Protein 2MCR (pdb70)

InterPro domains:
  IPR001506 Peptidase M12A [PF01400] (101-291)
  IPR001506 Peptidase M12A [PR00480] (127-145)
  IPR001506 Peptidase M12A [PR00480] (183-201)
  IPR001506 Peptidase M12A [PR00480] (202-219)
  IPR001506 Peptidase M12A [PR00480] (241-256)
  IPR001506 Peptidase M12A [PR00480] (278-291)
  IPR001506 Peptidase M12A [PS51864] (97-293)
  IPR003582 ShKT domain [PF01549] (383-417)
  IPR003582 ShKT domain [PF01549] (435-469)
  IPR003582 ShKT domain [PS51670] (383-417)
  IPR003582 ShKT domain [PS51670] (435-469)
  IPR003582 ShKT domain [SM00254] (382-418)
  IPR003582 ShKT domain [SM00254] (434-470)
  IPR006026 Peptidase, metallopeptidase [SM00235] (102-246)
  IPR024079 Metallopeptidase, catalytic domain superfamily [G3DSA:3.40.390.10] (39-294)
  IPR034035 Astacin-like metallopeptidase domain [cd04280] (108-290)

Sequence (36 aa):
VCEDLNAHCEMWQQLGHCQYSPKYMGHYCKKACGLCVCEDLNAHCEMWQQLGHCQYSPKYMGHYCKKACGLCVCEDLNAHCEMWQQLGHCQYSPKYMGHYCKKACGLCVCEDLNAHCEMWQQLGHCQYSPKYMGHYCKKACGLCVCEDLNAHCEMWQQLGHCQYSPKYMGHYCKKACGLCVCEDLNAHCEMWQQLGHCQYSPKYMGHYCKKACGLCVCEDLNAHCEMWQQLGHCQYSPKYMGHYCKKACGLCVCEDLNAHCEMWQQLGHCQYSPKYMGHYCKKACGLCVCEDLNAHCEMWQQLGHCQYSPKYMGHYCKKACGLCVCEDLNAHCEMWQQLGHCQYSPKYMGHYCKKACGLCVCEDLNAHCEMWQQLGHCQYSPKYMGHYCKKACGLCVCEDLNAHCEMWQQLGHCQYSPKYMGHYCKKACGLCVCEDLNAHCEMWQQLGHCQYSPKYMGHYCKKACGLCVCEDLNAHCEMWQQLGHCQYSPKYMGHYCKKACGLCVCEDLNAHCEMWQQLGHCQYSPKYMGHYCKKACGLCVCEDLNAHCEMWQQLGHCQYSPKYMGHYCKKACGLCVCEDLNAHCEMWQQLGHCQYSPKYMGHYCKKACGLCVCEDLNAHCEMWQQLGHCQYSPKYMGHYCKKACGLCVCEDLNAHCEMWQQLGHCQYSPKYMGHYCKKACGLCVCEDLNAHCEMWQQLGHCQYSPKYMGHYCKKACGLCVCEDLNAHCEMWQQLGHCQYSPKYMGHYCKKACGLCVCEDLNAHCEMWQQLGHCQYSPKYMGHYCKKACGLCVCEDLNAHCEMWQQLGHCQYSPKYMGHYCKKACGLCVCEDLNAHCEMWQQLGHCQYSPKYMGHYCKKACGLCVCEDLNAHCEMWQQLGHCQYSPKYMGHYCKKACGLCVCEDLNAHCEMWQQLGHCQYSPKYMGHYCKKACGLCVCEDLNAHCEMWQQLGHCQYSPKYMGHYCKKACGLCVCEDLNAHCEMWQQLGHCQYSPKYMGHYCKKACGLCVCEDLNAHCEMWQQLGHCQYSPKYMGHYCKKACGLCVCEDLNAHCEMWQQLGHCQYSPKYMGHYCKKACGLC

Secondary structure (DSSP, 8-state):
-----STTHHHHHTTTHHHH-HHHHHHH-STTTTT-

Structure (mmCIF, N/CA/C/O backbone):
data_2MCR
#
_entry.id   2MCR
#
loop_
_atom_site.group_PDB
_atom_site.id
_atom_site.type_symbol
_atom_site.label_atom_id
_atom_site.label_alt_id
_atom_site.label_comp_id
_atom_site.label_asym_id
_atom_site.label_entity_id
_atom_site.label_seq_id
_atom_site.pdbx_PDB_ins_code
_atom_site.Cartn_x
_atom_site.Cartn_y
_atom_site.Cartn_z
_atom_site.occupancy
_atom_site.B_iso_or_equiv
_atom_site.auth_seq_id
_atom_site.auth_comp_id
_atom_site.auth_asym_id
_atom_site.auth_atom_id
_atom_site.pdbx_PDB_model_num
ATOM 1 N N . VAL A 1 1 ? -3.083 12.092 2.990 1.00 1.00 1 VAL A N 1
ATOM 2 C CA . VAL A 1 1 ? -2.181 11.408 3.960 1.00 1.00 1 VAL A CA 1
ATOM 3 C C . VAL A 1 1 ? -1.746 10.058 3.390 1.00 1.00 1 VAL A C 1
ATOM 4 O O . VAL A 1 1 ? -1.794 9.831 2.196 1.00 1.00 1 VAL A O 1
ATOM 16 N N . CYS A 1 2 ? -1.330 9.159 4.239 1.00 1.00 2 CYS A N 1
ATOM 17 C CA . CYS A 1 2 ? -0.900 7.818 3.761 1.00 1.00 2 CYS A CA 1
ATOM 18 C C . CYS A 1 2 ? -1.846 6.763 4.334 1.00 1.00 2 CYS A C 1
ATOM 19 O O . CYS A 1 2 ? -2.067 6.700 5.527 1.00 1.00 2 CYS A O 1
ATOM 26 N N . GLU A 1 3 ? -2.411 5.936 3.498 1.00 1.00 3 GLU A N 1
ATOM 27 C CA . GLU A 1 3 ? -3.346 4.894 4.008 1.00 1.00 3 GLU A CA 1
ATOM 28 C C . GLU A 1 3 ? -3.535 3.810 2.949 1.00 1.00 3 GLU A C 1
ATOM 29 O O . GLU A 1 3 ? -3.296 4.024 1.777 1.00 1.00 3 GLU A O 1
ATOM 41 N N . ASP A 1 4 ? -3.964 2.644 3.346 1.00 1.00 4 ASP A N 1
ATOM 42 C CA . ASP A 1 4 ? -4.161 1.554 2.355 1.00 1.00 4 ASP A CA 1
ATOM 43 C C . ASP A 1 4 ? -5.227 1.960 1.336 1.00 1.00 4 ASP A C 1
ATOM 44 O O . ASP A 1 4 ? -6.216 2.581 1.669 1.00 1.00 4 ASP A O 1
ATOM 53 N N . LEU A 1 5 ? -5.031 1.616 0.093 1.00 1.00 5 LEU A N 1
ATOM 54 C CA . LEU A 1 5 ? -6.033 1.979 -0.947 1.00 1.00 5 LEU A CA 1
ATOM 55 C C . LEU A 1 5 ? -6.855 0.744 -1.305 1.00 1.00 5 LEU A C 1
ATOM 56 O O . LEU A 1 5 ? -8.008 0.839 -1.677 1.00 1.00 5 LEU A O 1
ATOM 72 N N . ASN A 1 6 ? -6.273 -0.419 -1.192 1.00 1.00 6 ASN A N 1
ATOM 73 C CA . ASN A 1 6 ? -7.023 -1.662 -1.519 1.00 1.00 6 ASN A CA 1
ATOM 74 C C . ASN A 1 6 ? -7.427 -2.365 -0.220 1.00 1.00 6 ASN A C 1
ATOM 75 O O . ASN A 1 6 ? -6.678 -2.398 0.736 1.00 1.00 6 ASN A O 1
ATOM 86 N N . ALA A 1 7 ? -8.600 -2.932 -0.178 1.00 1.00 7 ALA A N 1
ATOM 87 C CA . ALA A 1 7 ? -9.044 -3.633 1.059 1.00 1.00 7 ALA A CA 1
ATOM 88 C C . ALA A 1 7 ? -8.199 -4.891 1.266 1.00 1.00 7 ALA A C 1
ATOM 89 O O . ALA A 1 7 ? -8.154 -5.451 2.343 1.00 1.00 7 ALA A O 1
ATOM 96 N N . HIS A 1 8 ? -7.535 -5.348 0.239 1.00 1.00 8 HIS A N 1
ATOM 97 C CA . HIS A 1 8 ? -6.700 -6.575 0.374 1.00 1.00 8 HIS A CA 1
ATOM 98 C C . HIS A 1 8 ? -5.253 -6.185 0.679 1.00 1.00 8 HIS A C 1
ATOM 99 O O . HIS A 1 8 ? -4.362 -7.010 0.659 1.00 1.00 8 HIS A O 1
ATOM 113 N N . CYS A 1 9 ? -5.009 -4.934 0.965 1.00 1.00 9 CYS A N 1
ATOM 114 C CA . CYS A 1 9 ? -3.617 -4.501 1.270 1.00 1.00 9 CYS A CA 1
ATOM 115 C C . CYS A 1 9 ? -3.026 -5.406 2.352 1.00 1.00 9 CYS A C 1
ATOM 116 O O . CYS A 1 9 ? -1.943 -5.937 2.202 1.00 1.00 9 CYS A O 1
ATOM 123 N N . GLU A 1 10 ? -3.727 -5.596 3.434 1.00 1.00 10 GLU A N 1
ATOM 124 C CA . GLU A 1 10 ? -3.197 -6.477 4.510 1.00 1.00 10 GLU A CA 1
ATOM 125 C C . GLU A 1 10 ? -3.019 -7.889 3.949 1.00 1.00 10 GLU A C 1
ATOM 126 O O . GLU A 1 10 ? -2.071 -8.581 4.259 1.00 1.00 10 GLU A O 1
ATOM 138 N N . MET A 1 11 ? -3.934 -8.314 3.122 1.00 1.00 11 MET A N 1
ATOM 139 C CA . MET A 1 11 ? -3.841 -9.678 2.531 1.00 1.00 11 MET A CA 1
ATOM 140 C C . MET A 1 11 ? -2.577 -9.795 1.676 1.00 1.00 11 MET A C 1
ATOM 141 O O . MET A 1 11 ? -1.973 -10.843 1.590 1.00 1.00 11 MET A O 1
ATOM 155 N N . TRP A 1 12 ? -2.182 -8.736 1.027 1.00 1.00 12 TRP A N 1
ATOM 156 C CA . TRP A 1 12 ? -0.964 -8.803 0.169 1.00 1.00 12 TRP A CA 1
ATOM 157 C C . TRP A 1 12 ? 0.295 -8.561 1.005 1.00 1.00 12 TRP A C 1
ATOM 158 O O . TRP A 1 12 ? 1.296 -9.232 0.843 1.00 1.00 12 TRP A O 1
ATOM 179 N N . GLN A 1 13 ? 0.263 -7.602 1.888 1.00 1.00 13 GLN A N 1
ATOM 180 C CA . GLN A 1 13 ? 1.466 -7.314 2.717 1.00 1.00 13 GLN A CA 1
ATOM 181 C C . GLN A 1 13 ? 1.741 -8.492 3.649 1.00 1.00 13 GLN A C 1
ATOM 182 O O . GLN A 1 13 ? 2.879 -8.825 3.925 1.00 1.00 13 GLN A O 1
ATOM 196 N N . GLN A 1 14 ? 0.717 -9.127 4.135 1.00 1.00 14 GLN A N 1
ATOM 197 C CA . GLN A 1 14 ? 0.930 -10.281 5.045 1.00 1.00 14 GLN A CA 1
ATOM 198 C C . GLN A 1 14 ? 1.610 -11.403 4.260 1.00 1.00 14 GLN A C 1
ATOM 199 O O . GLN A 1 14 ? 2.299 -12.237 4.816 1.00 1.00 14 GLN A O 1
ATOM 213 N N . LEU A 1 15 ? 1.431 -11.419 2.968 1.00 1.00 15 LEU A N 1
ATOM 214 C CA . LEU A 1 15 ? 2.077 -12.470 2.135 1.00 1.00 15 LEU A CA 1
ATOM 215 C C . LEU A 1 15 ? 3.465 -11.998 1.705 1.00 1.00 15 LEU A C 1
ATOM 216 O O . LEU A 1 15 ? 4.229 -12.739 1.124 1.00 1.00 15 LEU A O 1
ATOM 232 N N . GLY A 1 16 ? 3.803 -10.770 1.998 1.00 1.00 16 GLY A N 1
ATOM 233 C CA . GLY A 1 16 ? 5.151 -10.255 1.618 1.00 1.00 16 GLY A CA 1
ATOM 234 C C . GLY A 1 16 ? 5.085 -9.507 0.283 1.00 1.00 16 GLY A C 1
ATOM 235 O O . GLY A 1 16 ? 6.099 -9.202 -0.311 1.00 1.00 16 GLY A O 1
ATOM 239 N N . HIS A 1 17 ? 3.910 -9.201 -0.194 1.00 1.00 17 HIS A N 1
ATOM 240 C CA . HIS A 1 17 ? 3.810 -8.465 -1.487 1.00 1.00 17 HIS A CA 1
ATOM 241 C C . HIS A 1 17 ? 4.646 -7.188 -1.411 1.00 1.00 17 HIS A C 1
ATOM 242 O O . HIS A 1 17 ? 5.198 -6.738 -2.394 1.00 1.00 17 HIS A O 1
ATOM 256 N N . CYS A 1 18 ? 4.756 -6.602 -0.250 1.00 1.00 18 CYS A N 1
ATOM 257 C CA . CYS A 1 18 ? 5.571 -5.365 -0.126 1.00 1.00 18 CYS A CA 1
ATOM 258 C C . CYS A 1 18 ? 7.040 -5.759 -0.185 1.00 1.00 18 CYS A C 1
ATOM 259 O O . CYS A 1 18 ? 7.852 -5.113 -0.818 1.00 1.00 18 CYS A O 1
ATOM 266 N N . GLN A 1 19 ? 7.378 -6.838 0.458 1.00 1.00 19 GLN A N 1
ATOM 267 C CA . GLN A 1 19 ? 8.782 -7.314 0.438 1.00 1.00 19 GLN A CA 1
ATOM 268 C C . GLN A 1 19 ? 9.099 -7.853 -0.954 1.00 1.00 19 GLN A C 1
ATOM 269 O O . GLN A 1 19 ? 10.219 -7.784 -1.424 1.00 1.00 19 GLN A O 1
ATOM 283 N N . TYR A 1 20 ? 8.118 -8.414 -1.604 1.00 1.00 20 TYR A N 1
ATOM 284 C CA . TYR A 1 20 ? 8.341 -8.991 -2.956 1.00 1.00 20 TYR A CA 1
ATOM 285 C C . TYR A 1 20 ? 7.928 -7.998 -4.047 1.00 1.00 20 TYR A C 1
ATOM 286 O O . TYR A 1 20 ? 8.675 -7.741 -4.969 1.00 1.00 20 TYR A O 1
ATOM 304 N N . SER A 1 21 ? 6.745 -7.450 -3.967 1.00 1.00 21 SER A N 1
ATOM 305 C CA . SER A 1 21 ? 6.299 -6.495 -5.023 1.00 1.00 21 SER A CA 1
ATOM 306 C C . SER A 1 21 ? 5.874 -5.162 -4.400 1.00 1.00 21 SER A C 1
ATOM 307 O O . SER A 1 21 ? 4.708 -4.819 -4.391 1.00 1.00 21 SER A O 1
ATOM 315 N N . PRO A 1 22 ? 6.816 -4.409 -3.902 1.00 1.00 22 PRO A N 1
ATOM 316 C CA . PRO A 1 22 ? 6.544 -3.081 -3.286 1.00 1.00 22 PRO A CA 1
ATOM 317 C C . PRO A 1 22 ? 6.216 -2.019 -4.343 1.00 1.00 22 PRO A C 1
ATOM 318 O O . PRO A 1 22 ? 5.688 -0.965 -4.043 1.00 1.00 22 PRO A O 1
ATOM 329 N N . LYS A 1 23 ? 6.541 -2.290 -5.576 1.00 1.00 23 LYS A N 1
ATOM 330 C CA . LYS A 1 23 ? 6.278 -1.305 -6.668 1.00 1.00 23 LYS A CA 1
ATOM 331 C C . LYS A 1 23 ? 4.781 -1.003 -6.773 1.00 1.00 23 LYS A C 1
ATOM 332 O O . LYS A 1 23 ? 4.391 0.100 -7.096 1.00 1.00 23 LYS A O 1
ATOM 351 N N . TYR A 1 24 ? 3.936 -1.968 -6.526 1.00 1.00 24 TYR A N 1
ATOM 352 C CA . TYR A 1 24 ? 2.473 -1.707 -6.642 1.00 1.00 24 TYR A CA 1
ATOM 353 C C . TYR A 1 24 ? 1.863 -1.541 -5.249 1.00 1.00 24 TYR A C 1
ATOM 354 O O . TYR A 1 24 ? 0.798 -0.979 -5.095 1.00 1.00 24 TYR A O 1
ATOM 372 N N . MET A 1 25 ? 2.531 -2.003 -4.230 1.00 1.00 25 MET A N 1
ATOM 373 C CA . MET A 1 25 ? 1.981 -1.839 -2.856 1.00 1.00 25 MET A CA 1
ATOM 374 C C . MET A 1 25 ? 2.165 -0.389 -2.424 1.00 1.00 25 MET A C 1
ATOM 375 O O . MET A 1 25 ? 1.290 0.220 -1.843 1.00 1.00 25 MET A O 1
ATOM 389 N N . GLY A 1 26 ? 3.306 0.173 -2.713 1.00 1.00 26 GLY A N 1
ATOM 390 C CA . GLY A 1 26 ? 3.563 1.585 -2.328 1.00 1.00 26 GLY A CA 1
ATOM 391 C C . GLY A 1 26 ? 2.555 2.492 -3.028 1.00 1.00 26 GLY A C 1
ATOM 392 O O . GLY A 1 26 ? 2.227 3.559 -2.552 1.00 1.00 26 GLY A O 1
ATOM 396 N N . HIS A 1 27 ? 2.067 2.074 -4.163 1.00 1.00 27 HIS A N 1
ATOM 397 C CA . HIS A 1 27 ? 1.084 2.909 -4.904 1.00 1.00 27 HIS A CA 1
ATOM 398 C C . HIS A 1 27 ? -0.324 2.624 -4.391 1.00 1.00 27 HIS A C 1
ATOM 399 O O . HIS A 1 27 ? -1.256 3.355 -4.665 1.00 1.00 27 HIS A O 1
ATOM 413 N N . TYR A 1 28 ? -0.493 1.560 -3.655 1.00 1.00 28 TYR A N 1
ATOM 414 C CA . TYR A 1 28 ? -1.844 1.221 -3.136 1.00 1.00 28 TYR A CA 1
ATOM 415 C C . TYR A 1 28 ? -1.803 1.134 -1.614 1.00 1.00 28 TYR A C 1
ATOM 416 O O . TYR A 1 28 ? -2.607 1.731 -0.926 1.00 1.00 28 TYR A O 1
ATOM 434 N N . CYS A 1 29 ? -0.878 0.391 -1.080 1.00 1.00 29 CYS A N 1
ATOM 435 C CA . CYS A 1 29 ? -0.798 0.264 0.397 1.00 1.00 29 CYS A CA 1
ATOM 436 C C . CYS A 1 29 ? 0.401 1.056 0.917 1.00 1.00 29 CYS A C 1
ATOM 437 O O . CYS A 1 29 ? 1.539 0.720 0.658 1.00 1.00 29 CYS A O 1
ATOM 444 N N . LYS A 1 30 ? 0.154 2.103 1.653 1.00 1.00 30 LYS A N 1
ATOM 445 C CA . LYS A 1 30 ? 1.278 2.917 2.199 1.00 1.00 30 LYS A CA 1
ATOM 446 C C . LYS A 1 30 ? 1.710 2.353 3.560 1.00 1.00 30 LYS A C 1
ATOM 447 O O . LYS A 1 30 ? 2.875 2.049 3.786 1.00 1.00 30 LYS A O 1
ATOM 466 N N . LYS A 1 31 ? 0.772 2.212 4.467 1.00 1.00 31 LYS A N 1
ATOM 467 C CA . LYS A 1 31 ? 1.094 1.664 5.816 1.00 1.00 31 LYS A CA 1
ATOM 468 C C . LYS A 1 31 ? 1.571 0.224 5.675 1.00 1.00 31 LYS A C 1
ATOM 469 O O . LYS A 1 31 ? 2.571 -0.178 6.234 1.00 1.00 31 LYS A O 1
ATOM 488 N N . ALA A 1 32 ? 0.845 -0.553 4.927 1.00 1.00 32 ALA A N 1
ATOM 489 C CA . ALA A 1 32 ? 1.218 -1.978 4.732 1.00 1.00 32 ALA A CA 1
ATOM 490 C C . ALA A 1 32 ? 2.632 -2.058 4.166 1.00 1.00 32 ALA A C 1
ATOM 491 O O . ALA A 1 32 ? 3.317 -3.050 4.314 1.00 1.00 32 ALA A O 1
ATOM 498 N N . CYS A 1 33 ? 3.080 -1.015 3.523 1.00 1.00 33 CYS A N 1
ATOM 499 C CA . CYS A 1 33 ? 4.451 -1.024 2.955 1.00 1.00 33 CYS A CA 1
ATOM 500 C C . CYS A 1 33 ? 5.337 -0.108 3.797 1.00 1.00 33 CYS A C 1
ATOM 501 O O . CYS A 1 33 ? 4.923 0.396 4.822 1.00 1.00 33 CYS A O 1
ATOM 508 N N . GLY A 1 34 ? 6.552 0.099 3.385 1.00 1.00 34 GLY A N 1
ATOM 509 C CA . GLY A 1 34 ? 7.462 0.972 4.175 1.00 1.00 34 GLY A CA 1
ATOM 510 C C . GLY A 1 34 ? 7.155 2.447 3.904 1.00 1.00 34 GLY A C 1
ATOM 511 O O . GLY A 1 34 ? 8.035 3.283 3.958 1.00 1.00 34 GLY A O 1
ATOM 515 N N . LEU A 1 35 ? 5.922 2.789 3.618 1.00 1.00 35 LEU A N 1
ATOM 516 C CA . LEU A 1 35 ? 5.613 4.223 3.361 1.00 1.00 35 LEU A CA 1
ATOM 517 C C . LEU A 1 35 ? 4.996 4.833 4.614 1.00 1.00 35 LEU A C 1
ATOM 518 O O . LEU A 1 35 ? 5.063 6.026 4.839 1.00 1.00 35 LEU A O 1
ATOM 534 N N . CYS A 1 36 ? 4.393 4.021 5.438 1.00 1.00 36 CYS A N 1
ATOM 535 C CA . CYS A 1 36 ? 3.771 4.550 6.680 1.00 1.00 36 CYS A CA 1
ATOM 536 C C . CYS A 1 36 ? 3.635 3.421 7.703 1.00 1.00 36 CYS A C 1
ATOM 537 O O . CYS A 1 36 ? 3.182 3.632 8.810 1.00 1.00 36 CYS A O 1
ATOM 544 N N . VAL A 1 1 ? -1.444 12.477 2.420 1.00 1.00 1 VAL A N 2
ATOM 545 C CA . VAL A 1 1 ? -1.754 11.492 3.497 1.00 1.00 1 VAL A CA 2
ATOM 546 C C . VAL A 1 1 ? -1.321 10.100 3.046 1.00 1.00 1 VAL A C 2
ATOM 547 O O . VAL A 1 1 ? -1.082 9.859 1.879 1.00 1.00 1 VAL A O 2
ATOM 559 N N . CYS A 1 2 ? -1.216 9.177 3.963 1.00 1.00 2 CYS A N 2
ATOM 560 C CA . CYS A 1 2 ? -0.797 7.799 3.586 1.00 1.00 2 CYS A CA 2
ATOM 561 C C . CYS A 1 2 ? -1.762 6.784 4.208 1.00 1.00 2 CYS A C 2
ATOM 562 O O . CYS A 1 2 ? -1.986 6.781 5.401 1.00 1.00 2 CYS A O 2
ATOM 569 N N . GLU A 1 3 ? -2.335 5.915 3.413 1.00 1.00 3 GLU A N 2
ATOM 570 C CA . GLU A 1 3 ? -3.278 4.900 3.974 1.00 1.00 3 GLU A CA 2
ATOM 571 C C . GLU A 1 3 ? -3.503 3.778 2.958 1.00 1.00 3 GLU A C 2
ATOM 572 O O . GLU A 1 3 ? -3.286 3.943 1.774 1.00 1.00 3 GLU A O 2
ATOM 584 N N . ASP A 1 4 ? -3.947 2.635 3.411 1.00 1.00 4 ASP A N 2
ATOM 585 C CA . ASP A 1 4 ? -4.195 1.507 2.468 1.00 1.00 4 ASP A CA 2
ATOM 586 C C . ASP A 1 4 ? -5.256 1.917 1.442 1.00 1.00 4 ASP A C 2
ATOM 587 O O . ASP A 1 4 ? -6.282 2.475 1.780 1.00 1.00 4 ASP A O 2
ATOM 596 N N . LEU A 1 5 ? -5.020 1.639 0.188 1.00 1.00 5 LEU A N 2
ATOM 597 C CA . LEU A 1 5 ? -6.019 2.011 -0.855 1.00 1.00 5 LEU A CA 2
ATOM 598 C C . LEU A 1 5 ? -6.833 0.780 -1.242 1.00 1.00 5 LEU A C 2
ATOM 599 O O . LEU A 1 5 ? -7.983 0.879 -1.623 1.00 1.00 5 LEU A O 2
ATOM 615 N N . ASN A 1 6 ? -6.250 -0.383 -1.138 1.00 1.00 6 ASN A N 2
ATOM 616 C CA . ASN A 1 6 ? -6.998 -1.619 -1.490 1.00 1.00 6 ASN A CA 2
ATOM 617 C C . ASN A 1 6 ? -7.425 -2.336 -0.212 1.00 1.00 6 ASN A C 2
ATOM 618 O O . ASN A 1 6 ? -6.707 -2.366 0.767 1.00 1.00 6 ASN A O 2
ATOM 629 N N . ALA A 1 7 ? -8.590 -2.916 -0.212 1.00 1.00 7 ALA A N 2
ATOM 630 C CA . ALA A 1 7 ? -9.064 -3.635 1.004 1.00 1.00 7 ALA A CA 2
ATOM 631 C C . ALA A 1 7 ? -8.221 -4.898 1.219 1.00 1.00 7 ALA A C 2
ATOM 632 O O . ALA A 1 7 ? -8.193 -5.457 2.297 1.00 1.00 7 ALA A O 2
ATOM 639 N N . HIS A 1 8 ? -7.541 -5.356 0.201 1.00 1.00 8 HIS A N 2
ATOM 640 C CA . HIS A 1 8 ? -6.710 -6.587 0.352 1.00 1.00 8 HIS A CA 2
ATOM 641 C C . HIS A 1 8 ? -5.265 -6.206 0.682 1.00 1.00 8 HIS A C 2
ATOM 642 O O . HIS A 1 8 ? -4.380 -7.039 0.666 1.00 1.00 8 HIS A O 2
ATOM 656 N N . CYS A 1 9 ? -5.015 -4.959 0.975 1.00 1.00 9 CYS A N 2
ATOM 657 C CA . CYS A 1 9 ? -3.621 -4.547 1.303 1.00 1.00 9 CYS A CA 2
ATOM 658 C C . CYS A 1 9 ? -3.051 -5.473 2.374 1.00 1.00 9 CYS A C 2
ATOM 659 O O . CYS A 1 9 ? -1.948 -5.972 2.255 1.00 1.00 9 CYS A O 2
ATOM 666 N N . GLU A 1 10 ? -3.791 -5.715 3.420 1.00 1.00 10 GLU A N 2
ATOM 667 C CA . GLU A 1 10 ? -3.288 -6.616 4.492 1.00 1.00 10 GLU A CA 2
ATOM 668 C C . GLU A 1 10 ? -3.078 -8.014 3.908 1.00 1.00 10 GLU A C 2
ATOM 669 O O . GLU A 1 10 ? -2.120 -8.693 4.218 1.00 1.00 10 GLU A O 2
ATOM 681 N N . MET A 1 11 ? -3.973 -8.440 3.061 1.00 1.00 11 MET A N 2
ATOM 682 C CA . MET A 1 11 ? -3.848 -9.790 2.442 1.00 1.00 11 MET A CA 2
ATOM 683 C C . MET A 1 11 ? -2.568 -9.862 1.605 1.00 1.00 11 MET A C 2
ATOM 684 O O . MET A 1 11 ? -1.950 -10.901 1.487 1.00 1.00 11 MET A O 2
ATOM 698 N N . TRP A 1 12 ? -2.177 -8.771 1.008 1.00 1.00 12 TRP A N 2
ATOM 699 C CA . TRP A 1 12 ? -0.950 -8.781 0.160 1.00 1.00 12 TRP A CA 2
ATOM 700 C C . TRP A 1 12 ? 0.302 -8.535 1.009 1.00 1.00 12 TRP A C 2
ATOM 701 O O . TRP A 1 12 ? 1.320 -9.173 0.825 1.00 1.00 12 TRP A O 2
ATOM 722 N N . GLN A 1 13 ? 0.249 -7.605 1.921 1.00 1.00 13 GLN A N 2
ATOM 723 C CA . GLN A 1 13 ? 1.446 -7.318 2.757 1.00 1.00 13 GLN A CA 2
ATOM 724 C C . GLN A 1 13 ? 1.727 -8.497 3.683 1.00 1.00 13 GLN A C 2
ATOM 725 O O . GLN A 1 13 ? 2.863 -8.814 3.978 1.00 1.00 13 GLN A O 2
ATOM 739 N N . GLN A 1 14 ? 0.701 -9.150 4.146 1.00 1.00 14 GLN A N 2
ATOM 740 C CA . GLN A 1 14 ? 0.909 -10.310 5.053 1.00 1.00 14 GLN A CA 2
ATOM 741 C C . GLN A 1 14 ? 1.632 -11.416 4.288 1.00 1.00 14 GLN A C 2
ATOM 742 O O . GLN A 1 14 ? 2.358 -12.206 4.857 1.00 1.00 14 GLN A O 2
ATOM 756 N N . LEU A 1 15 ? 1.452 -11.463 3.000 1.00 1.00 15 LEU A N 2
ATOM 757 C CA . LEU A 1 15 ? 2.142 -12.502 2.190 1.00 1.00 15 LEU A CA 2
ATOM 758 C C . LEU A 1 15 ? 3.522 -11.978 1.778 1.00 1.00 15 LEU A C 2
ATOM 759 O O . LEU A 1 15 ? 4.334 -12.699 1.235 1.00 1.00 15 LEU A O 2
ATOM 775 N N . GLY A 1 16 ? 3.796 -10.729 2.049 1.00 1.00 16 GLY A N 2
ATOM 776 C CA . GLY A 1 16 ? 5.125 -10.162 1.686 1.00 1.00 16 GLY A CA 2
ATOM 777 C C . GLY A 1 16 ? 5.051 -9.432 0.338 1.00 1.00 16 GLY A C 2
ATOM 778 O O . GLY A 1 16 ? 6.062 -9.113 -0.253 1.00 1.00 16 GLY A O 2
ATOM 782 N N . HIS A 1 17 ? 3.871 -9.155 -0.156 1.00 1.00 17 HIS A N 2
ATOM 783 C CA . HIS A 1 17 ? 3.767 -8.438 -1.463 1.00 1.00 17 HIS A CA 2
ATOM 784 C C . HIS A 1 17 ? 4.613 -7.167 -1.413 1.00 1.00 17 HIS A C 2
ATOM 785 O O . HIS A 1 17 ? 5.145 -6.724 -2.410 1.00 1.00 17 HIS A O 2
ATOM 799 N N . CYS A 1 18 ? 4.753 -6.580 -0.256 1.00 1.00 18 CYS A N 2
ATOM 800 C CA . CYS A 1 18 ? 5.583 -5.352 -0.151 1.00 1.00 18 CYS A CA 2
ATOM 801 C C . CYS A 1 18 ? 7.049 -5.767 -0.218 1.00 1.00 18 CYS A C 2
ATOM 802 O O . CYS A 1 18 ? 7.866 -5.134 -0.854 1.00 1.00 18 CYS A O 2
ATOM 809 N N . GLN A 1 19 ? 7.370 -6.848 0.424 1.00 1.00 19 GLN A N 2
ATOM 810 C CA . GLN A 1 19 ? 8.767 -7.353 0.402 1.00 1.00 19 GLN A CA 2
ATOM 811 C C . GLN A 1 19 ? 9.074 -7.906 -0.993 1.00 1.00 19 GLN A C 2
ATOM 812 O O . GLN A 1 19 ? 10.197 -7.867 -1.460 1.00 1.00 19 GLN A O 2
ATOM 826 N N . TYR A 1 20 ? 8.080 -8.445 -1.648 1.00 1.00 20 TYR A N 2
ATOM 827 C CA . TYR A 1 20 ? 8.299 -9.029 -2.999 1.00 1.00 20 TYR A CA 2
ATOM 828 C C . TYR A 1 20 ? 7.898 -8.038 -4.095 1.00 1.00 20 TYR A C 2
ATOM 829 O O . TYR A 1 20 ? 8.625 -7.839 -5.049 1.00 1.00 20 TYR A O 2
ATOM 847 N N . SER A 1 21 ? 6.753 -7.422 -3.983 1.00 1.00 21 SER A N 2
ATOM 848 C CA . SER A 1 21 ? 6.331 -6.461 -5.044 1.00 1.00 21 SER A CA 2
ATOM 849 C C . SER A 1 21 ? 5.897 -5.131 -4.421 1.00 1.00 21 SER A C 2
ATOM 850 O O . SER A 1 21 ? 4.730 -4.789 -4.425 1.00 1.00 21 SER A O 2
ATOM 858 N N . PRO A 1 22 ? 6.828 -4.377 -3.908 1.00 1.00 22 PRO A N 2
ATOM 859 C CA . PRO A 1 22 ? 6.534 -3.053 -3.295 1.00 1.00 22 PRO A CA 2
ATOM 860 C C . PRO A 1 22 ? 6.199 -2.002 -4.356 1.00 1.00 22 PRO A C 2
ATOM 861 O O . PRO A 1 22 ? 5.626 -0.970 -4.069 1.00 1.00 22 PRO A O 2
ATOM 872 N N . LYS A 1 23 ? 6.573 -2.257 -5.580 1.00 1.00 23 LYS A N 2
ATOM 873 C CA . LYS A 1 23 ? 6.309 -1.283 -6.677 1.00 1.00 23 LYS A CA 2
ATOM 874 C C . LYS A 1 23 ? 4.811 -0.991 -6.791 1.00 1.00 23 LYS A C 2
ATOM 875 O O . LYS A 1 23 ? 4.415 0.108 -7.128 1.00 1.00 23 LYS A O 2
ATOM 894 N N . TYR A 1 24 ? 3.972 -1.957 -6.537 1.00 1.00 24 TYR A N 2
ATOM 895 C CA . TYR A 1 24 ? 2.507 -1.705 -6.659 1.00 1.00 24 TYR A CA 2
ATOM 896 C C . TYR A 1 24 ? 1.891 -1.529 -5.274 1.00 1.00 24 TYR A C 2
ATOM 897 O O . TYR A 1 24 ? 0.822 -0.968 -5.128 1.00 1.00 24 TYR A O 2
ATOM 915 N N . MET A 1 25 ? 2.559 -1.985 -4.251 1.00 1.00 25 MET A N 2
ATOM 916 C CA . MET A 1 25 ? 2.002 -1.818 -2.883 1.00 1.00 25 MET A CA 2
ATOM 917 C C . MET A 1 25 ? 2.181 -0.365 -2.453 1.00 1.00 25 MET A C 2
ATOM 918 O O . MET A 1 25 ? 1.304 0.239 -1.868 1.00 1.00 25 MET A O 2
ATOM 932 N N . GLY A 1 26 ? 3.317 0.201 -2.746 1.00 1.00 26 GLY A N 2
ATOM 933 C CA . GLY A 1 26 ? 3.567 1.614 -2.363 1.00 1.00 26 GLY A CA 2
ATOM 934 C C . GLY A 1 26 ? 2.549 2.514 -3.063 1.00 1.00 26 GLY A C 2
ATOM 935 O O . GLY A 1 26 ? 2.240 3.592 -2.604 1.00 1.00 26 GLY A O 2
ATOM 939 N N . HIS A 1 27 ? 2.031 2.075 -4.178 1.00 1.00 27 HIS A N 2
ATOM 940 C CA . HIS A 1 27 ? 1.036 2.902 -4.919 1.00 1.00 27 HIS A CA 2
ATOM 941 C C . HIS A 1 27 ? -0.367 2.627 -4.386 1.00 1.00 27 HIS A C 2
ATOM 942 O O . HIS A 1 27 ? -1.301 3.348 -4.673 1.00 1.00 27 HIS A O 2
ATOM 956 N N . TYR A 1 28 ? -0.526 1.582 -3.624 1.00 1.00 28 TYR A N 2
ATOM 957 C CA . TYR A 1 28 ? -1.872 1.255 -3.089 1.00 1.00 28 TYR A CA 2
ATOM 958 C C . TYR A 1 28 ? -1.811 1.166 -1.568 1.00 1.00 28 TYR A C 2
ATOM 959 O O . TYR A 1 28 ? -2.585 1.792 -0.870 1.00 1.00 28 TYR A O 2
ATOM 977 N N . CYS A 1 29 ? -0.902 0.391 -1.047 1.00 1.00 29 CYS A N 2
ATOM 978 C CA . CYS A 1 29 ? -0.804 0.269 0.432 1.00 1.00 29 CYS A CA 2
ATOM 979 C C . CYS A 1 29 ? 0.407 1.052 0.935 1.00 1.00 29 CYS A C 2
ATOM 980 O O . CYS A 1 29 ? 1.537 0.699 0.674 1.00 1.00 29 CYS A O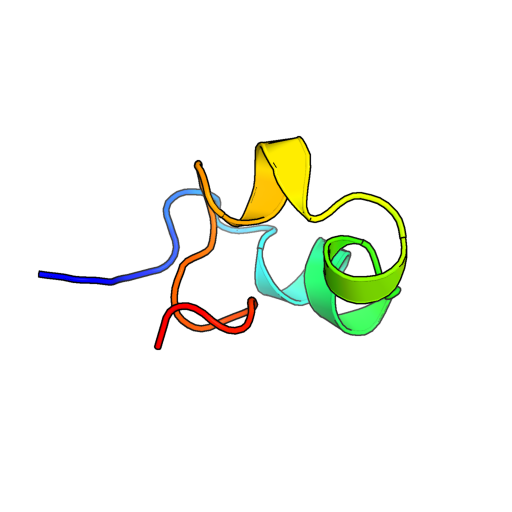 2
ATOM 987 N N . LYS A 1 30 ? 0.176 2.104 1.667 1.00 1.00 30 LYS A N 2
ATOM 988 C CA . LYS A 1 30 ? 1.313 2.903 2.204 1.00 1.00 30 LYS A CA 2
ATOM 989 C C . LYS A 1 30 ? 1.736 2.338 3.567 1.00 1.00 30 LYS A C 2
ATOM 990 O O . LYS A 1 30 ? 2.892 2.003 3.792 1.00 1.00 30 LYS A O 2
ATOM 1009 N N . LYS A 1 31 ? 0.799 2.230 4.477 1.00 1.00 31 LYS A N 2
ATOM 1010 C CA . LYS A 1 31 ? 1.107 1.684 5.828 1.00 1.00 31 LYS A CA 2
ATOM 1011 C C . LYS A 1 31 ? 1.579 0.242 5.692 1.00 1.00 31 LYS A C 2
ATOM 1012 O O . LYS A 1 31 ? 2.578 -0.158 6.253 1.00 1.00 31 LYS A O 2
ATOM 1031 N N . ALA A 1 32 ? 0.852 -0.538 4.947 1.00 1.00 32 ALA A N 2
ATOM 1032 C CA . ALA A 1 32 ? 1.227 -1.962 4.761 1.00 1.00 32 ALA A CA 2
ATOM 1033 C C . ALA A 1 32 ? 2.641 -2.037 4.188 1.00 1.00 32 ALA A C 2
ATOM 1034 O O . ALA A 1 32 ? 3.334 -3.022 4.344 1.00 1.00 32 ALA A O 2
ATOM 1041 N N . CYS A 1 33 ? 3.080 -0.994 3.541 1.00 1.00 33 CYS A N 2
ATOM 1042 C CA . CYS A 1 33 ? 4.454 -0.994 2.976 1.00 1.00 33 CYS A CA 2
ATOM 1043 C C . CYS A 1 33 ? 5.329 -0.077 3.827 1.00 1.00 33 CYS A C 2
ATOM 1044 O O . CYS A 1 33 ? 4.898 0.438 4.839 1.00 1.00 33 CYS A O 2
ATOM 1051 N N . GLY A 1 34 ? 6.551 0.126 3.435 1.00 1.00 34 GLY A N 2
ATOM 1052 C CA . GLY A 1 34 ? 7.446 1.002 4.237 1.00 1.00 34 GLY A CA 2
ATOM 1053 C C . GLY A 1 34 ? 7.122 2.473 3.972 1.00 1.00 34 GLY A C 2
ATOM 1054 O O . GLY A 1 34 ? 7.980 3.325 4.085 1.00 1.00 34 GLY A O 2
ATOM 1058 N N . LEU A 1 35 ? 5.901 2.795 3.625 1.00 1.00 35 LEU A N 2
ATOM 1059 C CA . LEU A 1 35 ? 5.584 4.227 3.370 1.00 1.00 35 LEU A CA 2
ATOM 1060 C C . LEU A 1 35 ? 4.969 4.837 4.624 1.00 1.00 35 LEU A C 2
ATOM 1061 O O . LEU A 1 35 ? 5.036 6.028 4.846 1.00 1.00 35 LEU A O 2
ATOM 1077 N N . CYS A 1 36 ? 4.367 4.030 5.448 1.00 1.00 36 CYS A N 2
ATOM 1078 C CA . CYS A 1 36 ? 3.745 4.567 6.682 1.00 1.00 36 CYS A CA 2
ATOM 1079 C C . CYS A 1 36 ? 3.604 3.447 7.712 1.00 1.00 36 CYS A C 2
ATOM 1080 O O . CYS A 1 36 ? 3.062 3.646 8.782 1.00 1.00 36 CYS A O 2
ATOM 1087 N N . VAL A 1 1 ? -1.191 12.033 3.464 1.00 1.00 1 VAL A N 3
ATOM 1088 C CA . VAL A 1 1 ? -1.519 11.009 4.496 1.00 1.00 1 VAL A CA 3
ATOM 1089 C C . VAL A 1 1 ? -1.301 9.613 3.915 1.00 1.00 1 VAL A C 3
ATOM 1090 O O . VAL A 1 1 ? -1.531 9.373 2.747 1.00 1.00 1 VAL A O 3
ATOM 1102 N N . CYS A 1 2 ? -0.857 8.687 4.720 1.00 1.00 2 CYS A N 3
ATOM 1103 C CA . CYS A 1 2 ? -0.625 7.307 4.211 1.00 1.00 2 CYS A CA 3
ATOM 1104 C C . CYS A 1 2 ? -1.761 6.392 4.667 1.00 1.00 2 CYS A C 3
ATOM 1105 O O . CYS A 1 2 ? -2.127 6.371 5.826 1.00 1.00 2 CYS A O 3
ATOM 1112 N N . GLU A 1 3 ? -2.316 5.628 3.766 1.00 1.00 3 GLU A N 3
ATOM 1113 C CA . GLU A 1 3 ? -3.423 4.709 4.154 1.00 1.00 3 GLU A CA 3
ATOM 1114 C C . GLU A 1 3 ? -3.598 3.642 3.074 1.00 1.00 3 GLU A C 3
ATOM 1115 O O . GLU A 1 3 ? -3.267 3.848 1.924 1.00 1.00 3 GLU A O 3
ATOM 1127 N N . ASP A 1 4 ? -4.119 2.505 3.434 1.00 1.00 4 ASP A N 3
ATOM 1128 C CA . ASP A 1 4 ? -4.312 1.428 2.424 1.00 1.00 4 ASP A CA 3
ATOM 1129 C C . ASP A 1 4 ? -5.373 1.849 1.404 1.00 1.00 4 ASP A C 3
ATOM 1130 O O . ASP A 1 4 ? -6.359 2.474 1.736 1.00 1.00 4 ASP A O 3
ATOM 1139 N N . LEU A 1 5 ? -5.173 1.507 0.159 1.00 1.00 5 LEU A N 3
ATOM 1140 C CA . LEU A 1 5 ? -6.165 1.880 -0.891 1.00 1.00 5 LEU A CA 3
ATOM 1141 C C . LEU A 1 5 ? -6.946 0.638 -1.321 1.00 1.00 5 LEU A C 3
ATOM 1142 O O . LEU A 1 5 ? -8.075 0.722 -1.760 1.00 1.00 5 LEU A O 3
ATOM 1158 N N . ASN A 1 6 ? -6.351 -0.516 -1.201 1.00 1.00 6 ASN A N 3
ATOM 1159 C CA . ASN A 1 6 ? -7.054 -1.766 -1.604 1.00 1.00 6 ASN A CA 3
ATOM 1160 C C . ASN A 1 6 ? -7.537 -2.510 -0.357 1.00 1.00 6 ASN A C 3
ATOM 1161 O O . ASN A 1 6 ? -6.862 -2.547 0.653 1.00 1.00 6 ASN A O 3
ATOM 1172 N N . ALA A 1 7 ? -8.695 -3.110 -0.419 1.00 1.00 7 ALA A N 3
ATOM 1173 C CA . ALA A 1 7 ? -9.209 -3.859 0.763 1.00 1.00 7 ALA A CA 3
ATOM 1174 C C . ALA A 1 7 ? -8.286 -5.044 1.049 1.00 1.00 7 ALA A C 3
ATOM 1175 O O . ALA A 1 7 ? -8.187 -5.515 2.163 1.00 1.00 7 ALA A O 3
ATOM 1182 N N . HIS A 1 8 ? -7.613 -5.528 0.043 1.00 1.00 8 HIS A N 3
ATOM 1183 C CA . HIS A 1 8 ? -6.695 -6.683 0.239 1.00 1.00 8 HIS A CA 3
ATOM 1184 C C . HIS A 1 8 ? -5.278 -6.169 0.504 1.00 1.00 8 HIS A C 3
ATOM 1185 O O . HIS A 1 8 ? -4.312 -6.900 0.404 1.00 1.00 8 HIS A O 3
ATOM 1199 N N . CYS A 1 9 ? -5.147 -4.915 0.849 1.00 1.00 9 CYS A N 3
ATOM 1200 C CA . CYS A 1 9 ? -3.797 -4.350 1.131 1.00 1.00 9 CYS A CA 3
ATOM 1201 C C . CYS A 1 9 ? -3.106 -5.194 2.198 1.00 1.00 9 CYS A C 3
ATOM 1202 O O . CYS A 1 9 ? -2.033 -5.726 1.993 1.00 1.00 9 CYS A O 3
ATOM 1209 N N . GLU A 1 10 ? -3.723 -5.326 3.339 1.00 1.00 10 GLU A N 3
ATOM 1210 C CA . GLU A 1 10 ? -3.120 -6.137 4.428 1.00 1.00 10 GLU A CA 3
ATOM 1211 C C . GLU A 1 10 ? -2.990 -7.586 3.962 1.00 1.00 10 GLU A C 3
ATOM 1212 O O . GLU A 1 10 ? -2.051 -8.280 4.298 1.00 1.00 10 GLU A O 3
ATOM 1224 N N . MET A 1 11 ? -3.926 -8.044 3.180 1.00 1.00 11 MET A N 3
ATOM 1225 C CA . MET A 1 11 ? -3.864 -9.441 2.673 1.00 1.00 11 MET A CA 3
ATOM 1226 C C . MET A 1 11 ? -2.620 -9.611 1.800 1.00 1.00 11 MET A C 3
ATOM 1227 O O . MET A 1 11 ? -2.055 -10.683 1.705 1.00 1.00 11 MET A O 3
ATOM 1241 N N . TRP A 1 12 ? -2.200 -8.564 1.145 1.00 1.00 12 TRP A N 3
ATOM 1242 C CA . TRP A 1 12 ? -1.003 -8.659 0.261 1.00 1.00 12 TRP A CA 3
ATOM 1243 C C . TRP A 1 12 ? 0.282 -8.442 1.068 1.00 1.00 12 TRP A C 3
ATOM 1244 O O . TRP A 1 12 ? 1.269 -9.124 0.872 1.00 1.00 12 TRP A O 3
ATOM 1265 N N . GLN A 1 13 ? 0.288 -7.491 1.963 1.00 1.00 13 GLN A N 3
ATOM 1266 C CA . GLN A 1 13 ? 1.518 -7.229 2.762 1.00 1.00 13 GLN A CA 3
ATOM 1267 C C . GLN A 1 13 ? 1.799 -8.418 3.679 1.00 1.00 13 GLN A C 3
ATOM 1268 O O . GLN A 1 13 ? 2.935 -8.769 3.925 1.00 1.00 13 GLN A O 3
ATOM 1282 N N . GLN A 1 14 ? 0.776 -9.039 4.187 1.00 1.00 14 GLN A N 3
ATOM 1283 C CA . GLN A 1 14 ? 0.989 -10.203 5.085 1.00 1.00 14 GLN A CA 3
ATOM 1284 C C . GLN A 1 14 ? 1.675 -11.319 4.297 1.00 1.00 14 GLN A C 3
ATOM 1285 O O . GLN A 1 14 ? 2.438 -12.097 4.837 1.00 1.00 14 GLN A O 3
ATOM 1299 N N . LEU A 1 15 ? 1.423 -11.396 3.018 1.00 1.00 15 LEU A N 3
ATOM 1300 C CA . LEU A 1 15 ? 2.072 -12.452 2.192 1.00 1.00 15 LEU A CA 3
ATOM 1301 C C . LEU A 1 15 ? 3.459 -11.967 1.760 1.00 1.00 15 LEU A C 3
ATOM 1302 O O . LEU A 1 15 ? 4.237 -12.706 1.192 1.00 1.00 15 LEU A O 3
ATOM 1318 N N . GLY A 1 16 ? 3.780 -10.731 2.041 1.00 1.00 16 GLY A N 3
ATOM 1319 C CA . GLY A 1 16 ? 5.122 -10.202 1.661 1.00 1.00 16 GLY A CA 3
ATOM 1320 C C . GLY A 1 16 ? 5.048 -9.431 0.340 1.00 1.00 16 GLY A C 3
ATOM 1321 O O . GLY A 1 16 ? 6.058 -9.103 -0.247 1.00 1.00 16 GLY A O 3
ATOM 1325 N N . HIS A 1 17 ? 3.870 -9.138 -0.141 1.00 1.00 17 HIS A N 3
ATOM 1326 C CA . HIS A 1 17 ? 3.766 -8.391 -1.431 1.00 1.00 17 HIS A CA 3
ATOM 1327 C C . HIS A 1 17 ? 4.631 -7.131 -1.370 1.00 1.00 17 HIS A C 3
ATOM 1328 O O . HIS A 1 17 ? 5.194 -6.709 -2.361 1.00 1.00 17 HIS A O 3
ATOM 1342 N N . CYS A 1 18 ? 4.756 -6.530 -0.220 1.00 1.00 18 CYS A N 3
ATOM 1343 C CA . CYS A 1 18 ? 5.600 -5.311 -0.120 1.00 1.00 18 CYS A CA 3
ATOM 1344 C C . CYS A 1 18 ? 7.060 -5.739 -0.154 1.00 1.00 18 CYS A C 3
ATOM 1345 O O . CYS A 1 18 ? 7.891 -5.123 -0.788 1.00 1.00 18 CYS A O 3
ATOM 1352 N N . GLN A 1 19 ? 7.368 -6.813 0.514 1.00 1.00 19 GLN A N 3
ATOM 1353 C CA . GLN A 1 19 ? 8.763 -7.315 0.517 1.00 1.00 19 GLN A CA 3
ATOM 1354 C C . GLN A 1 19 ? 9.093 -7.860 -0.872 1.00 1.00 19 GLN A C 3
ATOM 1355 O O . GLN A 1 19 ? 10.219 -7.807 -1.325 1.00 1.00 19 GLN A O 3
ATOM 1369 N N . TYR A 1 20 ? 8.111 -8.400 -1.543 1.00 1.00 20 TYR A N 3
ATOM 1370 C CA . TYR A 1 20 ? 8.353 -8.974 -2.896 1.00 1.00 20 TYR A CA 3
ATOM 1371 C C . TYR A 1 20 ? 7.961 -7.973 -3.992 1.00 1.00 20 TYR A C 3
ATOM 1372 O O . TYR A 1 20 ? 8.705 -7.752 -4.926 1.00 1.00 20 TYR A O 3
ATOM 1390 N N . SER A 1 21 ? 6.796 -7.383 -3.906 1.00 1.00 21 SER A N 3
ATOM 1391 C CA . SER A 1 21 ? 6.373 -6.423 -4.971 1.00 1.00 21 SER A CA 3
ATOM 1392 C C . SER A 1 21 ? 5.922 -5.094 -4.357 1.00 1.00 21 SER A C 3
ATOM 1393 O O . SER A 1 21 ? 4.753 -4.764 -4.372 1.00 1.00 21 SER A O 3
ATOM 1401 N N . PRO A 1 22 ? 6.843 -4.331 -3.840 1.00 1.00 22 PRO A N 3
ATOM 1402 C CA . PRO A 1 22 ? 6.540 -3.007 -3.237 1.00 1.00 22 PRO A CA 3
ATOM 1403 C C . PRO A 1 22 ? 6.229 -1.952 -4.307 1.00 1.00 22 PRO A C 3
ATOM 1404 O O . PRO A 1 22 ? 5.683 -0.904 -4.025 1.00 1.00 22 PRO A O 3
ATOM 1415 N N . LYS A 1 23 ? 6.584 -2.228 -5.532 1.00 1.00 23 LYS A N 3
ATOM 1416 C CA . LYS A 1 23 ? 6.330 -1.254 -6.634 1.00 1.00 23 LYS A CA 3
ATOM 1417 C C . LYS A 1 23 ? 4.825 -1.022 -6.797 1.00 1.00 23 LYS A C 3
ATOM 1418 O O . LYS A 1 23 ? 4.393 0.051 -7.168 1.00 1.00 23 LYS A O 3
ATOM 1437 N N . TYR A 1 24 ? 4.025 -2.023 -6.546 1.00 1.00 24 TYR A N 3
ATOM 1438 C CA . TYR A 1 24 ? 2.554 -1.854 -6.713 1.00 1.00 24 TYR A CA 3
ATOM 1439 C C . TYR A 1 24 ? 1.888 -1.673 -5.346 1.00 1.00 24 TYR A C 3
ATOM 1440 O O . TYR A 1 24 ? 0.771 -1.202 -5.250 1.00 1.00 24 TYR A O 3
ATOM 1458 N N . MET A 1 25 ? 2.566 -2.020 -4.286 1.00 1.00 25 MET A N 3
ATOM 1459 C CA . MET A 1 25 ? 1.970 -1.839 -2.931 1.00 1.00 25 MET A CA 3
ATOM 1460 C C . MET A 1 25 ? 2.112 -0.376 -2.522 1.00 1.00 25 MET A C 3
ATOM 1461 O O . MET A 1 25 ? 1.216 0.216 -1.954 1.00 1.00 25 MET A O 3
ATOM 1475 N N . GLY A 1 26 ? 3.240 0.209 -2.808 1.00 1.00 26 GLY A N 3
ATOM 1476 C CA . GLY A 1 26 ? 3.461 1.630 -2.438 1.00 1.00 26 GLY A CA 3
ATOM 1477 C C . GLY A 1 26 ? 2.438 2.507 -3.157 1.00 1.00 26 GLY A C 3
ATOM 1478 O O . GLY A 1 26 ? 2.101 3.585 -2.707 1.00 1.00 26 GLY A O 3
ATOM 1482 N N . HIS A 1 27 ? 1.950 2.058 -4.277 1.00 1.00 27 HIS A N 3
ATOM 1483 C CA . HIS A 1 27 ? 0.956 2.863 -5.033 1.00 1.00 27 HIS A CA 3
ATOM 1484 C C . HIS A 1 27 ? -0.449 2.562 -4.515 1.00 1.00 27 HIS A C 3
ATOM 1485 O O . HIS A 1 27 ? -1.402 3.237 -4.854 1.00 1.00 27 HIS A O 3
ATOM 1499 N N . TYR A 1 28 ? -0.589 1.550 -3.704 1.00 1.00 28 TYR A N 3
ATOM 1500 C CA . TYR A 1 28 ? -1.937 1.202 -3.172 1.00 1.00 28 TYR A CA 3
ATOM 1501 C C . TYR A 1 28 ? -1.891 1.122 -1.649 1.00 1.00 28 TYR A C 3
ATOM 1502 O O . TYR A 1 28 ? -2.724 1.683 -0.967 1.00 1.00 28 TYR A O 3
ATOM 1520 N N . CYS A 1 29 ? -0.934 0.425 -1.107 1.00 1.00 29 CYS A N 3
ATOM 1521 C CA . CYS A 1 29 ? -0.856 0.313 0.371 1.00 1.00 29 CYS A CA 3
ATOM 1522 C C . CYS A 1 29 ? 0.346 1.106 0.886 1.00 1.00 29 CYS A C 3
ATOM 1523 O O . CYS A 1 29 ? 1.482 0.760 0.635 1.00 1.00 29 CYS A O 3
ATOM 1530 N N . LYS A 1 30 ? 0.103 2.161 1.613 1.00 1.00 30 LYS A N 3
ATOM 1531 C CA . LYS A 1 30 ? 1.232 2.969 2.156 1.00 1.00 30 LYS A CA 3
ATOM 1532 C C . LYS A 1 30 ? 1.651 2.404 3.514 1.00 1.00 30 LYS A C 3
ATOM 1533 O O . LYS A 1 30 ? 2.806 2.092 3.745 1.00 1.00 30 LYS A O 3
ATOM 1552 N N . LYS A 1 31 ? 0.717 2.273 4.418 1.00 1.00 31 LYS A N 3
ATOM 1553 C CA . LYS A 1 31 ? 1.043 1.728 5.764 1.00 1.00 31 LYS A CA 3
ATOM 1554 C C . LYS A 1 31 ? 1.497 0.278 5.639 1.00 1.00 31 LYS A C 3
ATOM 1555 O O . LYS A 1 31 ? 2.477 -0.137 6.224 1.00 1.00 31 LYS A O 3
ATOM 1574 N N . ALA A 1 32 ? 0.783 -0.495 4.877 1.00 1.00 32 ALA A N 3
ATOM 1575 C CA . ALA A 1 32 ? 1.151 -1.924 4.703 1.00 1.00 32 ALA A CA 3
ATOM 1576 C C . ALA A 1 32 ? 2.568 -2.020 4.133 1.00 1.00 32 ALA A C 3
ATOM 1577 O O . ALA A 1 32 ? 3.222 -3.037 4.242 1.00 1.00 32 ALA A O 3
ATOM 1584 N N . CYS A 1 33 ? 3.052 -0.962 3.537 1.00 1.00 33 CYS A N 3
ATOM 1585 C CA . CYS A 1 33 ? 4.429 -0.987 2.974 1.00 1.00 33 CYS A CA 3
ATOM 1586 C C . CYS A 1 33 ? 5.341 -0.124 3.852 1.00 1.00 33 CYS A C 3
ATOM 1587 O O . CYS A 1 33 ? 4.927 0.386 4.873 1.00 1.00 33 CYS A O 3
ATOM 1594 N N . GLY A 1 34 ? 6.580 0.034 3.473 1.00 1.00 34 GLY A N 3
ATOM 1595 C CA . GLY A 1 34 ? 7.512 0.852 4.303 1.00 1.00 34 GLY A CA 3
ATOM 1596 C C . GLY A 1 34 ? 7.243 2.342 4.098 1.00 1.00 34 GLY A C 3
ATOM 1597 O O . GLY A 1 34 ? 7.977 3.186 4.571 1.00 1.00 34 GLY A O 3
ATOM 1601 N N . LEU A 1 35 ? 6.197 2.677 3.398 1.00 1.00 35 LEU A N 3
ATOM 1602 C CA . LEU A 1 35 ? 5.892 4.119 3.172 1.00 1.00 35 LEU A CA 3
ATOM 1603 C C . LEU A 1 35 ? 5.416 4.751 4.479 1.00 1.00 35 LEU A C 3
ATOM 1604 O O . LEU A 1 35 ? 5.709 5.896 4.770 1.00 1.00 35 LEU A O 3
ATOM 1620 N N . CYS A 1 36 ? 4.676 4.021 5.266 1.00 1.00 36 CYS A N 3
ATOM 1621 C CA . CYS A 1 36 ? 4.174 4.589 6.546 1.00 1.00 36 CYS A CA 3
ATOM 1622 C C . CYS A 1 36 ? 3.915 3.458 7.543 1.00 1.00 36 CYS A C 3
ATOM 1623 O O . CYS A 1 36 ? 3.703 3.697 8.717 1.00 1.00 36 CYS A O 3
ATOM 1630 N N . VAL A 1 1 ? -0.692 12.485 3.143 1.00 1.00 1 VAL A N 4
ATOM 1631 C CA . VAL A 1 1 ? -1.532 11.450 3.811 1.00 1.00 1 VAL A CA 4
ATOM 1632 C C . VAL A 1 1 ? -1.133 10.063 3.304 1.00 1.00 1 VAL A C 4
ATOM 1633 O O . VAL A 1 1 ? -0.840 9.878 2.138 1.00 1.00 1 VAL A O 4
ATOM 1645 N N . CYS A 1 2 ? -1.126 9.089 4.168 1.00 1.00 2 CYS A N 4
ATOM 1646 C CA . CYS A 1 2 ? -0.752 7.712 3.738 1.00 1.00 2 CYS A CA 4
ATOM 1647 C C . CYS A 1 2 ? -1.772 6.716 4.301 1.00 1.00 2 CYS A C 4
ATOM 1648 O O . CYS A 1 2 ? -2.037 6.691 5.487 1.00 1.00 2 CYS A O 4
ATOM 1655 N N . GLU A 1 3 ? -2.348 5.895 3.463 1.00 1.00 3 GLU A N 4
ATOM 1656 C CA . GLU A 1 3 ? -3.350 4.909 3.962 1.00 1.00 3 GLU A CA 4
ATOM 1657 C C . GLU A 1 3 ? -3.550 3.802 2.926 1.00 1.00 3 GLU A C 4
ATOM 1658 O O . GLU A 1 3 ? -3.265 3.973 1.758 1.00 1.00 3 GLU A O 4
ATOM 1670 N N . ASP A 1 4 ? -4.041 2.668 3.345 1.00 1.00 4 ASP A N 4
ATOM 1671 C CA . ASP A 1 4 ? -4.258 1.553 2.383 1.00 1.00 4 ASP A CA 4
ATOM 1672 C C . ASP A 1 4 ? -5.308 1.950 1.348 1.00 1.00 4 ASP A C 4
ATOM 1673 O O . ASP A 1 4 ? -6.286 2.603 1.653 1.00 1.00 4 ASP A O 4
ATOM 1682 N N . LEU A 1 5 ? -5.110 1.564 0.117 1.00 1.00 5 LEU A N 4
ATOM 1683 C CA . LEU A 1 5 ? -6.092 1.920 -0.945 1.00 1.00 5 LEU A CA 4
ATOM 1684 C C . LEU A 1 5 ? -6.891 0.677 -1.344 1.00 1.00 5 LEU A C 4
ATOM 1685 O O . LEU A 1 5 ? -8.021 0.769 -1.780 1.00 1.00 5 LEU A O 4
ATOM 1701 N N . ASN A 1 6 ? -6.313 -0.483 -1.199 1.00 1.00 6 ASN A N 4
ATOM 1702 C CA . ASN A 1 6 ? -7.040 -1.727 -1.569 1.00 1.00 6 ASN A CA 4
ATOM 1703 C C . ASN A 1 6 ? -7.525 -2.444 -0.306 1.00 1.00 6 ASN A C 4
ATOM 1704 O O . ASN A 1 6 ? -6.854 -2.453 0.708 1.00 1.00 6 ASN A O 4
ATOM 1715 N N . ALA A 1 7 ? -8.678 -3.054 -0.359 1.00 1.00 7 ALA A N 4
ATOM 1716 C CA . ALA A 1 7 ? -9.193 -3.777 0.840 1.00 1.00 7 ALA A CA 4
ATOM 1717 C C . ALA A 1 7 ? -8.296 -4.984 1.122 1.00 1.00 7 ALA A C 4
ATOM 1718 O O . ALA A 1 7 ? -8.211 -5.462 2.236 1.00 1.00 7 ALA A O 4
ATOM 1725 N N . HIS A 1 8 ? -7.620 -5.478 0.120 1.00 1.00 8 HIS A N 4
ATOM 1726 C CA . HIS A 1 8 ? -6.723 -6.651 0.327 1.00 1.00 8 HIS A CA 4
ATOM 1727 C C . HIS A 1 8 ? -5.304 -6.150 0.600 1.00 1.00 8 HIS A C 4
ATOM 1728 O O . HIS A 1 8 ? -4.345 -6.890 0.517 1.00 1.00 8 HIS A O 4
ATOM 1742 N N . CYS A 1 9 ? -5.166 -4.892 0.922 1.00 1.00 9 CYS A N 4
ATOM 1743 C CA . CYS A 1 9 ? -3.812 -4.332 1.195 1.00 1.00 9 CYS A CA 4
ATOM 1744 C C . CYS A 1 9 ? -3.107 -5.181 2.250 1.00 1.00 9 CYS A C 4
ATOM 1745 O O . CYS A 1 9 ? -2.027 -5.693 2.033 1.00 1.00 9 CYS A O 4
ATOM 1752 N N . GLU A 1 10 ? -3.711 -5.334 3.392 1.00 1.00 10 GLU A N 4
ATOM 1753 C CA . GLU A 1 10 ? -3.084 -6.151 4.466 1.00 1.00 10 GLU A CA 4
ATOM 1754 C C . GLU A 1 10 ? -2.946 -7.599 3.994 1.00 1.00 10 GLU A C 4
ATOM 1755 O O . GLU A 1 10 ? -1.998 -8.283 4.323 1.00 1.00 10 GLU A O 4
ATOM 1767 N N . MET A 1 11 ? -3.884 -8.072 3.224 1.00 1.00 11 MET A N 4
ATOM 1768 C CA . MET A 1 11 ? -3.804 -9.475 2.730 1.00 1.00 11 MET A CA 4
ATOM 1769 C C . MET A 1 11 ? -2.570 -9.635 1.839 1.00 1.00 11 MET A C 4
ATOM 1770 O O . MET A 1 11 ? -1.974 -10.691 1.773 1.00 1.00 11 MET A O 4
ATOM 1784 N N . TRP A 1 12 ? -2.192 -8.603 1.139 1.00 1.00 12 TRP A N 4
ATOM 1785 C CA . TRP A 1 12 ? -1.006 -8.701 0.244 1.00 1.00 12 TRP A CA 4
ATOM 1786 C C . TRP A 1 12 ? 0.282 -8.473 1.041 1.00 1.00 12 TRP A C 4
ATOM 1787 O O . TRP A 1 12 ? 1.281 -9.134 0.829 1.00 1.00 12 TRP A O 4
ATOM 1808 N N . GLN A 1 13 ? 0.277 -7.534 1.946 1.00 1.00 13 GLN A N 4
ATOM 1809 C CA . GLN A 1 13 ? 1.508 -7.257 2.738 1.00 1.00 13 GLN A CA 4
ATOM 1810 C C . GLN A 1 13 ? 1.814 -8.439 3.652 1.00 1.00 13 GLN A C 4
ATOM 1811 O O . GLN A 1 13 ? 2.957 -8.770 3.890 1.00 1.00 13 GLN A O 4
ATOM 1825 N N . GLN A 1 14 ? 0.804 -9.079 4.169 1.00 1.00 14 GLN A N 4
ATOM 1826 C CA . GLN A 1 14 ? 1.054 -10.237 5.068 1.00 1.00 14 GLN A CA 4
ATOM 1827 C C . GLN A 1 14 ? 1.727 -11.349 4.264 1.00 1.00 14 GLN A C 4
ATOM 1828 O O . GLN A 1 14 ? 2.467 -12.153 4.794 1.00 1.00 14 GLN A O 4
ATOM 1842 N N . LEU A 1 15 ? 1.491 -11.386 2.979 1.00 1.00 15 LEU A N 4
ATOM 1843 C CA . LEU A 1 15 ? 2.134 -12.430 2.132 1.00 1.00 15 LEU A CA 4
ATOM 1844 C C . LEU A 1 15 ? 3.518 -11.937 1.697 1.00 1.00 15 LEU A C 4
ATOM 1845 O O . LEU A 1 15 ? 4.297 -12.672 1.124 1.00 1.00 15 LEU A O 4
ATOM 1861 N N . GLY A 1 16 ? 3.838 -10.701 1.987 1.00 1.00 16 GLY A N 4
ATOM 1862 C CA . GLY A 1 16 ? 5.182 -10.169 1.611 1.00 1.00 16 GLY A CA 4
ATOM 1863 C C . GLY A 1 16 ? 5.121 -9.410 0.280 1.00 1.00 16 GLY A C 4
ATOM 1864 O O . GLY A 1 16 ? 6.136 -9.158 -0.341 1.00 1.00 16 GLY A O 4
ATOM 1868 N N . HIS A 1 17 ? 3.954 -9.037 -0.171 1.00 1.00 17 HIS A N 4
ATOM 1869 C CA . HIS A 1 17 ? 3.870 -8.292 -1.463 1.00 1.00 17 HIS A CA 4
ATOM 1870 C C . HIS A 1 17 ? 4.753 -7.042 -1.403 1.00 1.00 17 HIS A C 4
ATOM 1871 O O . HIS A 1 17 ? 5.329 -6.637 -2.392 1.00 1.00 17 HIS A O 4
ATOM 1885 N N . CYS A 1 18 ? 4.880 -6.437 -0.255 1.00 1.00 18 CYS A N 4
ATOM 1886 C CA . CYS A 1 18 ? 5.746 -5.232 -0.153 1.00 1.00 18 CYS A CA 4
ATOM 1887 C C . CYS A 1 18 ? 7.200 -5.680 -0.231 1.00 1.00 18 CYS A C 4
ATOM 1888 O O . CYS A 1 18 ? 8.027 -5.065 -0.873 1.00 1.00 18 CYS A O 4
ATOM 1895 N N . GLN A 1 19 ? 7.503 -6.768 0.413 1.00 1.00 19 GLN A N 4
ATOM 1896 C CA . GLN A 1 19 ? 8.887 -7.302 0.385 1.00 1.00 19 GLN A CA 4
ATOM 1897 C C . GLN A 1 19 ? 9.183 -7.844 -1.013 1.00 1.00 19 GLN A C 4
ATOM 1898 O O . GLN A 1 19 ? 10.295 -7.788 -1.496 1.00 1.00 19 GLN A O 4
ATOM 1912 N N . TYR A 1 20 ? 8.185 -8.392 -1.652 1.00 1.00 20 TYR A N 4
ATOM 1913 C CA . TYR A 1 20 ? 8.385 -8.968 -3.008 1.00 1.00 20 TYR A CA 4
ATOM 1914 C C . TYR A 1 20 ? 7.960 -7.980 -4.096 1.00 1.00 20 TYR A C 4
ATOM 1915 O O . TYR A 1 20 ? 8.697 -7.726 -5.027 1.00 1.00 20 TYR A O 4
ATOM 1933 N N . SER A 1 21 ? 6.775 -7.437 -4.009 1.00 1.00 21 SER A N 4
ATOM 1934 C CA . SER A 1 21 ? 6.322 -6.490 -5.073 1.00 1.00 21 SER A CA 4
ATOM 1935 C C . SER A 1 21 ? 5.864 -5.162 -4.461 1.00 1.00 21 SER A C 4
ATOM 1936 O O . SER A 1 21 ? 4.695 -4.832 -4.486 1.00 1.00 21 SER A O 4
ATOM 1944 N N . PRO A 1 22 ? 6.784 -4.392 -3.946 1.00 1.00 22 PRO A N 4
ATOM 1945 C CA . PRO A 1 22 ? 6.475 -3.065 -3.349 1.00 1.00 22 PRO A CA 4
ATOM 1946 C C . PRO A 1 22 ? 6.115 -2.031 -4.420 1.00 1.00 22 PRO A C 4
ATOM 1947 O O . PRO A 1 22 ? 5.560 -0.989 -4.137 1.00 1.00 22 PRO A O 4
ATOM 1958 N N . LYS A 1 23 ? 6.434 -2.320 -5.650 1.00 1.00 23 LYS A N 4
ATOM 1959 C CA . LYS A 1 23 ? 6.124 -1.367 -6.756 1.00 1.00 23 LYS A CA 4
ATOM 1960 C C . LYS A 1 23 ? 4.620 -1.099 -6.821 1.00 1.00 23 LYS A C 4
ATOM 1961 O O . LYS A 1 23 ? 4.192 -0.016 -7.169 1.00 1.00 23 LYS A O 4
ATOM 1980 N N . TYR A 1 24 ? 3.809 -2.073 -6.507 1.00 1.00 24 TYR A N 4
ATOM 1981 C CA . TYR A 1 24 ? 2.336 -1.854 -6.579 1.00 1.00 24 TYR A CA 4
ATOM 1982 C C . TYR A 1 24 ? 1.767 -1.656 -5.175 1.00 1.00 24 TYR A C 4
ATOM 1983 O O . TYR A 1 24 ? 0.686 -1.122 -5.004 1.00 1.00 24 TYR A O 4
ATOM 2001 N N . MET A 1 25 ? 2.486 -2.056 -4.164 1.00 1.00 25 MET A N 4
ATOM 2002 C CA . MET A 1 25 ? 1.977 -1.864 -2.777 1.00 1.00 25 MET A CA 4
ATOM 2003 C C . MET A 1 25 ? 2.156 -0.400 -2.389 1.00 1.00 25 MET A C 4
ATOM 2004 O O . MET A 1 25 ? 1.279 0.223 -1.828 1.00 1.00 25 MET A O 4
ATOM 2018 N N . GLY A 1 26 ? 3.297 0.154 -2.691 1.00 1.00 26 GLY A N 4
ATOM 2019 C CA . GLY A 1 26 ? 3.550 1.579 -2.348 1.00 1.00 26 GLY A CA 4
ATOM 2020 C C . GLY A 1 26 ? 2.553 2.467 -3.087 1.00 1.00 26 GLY A C 4
ATOM 2021 O O . GLY A 1 26 ? 2.247 3.562 -2.662 1.00 1.00 26 GLY A O 4
ATOM 2025 N N . HIS A 1 27 ? 2.050 2.004 -4.197 1.00 1.00 27 HIS A N 4
ATOM 2026 C CA . HIS A 1 27 ? 1.077 2.820 -4.972 1.00 1.00 27 HIS A CA 4
ATOM 2027 C C . HIS A 1 27 ? -0.339 2.549 -4.464 1.00 1.00 27 HIS A C 4
ATOM 2028 O O . HIS A 1 27 ? -1.269 3.269 -4.776 1.00 1.00 27 HIS A O 4
ATOM 2042 N N . TYR A 1 28 ? -0.515 1.513 -3.691 1.00 1.00 28 TYR A N 4
ATOM 2043 C CA . TYR A 1 28 ? -1.870 1.192 -3.168 1.00 1.00 28 TYR A CA 4
ATOM 2044 C C . TYR A 1 28 ? -1.831 1.118 -1.644 1.00 1.00 28 TYR A C 4
ATOM 2045 O O . TYR A 1 28 ? -2.630 1.729 -0.966 1.00 1.00 28 TYR A O 4
ATOM 2063 N N . CYS A 1 29 ? -0.915 0.370 -1.101 1.00 1.00 29 CYS A N 4
ATOM 2064 C CA . CYS A 1 29 ? -0.841 0.262 0.378 1.00 1.00 29 CYS A CA 4
ATOM 2065 C C . CYS A 1 29 ? 0.354 1.054 0.898 1.00 1.00 29 CYS A C 4
ATOM 2066 O O . CYS A 1 29 ? 1.491 0.711 0.656 1.00 1.00 29 CYS A O 4
ATOM 2073 N N . LYS A 1 30 ? 0.106 2.110 1.620 1.00 1.00 30 LYS A N 4
ATOM 2074 C CA . LYS A 1 30 ? 1.232 2.914 2.168 1.00 1.00 30 LYS A CA 4
ATOM 2075 C C . LYS A 1 30 ? 1.634 2.354 3.536 1.00 1.00 30 LYS A C 4
ATOM 2076 O O . LYS A 1 30 ? 2.781 2.026 3.772 1.00 1.00 30 LYS A O 4
ATOM 2095 N N . LYS A 1 31 ? 0.693 2.242 4.437 1.00 1.00 31 LYS A N 4
ATOM 2096 C CA . LYS A 1 31 ? 1.008 1.697 5.789 1.00 1.00 31 LYS A CA 4
ATOM 2097 C C . LYS A 1 31 ? 1.475 0.254 5.659 1.00 1.00 31 LYS A C 4
ATOM 2098 O O . LYS A 1 31 ? 2.470 -0.149 6.227 1.00 1.00 31 LYS A O 4
ATOM 2117 N N . ALA A 1 32 ? 0.754 -0.528 4.911 1.00 1.00 32 ALA A N 4
ATOM 2118 C CA . ALA A 1 32 ? 1.136 -1.952 4.733 1.00 1.00 32 ALA A CA 4
ATOM 2119 C C . ALA A 1 32 ? 2.557 -2.021 4.179 1.00 1.00 32 ALA A C 4
ATOM 2120 O O . ALA A 1 32 ? 3.231 -3.026 4.293 1.00 1.00 32 ALA A O 4
ATOM 2127 N N . CYS A 1 33 ? 3.026 -0.952 3.590 1.00 1.00 33 CYS A N 4
ATOM 2128 C CA . CYS A 1 33 ? 4.407 -0.949 3.043 1.00 1.00 33 CYS A CA 4
ATOM 2129 C C . CYS A 1 33 ? 5.292 -0.067 3.928 1.00 1.00 33 CYS A C 4
ATOM 2130 O O . CYS A 1 33 ? 4.826 0.563 4.857 1.00 1.00 33 CYS A O 4
ATOM 2137 N N . GLY A 1 34 ? 6.565 -0.033 3.657 1.00 1.00 34 GLY A N 4
ATOM 2138 C CA . GLY A 1 34 ? 7.489 0.787 4.489 1.00 1.00 34 GLY A CA 4
ATOM 2139 C C . GLY A 1 34 ? 7.168 2.272 4.324 1.00 1.00 34 GLY A C 4
ATOM 2140 O O . GLY A 1 34 ? 7.868 3.126 4.833 1.00 1.00 34 GLY A O 4
ATOM 2144 N N . LEU A 1 35 ? 6.118 2.590 3.623 1.00 1.00 35 LEU A N 4
ATOM 2145 C CA . LEU A 1 35 ? 5.766 4.024 3.437 1.00 1.00 35 LEU A CA 4
ATOM 2146 C C . LEU A 1 35 ? 5.165 4.567 4.732 1.00 1.00 35 LEU A C 4
ATOM 2147 O O . LEU A 1 35 ? 5.300 5.733 5.050 1.00 1.00 35 LEU A O 4
ATOM 2163 N N . CYS A 1 36 ? 4.503 3.733 5.486 1.00 1.00 36 CYS A N 4
ATOM 2164 C CA . CYS A 1 36 ? 3.898 4.207 6.761 1.00 1.00 36 CYS A CA 4
ATOM 2165 C C . CYS A 1 36 ? 3.853 3.052 7.767 1.00 1.00 36 CYS A C 4
ATOM 2166 O O . CYS A 1 36 ? 3.867 3.267 8.960 1.00 1.00 36 CYS A O 4
ATOM 2173 N N . VAL A 1 1 ? -0.375 11.783 4.467 1.00 1.00 1 VAL A N 5
ATOM 2174 C CA . VAL A 1 1 ? -1.666 11.064 4.278 1.00 1.00 1 VAL A CA 5
ATOM 2175 C C . VAL A 1 1 ? -1.393 9.657 3.739 1.00 1.00 1 VAL A C 5
ATOM 2176 O O . VAL A 1 1 ? -1.595 9.382 2.574 1.00 1.00 1 VAL A O 5
ATOM 2188 N N . CYS A 1 2 ? -0.938 8.766 4.574 1.00 1.00 2 CYS A N 5
ATOM 2189 C CA . CYS A 1 2 ? -0.659 7.384 4.096 1.00 1.00 2 CYS A CA 5
ATOM 2190 C C . CYS A 1 2 ? -1.778 6.447 4.551 1.00 1.00 2 CYS A C 5
ATOM 2191 O O . CYS A 1 2 ? -2.154 6.434 5.705 1.00 1.00 2 CYS A O 5
ATOM 2198 N N . GLU A 1 3 ? -2.309 5.661 3.655 1.00 1.00 3 GLU A N 5
ATOM 2199 C CA . GLU A 1 3 ? -3.398 4.726 4.049 1.00 1.00 3 GLU A CA 5
ATOM 2200 C C . GLU A 1 3 ? -3.547 3.639 2.986 1.00 1.00 3 GLU A C 5
ATOM 2201 O O . GLU A 1 3 ? -3.160 3.809 1.848 1.00 1.00 3 GLU A O 5
ATOM 2213 N N . ASP A 1 4 ? -4.098 2.518 3.353 1.00 1.00 4 ASP A N 5
ATOM 2214 C CA . ASP A 1 4 ? -4.261 1.418 2.369 1.00 1.00 4 ASP A CA 5
ATOM 2215 C C . ASP A 1 4 ? -5.313 1.804 1.324 1.00 1.00 4 ASP A C 5
ATOM 2216 O O . ASP A 1 4 ? -6.384 2.275 1.648 1.00 1.00 4 ASP A O 5
ATOM 2225 N N . LEU A 1 5 ? -5.011 1.607 0.070 1.00 1.00 5 LEU A N 5
ATOM 2226 C CA . LEU A 1 5 ? -5.991 1.960 -0.995 1.00 1.00 5 LEU A CA 5
ATOM 2227 C C . LEU A 1 5 ? -6.776 0.712 -1.388 1.00 1.00 5 LEU A C 5
ATOM 2228 O O . LEU A 1 5 ? -7.896 0.794 -1.850 1.00 1.00 5 LEU A O 5
ATOM 2244 N N . ASN A 1 6 ? -6.199 -0.441 -1.207 1.00 1.00 6 ASN A N 5
ATOM 2245 C CA . ASN A 1 6 ? -6.919 -1.689 -1.566 1.00 1.00 6 ASN A CA 5
ATOM 2246 C C . ASN A 1 6 ? -7.421 -2.371 -0.297 1.00 1.00 6 ASN A C 5
ATOM 2247 O O . ASN A 1 6 ? -6.750 -2.389 0.717 1.00 1.00 6 ASN A O 5
ATOM 2258 N N . ALA A 1 7 ? -8.590 -2.940 -0.343 1.00 1.00 7 ALA A N 5
ATOM 2259 C CA . ALA A 1 7 ? -9.128 -3.631 0.860 1.00 1.00 7 ALA A CA 5
ATOM 2260 C C . ALA A 1 7 ? -8.303 -4.895 1.127 1.00 1.00 7 ALA A C 5
ATOM 2261 O O . ALA A 1 7 ? -8.335 -5.450 2.208 1.00 1.00 7 ALA A O 5
ATOM 2268 N N . HIS A 1 8 ? -7.569 -5.354 0.148 1.00 1.00 8 HIS A N 5
ATOM 2269 C CA . HIS A 1 8 ? -6.746 -6.581 0.338 1.00 1.00 8 HIS A CA 5
ATOM 2270 C C . HIS A 1 8 ? -5.299 -6.198 0.661 1.00 1.00 8 HIS A C 5
ATOM 2271 O O . HIS A 1 8 ? -4.413 -7.028 0.655 1.00 1.00 8 HIS A O 5
ATOM 2285 N N . CYS A 1 9 ? -5.043 -4.947 0.936 1.00 1.00 9 CYS A N 5
ATOM 2286 C CA . CYS A 1 9 ? -3.644 -4.529 1.246 1.00 1.00 9 CYS A CA 5
ATOM 2287 C C . CYS A 1 9 ? -3.058 -5.439 2.329 1.00 1.00 9 CYS A C 5
ATOM 2288 O O . CYS A 1 9 ? -1.987 -5.994 2.167 1.00 1.00 9 CYS A O 5
ATOM 2295 N N . GLU A 1 10 ? -3.739 -5.605 3.427 1.00 1.00 10 GLU A N 5
ATOM 2296 C CA . GLU A 1 10 ? -3.195 -6.487 4.496 1.00 1.00 10 GLU A CA 5
ATOM 2297 C C . GLU A 1 10 ? -3.020 -7.893 3.926 1.00 1.00 10 GLU A C 5
ATOM 2298 O O . GLU A 1 10 ? -2.063 -8.581 4.217 1.00 1.00 10 GLU A O 5
ATOM 2310 N N . MET A 1 11 ? -3.946 -8.317 3.110 1.00 1.00 11 MET A N 5
ATOM 2311 C CA . MET A 1 11 ? -3.854 -9.672 2.505 1.00 1.00 11 MET A CA 5
ATOM 2312 C C . MET A 1 11 ? -2.590 -9.771 1.652 1.00 1.00 11 MET A C 5
ATOM 2313 O O . MET A 1 11 ? -1.999 -10.821 1.521 1.00 1.00 11 MET A O 5
ATOM 2327 N N . TRP A 1 12 ? -2.189 -8.688 1.048 1.00 1.00 12 TRP A N 5
ATOM 2328 C CA . TRP A 1 12 ? -0.980 -8.726 0.181 1.00 1.00 12 TRP A CA 5
ATOM 2329 C C . TRP A 1 12 ? 0.282 -8.481 1.015 1.00 1.00 12 TRP A C 5
ATOM 2330 O O . TRP A 1 12 ? 1.286 -9.140 0.838 1.00 1.00 12 TRP A O 5
ATOM 2351 N N . GLN A 1 13 ? 0.245 -7.533 1.911 1.00 1.00 13 GLN A N 5
ATOM 2352 C CA . GLN A 1 13 ? 1.453 -7.250 2.736 1.00 1.00 13 GLN A CA 5
ATOM 2353 C C . GLN A 1 13 ? 1.725 -8.431 3.665 1.00 1.00 13 GLN A C 5
ATOM 2354 O O . GLN A 1 13 ? 2.859 -8.761 3.950 1.00 1.00 13 GLN A O 5
ATOM 2368 N N . GLN A 1 14 ? 0.696 -9.078 4.132 1.00 1.00 14 GLN A N 5
ATOM 2369 C CA . GLN A 1 14 ? 0.906 -10.240 5.031 1.00 1.00 14 GLN A CA 5
ATOM 2370 C C . GLN A 1 14 ? 1.607 -11.346 4.242 1.00 1.00 14 GLN A C 5
ATOM 2371 O O . GLN A 1 14 ? 2.344 -12.143 4.788 1.00 1.00 14 GLN A O 5
ATOM 2385 N N . LEU A 1 15 ? 1.390 -11.394 2.953 1.00 1.00 15 LEU A N 5
ATOM 2386 C CA . LEU A 1 15 ? 2.053 -12.436 2.120 1.00 1.00 15 LEU A CA 5
ATOM 2387 C C . LEU A 1 15 ? 3.448 -11.948 1.710 1.00 1.00 15 LEU A C 5
ATOM 2388 O O . LEU A 1 15 ? 4.228 -12.681 1.134 1.00 1.00 15 LEU A O 5
ATOM 2404 N N . GLY A 1 16 ? 3.773 -10.719 2.018 1.00 1.00 16 GLY A N 5
ATOM 2405 C CA . GLY A 1 16 ? 5.126 -10.192 1.662 1.00 1.00 16 GLY A CA 5
ATOM 2406 C C . GLY A 1 16 ? 5.083 -9.418 0.338 1.00 1.00 16 GLY A C 5
ATOM 2407 O O . GLY A 1 16 ? 6.109 -9.063 -0.209 1.00 1.00 16 GLY A O 5
ATOM 2411 N N . HIS A 1 17 ? 3.917 -9.147 -0.186 1.00 1.00 17 HIS A N 5
ATOM 2412 C CA . HIS A 1 17 ? 3.843 -8.394 -1.477 1.00 1.00 17 HIS A CA 5
ATOM 2413 C C . HIS A 1 17 ? 4.721 -7.144 -1.403 1.00 1.00 17 HIS A C 5
ATOM 2414 O O . HIS A 1 17 ? 5.271 -6.708 -2.393 1.00 1.00 17 HIS A O 5
ATOM 2428 N N . CYS A 1 18 ? 4.868 -6.560 -0.245 1.00 1.00 18 CYS A N 5
ATOM 2429 C CA . CYS A 1 18 ? 5.724 -5.349 -0.143 1.00 1.00 18 CYS A CA 5
ATOM 2430 C C . CYS A 1 18 ? 7.181 -5.791 -0.195 1.00 1.00 18 CYS A C 5
ATOM 2431 O O . CYS A 1 18 ? 8.012 -5.172 -0.832 1.00 1.00 18 CYS A O 5
ATOM 2438 N N . GLN A 1 19 ? 7.486 -6.874 0.458 1.00 1.00 19 GLN A N 5
ATOM 2439 C CA . GLN A 1 19 ? 8.875 -7.391 0.443 1.00 1.00 19 GLN A CA 5
ATOM 2440 C C . GLN A 1 19 ? 9.199 -7.902 -0.959 1.00 1.00 19 GLN A C 5
ATOM 2441 O O . GLN A 1 19 ? 10.327 -7.865 -1.407 1.00 1.00 19 GLN A O 5
ATOM 2455 N N . TYR A 1 20 ? 8.207 -8.412 -1.637 1.00 1.00 20 TYR A N 5
ATOM 2456 C CA . TYR A 1 20 ? 8.435 -8.970 -2.998 1.00 1.00 20 TYR A CA 5
ATOM 2457 C C . TYR A 1 20 ? 7.955 -8.006 -4.091 1.00 1.00 20 TYR A C 5
ATOM 2458 O O . TYR A 1 20 ? 8.638 -7.795 -5.072 1.00 1.00 20 TYR A O 5
ATOM 2476 N N . SER A 1 21 ? 6.787 -7.438 -3.950 1.00 1.00 21 SER A N 5
ATOM 2477 C CA . SER A 1 21 ? 6.292 -6.512 -5.012 1.00 1.00 21 SER A CA 5
ATOM 2478 C C . SER A 1 21 ? 5.840 -5.181 -4.404 1.00 1.00 21 SER A C 5
ATOM 2479 O O . SER A 1 21 ? 4.666 -4.867 -4.386 1.00 1.00 21 SER A O 5
ATOM 2487 N N . PRO A 1 22 ? 6.770 -4.401 -3.933 1.00 1.00 22 PRO A N 5
ATOM 2488 C CA . PRO A 1 22 ? 6.475 -3.068 -3.339 1.00 1.00 22 PRO A CA 5
ATOM 2489 C C . PRO A 1 22 ? 6.095 -2.042 -4.413 1.00 1.00 22 PRO A C 5
ATOM 2490 O O . PRO A 1 22 ? 5.543 -0.998 -4.127 1.00 1.00 22 PRO A O 5
ATOM 2501 N N . LYS A 1 23 ? 6.396 -2.338 -5.649 1.00 1.00 23 LYS A N 5
ATOM 2502 C CA . LYS A 1 23 ? 6.066 -1.396 -6.759 1.00 1.00 23 LYS A CA 5
ATOM 2503 C C . LYS A 1 23 ? 4.556 -1.149 -6.815 1.00 1.00 23 LYS A C 5
ATOM 2504 O O . LYS A 1 23 ? 4.109 -0.073 -7.161 1.00 1.00 23 LYS A O 5
ATOM 2523 N N . TYR A 1 24 ? 3.759 -2.135 -6.499 1.00 1.00 24 TYR A N 5
ATOM 2524 C CA . TYR A 1 24 ? 2.281 -1.938 -6.562 1.00 1.00 24 TYR A CA 5
ATOM 2525 C C . TYR A 1 24 ? 1.717 -1.721 -5.158 1.00 1.00 24 TYR A C 5
ATOM 2526 O O . TYR A 1 24 ? 0.609 -1.252 -4.995 1.00 1.00 24 TYR A O 5
ATOM 2544 N N . MET A 1 25 ? 2.460 -2.054 -4.141 1.00 1.00 25 MET A N 5
ATOM 2545 C CA . MET A 1 25 ? 1.945 -1.849 -2.759 1.00 1.00 25 MET A CA 5
ATOM 2546 C C . MET A 1 25 ? 2.157 -0.390 -2.357 1.00 1.00 25 MET A C 5
ATOM 2547 O O . MET A 1 25 ? 1.290 0.247 -1.798 1.00 1.00 25 MET A O 5
ATOM 2561 N N . GLY A 1 26 ? 3.311 0.141 -2.644 1.00 1.00 26 GLY A N 5
ATOM 2562 C CA . GLY A 1 26 ? 3.588 1.557 -2.283 1.00 1.00 26 GLY A CA 5
ATOM 2563 C C . GLY A 1 26 ? 2.617 2.469 -3.030 1.00 1.00 26 GLY A C 5
ATOM 2564 O O . GLY A 1 26 ? 2.312 3.561 -2.595 1.00 1.00 26 GLY A O 5
ATOM 2568 N N . HIS A 1 27 ? 2.132 2.025 -4.154 1.00 1.00 27 HIS A N 5
ATOM 2569 C CA . HIS A 1 27 ? 1.183 2.859 -4.942 1.00 1.00 27 HIS A CA 5
ATOM 2570 C C . HIS A 1 27 ? -0.244 2.592 -4.462 1.00 1.00 27 HIS A C 5
ATOM 2571 O O . HIS A 1 27 ? -1.168 3.301 -4.806 1.00 1.00 27 HIS A O 5
ATOM 2585 N N . TYR A 1 28 ? -0.428 1.567 -3.677 1.00 1.00 28 TYR A N 5
ATOM 2586 C CA . TYR A 1 28 ? -1.792 1.248 -3.182 1.00 1.00 28 TYR A CA 5
ATOM 2587 C C . TYR A 1 28 ? -1.783 1.197 -1.656 1.00 1.00 28 TYR A C 5
ATOM 2588 O O . TYR A 1 28 ? -2.607 1.800 -1.004 1.00 1.00 28 TYR A O 5
ATOM 2606 N N . CYS A 1 29 ? -0.860 0.478 -1.083 1.00 1.00 29 CYS A N 5
ATOM 2607 C CA . CYS A 1 29 ? -0.813 0.400 0.399 1.00 1.00 29 CYS A CA 5
ATOM 2608 C C . CYS A 1 29 ? 0.402 1.172 0.914 1.00 1.00 29 CYS A C 5
ATOM 2609 O O . CYS A 1 29 ? 1.533 0.794 0.682 1.00 1.00 29 CYS A O 5
ATOM 2616 N N . LYS A 1 30 ? 0.178 2.249 1.613 1.00 1.00 30 LYS A N 5
ATOM 2617 C CA . LYS A 1 30 ? 1.320 3.045 2.150 1.00 1.00 30 LYS A CA 5
ATOM 2618 C C . LYS A 1 30 ? 1.728 2.494 3.519 1.00 1.00 30 LYS A C 5
ATOM 2619 O O . LYS A 1 30 ? 2.891 2.198 3.770 1.00 1.00 30 LYS A O 5
ATOM 2638 N N . LYS A 1 31 ? 0.776 2.357 4.404 1.00 1.00 31 LYS A N 5
ATOM 2639 C CA . LYS A 1 31 ? 1.078 1.819 5.756 1.00 1.00 31 LYS A CA 5
ATOM 2640 C C . LYS A 1 31 ? 1.529 0.366 5.634 1.00 1.00 31 LYS A C 5
ATOM 2641 O O . LYS A 1 31 ? 2.541 -0.032 6.174 1.00 1.00 31 LYS A O 5
ATOM 2660 N N . ALA A 1 32 ? 0.776 -0.425 4.922 1.00 1.00 32 ALA A N 5
ATOM 2661 C CA . ALA A 1 32 ? 1.141 -1.857 4.757 1.00 1.00 32 ALA A CA 5
ATOM 2662 C C . ALA A 1 32 ? 2.555 -1.953 4.196 1.00 1.00 32 ALA A C 5
ATOM 2663 O O . ALA A 1 32 ? 3.234 -2.947 4.364 1.00 1.00 32 ALA A O 5
ATOM 2670 N N . CYS A 1 33 ? 3.017 -0.920 3.546 1.00 1.00 33 CYS A N 5
ATOM 2671 C CA . CYS A 1 33 ? 4.394 -0.948 2.995 1.00 1.00 33 CYS A CA 5
ATOM 2672 C C . CYS A 1 33 ? 5.276 -0.038 3.844 1.00 1.00 33 CYS A C 5
ATOM 2673 O O . CYS A 1 33 ? 4.852 0.478 4.860 1.00 1.00 33 CYS A O 5
ATOM 2680 N N . GLY A 1 34 ? 6.498 0.152 3.451 1.00 1.00 34 GLY A N 5
ATOM 2681 C CA . GLY A 1 34 ? 7.403 1.016 4.254 1.00 1.00 34 GLY A CA 5
ATOM 2682 C C . GLY A 1 34 ? 7.126 2.491 3.957 1.00 1.00 34 GLY A C 5
ATOM 2683 O O . GLY A 1 34 ? 8.006 3.323 4.070 1.00 1.00 34 GLY A O 5
ATOM 2687 N N . LEU A 1 35 ? 5.920 2.843 3.590 1.00 1.00 35 LEU A N 5
ATOM 2688 C CA . LEU A 1 35 ? 5.644 4.278 3.310 1.00 1.00 35 LEU A CA 5
ATOM 2689 C C . LEU A 1 35 ? 5.084 4.925 4.572 1.00 1.00 35 LEU A C 5
ATOM 2690 O O . LEU A 1 35 ? 5.169 6.122 4.762 1.00 1.00 35 LEU A O 5
ATOM 2706 N N . CYS A 1 36 ? 4.511 4.138 5.440 1.00 1.00 36 CYS A N 5
ATOM 2707 C CA . CYS A 1 36 ? 3.947 4.708 6.694 1.00 1.00 36 CYS A CA 5
ATOM 2708 C C . CYS A 1 36 ? 3.658 3.580 7.686 1.00 1.00 36 CYS A C 5
ATOM 2709 O O . CYS A 1 36 ? 3.192 3.819 8.785 1.00 1.00 36 CYS A O 5
ATOM 2716 N N . VAL A 1 1 ? -3.901 11.780 3.205 1.00 1.00 1 VAL A N 6
ATOM 2717 C CA . VAL A 1 1 ? -2.693 11.336 3.957 1.00 1.00 1 VAL A CA 6
ATOM 2718 C C . VAL A 1 1 ? -2.198 10.004 3.388 1.00 1.00 1 VAL A C 6
ATOM 2719 O O . VAL A 1 1 ? -2.280 9.757 2.201 1.00 1.00 1 VAL A O 6
ATOM 2731 N N . CYS A 1 2 ? -1.687 9.144 4.228 1.00 1.00 2 CYS A N 6
ATOM 2732 C CA . CYS A 1 2 ? -1.191 7.826 3.739 1.00 1.00 2 CYS A CA 6
ATOM 2733 C C . CYS A 1 2 ? -2.087 6.714 4.294 1.00 1.00 2 CYS A C 6
ATOM 2734 O O . CYS A 1 2 ? -2.313 6.626 5.486 1.00 1.00 2 CYS A O 6
ATOM 2741 N N . GLU A 1 3 ? -2.600 5.869 3.443 1.00 1.00 3 GLU A N 6
ATOM 2742 C CA . GLU A 1 3 ? -3.482 4.769 3.927 1.00 1.00 3 GLU A CA 6
ATOM 2743 C C . GLU A 1 3 ? -3.606 3.697 2.847 1.00 1.00 3 GLU A C 6
ATOM 2744 O O . GLU A 1 3 ? -3.355 3.945 1.684 1.00 1.00 3 GLU A O 6
ATOM 2756 N N . ASP A 1 4 ? -3.985 2.507 3.216 1.00 1.00 4 ASP A N 6
ATOM 2757 C CA . ASP A 1 4 ? -4.113 1.427 2.200 1.00 1.00 4 ASP A CA 6
ATOM 2758 C C . ASP A 1 4 ? -5.232 1.755 1.209 1.00 1.00 4 ASP A C 6
ATOM 2759 O O . ASP A 1 4 ? -6.373 1.954 1.577 1.00 1.00 4 ASP A O 6
ATOM 2768 N N . LEU A 1 5 ? -4.907 1.805 -0.054 1.00 1.00 5 LEU A N 6
ATOM 2769 C CA . LEU A 1 5 ? -5.939 2.108 -1.084 1.00 1.00 5 LEU A CA 6
ATOM 2770 C C . LEU A 1 5 ? -6.841 0.886 -1.269 1.00 1.00 5 LEU A C 6
ATOM 2771 O O . LEU A 1 5 ? -8.032 1.006 -1.478 1.00 1.00 5 LEU A O 6
ATOM 2787 N N . ASN A 1 6 ? -6.281 -0.289 -1.193 1.00 1.00 6 ASN A N 6
ATOM 2788 C CA . ASN A 1 6 ? -7.095 -1.526 -1.362 1.00 1.00 6 ASN A CA 6
ATOM 2789 C C . ASN A 1 6 ? -7.348 -2.166 0.005 1.00 1.00 6 ASN A C 6
ATOM 2790 O O . ASN A 1 6 ? -6.495 -2.160 0.871 1.00 1.00 6 ASN A O 6
ATOM 2801 N N . ALA A 1 7 ? -8.508 -2.731 0.202 1.00 1.00 7 ALA A N 6
ATOM 2802 C CA . ALA A 1 7 ? -8.805 -3.382 1.511 1.00 1.00 7 ALA A CA 6
ATOM 2803 C C . ALA A 1 7 ? -8.029 -4.696 1.598 1.00 1.00 7 ALA A C 6
ATOM 2804 O O . ALA A 1 7 ? -7.908 -5.293 2.649 1.00 1.00 7 ALA A O 6
ATOM 2811 N N . HIS A 1 8 ? -7.504 -5.152 0.493 1.00 1.00 8 HIS A N 6
ATOM 2812 C CA . HIS A 1 8 ? -6.734 -6.426 0.500 1.00 1.00 8 HIS A CA 6
ATOM 2813 C C . HIS A 1 8 ? -5.258 -6.124 0.766 1.00 1.00 8 HIS A C 6
ATOM 2814 O O . HIS A 1 8 ? -4.420 -7.002 0.746 1.00 1.00 8 HIS A O 6
ATOM 2828 N N . CYS A 1 9 ? -4.936 -4.887 1.015 1.00 1.00 9 CYS A N 6
ATOM 2829 C CA . CYS A 1 9 ? -3.517 -4.531 1.280 1.00 1.00 9 CYS A CA 6
ATOM 2830 C C . CYS A 1 9 ? -2.947 -5.458 2.348 1.00 1.00 9 CYS A C 6
ATOM 2831 O O . CYS A 1 9 ? -1.858 -5.980 2.212 1.00 1.00 9 CYS A O 6
ATOM 2838 N N . GLU A 1 10 ? -3.672 -5.684 3.407 1.00 1.00 10 GLU A N 6
ATOM 2839 C CA . GLU A 1 10 ? -3.161 -6.592 4.463 1.00 1.00 10 GLU A CA 6
ATOM 2840 C C . GLU A 1 10 ? -3.026 -7.994 3.866 1.00 1.00 10 GLU A C 6
ATOM 2841 O O . GLU A 1 10 ? -2.091 -8.717 4.146 1.00 1.00 10 GLU A O 6
ATOM 2853 N N . MET A 1 11 ? -3.959 -8.372 3.033 1.00 1.00 11 MET A N 6
ATOM 2854 C CA . MET A 1 11 ? -3.896 -9.717 2.396 1.00 1.00 11 MET A CA 6
ATOM 2855 C C . MET A 1 11 ? -2.630 -9.817 1.543 1.00 1.00 11 MET A C 6
ATOM 2856 O O . MET A 1 11 ? -2.059 -10.877 1.385 1.00 1.00 11 MET A O 6
ATOM 2870 N N . TRP A 1 12 ? -2.206 -8.724 0.972 1.00 1.00 12 TRP A N 6
ATOM 2871 C CA . TRP A 1 12 ? -0.992 -8.751 0.106 1.00 1.00 12 TRP A CA 6
ATOM 2872 C C . TRP A 1 12 ? 0.277 -8.544 0.943 1.00 1.00 12 TRP A C 6
ATOM 2873 O O . TRP A 1 12 ? 1.263 -9.227 0.762 1.00 1.00 12 TRP A O 6
ATOM 2894 N N . GLN A 1 13 ? 0.268 -7.599 1.844 1.00 1.00 13 GLN A N 6
ATOM 2895 C CA . GLN A 1 13 ? 1.483 -7.348 2.671 1.00 1.00 13 GLN A CA 6
ATOM 2896 C C . GLN A 1 13 ? 1.745 -8.549 3.571 1.00 1.00 13 GLN A C 6
ATOM 2897 O O . GLN A 1 13 ? 2.880 -8.900 3.843 1.00 1.00 13 GLN A O 6
ATOM 2911 N N . GLN A 1 14 ? 0.709 -9.183 4.041 1.00 1.00 14 GLN A N 6
ATOM 2912 C CA . GLN A 1 14 ? 0.904 -10.359 4.925 1.00 1.00 14 GLN A CA 6
ATOM 2913 C C . GLN A 1 14 ? 1.610 -11.457 4.133 1.00 1.00 14 GLN A C 6
ATOM 2914 O O . GLN A 1 14 ? 2.332 -12.268 4.680 1.00 1.00 14 GLN A O 6
ATOM 2928 N N . LEU A 1 15 ? 1.423 -11.478 2.841 1.00 1.00 15 LEU A N 6
ATOM 2929 C CA . LEU A 1 15 ? 2.098 -12.510 2.007 1.00 1.00 15 LEU A CA 6
ATOM 2930 C C . LEU A 1 15 ? 3.483 -11.997 1.600 1.00 1.00 15 LEU A C 6
ATOM 2931 O O . LEU A 1 15 ? 4.283 -12.720 1.039 1.00 1.00 15 LEU A O 6
ATOM 2947 N N . GLY A 1 16 ? 3.777 -10.758 1.898 1.00 1.00 16 GLY A N 6
ATOM 2948 C CA . GLY A 1 16 ? 5.120 -10.201 1.549 1.00 1.00 16 GLY A CA 6
ATOM 2949 C C . GLY A 1 16 ? 5.063 -9.409 0.238 1.00 1.00 16 GLY A C 6
ATOM 2950 O O . GLY A 1 16 ? 6.083 -9.062 -0.324 1.00 1.00 16 GLY A O 6
ATOM 2954 N N . HIS A 1 17 ? 3.895 -9.113 -0.262 1.00 1.00 17 HIS A N 6
ATOM 2955 C CA . HIS A 1 17 ? 3.819 -8.342 -1.537 1.00 1.00 17 HIS A CA 6
ATOM 2956 C C . HIS A 1 17 ? 4.684 -7.083 -1.430 1.00 1.00 17 HIS A C 6
ATOM 2957 O O . HIS A 1 17 ? 5.237 -6.616 -2.406 1.00 1.00 17 HIS A O 6
ATOM 2971 N N . CYS A 1 18 ? 4.826 -6.534 -0.254 1.00 1.00 18 CYS A N 6
ATOM 2972 C CA . CYS A 1 18 ? 5.677 -5.322 -0.107 1.00 1.00 18 CYS A CA 6
ATOM 2973 C C . CYS A 1 18 ? 7.136 -5.754 -0.185 1.00 1.00 18 CYS A C 6
ATOM 2974 O O . CYS A 1 18 ? 7.961 -5.110 -0.799 1.00 1.00 18 CYS A O 6
ATOM 2981 N N . GLN A 1 19 ? 7.442 -6.856 0.431 1.00 1.00 19 GLN A N 6
ATOM 2982 C CA . GLN A 1 19 ? 8.834 -7.372 0.404 1.00 1.00 19 GLN A CA 6
ATOM 2983 C C . GLN A 1 19 ? 9.131 -7.955 -0.977 1.00 1.00 19 GLN A C 6
ATOM 2984 O O . GLN A 1 19 ? 10.257 -7.957 -1.437 1.00 1.00 19 GLN A O 6
ATOM 2998 N N . TYR A 1 20 ? 8.129 -8.473 -1.631 1.00 1.00 20 TYR A N 6
ATOM 2999 C CA . TYR A 1 20 ? 8.343 -9.086 -2.970 1.00 1.00 20 TYR A CA 6
ATOM 3000 C C . TYR A 1 20 ? 7.905 -8.132 -4.086 1.00 1.00 20 TYR A C 6
ATOM 3001 O O . TYR A 1 20 ? 8.612 -7.943 -5.055 1.00 1.00 20 TYR A O 6
ATOM 3019 N N . SER A 1 21 ? 6.743 -7.546 -3.977 1.00 1.00 21 SER A N 6
ATOM 3020 C CA . SER A 1 21 ? 6.276 -6.628 -5.059 1.00 1.00 21 SER A CA 6
ATOM 3021 C C . SER A 1 21 ? 5.853 -5.279 -4.471 1.00 1.00 21 SER A C 6
ATOM 3022 O O . SER A 1 21 ? 4.686 -4.944 -4.455 1.00 1.00 21 SER A O 6
ATOM 3030 N N . PRO A 1 22 ? 6.797 -4.504 -4.007 1.00 1.00 22 PRO A N 6
ATOM 3031 C CA . PRO A 1 22 ? 6.520 -3.160 -3.423 1.00 1.00 22 PRO A CA 6
ATOM 3032 C C . PRO A 1 22 ? 6.166 -2.130 -4.500 1.00 1.00 22 PRO A C 6
ATOM 3033 O O . PRO A 1 22 ? 5.647 -1.069 -4.220 1.00 1.00 22 PRO A O 6
ATOM 3044 N N . LYS A 1 23 ? 6.460 -2.438 -5.734 1.00 1.00 23 LYS A N 6
ATOM 3045 C CA . LYS A 1 23 ? 6.162 -1.487 -6.842 1.00 1.00 23 LYS A CA 6
ATOM 3046 C C . LYS A 1 23 ? 4.667 -1.162 -6.883 1.00 1.00 23 LYS A C 6
ATOM 3047 O O . LYS A 1 23 ? 4.275 -0.069 -7.237 1.00 1.00 23 LYS A O 6
ATOM 3066 N N . TYR A 1 24 ? 3.824 -2.103 -6.544 1.00 1.00 24 TYR A N 6
ATOM 3067 C CA . TYR A 1 24 ? 2.358 -1.828 -6.592 1.00 1.00 24 TYR A CA 6
ATOM 3068 C C . TYR A 1 24 ? 1.814 -1.639 -5.172 1.00 1.00 24 TYR A C 6
ATOM 3069 O O . TYR A 1 24 ? 0.735 -1.114 -4.980 1.00 1.00 24 TYR A O 6
ATOM 3087 N N . MET A 1 25 ? 2.550 -2.052 -4.176 1.00 1.00 25 MET A N 6
ATOM 3088 C CA . MET A 1 25 ? 2.062 -1.875 -2.779 1.00 1.00 25 MET A CA 6
ATOM 3089 C C . MET A 1 25 ? 2.284 -0.425 -2.357 1.00 1.00 25 MET A C 6
ATOM 3090 O O . MET A 1 25 ? 1.423 0.208 -1.782 1.00 1.00 25 MET A O 6
ATOM 3104 N N . GLY A 1 26 ? 3.438 0.106 -2.646 1.00 1.00 26 GLY A N 6
ATOM 3105 C CA . GLY A 1 26 ? 3.722 1.516 -2.267 1.00 1.00 26 GLY A CA 6
ATOM 3106 C C . GLY A 1 26 ? 2.740 2.441 -2.984 1.00 1.00 26 GLY A C 6
ATOM 3107 O O . GLY A 1 26 ? 2.446 3.527 -2.529 1.00 1.00 26 GLY A O 6
ATOM 3111 N N . HIS A 1 27 ? 2.237 2.016 -4.109 1.00 1.00 27 HIS A N 6
ATOM 3112 C CA . HIS A 1 27 ? 1.279 2.864 -4.869 1.00 1.00 27 HIS A CA 6
ATOM 3113 C C . HIS A 1 27 ? -0.148 2.567 -4.405 1.00 1.00 27 HIS A C 6
ATOM 3114 O O . HIS A 1 27 ? -1.075 3.280 -4.730 1.00 1.00 27 HIS A O 6
ATOM 3128 N N . TYR A 1 28 ? -0.333 1.518 -3.651 1.00 1.00 28 TYR A N 6
ATOM 3129 C CA . TYR A 1 28 ? -1.700 1.176 -3.170 1.00 1.00 28 TYR A CA 6
ATOM 3130 C C . TYR A 1 28 ? -1.698 1.088 -1.648 1.00 1.00 28 TYR A C 6
ATOM 3131 O O . TYR A 1 28 ? -2.546 1.641 -0.981 1.00 1.00 28 TYR A O 6
ATOM 3149 N N . CYS A 1 29 ? -0.754 0.385 -1.095 1.00 1.00 29 CYS A N 6
ATOM 3150 C CA . CYS A 1 29 ? -0.704 0.253 0.381 1.00 1.00 29 CYS A CA 6
ATOM 3151 C C . CYS A 1 29 ? 0.468 1.064 0.926 1.00 1.00 29 CYS A C 6
ATOM 3152 O O . CYS A 1 29 ? 1.614 0.748 0.690 1.00 1.00 29 CYS A O 6
ATOM 3159 N N . LYS A 1 30 ? 0.184 2.107 1.654 1.00 1.00 30 LYS A N 6
ATOM 3160 C CA . LYS A 1 30 ? 1.281 2.935 2.220 1.00 1.00 30 LYS A CA 6
ATOM 3161 C C . LYS A 1 30 ? 1.690 2.377 3.586 1.00 1.00 30 LYS A C 6
ATOM 3162 O O . LYS A 1 30 ? 2.847 2.072 3.835 1.00 1.00 30 LYS A O 6
ATOM 3181 N N . LYS A 1 31 ? 0.734 2.245 4.471 1.00 1.00 31 LYS A N 6
ATOM 3182 C CA . LYS A 1 31 ? 1.022 1.707 5.828 1.00 1.00 31 LYS A CA 6
ATOM 3183 C C . LYS A 1 31 ? 1.526 0.272 5.710 1.00 1.00 31 LYS A C 6
ATOM 3184 O O . LYS A 1 31 ? 2.525 -0.105 6.289 1.00 1.00 31 LYS A O 6
ATOM 3203 N N . ALA A 1 32 ? 0.822 -0.526 4.965 1.00 1.00 32 ALA A N 6
ATOM 3204 C CA . ALA A 1 32 ? 1.225 -1.947 4.794 1.00 1.00 32 ALA A CA 6
ATOM 3205 C C . ALA A 1 32 ? 2.652 -2.003 4.255 1.00 1.00 32 ALA A C 6
ATOM 3206 O O . ALA A 1 32 ? 3.358 -2.974 4.440 1.00 1.00 32 ALA A O 6
ATOM 3213 N N . CYS A 1 33 ? 3.084 -0.963 3.601 1.00 1.00 33 CYS A N 6
ATOM 3214 C CA . CYS A 1 33 ? 4.468 -0.947 3.066 1.00 1.00 33 CYS A CA 6
ATOM 3215 C C . CYS A 1 33 ? 5.301 0.004 3.921 1.00 1.00 33 CYS A C 6
ATOM 3216 O O . CYS A 1 33 ? 4.833 0.532 4.909 1.00 1.00 33 CYS A O 6
ATOM 3223 N N . GLY A 1 34 ? 6.533 0.215 3.567 1.00 1.00 34 GLY A N 6
ATOM 3224 C CA . GLY A 1 34 ? 7.388 1.119 4.381 1.00 1.00 34 GLY A CA 6
ATOM 3225 C C . GLY A 1 34 ? 7.064 2.582 4.071 1.00 1.00 34 GLY A C 6
ATOM 3226 O O . GLY A 1 34 ? 7.922 3.439 4.154 1.00 1.00 34 GLY A O 6
ATOM 3230 N N . LEU A 1 35 ? 5.840 2.890 3.721 1.00 1.00 35 LEU A N 6
ATOM 3231 C CA . LEU A 1 35 ? 5.509 4.313 3.424 1.00 1.00 35 LEU A CA 6
ATOM 3232 C C . LEU A 1 35 ? 4.848 4.938 4.651 1.00 1.00 35 LEU A C 6
ATOM 3233 O O . LEU A 1 35 ? 4.874 6.137 4.842 1.00 1.00 35 LEU A O 6
ATOM 3249 N N . CYS A 1 36 ? 4.253 4.129 5.482 1.00 1.00 36 CYS A N 6
ATOM 3250 C CA . CYS A 1 36 ? 3.584 4.668 6.696 1.00 1.00 36 CYS A CA 6
ATOM 3251 C C . CYS A 1 36 ? 3.454 3.552 7.734 1.00 1.00 36 CYS A C 6
ATOM 3252 O O . CYS A 1 36 ? 2.810 3.717 8.750 1.00 1.00 36 CYS A O 6
ATOM 3259 N N . VAL A 1 1 ? -0.762 12.415 2.496 1.00 1.00 1 VAL A N 7
ATOM 3260 C CA . VAL A 1 1 ? -1.402 11.419 3.403 1.00 1.00 1 VAL A CA 7
ATOM 3261 C C . VAL A 1 1 ? -1.008 10.004 2.972 1.00 1.00 1 VAL A C 7
ATOM 3262 O O . VAL A 1 1 ? -0.765 9.745 1.811 1.00 1.00 1 VAL A O 7
ATOM 3274 N N . CYS A 1 2 ? -0.952 9.086 3.899 1.00 1.00 2 CYS A N 7
ATOM 3275 C CA . CYS A 1 2 ? -0.581 7.687 3.540 1.00 1.00 2 CYS A CA 7
ATOM 3276 C C . CYS A 1 2 ? -1.632 6.728 4.110 1.00 1.00 2 CYS A C 7
ATOM 3277 O O . CYS A 1 2 ? -1.925 6.749 5.288 1.00 1.00 2 CYS A O 7
ATOM 3284 N N . GLU A 1 3 ? -2.204 5.889 3.287 1.00 1.00 3 GLU A N 7
ATOM 3285 C CA . GLU A 1 3 ? -3.237 4.942 3.797 1.00 1.00 3 GLU A CA 7
ATOM 3286 C C . GLU A 1 3 ? -3.457 3.810 2.793 1.00 1.00 3 GLU A C 7
ATOM 3287 O O . GLU A 1 3 ? -3.149 3.929 1.625 1.00 1.00 3 GLU A O 7
ATOM 3299 N N . ASP A 1 4 ? -3.996 2.713 3.244 1.00 1.00 4 ASP A N 7
ATOM 3300 C CA . ASP A 1 4 ? -4.245 1.568 2.327 1.00 1.00 4 ASP A CA 7
ATOM 3301 C C . ASP A 1 4 ? -5.266 1.969 1.259 1.00 1.00 4 ASP A C 7
ATOM 3302 O O . ASP A 1 4 ? -6.206 2.693 1.523 1.00 1.00 4 ASP A O 7
ATOM 3311 N N . LEU A 1 5 ? -5.101 1.491 0.055 1.00 1.00 5 LEU A N 7
ATOM 3312 C CA . LEU A 1 5 ? -6.073 1.834 -1.023 1.00 1.00 5 LEU A CA 7
ATOM 3313 C C . LEU A 1 5 ? -6.940 0.610 -1.308 1.00 1.00 5 LEU A C 7
ATOM 3314 O O . LEU A 1 5 ? -8.115 0.718 -1.604 1.00 1.00 5 LEU A O 7
ATOM 3330 N N . ASN A 1 6 ? -6.370 -0.557 -1.212 1.00 1.00 6 ASN A N 7
ATOM 3331 C CA . ASN A 1 6 ? -7.150 -1.798 -1.464 1.00 1.00 6 ASN A CA 7
ATOM 3332 C C . ASN A 1 6 ? -7.487 -2.472 -0.132 1.00 1.00 6 ASN A C 7
ATOM 3333 O O . ASN A 1 6 ? -6.679 -2.517 0.773 1.00 1.00 6 ASN A O 7
ATOM 3344 N N . ALA A 1 7 ? -8.672 -3.004 -0.004 1.00 1.00 7 ALA A N 7
ATOM 3345 C CA . ALA A 1 7 ? -9.049 -3.680 1.269 1.00 1.00 7 ALA A CA 7
ATOM 3346 C C . ALA A 1 7 ? -8.188 -4.932 1.441 1.00 1.00 7 ALA A C 7
ATOM 3347 O O . ALA A 1 7 ? -8.072 -5.475 2.522 1.00 1.00 7 ALA A O 7
ATOM 3354 N N . HIS A 1 8 ? -7.579 -5.392 0.381 1.00 1.00 8 HIS A N 7
ATOM 3355 C CA . HIS A 1 8 ? -6.719 -6.603 0.477 1.00 1.00 8 HIS A CA 7
ATOM 3356 C C . HIS A 1 8 ? -5.281 -6.186 0.776 1.00 1.00 8 HIS A C 7
ATOM 3357 O O . HIS A 1 8 ? -4.369 -6.987 0.738 1.00 1.00 8 HIS A O 7
ATOM 3371 N N . CYS A 1 9 ? -5.065 -4.934 1.074 1.00 1.00 9 CYS A N 7
ATOM 3372 C CA . CYS A 1 9 ? -3.682 -4.472 1.376 1.00 1.00 9 CYS A CA 7
ATOM 3373 C C . CYS A 1 9 ? -3.064 -5.372 2.446 1.00 1.00 9 CYS A C 7
ATOM 3374 O O . CYS A 1 9 ? -1.943 -5.824 2.312 1.00 1.00 9 CYS A O 7
ATOM 3381 N N . GLU A 1 10 ? -3.781 -5.648 3.504 1.00 1.00 10 GLU A N 7
ATOM 3382 C CA . GLU A 1 10 ? -3.219 -6.533 4.564 1.00 1.00 10 GLU A CA 7
ATOM 3383 C C . GLU A 1 10 ? -3.046 -7.941 3.992 1.00 1.00 10 GLU A C 7
ATOM 3384 O O . GLU A 1 10 ? -2.083 -8.626 4.275 1.00 1.00 10 GLU A O 7
ATOM 3396 N N . MET A 1 11 ? -3.975 -8.372 3.181 1.00 1.00 11 MET A N 7
ATOM 3397 C CA . MET A 1 11 ? -3.879 -9.733 2.579 1.00 1.00 11 MET A CA 7
ATOM 3398 C C . MET A 1 11 ? -2.613 -9.827 1.731 1.00 1.00 11 MET A C 7
ATOM 3399 O O . MET A 1 11 ? -2.026 -10.878 1.586 1.00 1.00 11 MET A O 7
ATOM 3413 N N . TRP A 1 12 ? -2.208 -8.741 1.143 1.00 1.00 12 TRP A N 7
ATOM 3414 C CA . TRP A 1 12 ? -0.998 -8.772 0.279 1.00 1.00 12 TRP A CA 7
ATOM 3415 C C . TRP A 1 12 ? 0.269 -8.542 1.112 1.00 1.00 12 TRP A C 7
ATOM 3416 O O . TRP A 1 12 ? 1.263 -9.230 0.959 1.00 1.00 12 TRP A O 7
ATOM 3437 N N . GLN A 1 13 ? 0.256 -7.581 1.988 1.00 1.00 13 GLN A N 7
ATOM 3438 C CA . GLN A 1 13 ? 1.471 -7.325 2.803 1.00 1.00 13 GLN A CA 7
ATOM 3439 C C . GLN A 1 13 ? 1.748 -8.540 3.681 1.00 1.00 13 GLN A C 7
ATOM 3440 O O . GLN A 1 13 ? 2.882 -8.904 3.916 1.00 1.00 13 GLN A O 7
ATOM 3454 N N . GLN A 1 14 ? 0.718 -9.176 4.157 1.00 1.00 14 GLN A N 7
ATOM 3455 C CA . GLN A 1 14 ? 0.923 -10.372 5.007 1.00 1.00 14 GLN A CA 7
ATOM 3456 C C . GLN A 1 14 ? 1.587 -11.461 4.165 1.00 1.00 14 GLN A C 7
ATOM 3457 O O . GLN A 1 14 ? 2.302 -12.304 4.670 1.00 1.00 14 GLN A O 7
ATOM 3471 N N . LEU A 1 15 ? 1.376 -11.437 2.874 1.00 1.00 15 LEU A N 7
ATOM 3472 C CA . LEU A 1 15 ? 2.020 -12.452 2.001 1.00 1.00 15 LEU A CA 7
ATOM 3473 C C . LEU A 1 15 ? 3.405 -11.946 1.593 1.00 1.00 15 LEU A C 7
ATOM 3474 O O . LEU A 1 15 ? 4.218 -12.681 1.070 1.00 1.00 15 LEU A O 7
ATOM 3490 N N . GLY A 1 16 ? 3.686 -10.695 1.849 1.00 1.00 16 GLY A N 7
ATOM 3491 C CA . GLY A 1 16 ? 5.028 -10.145 1.499 1.00 1.00 16 GLY A CA 7
ATOM 3492 C C . GLY A 1 16 ? 4.964 -9.363 0.183 1.00 1.00 16 GLY A C 7
ATOM 3493 O O . GLY A 1 16 ? 5.976 -9.048 -0.406 1.00 1.00 16 GLY A O 7
ATOM 3497 N N . HIS A 1 17 ? 3.790 -9.043 -0.289 1.00 1.00 17 HIS A N 7
ATOM 3498 C CA . HIS A 1 17 ? 3.690 -8.276 -1.566 1.00 1.00 17 HIS A CA 7
ATOM 3499 C C . HIS A 1 17 ? 4.487 -6.977 -1.451 1.00 1.00 17 HIS A C 7
ATOM 3500 O O . HIS A 1 17 ? 4.963 -6.443 -2.432 1.00 1.00 17 HIS A O 7
ATOM 3514 N N . CYS A 1 18 ? 4.646 -6.467 -0.260 1.00 1.00 18 CYS A N 7
ATOM 3515 C CA . CYS A 1 18 ? 5.429 -5.210 -0.098 1.00 1.00 18 CYS A CA 7
ATOM 3516 C C . CYS A 1 18 ? 6.911 -5.566 -0.138 1.00 1.00 18 CYS A C 7
ATOM 3517 O O . CYS A 1 18 ? 7.717 -4.881 -0.740 1.00 1.00 18 CYS A O 7
ATOM 3524 N N . GLN A 1 19 ? 7.267 -6.652 0.487 1.00 1.00 19 GLN A N 7
ATOM 3525 C CA . GLN A 1 19 ? 8.684 -7.095 0.485 1.00 1.00 19 GLN A CA 7
ATOM 3526 C C . GLN A 1 19 ? 9.043 -7.602 -0.912 1.00 1.00 19 GLN A C 7
ATOM 3527 O O . GLN A 1 19 ? 10.162 -7.473 -1.367 1.00 1.00 19 GLN A O 7
ATOM 3541 N N . TYR A 1 20 ? 8.093 -8.194 -1.582 1.00 1.00 20 TYR A N 7
ATOM 3542 C CA . TYR A 1 20 ? 8.355 -8.743 -2.943 1.00 1.00 20 TYR A CA 7
ATOM 3543 C C . TYR A 1 20 ? 7.811 -7.807 -4.023 1.00 1.00 20 TYR A C 7
ATOM 3544 O O . TYR A 1 20 ? 8.378 -7.697 -5.093 1.00 1.00 20 TYR A O 7
ATOM 3562 N N . SER A 1 21 ? 6.713 -7.143 -3.774 1.00 1.00 21 SER A N 7
ATOM 3563 C CA . SER A 1 21 ? 6.152 -6.237 -4.819 1.00 1.00 21 SER A CA 7
ATOM 3564 C C . SER A 1 21 ? 5.863 -4.851 -4.228 1.00 1.00 21 SER A C 7
ATOM 3565 O O . SER A 1 21 ? 4.727 -4.434 -4.103 1.00 1.00 21 SER A O 7
ATOM 3573 N N . PRO A 1 22 ? 6.894 -4.126 -3.896 1.00 1.00 22 PRO A N 7
ATOM 3574 C CA . PRO A 1 22 ? 6.757 -2.754 -3.341 1.00 1.00 22 PRO A CA 7
ATOM 3575 C C . PRO A 1 22 ? 6.367 -1.749 -4.429 1.00 1.00 22 PRO A C 7
ATOM 3576 O O . PRO A 1 22 ? 5.782 -0.715 -4.164 1.00 1.00 22 PRO A O 7
ATOM 3587 N N . LYS A 1 23 ? 6.692 -2.056 -5.657 1.00 1.00 23 LYS A N 7
ATOM 3588 C CA . LYS A 1 23 ? 6.356 -1.145 -6.785 1.00 1.00 23 LYS A CA 7
ATOM 3589 C C . LYS A 1 23 ? 4.838 -0.972 -6.901 1.00 1.00 23 LYS A C 7
ATOM 3590 O O . LYS A 1 23 ? 4.359 0.067 -7.311 1.00 1.00 23 LYS A O 7
ATOM 3609 N N . TYR A 1 24 ? 4.076 -1.982 -6.570 1.00 1.00 24 TYR A N 7
ATOM 3610 C CA . TYR A 1 24 ? 2.595 -1.854 -6.696 1.00 1.00 24 TYR A CA 7
ATOM 3611 C C . TYR A 1 24 ? 1.960 -1.698 -5.315 1.00 1.00 24 TYR A C 7
ATOM 3612 O O . TYR A 1 24 ? 0.861 -1.201 -5.186 1.00 1.00 24 TYR A O 7
ATOM 3630 N N . MET A 1 25 ? 2.642 -2.089 -4.275 1.00 1.00 25 MET A N 7
ATOM 3631 C CA . MET A 1 25 ? 2.051 -1.920 -2.919 1.00 1.00 25 MET A CA 7
ATOM 3632 C C . MET A 1 25 ? 2.196 -0.459 -2.495 1.00 1.00 25 MET A C 7
ATOM 3633 O O . MET A 1 25 ? 1.307 0.124 -1.908 1.00 1.00 25 MET A O 7
ATOM 3647 N N . GLY A 1 26 ? 3.316 0.137 -2.796 1.00 1.00 26 GLY A N 7
ATOM 3648 C CA . GLY A 1 26 ? 3.529 1.559 -2.421 1.00 1.00 26 GLY A CA 7
ATOM 3649 C C . GLY A 1 26 ? 2.501 2.430 -3.138 1.00 1.00 26 GLY A C 7
ATOM 3650 O O . GLY A 1 26 ? 2.134 3.490 -2.674 1.00 1.00 26 GLY A O 7
ATOM 3654 N N . HIS A 1 27 ? 2.040 1.991 -4.275 1.00 1.00 27 HIS A N 7
ATOM 3655 C CA . HIS A 1 27 ? 1.039 2.787 -5.035 1.00 1.00 27 HIS A CA 7
ATOM 3656 C C . HIS A 1 27 ? -0.360 2.458 -4.526 1.00 1.00 27 HIS A C 7
ATOM 3657 O O . HIS A 1 27 ? -1.324 3.113 -4.861 1.00 1.00 27 HIS A O 7
ATOM 3671 N N . TYR A 1 28 ? -0.479 1.434 -3.733 1.00 1.00 28 TYR A N 7
ATOM 3672 C CA . TYR A 1 28 ? -1.818 1.052 -3.215 1.00 1.00 28 TYR A CA 7
ATOM 3673 C C . TYR A 1 28 ? -1.796 1.008 -1.694 1.00 1.00 28 TYR A C 7
ATOM 3674 O O . TYR A 1 28 ? -2.621 1.606 -1.034 1.00 1.00 28 TYR A O 7
ATOM 3692 N N . CYS A 1 29 ? -0.868 0.290 -1.129 1.00 1.00 29 CYS A N 7
ATOM 3693 C CA . CYS A 1 29 ? -0.812 0.201 0.351 1.00 1.00 29 CYS A CA 7
ATOM 3694 C C . CYS A 1 29 ? 0.396 0.972 0.877 1.00 1.00 29 CYS A C 7
ATOM 3695 O O . CYS A 1 29 ? 1.525 0.594 0.654 1.00 1.00 29 CYS A O 7
ATOM 3702 N N . LYS A 1 30 ? 0.165 2.049 1.578 1.00 1.00 30 LYS A N 7
ATOM 3703 C CA . LYS A 1 30 ? 1.304 2.840 2.127 1.00 1.00 30 LYS A CA 7
ATOM 3704 C C . LYS A 1 30 ? 1.689 2.306 3.508 1.00 1.00 30 LYS A C 7
ATOM 3705 O O . LYS A 1 30 ? 2.827 1.961 3.761 1.00 1.00 30 LYS A O 7
ATOM 3724 N N . LYS A 1 31 ? 0.747 2.234 4.407 1.00 1.00 31 LYS A N 7
ATOM 3725 C CA . LYS A 1 31 ? 1.049 1.717 5.768 1.00 1.00 31 LYS A CA 7
ATOM 3726 C C . LYS A 1 31 ? 1.518 0.278 5.658 1.00 1.00 31 LYS A C 7
ATOM 3727 O O . LYS A 1 31 ? 2.519 -0.113 6.224 1.00 1.00 31 LYS A O 7
ATOM 3746 N N . ALA A 1 32 ? 0.792 -0.508 4.924 1.00 1.00 32 ALA A N 7
ATOM 3747 C CA . ALA A 1 32 ? 1.166 -1.930 4.755 1.00 1.00 32 ALA A CA 7
ATOM 3748 C C . ALA A 1 32 ? 2.593 -2.003 4.215 1.00 1.00 32 ALA A C 7
ATOM 3749 O O . ALA A 1 32 ? 3.269 -3.003 4.351 1.00 1.00 32 ALA A O 7
ATOM 3756 N N . CYS A 1 33 ? 3.059 -0.944 3.613 1.00 1.00 33 CYS A N 7
ATOM 3757 C CA . CYS A 1 33 ? 4.443 -0.938 3.074 1.00 1.00 33 CYS A CA 7
ATOM 3758 C C . CYS A 1 33 ? 5.316 -0.053 3.969 1.00 1.00 33 CYS A C 7
ATOM 3759 O O . CYS A 1 33 ? 4.837 0.568 4.898 1.00 1.00 33 CYS A O 7
ATOM 3766 N N . GLY A 1 34 ? 6.593 -0.003 3.709 1.00 1.00 34 GLY A N 7
ATOM 3767 C CA . GLY A 1 34 ? 7.493 0.827 4.559 1.00 1.00 34 GLY A CA 7
ATOM 3768 C C . GLY A 1 34 ? 7.185 2.305 4.352 1.00 1.00 34 GLY A C 7
ATOM 3769 O O . GLY A 1 34 ? 7.885 3.172 4.843 1.00 1.00 34 GLY A O 7
ATOM 3773 N N . LEU A 1 35 ? 6.141 2.605 3.638 1.00 1.00 35 LEU A N 7
ATOM 3774 C CA . LEU A 1 35 ? 5.791 4.028 3.416 1.00 1.00 35 LEU A CA 7
ATOM 3775 C C . LEU A 1 35 ? 5.172 4.583 4.701 1.00 1.00 35 LEU A C 7
ATOM 3776 O O . LEU A 1 35 ? 5.293 5.753 5.002 1.00 1.00 35 LEU A O 7
ATOM 3792 N N . CYS A 1 36 ? 4.505 3.752 5.459 1.00 1.00 36 CYS A N 7
ATOM 3793 C CA . CYS A 1 36 ? 3.877 4.246 6.719 1.00 1.00 36 CYS A CA 7
ATOM 3794 C C . CYS A 1 36 ? 3.757 3.107 7.738 1.00 1.00 36 CYS A C 7
ATOM 3795 O O . CYS A 1 36 ? 3.510 3.341 8.906 1.00 1.00 36 CYS A O 7
ATOM 3802 N N . VAL A 1 1 ? -3.486 11.773 3.136 1.00 1.00 1 VAL A N 8
ATOM 3803 C CA . VAL A 1 1 ? -2.184 11.401 3.758 1.00 1.00 1 VAL A CA 8
ATOM 3804 C C . VAL A 1 1 ? -1.733 10.037 3.237 1.00 1.00 1 VAL A C 8
ATOM 3805 O O . VAL A 1 1 ? -1.616 9.824 2.047 1.00 1.00 1 VAL A O 8
ATOM 3817 N N . CYS A 1 2 ? -1.473 9.110 4.122 1.00 1.00 2 CYS A N 8
ATOM 3818 C CA . CYS A 1 2 ? -1.024 7.759 3.684 1.00 1.00 2 CYS A CA 8
ATOM 3819 C C . CYS A 1 2 ? -1.988 6.702 4.234 1.00 1.00 2 CYS A C 8
ATOM 3820 O O . CYS A 1 2 ? -2.253 6.654 5.419 1.00 1.00 2 CYS A O 8
ATOM 3827 N N . GLU A 1 3 ? -2.518 5.855 3.390 1.00 1.00 3 GLU A N 8
ATOM 3828 C CA . GLU A 1 3 ? -3.463 4.809 3.884 1.00 1.00 3 GLU A CA 8
ATOM 3829 C C . GLU A 1 3 ? -3.613 3.708 2.835 1.00 1.00 3 GLU A C 8
ATOM 3830 O O . GLU A 1 3 ? -3.344 3.903 1.668 1.00 1.00 3 GLU A O 8
ATOM 3842 N N . ASP A 1 4 ? -4.043 2.544 3.242 1.00 1.00 4 ASP A N 8
ATOM 3843 C CA . ASP A 1 4 ? -4.203 1.430 2.269 1.00 1.00 4 ASP A CA 8
ATOM 3844 C C . ASP A 1 4 ? -5.290 1.763 1.243 1.00 1.00 4 ASP A C 8
ATOM 3845 O O . ASP A 1 4 ? -6.423 2.035 1.582 1.00 1.00 4 ASP A O 8
ATOM 3854 N N . LEU A 1 5 ? -4.948 1.728 -0.017 1.00 1.00 5 LEU A N 8
ATOM 3855 C CA . LEU A 1 5 ? -5.958 2.025 -1.071 1.00 1.00 5 LEU A CA 8
ATOM 3856 C C . LEU A 1 5 ? -6.857 0.804 -1.267 1.00 1.00 5 LEU A C 8
ATOM 3857 O O . LEU A 1 5 ? -8.051 0.924 -1.463 1.00 1.00 5 LEU A O 8
ATOM 3873 N N . ASN A 1 6 ? -6.289 -0.368 -1.214 1.00 1.00 6 ASN A N 8
ATOM 3874 C CA . ASN A 1 6 ? -7.102 -1.602 -1.396 1.00 1.00 6 ASN A CA 8
ATOM 3875 C C . ASN A 1 6 ? -7.356 -2.252 -0.035 1.00 1.00 6 ASN A C 8
ATOM 3876 O O . ASN A 1 6 ? -6.475 -2.336 0.795 1.00 1.00 6 ASN A O 8
ATOM 3887 N N . ALA A 1 7 ? -8.554 -2.715 0.199 1.00 1.00 7 ALA A N 8
ATOM 3888 C CA . ALA A 1 7 ? -8.856 -3.361 1.505 1.00 1.00 7 ALA A CA 8
ATOM 3889 C C . ALA A 1 7 ? -8.037 -4.647 1.641 1.00 1.00 7 ALA A C 8
ATOM 3890 O O . ALA A 1 7 ? -7.774 -5.117 2.731 1.00 1.00 7 ALA A O 8
ATOM 3897 N N . HIS A 1 8 ? -7.632 -5.218 0.541 1.00 1.00 8 HIS A N 8
ATOM 3898 C CA . HIS A 1 8 ? -6.830 -6.474 0.594 1.00 1.00 8 HIS A CA 8
ATOM 3899 C C . HIS A 1 8 ? -5.360 -6.136 0.839 1.00 1.00 8 HIS A C 8
ATOM 3900 O O . HIS A 1 8 ? -4.495 -6.989 0.770 1.00 1.00 8 HIS A O 8
ATOM 3914 N N . CYS A 1 9 ? -5.064 -4.897 1.127 1.00 1.00 9 CYS A N 8
ATOM 3915 C CA . CYS A 1 9 ? -3.647 -4.516 1.377 1.00 1.00 9 CYS A CA 8
ATOM 3916 C C . CYS A 1 9 ? -3.045 -5.453 2.422 1.00 1.00 9 CYS A C 8
ATOM 3917 O O . CYS A 1 9 ? -1.946 -5.946 2.266 1.00 1.00 9 CYS A O 8
ATOM 3924 N N . GLU A 1 10 ? -3.758 -5.715 3.483 1.00 1.00 10 GLU A N 8
ATOM 3925 C CA . GLU A 1 10 ? -3.224 -6.633 4.525 1.00 1.00 10 GLU A CA 8
ATOM 3926 C C . GLU A 1 10 ? -3.034 -8.021 3.908 1.00 1.00 10 GLU A C 8
ATOM 3927 O O . GLU A 1 10 ? -2.073 -8.714 4.177 1.00 1.00 10 GLU A O 8
ATOM 3939 N N . MET A 1 11 ? -3.951 -8.421 3.073 1.00 1.00 11 MET A N 8
ATOM 3940 C CA . MET A 1 11 ? -3.847 -9.751 2.421 1.00 1.00 11 MET A CA 8
ATOM 3941 C C . MET A 1 11 ? -2.578 -9.817 1.570 1.00 1.00 11 MET A C 8
ATOM 3942 O O . MET A 1 11 ? -1.965 -10.854 1.428 1.00 1.00 11 MET A O 8
ATOM 3956 N N . TRP A 1 12 ? -2.195 -8.718 0.985 1.00 1.00 12 TRP A N 8
ATOM 3957 C CA . TRP A 1 12 ? -0.978 -8.718 0.122 1.00 1.00 12 TRP A CA 8
ATOM 3958 C C . TRP A 1 12 ? 0.284 -8.476 0.957 1.00 1.00 12 TRP A C 8
ATOM 3959 O O . TRP A 1 12 ? 1.305 -9.100 0.743 1.00 1.00 12 TRP A O 8
ATOM 3980 N N . GLN A 1 13 ? 0.239 -7.575 1.899 1.00 1.00 13 GLN A N 8
ATOM 3981 C CA . GLN A 1 13 ? 1.451 -7.307 2.726 1.00 1.00 13 GLN A CA 8
ATOM 3982 C C . GLN A 1 13 ? 1.733 -8.506 3.630 1.00 1.00 13 GLN A C 8
ATOM 3983 O O . GLN A 1 13 ? 2.870 -8.833 3.907 1.00 1.00 13 GLN A O 8
ATOM 3997 N N . GLN A 1 14 ? 0.708 -9.169 4.088 1.00 1.00 14 GLN A N 8
ATOM 3998 C CA . GLN A 1 14 ? 0.924 -10.345 4.967 1.00 1.00 14 GLN A CA 8
ATOM 3999 C C . GLN A 1 14 ? 1.645 -11.426 4.170 1.00 1.00 14 GLN A C 8
ATOM 4000 O O . GLN A 1 14 ? 2.400 -12.214 4.706 1.00 1.00 14 GLN A O 8
ATOM 4014 N N . LEU A 1 15 ? 1.430 -11.458 2.885 1.00 1.00 15 LEU A N 8
ATOM 4015 C CA . LEU A 1 15 ? 2.114 -12.472 2.044 1.00 1.00 15 LEU A CA 8
ATOM 4016 C C . LEU A 1 15 ? 3.482 -11.933 1.625 1.00 1.00 15 LEU A C 8
ATOM 4017 O O . LEU A 1 15 ? 4.291 -12.639 1.056 1.00 1.00 15 LEU A O 8
ATOM 4033 N N . GLY A 1 16 ? 3.752 -10.693 1.923 1.00 1.00 16 GLY A N 8
ATOM 4034 C CA . GLY A 1 16 ? 5.077 -10.112 1.566 1.00 1.00 16 GLY A CA 8
ATOM 4035 C C . GLY A 1 16 ? 5.005 -9.368 0.229 1.00 1.00 16 GLY A C 8
ATOM 4036 O O . GLY A 1 16 ? 6.018 -9.029 -0.350 1.00 1.00 16 GLY A O 8
ATOM 4040 N N . HIS A 1 17 ? 3.833 -9.095 -0.267 1.00 1.00 17 HIS A N 8
ATOM 4041 C CA . HIS A 1 17 ? 3.741 -8.363 -1.561 1.00 1.00 17 HIS A CA 8
ATOM 4042 C C . HIS A 1 17 ? 4.618 -7.110 -1.486 1.00 1.00 17 HIS A C 8
ATOM 4043 O O . HIS A 1 17 ? 5.159 -6.660 -2.478 1.00 1.00 17 HIS A O 8
ATOM 4057 N N . CYS A 1 18 ? 4.778 -6.556 -0.314 1.00 1.00 18 CYS A N 8
ATOM 4058 C CA . CYS A 1 18 ? 5.641 -5.351 -0.173 1.00 1.00 18 CYS A CA 8
ATOM 4059 C C . CYS A 1 18 ? 7.093 -5.799 -0.242 1.00 1.00 18 CYS A C 8
ATOM 4060 O O . CYS A 1 18 ? 7.933 -5.162 -0.845 1.00 1.00 18 CYS A O 8
ATOM 4067 N N . GLN A 1 19 ? 7.386 -6.909 0.371 1.00 1.00 19 GLN A N 8
ATOM 4068 C CA . GLN A 1 19 ? 8.772 -7.433 0.347 1.00 1.00 19 GLN A CA 8
ATOM 4069 C C . GLN A 1 19 ? 9.075 -7.988 -1.045 1.00 1.00 19 GLN A C 8
ATOM 4070 O O . GLN A 1 19 ? 10.198 -7.963 -1.510 1.00 1.00 19 GLN A O 8
ATOM 4084 N N . TYR A 1 20 ? 8.076 -8.510 -1.705 1.00 1.00 20 TYR A N 8
ATOM 4085 C CA . TYR A 1 20 ? 8.294 -9.094 -3.058 1.00 1.00 20 TYR A CA 8
ATOM 4086 C C . TYR A 1 20 ? 7.893 -8.105 -4.158 1.00 1.00 20 TYR A C 8
ATOM 4087 O O . TYR A 1 20 ? 8.592 -7.943 -5.138 1.00 1.00 20 TYR A O 8
ATOM 4105 N N . SER A 1 21 ? 6.766 -7.454 -4.020 1.00 1.00 21 SER A N 8
ATOM 4106 C CA . SER A 1 21 ? 6.329 -6.498 -5.081 1.00 1.00 21 SER A CA 8
ATOM 4107 C C . SER A 1 21 ? 5.926 -5.159 -4.457 1.00 1.00 21 SER A C 8
ATOM 4108 O O . SER A 1 21 ? 4.766 -4.804 -4.432 1.00 1.00 21 SER A O 8
ATOM 4116 N N . PRO A 1 22 ? 6.885 -4.412 -3.969 1.00 1.00 22 PRO A N 8
ATOM 4117 C CA . PRO A 1 22 ? 6.634 -3.078 -3.350 1.00 1.00 22 PRO A CA 8
ATOM 4118 C C . PRO A 1 22 ? 6.286 -2.022 -4.401 1.00 1.00 22 PRO A C 8
ATOM 4119 O O . PRO A 1 22 ? 5.713 -0.992 -4.102 1.00 1.00 22 PRO A O 8
ATOM 4130 N N . LYS A 1 23 ? 6.645 -2.273 -5.627 1.00 1.00 23 LYS A N 8
ATOM 4131 C CA . LYS A 1 23 ? 6.362 -1.300 -6.716 1.00 1.00 23 LYS A CA 8
ATOM 4132 C C . LYS A 1 23 ? 4.857 -1.040 -6.821 1.00 1.00 23 LYS A C 8
ATOM 4133 O O . LYS A 1 23 ? 4.433 0.037 -7.192 1.00 1.00 23 LYS A O 8
ATOM 4152 N N . TYR A 1 24 ? 4.041 -2.010 -6.514 1.00 1.00 24 TYR A N 8
ATOM 4153 C CA . TYR A 1 24 ? 2.571 -1.798 -6.622 1.00 1.00 24 TYR A CA 8
ATOM 4154 C C . TYR A 1 24 ? 1.959 -1.627 -5.227 1.00 1.00 24 TYR A C 8
ATOM 4155 O O . TYR A 1 24 ? 0.874 -1.100 -5.080 1.00 1.00 24 TYR A O 8
ATOM 4173 N N . MET A 1 25 ? 2.647 -2.045 -4.201 1.00 1.00 25 MET A N 8
ATOM 4174 C CA . MET A 1 25 ? 2.095 -1.874 -2.827 1.00 1.00 25 MET A CA 8
ATOM 4175 C C . MET A 1 25 ? 2.290 -0.421 -2.392 1.00 1.00 25 MET A C 8
ATOM 4176 O O . MET A 1 25 ? 1.418 0.188 -1.808 1.00 1.00 25 MET A O 8
ATOM 4190 N N . GLY A 1 26 ? 3.431 0.140 -2.681 1.00 1.00 26 GLY A N 8
ATOM 4191 C CA . GLY A 1 26 ? 3.683 1.555 -2.294 1.00 1.00 26 GLY A CA 8
ATOM 4192 C C . GLY A 1 26 ? 2.679 2.455 -3.007 1.00 1.00 26 GLY A C 8
ATOM 4193 O O . GLY A 1 26 ? 2.347 3.529 -2.545 1.00 1.00 26 GLY A O 8
ATOM 4197 N N . HIS A 1 27 ? 2.200 2.023 -4.137 1.00 1.00 27 HIS A N 8
ATOM 4198 C CA . HIS A 1 27 ? 1.226 2.842 -4.899 1.00 1.00 27 HIS A CA 8
ATOM 4199 C C . HIS A 1 27 ? -0.193 2.517 -4.431 1.00 1.00 27 HIS A C 8
ATOM 4200 O O . HIS A 1 27 ? -1.141 3.196 -4.771 1.00 1.00 27 HIS A O 8
ATOM 4214 N N . TYR A 1 28 ? -0.349 1.479 -3.658 1.00 1.00 28 TYR A N 8
ATOM 4215 C CA . TYR A 1 28 ? -1.705 1.108 -3.173 1.00 1.00 28 TYR A CA 8
ATOM 4216 C C . TYR A 1 28 ? -1.696 1.032 -1.652 1.00 1.00 28 TYR A C 8
ATOM 4217 O O . TYR A 1 28 ? -2.519 1.630 -0.987 1.00 1.00 28 TYR A O 8
ATOM 4235 N N . CYS A 1 29 ? -0.777 0.303 -1.087 1.00 1.00 29 CYS A N 8
ATOM 4236 C CA . CYS A 1 29 ? -0.734 0.200 0.392 1.00 1.00 29 CYS A CA 8
ATOM 4237 C C . CYS A 1 29 ? 0.434 1.027 0.927 1.00 1.00 29 CYS A C 8
ATOM 4238 O O . CYS A 1 29 ? 1.585 0.712 0.706 1.00 1.00 29 CYS A O 8
ATOM 4245 N N . LYS A 1 30 ? 0.145 2.086 1.634 1.00 1.00 30 LYS A N 8
ATOM 4246 C CA . LYS A 1 30 ? 1.239 2.928 2.189 1.00 1.00 30 LYS A CA 8
ATOM 4247 C C . LYS A 1 30 ? 1.655 2.386 3.560 1.00 1.00 30 LYS A C 8
ATOM 4248 O O . LYS A 1 30 ? 2.817 2.102 3.813 1.00 1.00 30 LYS A O 8
ATOM 4267 N N . LYS A 1 31 ? 0.704 2.237 4.448 1.00 1.00 31 LYS A N 8
ATOM 4268 C CA . LYS A 1 31 ? 1.007 1.707 5.808 1.00 1.00 31 LYS A CA 8
ATOM 4269 C C . LYS A 1 31 ? 1.513 0.277 5.697 1.00 1.00 31 LYS A C 8
ATOM 4270 O O . LYS A 1 31 ? 2.511 -0.096 6.284 1.00 1.00 31 LYS A O 8
ATOM 4289 N N . ALA A 1 32 ? 0.814 -0.530 4.952 1.00 1.00 32 ALA A N 8
ATOM 4290 C CA . ALA A 1 32 ? 1.220 -1.950 4.795 1.00 1.00 32 ALA A CA 8
ATOM 4291 C C . ALA A 1 32 ? 2.638 -2.019 4.242 1.00 1.00 32 ALA A C 8
ATOM 4292 O O . ALA A 1 32 ? 3.340 -2.993 4.426 1.00 1.00 32 ALA A O 8
ATOM 4299 N N . CYS A 1 33 ? 3.075 -0.986 3.581 1.00 1.00 33 CYS A N 8
ATOM 4300 C CA . CYS A 1 33 ? 4.454 -0.984 3.032 1.00 1.00 33 CYS A CA 8
ATOM 4301 C C . CYS A 1 33 ? 5.308 -0.043 3.880 1.00 1.00 33 CYS A C 8
ATOM 4302 O O . CYS A 1 33 ? 4.870 0.455 4.897 1.00 1.00 33 CYS A O 8
ATOM 4309 N N . GLY A 1 34 ? 6.527 0.191 3.488 1.00 1.00 34 GLY A N 8
ATOM 4310 C CA . GLY A 1 34 ? 7.405 1.087 4.291 1.00 1.00 34 GLY A CA 8
ATOM 4311 C C . GLY A 1 34 ? 7.060 2.556 4.025 1.00 1.00 34 GLY A C 8
ATOM 4312 O O . GLY A 1 34 ? 7.908 3.420 4.135 1.00 1.00 34 GLY A O 8
ATOM 4316 N N . LEU A 1 35 ? 5.835 2.860 3.675 1.00 1.00 35 LEU A N 8
ATOM 4317 C CA . LEU A 1 35 ? 5.491 4.287 3.413 1.00 1.00 35 LEU A CA 8
ATOM 4318 C C . LEU A 1 35 ? 4.846 4.893 4.656 1.00 1.00 35 LEU A C 8
ATOM 4319 O O . LEU A 1 35 ? 4.870 6.090 4.861 1.00 1.00 35 LEU A O 8
ATOM 4335 N N . CYS A 1 36 ? 4.267 4.077 5.488 1.00 1.00 36 CYS A N 8
ATOM 4336 C CA . CYS A 1 36 ? 3.617 4.606 6.715 1.00 1.00 36 CYS A CA 8
ATOM 4337 C C . CYS A 1 36 ? 3.504 3.491 7.755 1.00 1.00 36 CYS A C 8
ATOM 4338 O O . CYS A 1 36 ? 2.928 3.678 8.809 1.00 1.00 36 CYS A O 8
ATOM 4345 N N . VAL A 1 1 ? -1.723 12.087 3.460 1.00 1.00 1 VAL A N 9
ATOM 4346 C CA . VAL A 1 1 ? -1.726 11.056 4.534 1.00 1.00 1 VAL A CA 9
ATOM 4347 C C . VAL A 1 1 ? -1.482 9.678 3.918 1.00 1.00 1 VAL A C 9
ATOM 4348 O O . VAL A 1 1 ? -1.722 9.461 2.747 1.00 1.00 1 VAL A O 9
ATOM 4360 N N . CYS A 1 2 ? -0.998 8.749 4.699 1.00 1.00 2 CYS A N 9
ATOM 4361 C CA . CYS A 1 2 ? -0.732 7.387 4.163 1.00 1.00 2 CYS A CA 9
ATOM 4362 C C . CYS A 1 2 ? -1.824 6.428 4.628 1.00 1.00 2 CYS A C 9
ATOM 4363 O O . CYS A 1 2 ? -2.184 6.397 5.789 1.00 1.00 2 CYS A O 9
ATOM 4370 N N . GLU A 1 3 ? -2.351 5.640 3.737 1.00 1.00 3 GLU A N 9
ATOM 4371 C CA . GLU A 1 3 ? -3.415 4.676 4.130 1.00 1.00 3 GLU A CA 9
ATOM 4372 C C . GLU A 1 3 ? -3.557 3.612 3.047 1.00 1.00 3 GLU A C 9
ATOM 4373 O O . GLU A 1 3 ? -3.157 3.804 1.916 1.00 1.00 3 GLU A O 9
ATOM 4385 N N . ASP A 1 4 ? -4.118 2.488 3.389 1.00 1.00 4 ASP A N 9
ATOM 4386 C CA . ASP A 1 4 ? -4.282 1.409 2.385 1.00 1.00 4 ASP A CA 9
ATOM 4387 C C . ASP A 1 4 ? -5.356 1.801 1.369 1.00 1.00 4 ASP A C 9
ATOM 4388 O O . ASP A 1 4 ? -6.435 2.234 1.721 1.00 1.00 4 ASP A O 9
ATOM 4397 N N . LEU A 1 5 ? -5.066 1.651 0.105 1.00 1.00 5 LEU A N 9
ATOM 4398 C CA . LEU A 1 5 ? -6.061 2.010 -0.941 1.00 1.00 5 LEU A CA 9
ATOM 4399 C C . LEU A 1 5 ? -6.838 0.753 -1.343 1.00 1.00 5 LEU A C 9
ATOM 4400 O O . LEU A 1 5 ? -7.972 0.819 -1.772 1.00 1.00 5 LEU A O 9
ATOM 4416 N N . ASN A 1 6 ? -6.226 -0.394 -1.203 1.00 1.00 6 ASN A N 9
ATOM 4417 C CA . ASN A 1 6 ? -6.912 -1.665 -1.570 1.00 1.00 6 ASN A CA 9
ATOM 4418 C C . ASN A 1 6 ? -7.365 -2.382 -0.297 1.00 1.00 6 ASN A C 9
ATOM 4419 O O . ASN A 1 6 ? -6.643 -2.448 0.677 1.00 1.00 6 ASN A O 9
ATOM 4430 N N . ALA A 1 7 ? -8.549 -2.927 -0.299 1.00 1.00 7 ALA A N 9
ATOM 4431 C CA . ALA A 1 7 ? -9.041 -3.646 0.911 1.00 1.00 7 ALA A CA 9
ATOM 4432 C C . ALA A 1 7 ? -8.180 -4.891 1.142 1.00 1.00 7 ALA A C 9
ATOM 4433 O O . ALA A 1 7 ? -8.117 -5.424 2.234 1.00 1.00 7 ALA A O 9
ATOM 4440 N N . HIS A 1 8 ? -7.522 -5.359 0.118 1.00 1.00 8 HIS A N 9
ATOM 4441 C CA . HIS A 1 8 ? -6.672 -6.574 0.267 1.00 1.00 8 HIS A CA 9
ATOM 4442 C C . HIS A 1 8 ? -5.237 -6.169 0.605 1.00 1.00 8 HIS A C 9
ATOM 4443 O O . HIS A 1 8 ? -4.338 -6.985 0.594 1.00 1.00 8 HIS A O 9
ATOM 4457 N N . CYS A 1 9 ? -5.010 -4.922 0.907 1.00 1.00 9 CYS A N 9
ATOM 4458 C CA . CYS A 1 9 ? -3.626 -4.494 1.248 1.00 1.00 9 CYS A CA 9
ATOM 4459 C C . CYS A 1 9 ? -3.057 -5.431 2.315 1.00 1.00 9 CYS A C 9
ATOM 4460 O O . CYS A 1 9 ? -1.960 -5.941 2.185 1.00 1.00 9 CYS A O 9
ATOM 4467 N N . GLU A 1 10 ? -3.795 -5.667 3.367 1.00 1.00 10 GLU A N 9
ATOM 4468 C CA . GLU A 1 10 ? -3.291 -6.580 4.434 1.00 1.00 10 GLU A CA 9
ATOM 4469 C C . GLU A 1 10 ? -3.077 -7.971 3.839 1.00 1.00 10 GLU A C 9
ATOM 4470 O O . GLU A 1 10 ? -2.104 -8.639 4.124 1.00 1.00 10 GLU A O 9
ATOM 4482 N N . MET A 1 11 ? -3.984 -8.407 3.007 1.00 1.00 11 MET A N 9
ATOM 4483 C CA . MET A 1 11 ? -3.847 -9.752 2.384 1.00 1.00 11 MET A CA 9
ATOM 4484 C C . MET A 1 11 ? -2.560 -9.809 1.560 1.00 1.00 11 MET A C 9
ATOM 4485 O O . MET A 1 11 ? -1.925 -10.837 1.458 1.00 1.00 11 MET A O 9
ATOM 4499 N N . TRP A 1 12 ? -2.181 -8.720 0.952 1.00 1.00 12 TRP A N 9
ATOM 4500 C CA . TRP A 1 12 ? -0.947 -8.733 0.123 1.00 1.00 12 TRP A CA 9
ATOM 4501 C C . TRP A 1 12 ? 0.288 -8.460 0.993 1.00 1.00 12 TRP A C 9
ATOM 4502 O O . TRP A 1 12 ? 1.311 -9.100 0.848 1.00 1.00 12 TRP A O 9
ATOM 4523 N N . GLN A 1 13 ? 0.207 -7.508 1.884 1.00 1.00 13 GLN A N 9
ATOM 4524 C CA . GLN A 1 13 ? 1.384 -7.194 2.742 1.00 1.00 13 GLN A CA 9
ATOM 4525 C C . GLN A 1 13 ? 1.660 -8.370 3.670 1.00 1.00 13 GLN A C 9
ATOM 4526 O O . GLN A 1 13 ? 2.792 -8.675 3.987 1.00 1.00 13 GLN A O 9
ATOM 4540 N N . GLN A 1 14 ? 0.635 -9.040 4.107 1.00 1.00 14 GLN A N 9
ATOM 4541 C CA . GLN A 1 14 ? 0.849 -10.197 5.010 1.00 1.00 14 GLN A CA 9
ATOM 4542 C C . GLN A 1 14 ? 1.587 -11.285 4.236 1.00 1.00 14 GLN A C 9
ATOM 4543 O O . GLN A 1 14 ? 2.350 -12.053 4.790 1.00 1.00 14 GLN A O 9
ATOM 4557 N N . LEU A 1 15 ? 1.379 -11.338 2.950 1.00 1.00 15 LEU A N 9
ATOM 4558 C CA . LEU A 1 15 ? 2.077 -12.354 2.116 1.00 1.00 15 LEU A CA 9
ATOM 4559 C C . LEU A 1 15 ? 3.458 -11.822 1.731 1.00 1.00 15 LEU A C 9
ATOM 4560 O O . LEU A 1 15 ? 4.265 -12.521 1.154 1.00 1.00 15 LEU A O 9
ATOM 4576 N N . GLY A 1 16 ? 3.741 -10.593 2.062 1.00 1.00 16 GLY A N 9
ATOM 4577 C CA . GLY A 1 16 ? 5.078 -10.028 1.732 1.00 1.00 16 GLY A CA 9
ATOM 4578 C C . GLY A 1 16 ? 5.047 -9.311 0.378 1.00 1.00 16 GLY A C 9
ATOM 4579 O O . GLY A 1 16 ? 6.076 -8.955 -0.160 1.00 1.00 16 GLY A O 9
ATOM 4583 N N . HIS A 1 17 ? 3.888 -9.087 -0.179 1.00 1.00 17 HIS A N 9
ATOM 4584 C CA . HIS A 1 17 ? 3.829 -8.385 -1.492 1.00 1.00 17 HIS A CA 9
ATOM 4585 C C . HIS A 1 17 ? 4.669 -7.114 -1.414 1.00 1.00 17 HIS A C 9
ATOM 4586 O O . HIS A 1 17 ? 5.192 -6.643 -2.404 1.00 1.00 17 HIS A O 9
ATOM 4600 N N . CYS A 1 18 ? 4.811 -6.553 -0.245 1.00 1.00 18 CYS A N 9
ATOM 4601 C CA . CYS A 1 18 ? 5.632 -5.321 -0.111 1.00 1.00 18 CYS A CA 9
ATOM 4602 C C . CYS A 1 18 ? 7.099 -5.721 -0.132 1.00 1.00 18 CYS A C 9
ATOM 4603 O O . CYS A 1 18 ? 7.928 -5.080 -0.746 1.00 1.00 18 CYS A O 9
ATOM 4610 N N . GLN A 1 19 ? 7.415 -6.796 0.522 1.00 1.00 19 GLN A N 9
ATOM 4611 C CA . GLN A 1 19 ? 8.819 -7.272 0.535 1.00 1.00 19 GLN A CA 9
ATOM 4612 C C . GLN A 1 19 ? 9.157 -7.835 -0.841 1.00 1.00 19 GLN A C 9
ATOM 4613 O O . GLN A 1 19 ? 10.289 -7.812 -1.275 1.00 1.00 19 GLN A O 9
ATOM 4627 N N . TYR A 1 20 ? 8.172 -8.364 -1.516 1.00 1.00 20 TYR A N 9
ATOM 4628 C CA . TYR A 1 20 ? 8.414 -8.960 -2.857 1.00 1.00 20 TYR A CA 9
ATOM 4629 C C . TYR A 1 20 ? 7.989 -7.991 -3.962 1.00 1.00 20 TYR A C 9
ATOM 4630 O O . TYR A 1 20 ? 8.735 -7.731 -4.884 1.00 1.00 20 TYR A O 9
ATOM 4648 N N . SER A 1 21 ? 6.794 -7.470 -3.890 1.00 1.00 21 SER A N 9
ATOM 4649 C CA . SER A 1 21 ? 6.333 -6.539 -4.962 1.00 1.00 21 SER A CA 9
ATOM 4650 C C . SER A 1 21 ? 5.865 -5.212 -4.361 1.00 1.00 21 SER A C 9
ATOM 4651 O O . SER A 1 21 ? 4.687 -4.908 -4.355 1.00 1.00 21 SER A O 9
ATOM 4659 N N . PRO A 1 22 ? 6.780 -4.420 -3.879 1.00 1.00 22 PRO A N 9
ATOM 4660 C CA . PRO A 1 22 ? 6.462 -3.093 -3.284 1.00 1.00 22 PRO A CA 9
ATOM 4661 C C . PRO A 1 22 ? 6.081 -2.071 -4.360 1.00 1.00 22 PRO A C 9
ATOM 4662 O O . PRO A 1 22 ? 5.491 -1.046 -4.081 1.00 1.00 22 PRO A O 9
ATOM 4673 N N . LYS A 1 23 ? 6.429 -2.345 -5.587 1.00 1.00 23 LYS A N 9
ATOM 4674 C CA . LYS A 1 23 ? 6.111 -1.398 -6.689 1.00 1.00 23 LYS A CA 9
ATOM 4675 C C . LYS A 1 23 ? 4.600 -1.188 -6.801 1.00 1.00 23 LYS A C 9
ATOM 4676 O O . LYS A 1 23 ? 4.144 -0.151 -7.239 1.00 1.00 23 LYS A O 9
ATOM 4695 N N . TYR A 1 24 ? 3.817 -2.162 -6.431 1.00 1.00 24 TYR A N 9
ATOM 4696 C CA . TYR A 1 24 ? 2.342 -2.000 -6.543 1.00 1.00 24 TYR A CA 9
ATOM 4697 C C . TYR A 1 24 ? 1.742 -1.777 -5.158 1.00 1.00 24 TYR A C 9
ATOM 4698 O O . TYR A 1 24 ? 0.631 -1.307 -5.022 1.00 1.00 24 TYR A O 9
ATOM 4716 N N . MET A 1 25 ? 2.469 -2.093 -4.127 1.00 1.00 25 MET A N 9
ATOM 4717 C CA . MET A 1 25 ? 1.929 -1.875 -2.762 1.00 1.00 25 MET A CA 9
ATOM 4718 C C . MET A 1 25 ? 2.136 -0.411 -2.382 1.00 1.00 25 MET A C 9
ATOM 4719 O O . MET A 1 25 ? 1.270 0.233 -1.825 1.00 1.00 25 MET A O 9
ATOM 4733 N N . GLY A 1 26 ? 3.286 0.115 -2.690 1.00 1.00 26 GLY A N 9
ATOM 4734 C CA . GLY A 1 26 ? 3.576 1.532 -2.358 1.00 1.00 26 GLY A CA 9
ATOM 4735 C C . GLY A 1 26 ? 2.588 2.438 -3.090 1.00 1.00 26 GLY A C 9
ATOM 4736 O O . GLY A 1 26 ? 2.324 3.550 -2.675 1.00 1.00 26 GLY A O 9
ATOM 4740 N N . HIS A 1 27 ? 2.049 1.973 -4.182 1.00 1.00 27 HIS A N 9
ATOM 4741 C CA . HIS A 1 27 ? 1.087 2.802 -4.953 1.00 1.00 27 HIS A CA 9
ATOM 4742 C C . HIS A 1 27 ? -0.327 2.565 -4.430 1.00 1.00 27 HIS A C 9
ATOM 4743 O O . HIS A 1 27 ? -1.248 3.293 -4.743 1.00 1.00 27 HIS A O 9
ATOM 4757 N N . TYR A 1 28 ? -0.513 1.546 -3.643 1.00 1.00 28 TYR A N 9
ATOM 4758 C CA . TYR A 1 28 ? -1.869 1.261 -3.112 1.00 1.00 28 TYR A CA 9
ATOM 4759 C C . TYR A 1 28 ? -1.822 1.225 -1.596 1.00 1.00 28 TYR A C 9
ATOM 4760 O O . TYR A 1 28 ? -2.621 1.845 -0.924 1.00 1.00 28 TYR A O 9
ATOM 4778 N N . CYS A 1 29 ? -0.898 0.501 -1.046 1.00 1.00 29 CYS A N 9
ATOM 4779 C CA . CYS A 1 29 ? -0.818 0.430 0.430 1.00 1.00 29 CYS A CA 9
ATOM 4780 C C . CYS A 1 29 ? 0.419 1.179 0.922 1.00 1.00 29 CYS A C 9
ATOM 4781 O O . CYS A 1 29 ? 1.538 0.774 0.686 1.00 1.00 29 CYS A O 9
ATOM 4788 N N . LYS A 1 30 ? 0.220 2.263 1.620 1.00 1.00 30 LYS A N 9
ATOM 4789 C CA . LYS A 1 30 ? 1.381 3.032 2.149 1.00 1.00 30 LYS A CA 9
ATOM 4790 C C . LYS A 1 30 ? 1.770 2.466 3.517 1.00 1.00 30 LYS A C 9
ATOM 4791 O O . LYS A 1 30 ? 2.926 2.169 3.779 1.00 1.00 30 LYS A O 9
ATOM 4810 N N . LYS A 1 31 ? 0.809 2.320 4.393 1.00 1.00 31 LYS A N 9
ATOM 4811 C CA . LYS A 1 31 ? 1.103 1.769 5.743 1.00 1.00 31 LYS A CA 9
ATOM 4812 C C . LYS A 1 31 ? 1.571 0.324 5.613 1.00 1.00 31 LYS A C 9
ATOM 4813 O O . LYS A 1 31 ? 2.569 -0.077 6.181 1.00 1.00 31 LYS A O 9
ATOM 4832 N N . ALA A 1 32 ? 0.851 -0.458 4.862 1.00 1.00 32 ALA A N 9
ATOM 4833 C CA . ALA A 1 32 ? 1.225 -1.883 4.681 1.00 1.00 32 ALA A CA 9
ATOM 4834 C C . ALA A 1 32 ? 2.636 -1.971 4.102 1.00 1.00 32 ALA A C 9
ATOM 4835 O O . ALA A 1 32 ? 3.309 -2.970 4.244 1.00 1.00 32 ALA A O 9
ATOM 4842 N N . CYS A 1 33 ? 3.097 -0.931 3.464 1.00 1.00 33 CYS A N 9
ATOM 4843 C CA . CYS A 1 33 ? 4.468 -0.963 2.897 1.00 1.00 33 CYS A CA 9
ATOM 4844 C C . CYS A 1 33 ? 5.369 -0.064 3.740 1.00 1.00 33 CYS A C 9
ATOM 4845 O O . CYS A 1 33 ? 4.966 0.449 4.766 1.00 1.00 33 CYS A O 9
ATOM 4852 N N . GLY A 1 34 ? 6.587 0.122 3.327 1.00 1.00 34 GLY A N 9
ATOM 4853 C CA . GLY A 1 34 ? 7.515 0.978 4.112 1.00 1.00 34 GLY A CA 9
ATOM 4854 C C . GLY A 1 34 ? 7.236 2.457 3.830 1.00 1.00 34 GLY A C 9
ATOM 4855 O O . GLY A 1 34 ? 8.130 3.278 3.890 1.00 1.00 34 GLY A O 9
ATOM 4859 N N . LEU A 1 35 ? 6.011 2.820 3.528 1.00 1.00 35 LEU A N 9
ATOM 4860 C CA . LEU A 1 35 ? 5.723 4.258 3.259 1.00 1.00 35 LEU A CA 9
ATOM 4861 C C . LEU A 1 35 ? 5.146 4.897 4.518 1.00 1.00 35 LEU A C 9
ATOM 4862 O O . LEU A 1 35 ? 5.246 6.090 4.726 1.00 1.00 35 LEU A O 9
ATOM 4878 N N . CYS A 1 36 ? 4.545 4.110 5.365 1.00 1.00 36 CYS A N 9
ATOM 4879 C CA . CYS A 1 36 ? 3.963 4.672 6.614 1.00 1.00 36 CYS A CA 9
ATOM 4880 C C . CYS A 1 36 ? 3.667 3.529 7.588 1.00 1.00 36 CYS A C 9
ATOM 4881 O O . CYS A 1 36 ? 4.286 2.486 7.532 1.00 1.00 36 CYS A O 9
ATOM 4888 N N . VAL A 1 1 ? -2.597 12.209 2.512 1.00 1.00 1 VAL A N 10
ATOM 4889 C CA . VAL A 1 1 ? -2.113 11.397 3.665 1.00 1.00 1 VAL A CA 10
ATOM 4890 C C . VAL A 1 1 ? -1.642 10.030 3.168 1.00 1.00 1 VAL A C 10
ATOM 4891 O O . VAL A 1 1 ? -1.518 9.799 1.981 1.00 1.00 1 VAL A O 10
ATOM 4903 N N . CYS A 1 2 ? -1.384 9.119 4.067 1.00 1.00 2 CYS A N 10
ATOM 4904 C CA . CYS A 1 2 ? -0.927 7.761 3.652 1.00 1.00 2 CYS A CA 10
ATOM 4905 C C . CYS A 1 2 ? -1.899 6.723 4.212 1.00 1.00 2 CYS A C 10
ATOM 4906 O O . CYS A 1 2 ? -2.170 6.689 5.396 1.00 1.00 2 CYS A O 10
ATOM 4913 N N . GLU A 1 3 ? -2.432 5.877 3.372 1.00 1.00 3 GLU A N 10
ATOM 4914 C CA . GLU A 1 3 ? -3.389 4.848 3.869 1.00 1.00 3 GLU A CA 10
ATOM 4915 C C . GLU A 1 3 ? -3.556 3.748 2.820 1.00 1.00 3 GLU A C 10
ATOM 4916 O O . GLU A 1 3 ? -3.276 3.940 1.655 1.00 1.00 3 GLU A O 10
ATOM 4928 N N . ASP A 1 4 ? -4.010 2.594 3.225 1.00 1.00 4 ASP A N 10
ATOM 4929 C CA . ASP A 1 4 ? -4.186 1.487 2.247 1.00 1.00 4 ASP A CA 10
ATOM 4930 C C . ASP A 1 4 ? -5.227 1.875 1.197 1.00 1.00 4 ASP A C 10
ATOM 4931 O O . ASP A 1 4 ? -6.233 2.485 1.497 1.00 1.00 4 ASP A O 10
ATOM 4940 N N . LEU A 1 5 ? -4.992 1.518 -0.036 1.00 1.00 5 LEU A N 10
ATOM 4941 C CA . LEU A 1 5 ? -5.970 1.857 -1.106 1.00 1.00 5 LEU A CA 10
ATOM 4942 C C . LEU A 1 5 ? -6.797 0.618 -1.439 1.00 1.00 5 LEU A C 10
ATOM 4943 O O . LEU A 1 5 ? -7.945 0.711 -1.826 1.00 1.00 5 LEU A O 10
ATOM 4959 N N . ASN A 1 6 ? -6.224 -0.543 -1.283 1.00 1.00 6 ASN A N 10
ATOM 4960 C CA . ASN A 1 6 ? -6.978 -1.790 -1.580 1.00 1.00 6 ASN A CA 10
ATOM 4961 C C . ASN A 1 6 ? -7.397 -2.456 -0.269 1.00 1.00 6 ASN A C 10
ATOM 4962 O O . ASN A 1 6 ? -6.651 -2.481 0.689 1.00 1.00 6 ASN A O 10
ATOM 4973 N N . ALA A 1 7 ? -8.577 -3.006 -0.220 1.00 1.00 7 ALA A N 10
ATOM 4974 C CA . ALA A 1 7 ? -9.025 -3.680 1.030 1.00 1.00 7 ALA A CA 10
ATOM 4975 C C . ALA A 1 7 ? -8.145 -4.905 1.287 1.00 1.00 7 ALA A C 10
ATOM 4976 O O . ALA A 1 7 ? -8.020 -5.372 2.402 1.00 1.00 7 ALA A O 10
ATOM 4983 N N . HIS A 1 8 ? -7.538 -5.432 0.260 1.00 1.00 8 HIS A N 10
ATOM 4984 C CA . HIS A 1 8 ? -6.671 -6.632 0.437 1.00 1.00 8 HIS A CA 10
ATOM 4985 C C . HIS A 1 8 ? -5.237 -6.195 0.746 1.00 1.00 8 HIS A C 10
ATOM 4986 O O . HIS A 1 8 ? -4.320 -6.992 0.739 1.00 1.00 8 HIS A O 10
ATOM 5000 N N . CYS A 1 9 ? -5.033 -4.934 1.013 1.00 1.00 9 CYS A N 10
ATOM 5001 C CA . CYS A 1 9 ? -3.657 -4.454 1.315 1.00 1.00 9 CYS A CA 10
ATOM 5002 C C . CYS A 1 9 ? -3.029 -5.308 2.420 1.00 1.00 9 CYS A C 10
ATOM 5003 O O . CYS A 1 9 ? -1.900 -5.745 2.304 1.00 1.00 9 CYS A O 10
ATOM 5010 N N . GLU A 1 10 ? -3.739 -5.556 3.489 1.00 1.00 10 GLU A N 10
ATOM 5011 C CA . GLU A 1 10 ? -3.158 -6.387 4.583 1.00 1.00 10 GLU A CA 10
ATOM 5012 C C . GLU A 1 10 ? -2.877 -7.788 4.048 1.00 1.00 10 GLU A C 10
ATOM 5013 O O . GLU A 1 10 ? -1.854 -8.380 4.325 1.00 1.00 10 GLU A O 10
ATOM 5025 N N . MET A 1 11 ? -3.783 -8.322 3.280 1.00 1.00 11 MET A N 10
ATOM 5026 C CA . MET A 1 11 ? -3.578 -9.684 2.722 1.00 1.00 11 MET A CA 10
ATOM 5027 C C . MET A 1 11 ? -2.329 -9.694 1.838 1.00 1.00 11 MET A C 10
ATOM 5028 O O . MET A 1 11 ? -1.567 -10.638 1.824 1.00 1.00 11 MET A O 10
ATOM 5042 N N . TRP A 1 12 ? -2.112 -8.647 1.099 1.00 1.00 12 TRP A N 10
ATOM 5043 C CA . TRP A 1 12 ? -0.920 -8.593 0.211 1.00 1.00 12 TRP A CA 10
ATOM 5044 C C . TRP A 1 12 ? 0.351 -8.376 1.029 1.00 1.00 12 TRP A C 10
ATOM 5045 O O . TRP A 1 12 ? 1.359 -9.019 0.811 1.00 1.00 12 TRP A O 10
ATOM 5066 N N . GLN A 1 13 ? 0.317 -7.469 1.960 1.00 1.00 13 GLN A N 10
ATOM 5067 C CA . GLN A 1 13 ? 1.525 -7.204 2.781 1.00 1.00 13 GLN A CA 10
ATOM 5068 C C . GLN A 1 13 ? 1.814 -8.400 3.681 1.00 1.00 13 GLN A C 10
ATOM 5069 O O . GLN A 1 13 ? 2.954 -8.745 3.919 1.00 1.00 13 GLN A O 10
ATOM 5083 N N . GLN A 1 14 ? 0.800 -9.047 4.176 1.00 1.00 14 GLN A N 10
ATOM 5084 C CA . GLN A 1 14 ? 1.046 -10.224 5.048 1.00 1.00 14 GLN A CA 10
ATOM 5085 C C . GLN A 1 14 ? 1.652 -11.328 4.186 1.00 1.00 14 GLN A C 10
ATOM 5086 O O . GLN A 1 14 ? 2.489 -12.089 4.631 1.00 1.00 14 GLN A O 10
ATOM 5100 N N . LEU A 1 15 ? 1.258 -11.396 2.943 1.00 1.00 15 LEU A N 10
ATOM 5101 C CA . LEU A 1 15 ? 1.837 -12.421 2.035 1.00 1.00 15 LEU A CA 10
ATOM 5102 C C . LEU A 1 15 ? 3.233 -11.963 1.599 1.00 1.00 15 LEU A C 10
ATOM 5103 O O . LEU A 1 15 ? 3.962 -12.688 0.952 1.00 1.00 15 LEU A O 10
ATOM 5119 N N . GLY A 1 16 ? 3.616 -10.766 1.969 1.00 1.00 16 GLY A N 10
ATOM 5120 C CA . GLY A 1 16 ? 4.973 -10.263 1.597 1.00 1.00 16 GLY A CA 10
ATOM 5121 C C . GLY A 1 16 ? 4.923 -9.484 0.277 1.00 1.00 16 GLY A C 10
ATOM 5122 O O . GLY A 1 16 ? 5.937 -9.258 -0.350 1.00 1.00 16 GLY A O 10
ATOM 5126 N N . HIS A 1 17 ? 3.765 -9.067 -0.155 1.00 1.00 17 HIS A N 10
ATOM 5127 C CA . HIS A 1 17 ? 3.689 -8.304 -1.436 1.00 1.00 17 HIS A CA 10
ATOM 5128 C C . HIS A 1 17 ? 4.595 -7.075 -1.366 1.00 1.00 17 HIS A C 10
ATOM 5129 O O . HIS A 1 17 ? 5.109 -6.619 -2.364 1.00 1.00 17 HIS A O 10
ATOM 5143 N N . CYS A 1 18 ? 4.808 -6.534 -0.200 1.00 1.00 18 CYS A N 10
ATOM 5144 C CA . CYS A 1 18 ? 5.698 -5.346 -0.103 1.00 1.00 18 CYS A CA 10
ATOM 5145 C C . CYS A 1 18 ? 7.132 -5.820 -0.283 1.00 1.00 18 CYS A C 10
ATOM 5146 O O . CYS A 1 18 ? 7.934 -5.198 -0.949 1.00 1.00 18 CYS A O 10
ATOM 5153 N N . GLN A 1 19 ? 7.446 -6.941 0.298 1.00 1.00 19 GLN A N 10
ATOM 5154 C CA . GLN A 1 19 ? 8.810 -7.498 0.160 1.00 1.00 19 GLN A CA 10
ATOM 5155 C C . GLN A 1 19 ? 8.995 -8.020 -1.265 1.00 1.00 19 GLN A C 10
ATOM 5156 O O . GLN A 1 19 ? 10.086 -8.032 -1.802 1.00 1.00 19 GLN A O 10
ATOM 5170 N N . TYR A 1 20 ? 7.931 -8.477 -1.869 1.00 1.00 20 TYR A N 10
ATOM 5171 C CA . TYR A 1 20 ? 8.028 -9.032 -3.248 1.00 1.00 20 TYR A CA 10
ATOM 5172 C C . TYR A 1 20 ? 7.547 -8.014 -4.292 1.00 1.00 20 TYR A C 10
ATOM 5173 O O . TYR A 1 20 ? 8.174 -7.832 -5.317 1.00 1.00 20 TYR A O 10
ATOM 5191 N N . SER A 1 21 ? 6.438 -7.365 -4.058 1.00 1.00 21 SER A N 10
ATOM 5192 C CA . SER A 1 21 ? 5.932 -6.381 -5.063 1.00 1.00 21 SER A CA 10
ATOM 5193 C C . SER A 1 21 ? 5.697 -5.014 -4.407 1.00 1.00 21 SER A C 10
ATOM 5194 O O . SER A 1 21 ? 4.577 -4.556 -4.273 1.00 1.00 21 SER A O 10
ATOM 5202 N N . PRO A 1 22 ? 6.754 -4.351 -4.025 1.00 1.00 22 PRO A N 10
ATOM 5203 C CA . PRO A 1 22 ? 6.665 -3.004 -3.400 1.00 1.00 22 PRO A CA 10
ATOM 5204 C C . PRO A 1 22 ? 6.300 -1.941 -4.436 1.00 1.00 22 PRO A C 10
ATOM 5205 O O . PRO A 1 22 ? 5.777 -0.892 -4.115 1.00 1.00 22 PRO A O 10
ATOM 5216 N N . LYS A 1 23 ? 6.584 -2.217 -5.679 1.00 1.00 23 LYS A N 10
ATOM 5217 C CA . LYS A 1 23 ? 6.279 -1.241 -6.760 1.00 1.00 23 LYS A CA 10
ATOM 5218 C C . LYS A 1 23 ? 4.781 -0.929 -6.790 1.00 1.00 23 LYS A C 10
ATOM 5219 O O . LYS A 1 23 ? 4.387 0.182 -7.084 1.00 1.00 23 LYS A O 10
ATOM 5238 N N . TYR A 1 24 ? 3.934 -1.883 -6.496 1.00 1.00 24 TYR A N 10
ATOM 5239 C CA . TYR A 1 24 ? 2.474 -1.586 -6.535 1.00 1.00 24 TYR A CA 10
ATOM 5240 C C . TYR A 1 24 ? 1.927 -1.471 -5.111 1.00 1.00 24 TYR A C 10
ATOM 5241 O O . TYR A 1 24 ? 0.916 -0.838 -4.883 1.00 1.00 24 TYR A O 10
ATOM 5259 N N . MET A 1 25 ? 2.590 -2.034 -4.136 1.00 1.00 25 MET A N 10
ATOM 5260 C CA . MET A 1 25 ? 2.075 -1.887 -2.743 1.00 1.00 25 MET A CA 10
ATOM 5261 C C . MET A 1 25 ? 2.290 -0.443 -2.300 1.00 1.00 25 MET A C 10
ATOM 5262 O O . MET A 1 25 ? 1.418 0.182 -1.732 1.00 1.00 25 MET A O 10
ATOM 5276 N N . GLY A 1 26 ? 3.443 0.099 -2.576 1.00 1.00 26 GLY A N 10
ATOM 5277 C CA . GLY A 1 26 ? 3.711 1.509 -2.187 1.00 1.00 26 GLY A CA 10
ATOM 5278 C C . GLY A 1 26 ? 2.721 2.419 -2.910 1.00 1.00 26 GLY A C 10
ATOM 5279 O O . GLY A 1 26 ? 2.391 3.493 -2.450 1.00 1.00 26 GLY A O 10
ATOM 5283 N N . HIS A 1 27 ? 2.247 1.992 -4.050 1.00 1.00 27 HIS A N 10
ATOM 5284 C CA . HIS A 1 27 ? 1.281 2.822 -4.817 1.00 1.00 27 HIS A CA 10
ATOM 5285 C C . HIS A 1 27 ? -0.142 2.513 -4.355 1.00 1.00 27 HIS A C 10
ATOM 5286 O O . HIS A 1 27 ? -1.070 3.245 -4.645 1.00 1.00 27 HIS A O 10
ATOM 5300 N N . TYR A 1 28 ? -0.325 1.435 -3.644 1.00 1.00 28 TYR A N 10
ATOM 5301 C CA . TYR A 1 28 ? -1.691 1.080 -3.169 1.00 1.00 28 TYR A CA 10
ATOM 5302 C C . TYR A 1 28 ? -1.693 0.987 -1.647 1.00 1.00 28 TYR A C 10
ATOM 5303 O O . TYR A 1 28 ? -2.520 1.574 -0.983 1.00 1.00 28 TYR A O 10
ATOM 5321 N N . CYS A 1 29 ? -0.773 0.256 -1.082 1.00 1.00 29 CYS A N 10
ATOM 5322 C CA . CYS A 1 29 ? -0.736 0.144 0.400 1.00 1.00 29 CYS A CA 10
ATOM 5323 C C . CYS A 1 29 ? 0.441 0.953 0.938 1.00 1.00 29 CYS A C 10
ATOM 5324 O O . CYS A 1 29 ? 1.587 0.624 0.714 1.00 1.00 29 CYS A O 10
ATOM 5331 N N . LYS A 1 30 ? 0.170 2.013 1.648 1.00 1.00 30 LYS A N 10
ATOM 5332 C CA . LYS A 1 30 ? 1.276 2.845 2.202 1.00 1.00 30 LYS A CA 10
ATOM 5333 C C . LYS A 1 30 ? 1.679 2.320 3.586 1.00 1.00 30 LYS A C 10
ATOM 5334 O O . LYS A 1 30 ? 2.838 2.019 3.843 1.00 1.00 30 LYS A O 10
ATOM 5353 N N . LYS A 1 31 ? 0.725 2.209 4.479 1.00 1.00 31 LYS A N 10
ATOM 5354 C CA . LYS A 1 31 ? 1.022 1.698 5.847 1.00 1.00 31 LYS A CA 10
ATOM 5355 C C . LYS A 1 31 ? 1.529 0.269 5.745 1.00 1.00 31 LYS A C 10
ATOM 5356 O O . LYS A 1 31 ? 2.524 -0.106 6.334 1.00 1.00 31 LYS A O 10
ATOM 5375 N N . ALA A 1 32 ? 0.827 -0.531 5.000 1.00 1.00 32 ALA A N 10
ATOM 5376 C CA . ALA A 1 32 ? 1.222 -1.950 4.833 1.00 1.00 32 ALA A CA 10
ATOM 5377 C C . ALA A 1 32 ? 2.649 -2.019 4.292 1.00 1.00 32 ALA A C 10
ATOM 5378 O O . ALA A 1 32 ? 3.344 -2.999 4.474 1.00 1.00 32 ALA A O 10
ATOM 5385 N N . CYS A 1 33 ? 3.092 -0.984 3.639 1.00 1.00 33 CYS A N 10
ATOM 5386 C CA . CYS A 1 33 ? 4.475 -0.986 3.096 1.00 1.00 33 CYS A CA 10
ATOM 5387 C C . CYS A 1 33 ? 5.333 -0.053 3.946 1.00 1.00 33 CYS A C 10
ATOM 5388 O O . CYS A 1 33 ? 4.896 0.459 4.957 1.00 1.00 33 CYS A O 10
ATOM 5395 N N . GLY A 1 34 ? 6.556 0.163 3.559 1.00 1.00 34 GLY A N 10
ATOM 5396 C CA . GLY A 1 34 ? 7.437 1.051 4.361 1.00 1.00 34 GLY A CA 10
ATOM 5397 C C . GLY A 1 34 ? 7.105 2.517 4.080 1.00 1.00 34 GLY A C 10
ATOM 5398 O O . GLY A 1 34 ? 7.950 3.380 4.213 1.00 1.00 34 GLY A O 10
ATOM 5402 N N . LEU A 1 35 ? 5.889 2.822 3.700 1.00 1.00 35 LEU A N 10
ATOM 5403 C CA . LEU A 1 35 ? 5.552 4.247 3.430 1.00 1.00 35 LEU A CA 10
ATOM 5404 C C . LEU A 1 35 ? 4.903 4.850 4.673 1.00 1.00 35 LEU A C 10
ATOM 5405 O O . LEU A 1 35 ? 4.942 6.045 4.893 1.00 1.00 35 LEU A O 10
ATOM 5421 N N . CYS A 1 36 ? 4.305 4.028 5.491 1.00 1.00 36 CYS A N 10
ATOM 5422 C CA . CYS A 1 36 ? 3.652 4.545 6.721 1.00 1.00 36 CYS A CA 10
ATOM 5423 C C . CYS A 1 36 ? 3.519 3.407 7.733 1.00 1.00 36 CYS A C 10
ATOM 5424 O O . CYS A 1 36 ? 3.028 3.598 8.829 1.00 1.00 36 CYS A O 10
ATOM 5431 N N . VAL A 1 1 ? -0.536 12.533 2.870 1.00 1.00 1 VAL A N 11
ATOM 5432 C CA . VAL A 1 1 ? -1.389 11.550 3.596 1.00 1.00 1 VAL A CA 11
ATOM 5433 C C . VAL A 1 1 ? -1.029 10.139 3.132 1.00 1.00 1 VAL A C 11
ATOM 5434 O O . VAL A 1 1 ? -0.764 9.909 1.970 1.00 1.00 1 VAL A O 11
ATOM 5446 N N . CYS A 1 2 ? -1.013 9.192 4.029 1.00 1.00 2 CYS A N 11
ATOM 5447 C CA . CYS A 1 2 ? -0.664 7.800 3.628 1.00 1.00 2 CYS A CA 11
ATOM 5448 C C . CYS A 1 2 ? -1.693 6.825 4.206 1.00 1.00 2 CYS A C 11
ATOM 5449 O O . CYS A 1 2 ? -1.970 6.832 5.387 1.00 1.00 2 CYS A O 11
ATOM 5456 N N . GLU A 1 3 ? -2.268 5.983 3.385 1.00 1.00 3 GLU A N 11
ATOM 5457 C CA . GLU A 1 3 ? -3.275 5.012 3.904 1.00 1.00 3 GLU A CA 11
ATOM 5458 C C . GLU A 1 3 ? -3.489 3.883 2.893 1.00 1.00 3 GLU A C 11
ATOM 5459 O O . GLU A 1 3 ? -3.210 4.027 1.720 1.00 1.00 3 GLU A O 11
ATOM 5471 N N . ASP A 1 4 ? -3.987 2.762 3.340 1.00 1.00 4 ASP A N 11
ATOM 5472 C CA . ASP A 1 4 ? -4.217 1.624 2.410 1.00 1.00 4 ASP A CA 11
ATOM 5473 C C . ASP A 1 4 ? -5.272 2.003 1.363 1.00 1.00 4 ASP A C 11
ATOM 5474 O O . ASP A 1 4 ? -6.278 2.610 1.669 1.00 1.00 4 ASP A O 11
ATOM 5483 N N . LEU A 1 5 ? -5.044 1.647 0.126 1.00 1.00 5 LEU A N 11
ATOM 5484 C CA . LEU A 1 5 ? -6.028 1.983 -0.940 1.00 1.00 5 LEU A CA 11
ATOM 5485 C C . LEU A 1 5 ? -6.794 0.721 -1.341 1.00 1.00 5 LEU A C 11
ATOM 5486 O O . LEU A 1 5 ? -7.921 0.783 -1.786 1.00 1.00 5 LEU A O 11
ATOM 5502 N N . ASN A 1 6 ? -6.189 -0.426 -1.187 1.00 1.00 6 ASN A N 11
ATOM 5503 C CA . ASN A 1 6 ? -6.887 -1.689 -1.560 1.00 1.00 6 ASN A CA 11
ATOM 5504 C C . ASN A 1 6 ? -7.366 -2.401 -0.293 1.00 1.00 6 ASN A C 11
ATOM 5505 O O . ASN A 1 6 ? -6.668 -2.453 0.703 1.00 1.00 6 ASN A O 11
ATOM 5516 N N . ALA A 1 7 ? -8.548 -2.952 -0.318 1.00 1.00 7 ALA A N 11
ATOM 5517 C CA . ALA A 1 7 ? -9.063 -3.661 0.889 1.00 1.00 7 ALA A CA 11
ATOM 5518 C C . ALA A 1 7 ? -8.209 -4.905 1.157 1.00 1.00 7 ALA A C 11
ATOM 5519 O O . ALA A 1 7 ? -8.167 -5.417 2.259 1.00 1.00 7 ALA A O 11
ATOM 5526 N N . HIS A 1 8 ? -7.534 -5.398 0.151 1.00 1.00 8 HIS A N 11
ATOM 5527 C CA . HIS A 1 8 ? -6.688 -6.615 0.333 1.00 1.00 8 HIS A CA 11
ATOM 5528 C C . HIS A 1 8 ? -5.257 -6.207 0.687 1.00 1.00 8 HIS A C 11
ATOM 5529 O O . HIS A 1 8 ? -4.356 -7.023 0.704 1.00 1.00 8 HIS A O 11
ATOM 5543 N N . CYS A 1 9 ? -5.031 -4.951 0.961 1.00 1.00 9 CYS A N 11
ATOM 5544 C CA . CYS A 1 9 ? -3.650 -4.509 1.301 1.00 1.00 9 CYS A CA 11
ATOM 5545 C C . CYS A 1 9 ? -3.046 -5.433 2.363 1.00 1.00 9 CYS A C 11
ATOM 5546 O O . CYS A 1 9 ? -1.932 -5.899 2.227 1.00 1.00 9 CYS A O 11
ATOM 5553 N N . GLU A 1 10 ? -3.767 -5.713 3.413 1.00 1.00 10 GLU A N 11
ATOM 5554 C CA . GLU A 1 10 ? -3.222 -6.617 4.466 1.00 1.00 10 GLU A CA 11
ATOM 5555 C C . GLU A 1 10 ? -3.019 -8.010 3.876 1.00 1.00 10 GLU A C 11
ATOM 5556 O O . GLU A 1 10 ? -2.067 -8.700 4.185 1.00 1.00 10 GLU A O 11
ATOM 5568 N N . MET A 1 11 ? -3.914 -8.425 3.027 1.00 1.00 11 MET A N 11
ATOM 5569 C CA . MET A 1 11 ? -3.791 -9.770 2.405 1.00 1.00 11 MET A CA 11
ATOM 5570 C C . MET A 1 11 ? -2.515 -9.834 1.569 1.00 1.00 11 MET A C 11
ATOM 5571 O O . MET A 1 11 ? -1.903 -10.872 1.432 1.00 1.00 11 MET A O 11
ATOM 5585 N N . TRP A 1 12 ? -2.126 -8.735 0.987 1.00 1.00 12 TRP A N 11
ATOM 5586 C CA . TRP A 1 12 ? -0.904 -8.730 0.135 1.00 1.00 12 TRP A CA 11
ATOM 5587 C C . TRP A 1 12 ? 0.347 -8.466 0.975 1.00 1.00 12 TRP A C 11
ATOM 5588 O O . TRP A 1 12 ? 1.378 -9.075 0.772 1.00 1.00 12 TRP A O 11
ATOM 5609 N N . GLN A 1 13 ? 0.281 -7.553 1.903 1.00 1.00 13 GLN A N 11
ATOM 5610 C CA . GLN A 1 13 ? 1.485 -7.259 2.725 1.00 1.00 13 GLN A CA 11
ATOM 5611 C C . GLN A 1 13 ? 1.776 -8.443 3.636 1.00 1.00 13 GLN A C 11
ATOM 5612 O O . GLN A 1 13 ? 2.914 -8.762 3.919 1.00 1.00 13 GLN A O 11
ATOM 5626 N N . GLN A 1 14 ? 0.756 -9.104 4.101 1.00 1.00 14 GLN A N 11
ATOM 5627 C CA . GLN A 1 14 ? 0.983 -10.270 4.991 1.00 1.00 14 GLN A CA 11
ATOM 5628 C C . GLN A 1 14 ? 1.711 -11.354 4.203 1.00 1.00 14 GLN A C 11
ATOM 5629 O O . GLN A 1 14 ? 2.458 -12.140 4.749 1.00 1.00 14 GLN A O 11
ATOM 5643 N N . LEU A 1 15 ? 1.507 -11.392 2.914 1.00 1.00 15 LEU A N 11
ATOM 5644 C CA . LEU A 1 15 ? 2.195 -12.412 2.075 1.00 1.00 15 LEU A CA 11
ATOM 5645 C C . LEU A 1 15 ? 3.569 -11.882 1.666 1.00 1.00 15 LEU A C 11
ATOM 5646 O O . LEU A 1 15 ? 4.374 -12.589 1.093 1.00 1.00 15 LEU A O 11
ATOM 5662 N N . GLY A 1 16 ? 3.847 -10.641 1.971 1.00 1.00 16 GLY A N 11
ATOM 5663 C CA . GLY A 1 16 ? 5.177 -10.066 1.615 1.00 1.00 16 GLY A CA 11
ATOM 5664 C C . GLY A 1 16 ? 5.102 -9.284 0.299 1.00 1.00 16 GLY A C 11
ATOM 5665 O O . GLY A 1 16 ? 6.112 -8.894 -0.249 1.00 1.00 16 GLY A O 11
ATOM 5669 N N . HIS A 1 17 ? 3.927 -9.040 -0.220 1.00 1.00 17 HIS A N 11
ATOM 5670 C CA . HIS A 1 17 ? 3.839 -8.275 -1.500 1.00 1.00 17 HIS A CA 11
ATOM 5671 C C . HIS A 1 17 ? 4.669 -6.998 -1.388 1.00 1.00 17 HIS A C 11
ATOM 5672 O O . HIS A 1 17 ? 5.198 -6.509 -2.363 1.00 1.00 17 HIS A O 11
ATOM 5686 N N . CYS A 1 18 ? 4.798 -6.456 -0.211 1.00 1.00 18 CYS A N 11
ATOM 5687 C CA . CYS A 1 18 ? 5.609 -5.220 -0.058 1.00 1.00 18 CYS A CA 11
ATOM 5688 C C . CYS A 1 18 ? 7.080 -5.606 -0.129 1.00 1.00 18 CYS A C 11
ATOM 5689 O O . CYS A 1 18 ? 7.895 -4.922 -0.713 1.00 1.00 18 CYS A O 11
ATOM 5696 N N . GLN A 1 19 ? 7.416 -6.715 0.462 1.00 1.00 19 GLN A N 11
ATOM 5697 C CA . GLN A 1 19 ? 8.824 -7.180 0.433 1.00 1.00 19 GLN A CA 11
ATOM 5698 C C . GLN A 1 19 ? 9.124 -7.761 -0.948 1.00 1.00 19 GLN A C 11
ATOM 5699 O O . GLN A 1 19 ? 10.239 -7.721 -1.428 1.00 1.00 19 GLN A O 11
ATOM 5713 N N . TYR A 1 20 ? 8.129 -8.327 -1.572 1.00 1.00 20 TYR A N 11
ATOM 5714 C CA . TYR A 1 20 ? 8.330 -8.951 -2.907 1.00 1.00 20 TYR A CA 11
ATOM 5715 C C . TYR A 1 20 ? 7.848 -8.020 -4.023 1.00 1.00 20 TYR A C 11
ATOM 5716 O O . TYR A 1 20 ? 8.516 -7.851 -5.022 1.00 1.00 20 TYR A O 11
ATOM 5734 N N . SER A 1 21 ? 6.696 -7.425 -3.876 1.00 1.00 21 SER A N 11
ATOM 5735 C CA . SER A 1 21 ? 6.202 -6.523 -4.955 1.00 1.00 21 SER A CA 11
ATOM 5736 C C . SER A 1 21 ? 5.795 -5.169 -4.370 1.00 1.00 21 SER A C 11
ATOM 5737 O O . SER A 1 21 ? 4.631 -4.823 -4.333 1.00 1.00 21 SER A O 11
ATOM 5745 N N . PRO A 1 22 ? 6.754 -4.402 -3.928 1.00 1.00 22 PRO A N 11
ATOM 5746 C CA . PRO A 1 22 ? 6.492 -3.055 -3.352 1.00 1.00 22 PRO A CA 11
ATOM 5747 C C . PRO A 1 22 ? 6.068 -2.048 -4.426 1.00 1.00 22 PRO A C 11
ATOM 5748 O O . PRO A 1 22 ? 5.516 -1.006 -4.137 1.00 1.00 22 PRO A O 11
ATOM 5759 N N . LYS A 1 23 ? 6.335 -2.357 -5.666 1.00 1.00 23 LYS A N 11
ATOM 5760 C CA . LYS A 1 23 ? 5.965 -1.432 -6.774 1.00 1.00 23 LYS A CA 11
ATOM 5761 C C . LYS A 1 23 ? 4.455 -1.189 -6.809 1.00 1.00 23 LYS A C 11
ATOM 5762 O O . LYS A 1 23 ? 4.003 -0.127 -7.185 1.00 1.00 23 LYS A O 11
ATOM 5781 N N . TYR A 1 24 ? 3.665 -2.165 -6.454 1.00 1.00 24 TYR A N 11
ATOM 5782 C CA . TYR A 1 24 ? 2.188 -1.968 -6.511 1.00 1.00 24 TYR A CA 11
ATOM 5783 C C . TYR A 1 24 ? 1.635 -1.745 -5.107 1.00 1.00 24 TYR A C 11
ATOM 5784 O O . TYR A 1 24 ? 0.527 -1.275 -4.937 1.00 1.00 24 TYR A O 11
ATOM 5802 N N . MET A 1 25 ? 2.397 -2.067 -4.101 1.00 1.00 25 MET A N 11
ATOM 5803 C CA . MET A 1 25 ? 1.910 -1.856 -2.711 1.00 1.00 25 MET A CA 11
ATOM 5804 C C . MET A 1 25 ? 2.108 -0.392 -2.341 1.00 1.00 25 MET A C 11
ATOM 5805 O O . MET A 1 25 ? 1.233 0.252 -1.799 1.00 1.00 25 MET A O 11
ATOM 5819 N N . GLY A 1 26 ? 3.260 0.139 -2.633 1.00 1.00 26 GLY A N 11
ATOM 5820 C CA . GLY A 1 26 ? 3.531 1.561 -2.302 1.00 1.00 26 GLY A CA 11
ATOM 5821 C C . GLY A 1 26 ? 2.552 2.453 -3.060 1.00 1.00 26 GLY A C 11
ATOM 5822 O O . GLY A 1 26 ? 2.251 3.555 -2.649 1.00 1.00 26 GLY A O 11
ATOM 5826 N N . HIS A 1 27 ? 2.059 1.987 -4.171 1.00 1.00 27 HIS A N 11
ATOM 5827 C CA . HIS A 1 27 ? 1.106 2.804 -4.968 1.00 1.00 27 HIS A CA 11
ATOM 5828 C C . HIS A 1 27 ? -0.317 2.554 -4.471 1.00 1.00 27 HIS A C 11
ATOM 5829 O O . HIS A 1 27 ? -1.237 3.276 -4.801 1.00 1.00 27 HIS A O 11
ATOM 5843 N N . TYR A 1 28 ? -0.503 1.530 -3.684 1.00 1.00 28 TYR A N 11
ATOM 5844 C CA . TYR A 1 28 ? -1.862 1.225 -3.170 1.00 1.00 28 TYR A CA 11
ATOM 5845 C C . TYR A 1 28 ? -1.832 1.160 -1.648 1.00 1.00 28 TYR A C 11
ATOM 5846 O O . TYR A 1 28 ? -2.617 1.797 -0.976 1.00 1.00 28 TYR A O 11
ATOM 5864 N N . CYS A 1 29 ? -0.940 0.392 -1.094 1.00 1.00 29 CYS A N 11
ATOM 5865 C CA . CYS A 1 29 ? -0.878 0.295 0.385 1.00 1.00 29 CYS A CA 11
ATOM 5866 C C . CYS A 1 29 ? 0.342 1.050 0.903 1.00 1.00 29 CYS A C 11
ATOM 5867 O O . CYS A 1 29 ? 1.467 0.659 0.673 1.00 1.00 29 CYS A O 11
ATOM 5874 N N . LYS A 1 30 ? 0.130 2.126 1.609 1.00 1.00 30 LYS A N 11
ATOM 5875 C CA . LYS A 1 30 ? 1.284 2.896 2.148 1.00 1.00 30 LYS A CA 11
ATOM 5876 C C . LYS A 1 30 ? 1.669 2.342 3.520 1.00 1.00 30 LYS A C 11
ATOM 5877 O O . LYS A 1 30 ? 2.800 1.968 3.759 1.00 1.00 30 LYS A O 11
ATOM 5896 N N . LYS A 1 31 ? 0.730 2.284 4.425 1.00 1.00 31 LYS A N 11
ATOM 5897 C CA . LYS A 1 31 ? 1.028 1.752 5.781 1.00 1.00 31 LYS A CA 11
ATOM 5898 C C . LYS A 1 31 ? 1.492 0.310 5.664 1.00 1.00 31 LYS A C 11
ATOM 5899 O O . LYS A 1 31 ? 2.480 -0.095 6.244 1.00 1.00 31 LYS A O 11
ATOM 5918 N N . ALA A 1 32 ? 0.780 -0.467 4.907 1.00 1.00 32 ALA A N 11
ATOM 5919 C CA . ALA A 1 32 ? 1.158 -1.889 4.736 1.00 1.00 32 ALA A CA 11
ATOM 5920 C C . ALA A 1 32 ? 2.589 -1.967 4.206 1.00 1.00 32 ALA A C 11
ATOM 5921 O O . ALA A 1 32 ? 3.263 -2.968 4.352 1.00 1.00 32 ALA A O 11
ATOM 5928 N N . CYS A 1 33 ? 3.063 -0.911 3.602 1.00 1.00 33 CYS A N 11
ATOM 5929 C CA . CYS A 1 33 ? 4.455 -0.912 3.077 1.00 1.00 33 CYS A CA 11
ATOM 5930 C C . CYS A 1 33 ? 5.323 -0.020 3.968 1.00 1.00 33 CYS A C 11
ATOM 5931 O O . CYS A 1 33 ? 4.845 0.581 4.916 1.00 1.00 33 CYS A O 11
ATOM 5938 N N . GLY A 1 34 ? 6.595 0.059 3.689 1.00 1.00 34 GLY A N 11
ATOM 5939 C CA . GLY A 1 34 ? 7.493 0.895 4.539 1.00 1.00 34 GLY A CA 11
ATOM 5940 C C . GLY A 1 34 ? 7.171 2.370 4.345 1.00 1.00 34 GLY A C 11
ATOM 5941 O O . GLY A 1 34 ? 7.867 3.238 4.837 1.00 1.00 34 GLY A O 11
ATOM 5945 N N . LEU A 1 35 ? 6.123 2.667 3.640 1.00 1.00 35 LEU A N 11
ATOM 5946 C CA . LEU A 1 35 ? 5.764 4.090 3.439 1.00 1.00 35 LEU A CA 11
ATOM 5947 C C . LEU A 1 35 ? 5.155 4.621 4.734 1.00 1.00 35 LEU A C 11
ATOM 5948 O O . LEU A 1 35 ? 5.291 5.782 5.066 1.00 1.00 35 LEU A O 11
ATOM 5964 N N . CYS A 1 36 ? 4.480 3.778 5.473 1.00 1.00 36 CYS A N 11
ATOM 5965 C CA . CYS A 1 36 ? 3.862 4.242 6.746 1.00 1.00 36 CYS A CA 11
ATOM 5966 C C . CYS A 1 36 ? 3.763 3.074 7.731 1.00 1.00 36 CYS A C 11
ATOM 5967 O O . CYS A 1 36 ? 4.361 2.036 7.531 1.00 1.00 36 CYS A O 11
ATOM 5974 N N . VAL A 1 1 ? -1.539 12.346 2.542 1.00 1.00 1 VAL A N 12
ATOM 5975 C CA . VAL A 1 1 ? -1.580 11.393 3.689 1.00 1.00 1 VAL A CA 12
ATOM 5976 C C . VAL A 1 1 ? -1.122 10.009 3.226 1.00 1.00 1 VAL A C 12
ATOM 5977 O O . VAL A 1 1 ? -0.786 9.805 2.077 1.00 1.00 1 VAL A O 12
ATOM 5989 N N . CYS A 1 2 ? -1.123 9.053 4.116 1.00 1.00 2 CYS A N 12
ATOM 5990 C CA . CYS A 1 2 ? -0.706 7.676 3.734 1.00 1.00 2 CYS A CA 12
ATOM 5991 C C . CYS A 1 2 ? -1.726 6.680 4.290 1.00 1.00 2 CYS A C 12
ATOM 5992 O O . CYS A 1 2 ? -2.014 6.674 5.468 1.00 1.00 2 CYS A O 12
ATOM 5999 N N . GLU A 1 3 ? -2.280 5.840 3.457 1.00 1.00 3 GLU A N 12
ATOM 6000 C CA . GLU A 1 3 ? -3.282 4.857 3.956 1.00 1.00 3 GLU A CA 12
ATOM 6001 C C . GLU A 1 3 ? -3.492 3.747 2.922 1.00 1.00 3 GLU A C 12
ATOM 6002 O O . GLU A 1 3 ? -3.215 3.916 1.753 1.00 1.00 3 GLU A O 12
ATOM 6014 N N . ASP A 1 4 ? -3.984 2.612 3.341 1.00 1.00 4 ASP A N 12
ATOM 6015 C CA . ASP A 1 4 ? -4.209 1.499 2.377 1.00 1.00 4 ASP A CA 12
ATOM 6016 C C . ASP A 1 4 ? -5.269 1.902 1.348 1.00 1.00 4 ASP A C 12
ATOM 6017 O O . ASP A 1 4 ? -6.249 2.542 1.670 1.00 1.00 4 ASP A O 12
ATOM 6026 N N . LEU A 1 5 ? -5.081 1.526 0.110 1.00 1.00 5 LEU A N 12
ATOM 6027 C CA . LEU A 1 5 ? -6.080 1.884 -0.938 1.00 1.00 5 LEU A CA 12
ATOM 6028 C C . LEU A 1 5 ? -6.896 0.642 -1.310 1.00 1.00 5 LEU A C 12
ATOM 6029 O O . LEU A 1 5 ? -8.047 0.738 -1.688 1.00 1.00 5 LEU A O 12
ATOM 6045 N N . ASN A 1 6 ? -6.313 -0.523 -1.203 1.00 1.00 6 ASN A N 12
ATOM 6046 C CA . ASN A 1 6 ? -7.062 -1.766 -1.550 1.00 1.00 6 ASN A CA 12
ATOM 6047 C C . ASN A 1 6 ? -7.494 -2.482 -0.267 1.00 1.00 6 ASN A C 12
ATOM 6048 O O . ASN A 1 6 ? -6.771 -2.518 0.707 1.00 1.00 6 ASN A O 12
ATOM 6059 N N . ALA A 1 7 ? -8.661 -3.061 -0.261 1.00 1.00 7 ALA A N 12
ATOM 6060 C CA . ALA A 1 7 ? -9.129 -3.783 0.957 1.00 1.00 7 ALA A CA 12
ATOM 6061 C C . ALA A 1 7 ? -8.218 -4.986 1.215 1.00 1.00 7 ALA A C 12
ATOM 6062 O O . ALA A 1 7 ? -8.078 -5.442 2.333 1.00 1.00 7 ALA A O 12
ATOM 6069 N N . HIS A 1 8 ? -7.599 -5.500 0.190 1.00 1.00 8 HIS A N 12
ATOM 6070 C CA . HIS A 1 8 ? -6.700 -6.675 0.369 1.00 1.00 8 HIS A CA 12
ATOM 6071 C C . HIS A 1 8 ? -5.266 -6.186 0.588 1.00 1.00 8 HIS A C 12
ATOM 6072 O O . HIS A 1 8 ? -4.319 -6.940 0.498 1.00 1.00 8 HIS A O 12
ATOM 6086 N N . CYS A 1 9 ? -5.105 -4.925 0.883 1.00 1.00 9 CYS A N 12
ATOM 6087 C CA . CYS A 1 9 ? -3.739 -4.376 1.116 1.00 1.00 9 CYS A CA 12
ATOM 6088 C C . CYS A 1 9 ? -3.025 -5.217 2.171 1.00 1.00 9 CYS A C 12
ATOM 6089 O O . CYS A 1 9 ? -1.993 -5.809 1.920 1.00 1.00 9 CYS A O 12
ATOM 6096 N N . GLU A 1 10 ? -3.575 -5.279 3.348 1.00 1.00 10 GLU A N 12
ATOM 6097 C CA . GLU A 1 10 ? -2.942 -6.084 4.424 1.00 1.00 10 GLU A CA 12
ATOM 6098 C C . GLU A 1 10 ? -2.869 -7.540 3.973 1.00 1.00 10 GLU A C 12
ATOM 6099 O O . GLU A 1 10 ? -1.938 -8.255 4.285 1.00 1.00 10 GLU A O 12
ATOM 6111 N N . MET A 1 11 ? -3.844 -7.978 3.233 1.00 1.00 11 MET A N 12
ATOM 6112 C CA . MET A 1 11 ? -3.836 -9.381 2.740 1.00 1.00 11 MET A CA 12
ATOM 6113 C C . MET A 1 11 ? -2.613 -9.595 1.844 1.00 1.00 11 MET A C 12
ATOM 6114 O O . MET A 1 11 ? -2.080 -10.680 1.754 1.00 1.00 11 MET A O 12
ATOM 6128 N N . TRP A 1 12 ? -2.176 -8.565 1.169 1.00 1.00 12 TRP A N 12
ATOM 6129 C CA . TRP A 1 12 ? -0.996 -8.710 0.269 1.00 1.00 12 TRP A CA 12
ATOM 6130 C C . TRP A 1 12 ? 0.304 -8.482 1.047 1.00 1.00 12 TRP A C 12
ATOM 6131 O O . TRP A 1 12 ? 1.299 -9.138 0.807 1.00 1.00 12 TRP A O 12
ATOM 6152 N N . GLN A 1 13 ? 0.317 -7.555 1.967 1.00 1.00 13 GLN A N 12
ATOM 6153 C CA . GLN A 1 13 ? 1.567 -7.298 2.737 1.00 1.00 13 GLN A CA 12
ATOM 6154 C C . GLN A 1 13 ? 1.870 -8.494 3.634 1.00 1.00 13 GLN A C 12
ATOM 6155 O O . GLN A 1 13 ? 3.012 -8.853 3.842 1.00 1.00 13 GLN A O 12
ATOM 6169 N N . GLN A 1 14 ? 0.856 -9.116 4.166 1.00 1.00 14 GLN A N 12
ATOM 6170 C CA . GLN A 1 14 ? 1.092 -10.288 5.043 1.00 1.00 14 GLN A CA 12
ATOM 6171 C C . GLN A 1 14 ? 1.722 -11.403 4.210 1.00 1.00 14 GLN A C 12
ATOM 6172 O O . GLN A 1 14 ? 2.459 -12.228 4.714 1.00 1.00 14 GLN A O 12
ATOM 6186 N N . LEU A 1 15 ? 1.452 -11.422 2.930 1.00 1.00 15 LEU A N 12
ATOM 6187 C CA . LEU A 1 15 ? 2.056 -12.468 2.057 1.00 1.00 15 LEU A CA 12
ATOM 6188 C C . LEU A 1 15 ? 3.440 -12.000 1.612 1.00 1.00 15 LEU A C 12
ATOM 6189 O O . LEU A 1 15 ? 4.196 -12.735 1.008 1.00 1.00 15 LEU A O 12
ATOM 6205 N N . GLY A 1 16 ? 3.785 -10.778 1.925 1.00 1.00 16 GLY A N 12
ATOM 6206 C CA . GLY A 1 16 ? 5.129 -10.257 1.541 1.00 1.00 16 GLY A CA 12
ATOM 6207 C C . GLY A 1 16 ? 5.053 -9.471 0.225 1.00 1.00 16 GLY A C 12
ATOM 6208 O O . GLY A 1 16 ? 6.066 -9.156 -0.366 1.00 1.00 16 GLY A O 12
ATOM 6212 N N . HIS A 1 17 ? 3.879 -9.145 -0.243 1.00 1.00 17 HIS A N 12
ATOM 6213 C CA . HIS A 1 17 ? 3.784 -8.379 -1.523 1.00 1.00 17 HIS A CA 12
ATOM 6214 C C . HIS A 1 17 ? 4.627 -7.105 -1.425 1.00 1.00 17 HIS A C 12
ATOM 6215 O O . HIS A 1 17 ? 5.192 -6.652 -2.398 1.00 1.00 17 HIS A O 12
ATOM 6229 N N . CYS A 1 18 ? 4.726 -6.526 -0.260 1.00 1.00 18 CYS A N 12
ATOM 6230 C CA . CYS A 1 18 ? 5.551 -5.294 -0.123 1.00 1.00 18 CYS A CA 12
ATOM 6231 C C . CYS A 1 18 ? 7.018 -5.705 -0.116 1.00 1.00 18 CYS A C 12
ATOM 6232 O O . CYS A 1 18 ? 7.861 -5.072 -0.723 1.00 1.00 18 CYS A O 12
ATOM 6239 N N . GLN A 1 19 ? 7.317 -6.780 0.556 1.00 1.00 19 GLN A N 12
ATOM 6240 C CA . GLN A 1 19 ? 8.716 -7.270 0.600 1.00 1.00 19 GLN A CA 12
ATOM 6241 C C . GLN A 1 19 ? 9.087 -7.813 -0.780 1.00 1.00 19 GLN A C 12
ATOM 6242 O O . GLN A 1 19 ? 10.228 -7.766 -1.198 1.00 1.00 19 GLN A O 12
ATOM 6256 N N . TYR A 1 20 ? 8.123 -8.348 -1.480 1.00 1.00 20 TYR A N 12
ATOM 6257 C CA . TYR A 1 20 ? 8.396 -8.923 -2.826 1.00 1.00 20 TYR A CA 12
ATOM 6258 C C . TYR A 1 20 ? 7.962 -7.959 -3.933 1.00 1.00 20 TYR A C 12
ATOM 6259 O O . TYR A 1 20 ? 8.687 -7.730 -4.880 1.00 1.00 20 TYR A O 12
ATOM 6277 N N . SER A 1 21 ? 6.780 -7.413 -3.844 1.00 1.00 21 SER A N 12
ATOM 6278 C CA . SER A 1 21 ? 6.309 -6.490 -4.918 1.00 1.00 21 SER A CA 12
ATOM 6279 C C . SER A 1 21 ? 5.852 -5.151 -4.330 1.00 1.00 21 SER A C 12
ATOM 6280 O O . SER A 1 21 ? 4.678 -4.835 -4.330 1.00 1.00 21 SER A O 12
ATOM 6288 N N . PRO A 1 22 ? 6.774 -4.360 -3.857 1.00 1.00 22 PRO A N 12
ATOM 6289 C CA . PRO A 1 22 ? 6.463 -3.023 -3.286 1.00 1.00 22 PRO A CA 12
ATOM 6290 C C . PRO A 1 22 ? 6.127 -1.999 -4.376 1.00 1.00 22 PRO A C 12
ATOM 6291 O O . PRO A 1 22 ? 5.553 -0.959 -4.114 1.00 1.00 22 PRO A O 12
ATOM 6302 N N . LYS A 1 23 ? 6.495 -2.285 -5.595 1.00 1.00 23 LYS A N 12
ATOM 6303 C CA . LYS A 1 23 ? 6.221 -1.336 -6.715 1.00 1.00 23 LYS A CA 12
ATOM 6304 C C . LYS A 1 23 ? 4.721 -1.057 -6.829 1.00 1.00 23 LYS A C 12
ATOM 6305 O O . LYS A 1 23 ? 4.317 0.029 -7.197 1.00 1.00 23 LYS A O 12
ATOM 6324 N N . TYR A 1 24 ? 3.887 -2.017 -6.537 1.00 1.00 24 TYR A N 12
ATOM 6325 C CA . TYR A 1 24 ? 2.420 -1.772 -6.655 1.00 1.00 24 TYR A CA 12
ATOM 6326 C C . TYR A 1 24 ? 1.819 -1.577 -5.262 1.00 1.00 24 TYR A C 12
ATOM 6327 O O . TYR A 1 24 ? 0.733 -1.048 -5.118 1.00 1.00 24 TYR A O 12
ATOM 6345 N N . MET A 1 25 ? 2.511 -1.983 -4.234 1.00 1.00 25 MET A N 12
ATOM 6346 C CA . MET A 1 25 ? 1.968 -1.796 -2.861 1.00 1.00 25 MET A CA 12
ATOM 6347 C C . MET A 1 25 ? 2.143 -0.335 -2.445 1.00 1.00 25 MET A C 12
ATOM 6348 O O . MET A 1 25 ? 1.264 0.269 -1.865 1.00 1.00 25 MET A O 12
ATOM 6362 N N . GLY A 1 26 ? 3.282 0.234 -2.737 1.00 1.00 26 GLY A N 12
ATOM 6363 C CA . GLY A 1 26 ? 3.530 1.650 -2.356 1.00 1.00 26 GLY A CA 12
ATOM 6364 C C . GLY A 1 26 ? 2.516 2.551 -3.058 1.00 1.00 26 GLY A C 12
ATOM 6365 O O . GLY A 1 26 ? 2.191 3.623 -2.589 1.00 1.00 26 GLY A O 12
ATOM 6369 N N . HIS A 1 27 ? 2.020 2.123 -4.184 1.00 1.00 27 HIS A N 12
ATOM 6370 C CA . HIS A 1 27 ? 1.031 2.954 -4.922 1.00 1.00 27 HIS A CA 12
ATOM 6371 C C . HIS A 1 27 ? -0.377 2.645 -4.415 1.00 1.00 27 HIS A C 12
ATOM 6372 O O . HIS A 1 27 ? -1.323 3.347 -4.711 1.00 1.00 27 HIS A O 12
ATOM 6386 N N . TYR A 1 28 ? -0.521 1.591 -3.660 1.00 1.00 28 TYR A N 12
ATOM 6387 C CA . TYR A 1 28 ? -1.866 1.229 -3.138 1.00 1.00 28 TYR A CA 12
ATOM 6388 C C . TYR A 1 28 ? -1.813 1.147 -1.616 1.00 1.00 28 TYR A C 12
ATOM 6389 O O . TYR A 1 28 ? -2.580 1.783 -0.923 1.00 1.00 28 TYR A O 12
ATOM 6407 N N . CYS A 1 29 ? -0.916 0.363 -1.090 1.00 1.00 29 CYS A N 12
ATOM 6408 C CA . CYS A 1 29 ? -0.823 0.240 0.387 1.00 1.00 29 CYS A CA 12
ATOM 6409 C C . CYS A 1 29 ? 0.374 1.043 0.900 1.00 1.00 29 CYS A C 12
ATOM 6410 O O . CYS A 1 29 ? 1.509 0.714 0.631 1.00 1.00 29 CYS A O 12
ATOM 6417 N N . LYS A 1 30 ? 0.133 2.090 1.640 1.00 1.00 30 LYS A N 12
ATOM 6418 C CA . LYS A 1 30 ? 1.265 2.899 2.176 1.00 1.00 30 LYS A CA 12
ATOM 6419 C C . LYS A 1 30 ? 1.705 2.328 3.528 1.00 1.00 30 LYS A C 12
ATOM 6420 O O . LYS A 1 30 ? 2.867 2.012 3.747 1.00 1.00 30 LYS A O 12
ATOM 6439 N N . LYS A 1 31 ? 0.769 2.195 4.433 1.00 1.00 31 LYS A N 12
ATOM 6440 C CA . LYS A 1 31 ? 1.081 1.641 5.778 1.00 1.00 31 LYS A CA 12
ATOM 6441 C C . LYS A 1 31 ? 1.555 0.204 5.632 1.00 1.00 31 LYS A C 12
ATOM 6442 O O . LYS A 1 31 ? 2.565 -0.195 6.179 1.00 1.00 31 LYS A O 12
ATOM 6461 N N . ALA A 1 32 ? 0.821 -0.574 4.899 1.00 1.00 32 ALA A N 12
ATOM 6462 C CA . ALA A 1 32 ? 1.201 -1.993 4.704 1.00 1.00 32 ALA A CA 12
ATOM 6463 C C . ALA A 1 32 ? 2.609 -2.049 4.121 1.00 1.00 32 ALA A C 12
ATOM 6464 O O . ALA A 1 32 ? 3.304 -3.039 4.243 1.00 1.00 32 ALA A O 12
ATOM 6471 N N . CYS A 1 33 ? 3.045 -0.986 3.498 1.00 1.00 33 CYS A N 12
ATOM 6472 C CA . CYS A 1 33 ? 4.411 -0.972 2.922 1.00 1.00 33 CYS A CA 12
ATOM 6473 C C . CYS A 1 33 ? 5.299 -0.071 3.777 1.00 1.00 33 CYS A C 12
ATOM 6474 O O . CYS A 1 33 ? 4.856 0.534 4.742 1.00 1.00 33 CYS A O 12
ATOM 6481 N N . GLY A 1 34 ? 6.551 0.019 3.439 1.00 1.00 34 GLY A N 12
ATOM 6482 C CA . GLY A 1 34 ? 7.477 0.863 4.230 1.00 1.00 34 GLY A CA 12
ATOM 6483 C C . GLY A 1 34 ? 7.150 2.338 4.017 1.00 1.00 34 GLY A C 12
ATOM 6484 O O . GLY A 1 34 ? 7.983 3.198 4.229 1.00 1.00 34 GLY A O 12
ATOM 6488 N N . LEU A 1 35 ? 5.947 2.658 3.612 1.00 1.00 35 LEU A N 12
ATOM 6489 C CA . LEU A 1 35 ? 5.617 4.090 3.415 1.00 1.00 35 LEU A CA 12
ATOM 6490 C C . LEU A 1 35 ? 4.997 4.621 4.701 1.00 1.00 35 LEU A C 12
ATOM 6491 O O . LEU A 1 35 ? 5.027 5.804 4.982 1.00 1.00 35 LEU A O 12
ATOM 6507 N N . CYS A 1 36 ? 4.440 3.747 5.494 1.00 1.00 36 CYS A N 12
ATOM 6508 C CA . CYS A 1 36 ? 3.827 4.199 6.771 1.00 1.00 36 CYS A CA 12
ATOM 6509 C C . CYS A 1 36 ? 3.781 3.028 7.753 1.00 1.00 36 CYS A C 12
ATOM 6510 O O . CYS A 1 36 ? 3.613 3.215 8.943 1.00 1.00 36 CYS A O 12
ATOM 6517 N N . VAL A 1 1 ? -3.012 11.826 3.887 1.00 1.00 1 VAL A N 13
ATOM 6518 C CA . VAL A 1 1 ? -2.076 11.047 4.744 1.00 1.00 1 VAL A CA 13
ATOM 6519 C C . VAL A 1 1 ? -1.744 9.718 4.060 1.00 1.00 1 VAL A C 13
ATOM 6520 O O . VAL A 1 1 ? -1.941 9.557 2.872 1.00 1.00 1 VAL A O 13
ATOM 6532 N N . CYS A 1 2 ? -1.249 8.767 4.804 1.00 1.00 2 CYS A N 13
ATOM 6533 C CA . CYS A 1 2 ? -0.910 7.448 4.199 1.00 1.00 2 CYS A CA 13
ATOM 6534 C C . CYS A 1 2 ? -1.953 6.413 4.624 1.00 1.00 2 CYS A C 13
ATOM 6535 O O . CYS A 1 2 ? -2.292 6.305 5.785 1.00 1.00 2 CYS A O 13
ATOM 6542 N N . GLU A 1 3 ? -2.460 5.645 3.699 1.00 1.00 3 GLU A N 13
ATOM 6543 C CA . GLU A 1 3 ? -3.474 4.616 4.070 1.00 1.00 3 GLU A CA 13
ATOM 6544 C C . GLU A 1 3 ? -3.587 3.571 2.960 1.00 1.00 3 GLU A C 13
ATOM 6545 O O . GLU A 1 3 ? -3.224 3.812 1.827 1.00 1.00 3 GLU A O 13
ATOM 6557 N N . ASP A 1 4 ? -4.084 2.410 3.281 1.00 1.00 4 ASP A N 13
ATOM 6558 C CA . ASP A 1 4 ? -4.213 1.350 2.247 1.00 1.00 4 ASP A CA 13
ATOM 6559 C C . ASP A 1 4 ? -5.298 1.720 1.234 1.00 1.00 4 ASP A C 13
ATOM 6560 O O . ASP A 1 4 ? -6.435 1.967 1.583 1.00 1.00 4 ASP A O 13
ATOM 6569 N N . LEU A 1 5 ? -4.955 1.749 -0.025 1.00 1.00 5 LEU A N 13
ATOM 6570 C CA . LEU A 1 5 ? -5.968 2.085 -1.063 1.00 1.00 5 LEU A CA 13
ATOM 6571 C C . LEU A 1 5 ? -6.865 0.866 -1.303 1.00 1.00 5 LEU A C 13
ATOM 6572 O O . LEU A 1 5 ? -8.053 0.989 -1.526 1.00 1.00 5 LEU A O 13
ATOM 6588 N N . ASN A 1 6 ? -6.303 -0.314 -1.254 1.00 1.00 6 ASN A N 13
ATOM 6589 C CA . ASN A 1 6 ? -7.120 -1.541 -1.474 1.00 1.00 6 ASN A CA 13
ATOM 6590 C C . ASN A 1 6 ? -7.383 -2.226 -0.131 1.00 1.00 6 ASN A C 13
ATOM 6591 O O . ASN A 1 6 ? -6.529 -2.273 0.733 1.00 1.00 6 ASN A O 13
ATOM 6602 N N . ALA A 1 7 ? -8.559 -2.765 0.052 1.00 1.00 7 ALA A N 13
ATOM 6603 C CA . ALA A 1 7 ? -8.875 -3.449 1.337 1.00 1.00 7 ALA A CA 13
ATOM 6604 C C . ALA A 1 7 ? -8.065 -4.745 1.447 1.00 1.00 7 ALA A C 13
ATOM 6605 O O . ALA A 1 7 ? -7.957 -5.331 2.505 1.00 1.00 7 ALA A O 13
ATOM 6612 N N . HIS A 1 8 ? -7.501 -5.204 0.361 1.00 1.00 8 HIS A N 13
ATOM 6613 C CA . HIS A 1 8 ? -6.708 -6.465 0.414 1.00 1.00 8 HIS A CA 13
ATOM 6614 C C . HIS A 1 8 ? -5.238 -6.147 0.701 1.00 1.00 8 HIS A C 13
ATOM 6615 O O . HIS A 1 8 ? -4.401 -7.025 0.734 1.00 1.00 8 HIS A O 13
ATOM 6629 N N . CYS A 1 9 ? -4.915 -4.901 0.904 1.00 1.00 9 CYS A N 13
ATOM 6630 C CA . CYS A 1 9 ? -3.496 -4.546 1.183 1.00 1.00 9 CYS A CA 13
ATOM 6631 C C . CYS A 1 9 ? -2.940 -5.467 2.267 1.00 1.00 9 CYS A C 13
ATOM 6632 O O . CYS A 1 9 ? -1.859 -6.008 2.138 1.00 1.00 9 CYS A O 13
ATOM 6639 N N . GLU A 1 10 ? -3.670 -5.657 3.331 1.00 1.00 10 GLU A N 13
ATOM 6640 C CA . GLU A 1 10 ? -3.172 -6.550 4.411 1.00 1.00 10 GLU A CA 13
ATOM 6641 C C . GLU A 1 10 ? -3.019 -7.963 3.852 1.00 1.00 10 GLU A C 13
ATOM 6642 O O . GLU A 1 10 ? -2.079 -8.668 4.160 1.00 1.00 10 GLU A O 13
ATOM 6654 N N . MET A 1 11 ? -3.936 -8.374 3.022 1.00 1.00 11 MET A N 13
ATOM 6655 C CA . MET A 1 11 ? -3.856 -9.734 2.427 1.00 1.00 11 MET A CA 13
ATOM 6656 C C . MET A 1 11 ? -2.578 -9.854 1.595 1.00 1.00 11 MET A C 13
ATOM 6657 O O . MET A 1 11 ? -1.990 -10.910 1.492 1.00 1.00 11 MET A O 13
ATOM 6671 N N . TRP A 1 12 ? -2.158 -8.780 0.987 1.00 1.00 12 TRP A N 13
ATOM 6672 C CA . TRP A 1 12 ? -0.930 -8.826 0.143 1.00 1.00 12 TRP A CA 13
ATOM 6673 C C . TRP A 1 12 ? 0.319 -8.565 0.997 1.00 1.00 12 TRP A C 13
ATOM 6674 O O . TRP A 1 12 ? 1.322 -9.235 0.856 1.00 1.00 12 TRP A O 13
ATOM 6695 N N . GLN A 1 13 ? 0.275 -7.592 1.869 1.00 1.00 13 GLN A N 13
ATOM 6696 C CA . GLN A 1 13 ? 1.467 -7.291 2.710 1.00 1.00 13 GLN A CA 13
ATOM 6697 C C . GLN A 1 13 ? 1.749 -8.462 3.645 1.00 1.00 13 GLN A C 13
ATOM 6698 O O . GLN A 1 13 ? 2.885 -8.777 3.937 1.00 1.00 13 GLN A O 13
ATOM 6712 N N . GLN A 1 14 ? 0.725 -9.114 4.116 1.00 1.00 14 GLN A N 13
ATOM 6713 C CA . GLN A 1 14 ? 0.939 -10.266 5.025 1.00 1.00 14 GLN A CA 13
ATOM 6714 C C . GLN A 1 14 ? 1.632 -11.377 4.238 1.00 1.00 14 GLN A C 13
ATOM 6715 O O . GLN A 1 14 ? 2.357 -12.187 4.783 1.00 1.00 14 GLN A O 13
ATOM 6729 N N . LEU A 1 15 ? 1.430 -11.400 2.948 1.00 1.00 15 LEU A N 13
ATOM 6730 C CA . LEU A 1 15 ? 2.093 -12.431 2.104 1.00 1.00 15 LEU A CA 13
ATOM 6731 C C . LEU A 1 15 ? 3.474 -11.919 1.690 1.00 1.00 15 LEU A C 13
ATOM 6732 O O . LEU A 1 15 ? 4.257 -12.628 1.090 1.00 1.00 15 LEU A O 13
ATOM 6748 N N . GLY A 1 16 ? 3.780 -10.695 2.021 1.00 1.00 16 GLY A N 13
ATOM 6749 C CA . GLY A 1 16 ? 5.115 -10.137 1.664 1.00 1.00 16 GLY A CA 13
ATOM 6750 C C . GLY A 1 16 ? 5.050 -9.407 0.318 1.00 1.00 16 GLY A C 13
ATOM 6751 O O . GLY A 1 16 ? 6.065 -9.066 -0.254 1.00 1.00 16 GLY A O 13
ATOM 6755 N N . HIS A 1 17 ? 3.878 -9.155 -0.195 1.00 1.00 17 HIS A N 13
ATOM 6756 C CA . HIS A 1 17 ? 3.789 -8.441 -1.499 1.00 1.00 17 HIS A CA 13
ATOM 6757 C C . HIS A 1 17 ? 4.609 -7.156 -1.422 1.00 1.00 17 HIS A C 13
ATOM 6758 O O . HIS A 1 17 ? 5.163 -6.702 -2.402 1.00 1.00 17 HIS A O 13
ATOM 6772 N N . CYS A 1 18 ? 4.707 -6.577 -0.257 1.00 1.00 18 CYS A N 13
ATOM 6773 C CA . CYS A 1 18 ? 5.512 -5.337 -0.116 1.00 1.00 18 CYS A CA 13
ATOM 6774 C C . CYS A 1 18 ? 6.985 -5.719 -0.148 1.00 1.00 18 CYS A C 13
ATOM 6775 O O . CYS A 1 18 ? 7.801 -5.064 -0.764 1.00 1.00 18 CYS A O 13
ATOM 6782 N N . GLN A 1 19 ? 7.323 -6.796 0.505 1.00 1.00 19 GLN A N 13
ATOM 6783 C CA . GLN A 1 19 ? 8.734 -7.253 0.512 1.00 1.00 19 GLN A CA 13
ATOM 6784 C C . GLN A 1 19 ? 9.083 -7.819 -0.864 1.00 1.00 19 GLN A C 13
ATOM 6785 O O . GLN A 1 19 ? 10.204 -7.727 -1.323 1.00 1.00 19 GLN A O 13
ATOM 6799 N N . TYR A 1 20 ? 8.126 -8.422 -1.516 1.00 1.00 20 TYR A N 13
ATOM 6800 C CA . TYR A 1 20 ? 8.390 -9.021 -2.852 1.00 1.00 20 TYR A CA 13
ATOM 6801 C C . TYR A 1 20 ? 7.973 -8.060 -3.973 1.00 1.00 20 TYR A C 13
ATOM 6802 O O . TYR A 1 20 ? 8.714 -7.839 -4.910 1.00 1.00 20 TYR A O 13
ATOM 6820 N N . SER A 1 21 ? 6.792 -7.503 -3.903 1.00 1.00 21 SER A N 13
ATOM 6821 C CA . SER A 1 21 ? 6.350 -6.580 -4.991 1.00 1.00 21 SER A CA 13
ATOM 6822 C C . SER A 1 21 ? 5.894 -5.239 -4.409 1.00 1.00 21 SER A C 13
ATOM 6823 O O . SER A 1 21 ? 4.724 -4.912 -4.431 1.00 1.00 21 SER A O 13
ATOM 6831 N N . PRO A 1 22 ? 6.813 -4.458 -3.912 1.00 1.00 22 PRO A N 13
ATOM 6832 C CA . PRO A 1 22 ? 6.503 -3.119 -3.339 1.00 1.00 22 PRO A CA 13
ATOM 6833 C C . PRO A 1 22 ? 6.150 -2.102 -4.429 1.00 1.00 22 PRO A C 13
ATOM 6834 O O . PRO A 1 22 ? 5.595 -1.054 -4.165 1.00 1.00 22 PRO A O 13
ATOM 6845 N N . LYS A 1 23 ? 6.482 -2.408 -5.655 1.00 1.00 23 LYS A N 13
ATOM 6846 C CA . LYS A 1 23 ? 6.190 -1.469 -6.776 1.00 1.00 23 LYS A CA 13
ATOM 6847 C C . LYS A 1 23 ? 4.689 -1.183 -6.865 1.00 1.00 23 LYS A C 13
ATOM 6848 O O . LYS A 1 23 ? 4.284 -0.102 -7.240 1.00 1.00 23 LYS A O 13
ATOM 6867 N N . TYR A 1 24 ? 3.861 -2.139 -6.544 1.00 1.00 24 TYR A N 13
ATOM 6868 C CA . TYR A 1 24 ? 2.392 -1.904 -6.642 1.00 1.00 24 TYR A CA 13
ATOM 6869 C C . TYR A 1 24 ? 1.801 -1.667 -5.252 1.00 1.00 24 TYR A C 13
ATOM 6870 O O . TYR A 1 24 ? 0.723 -1.124 -5.115 1.00 1.00 24 TYR A O 13
ATOM 6888 N N . MET A 1 25 ? 2.494 -2.052 -4.217 1.00 1.00 25 MET A N 13
ATOM 6889 C CA . MET A 1 25 ? 1.960 -1.823 -2.846 1.00 1.00 25 MET A CA 13
ATOM 6890 C C . MET A 1 25 ? 2.209 -0.369 -2.447 1.00 1.00 25 MET A C 13
ATOM 6891 O O . MET A 1 25 ? 1.369 0.282 -1.861 1.00 1.00 25 MET A O 13
ATOM 6905 N N . GLY A 1 26 ? 3.367 0.145 -2.761 1.00 1.00 26 GLY A N 13
ATOM 6906 C CA . GLY A 1 26 ? 3.681 1.552 -2.401 1.00 1.00 26 GLY A CA 13
ATOM 6907 C C . GLY A 1 26 ? 2.700 2.487 -3.105 1.00 1.00 26 GLY A C 13
ATOM 6908 O O . GLY A 1 26 ? 2.432 3.581 -2.650 1.00 1.00 26 GLY A O 13
ATOM 6912 N N . HIS A 1 27 ? 2.167 2.064 -4.216 1.00 1.00 27 HIS A N 13
ATOM 6913 C CA . HIS A 1 27 ? 1.208 2.924 -4.959 1.00 1.00 27 HIS A CA 13
ATOM 6914 C C . HIS A 1 27 ? -0.210 2.652 -4.456 1.00 1.00 27 HIS A C 13
ATOM 6915 O O . HIS A 1 27 ? -1.137 3.374 -4.759 1.00 1.00 27 HIS A O 13
ATOM 6929 N N . TYR A 1 28 ? -0.384 1.605 -3.696 1.00 1.00 28 TYR A N 13
ATOM 6930 C CA . TYR A 1 28 ? -1.741 1.276 -3.180 1.00 1.00 28 TYR A CA 13
ATOM 6931 C C . TYR A 1 28 ? -1.712 1.203 -1.659 1.00 1.00 28 TYR A C 13
ATOM 6932 O O . TYR A 1 28 ? -2.533 1.788 -0.984 1.00 1.00 28 TYR A O 13
ATOM 6950 N N . CYS A 1 29 ? -0.784 0.475 -1.113 1.00 1.00 29 CYS A N 13
ATOM 6951 C CA . CYS A 1 29 ? -0.720 0.355 0.364 1.00 1.00 29 CYS A CA 13
ATOM 6952 C C . CYS A 1 29 ? 0.465 1.157 0.898 1.00 1.00 29 CYS A C 13
ATOM 6953 O O . CYS A 1 29 ? 1.606 0.826 0.663 1.00 1.00 29 CYS A O 13
ATOM 6960 N N . LYS A 1 30 ? 0.201 2.205 1.625 1.00 1.00 30 LYS A N 13
ATOM 6961 C CA . LYS A 1 30 ? 1.315 3.017 2.188 1.00 1.00 30 LYS A CA 13
ATOM 6962 C C . LYS A 1 30 ? 1.713 2.446 3.551 1.00 1.00 30 LYS A C 13
ATOM 6963 O O . LYS A 1 30 ? 2.871 2.140 3.805 1.00 1.00 30 LYS A O 13
ATOM 6982 N N . LYS A 1 31 ? 0.753 2.300 4.432 1.00 1.00 31 LYS A N 13
ATOM 6983 C CA . LYS A 1 31 ? 1.041 1.741 5.782 1.00 1.00 31 LYS A CA 13
ATOM 6984 C C . LYS A 1 31 ? 1.492 0.289 5.644 1.00 1.00 31 LYS A C 13
ATOM 6985 O O . LYS A 1 31 ? 2.496 -0.121 6.192 1.00 1.00 31 LYS A O 13
ATOM 7004 N N . ALA A 1 32 ? 0.750 -0.493 4.909 1.00 1.00 32 ALA A N 13
ATOM 7005 C CA . ALA A 1 32 ? 1.116 -1.923 4.726 1.00 1.00 32 ALA A CA 13
ATOM 7006 C C . ALA A 1 32 ? 2.537 -2.005 4.175 1.00 1.00 32 ALA A C 13
ATOM 7007 O O . ALA A 1 32 ? 3.222 -2.995 4.345 1.00 1.00 32 ALA A O 13
ATOM 7014 N N . CYS A 1 33 ? 2.991 -0.968 3.523 1.00 1.00 33 CYS A N 13
ATOM 7015 C CA . CYS A 1 33 ? 4.368 -0.981 2.971 1.00 1.00 33 CYS A CA 13
ATOM 7016 C C . CYS A 1 33 ? 5.244 -0.065 3.821 1.00 1.00 33 CYS A C 13
ATOM 7017 O O . CYS A 1 33 ? 4.821 0.445 4.839 1.00 1.00 33 CYS A O 13
ATOM 7024 N N . GLY A 1 34 ? 6.465 0.137 3.425 1.00 1.00 34 GLY A N 13
ATOM 7025 C CA . GLY A 1 34 ? 7.366 1.008 4.227 1.00 1.00 34 GLY A CA 13
ATOM 7026 C C . GLY A 1 34 ? 7.098 2.483 3.922 1.00 1.00 34 GLY A C 13
ATOM 7027 O O . GLY A 1 34 ? 7.983 3.308 4.031 1.00 1.00 34 GLY A O 13
ATOM 7031 N N . LEU A 1 35 ? 5.895 2.839 3.548 1.00 1.00 35 LEU A N 13
ATOM 7032 C CA . LEU A 1 35 ? 5.629 4.275 3.257 1.00 1.00 35 LEU A CA 13
ATOM 7033 C C . LEU A 1 35 ? 5.048 4.944 4.498 1.00 1.00 35 LEU A C 13
ATOM 7034 O O . LEU A 1 35 ? 5.148 6.142 4.676 1.00 1.00 35 LEU A O 13
ATOM 7050 N N . CYS A 1 36 ? 4.436 4.181 5.358 1.00 1.00 36 CYS A N 13
ATOM 7051 C CA . CYS A 1 36 ? 3.846 4.778 6.586 1.00 1.00 36 CYS A CA 13
ATOM 7052 C C . CYS A 1 36 ? 3.510 3.669 7.583 1.00 1.00 36 CYS A C 13
ATOM 7053 O O . CYS A 1 36 ? 2.883 3.908 8.595 1.00 1.00 36 CYS A O 13
ATOM 7060 N N . VAL A 1 1 ? -1.664 12.451 2.684 1.00 1.00 1 VAL A N 14
ATOM 7061 C CA . VAL A 1 1 ? -2.126 11.410 3.642 1.00 1.00 1 VAL A CA 14
ATOM 7062 C C . VAL A 1 1 ? -1.653 10.038 3.164 1.00 1.00 1 VAL A C 14
ATOM 7063 O O . VAL A 1 1 ? -1.416 9.828 1.991 1.00 1.00 1 VAL A O 14
ATOM 7075 N N . CYS A 1 2 ? -1.512 9.103 4.062 1.00 1.00 2 CYS A N 14
ATOM 7076 C CA . CYS A 1 2 ? -1.055 7.746 3.654 1.00 1.00 2 CYS A CA 14
ATOM 7077 C C . CYS A 1 2 ? -1.998 6.693 4.238 1.00 1.00 2 CYS A C 14
ATOM 7078 O O . CYS A 1 2 ? -2.241 6.653 5.425 1.00 1.00 2 CYS A O 14
ATOM 7085 N N . GLU A 1 3 ? -2.527 5.834 3.410 1.00 1.00 3 GLU A N 14
ATOM 7086 C CA . GLU A 1 3 ? -3.448 4.783 3.924 1.00 1.00 3 GLU A CA 14
ATOM 7087 C C . GLU A 1 3 ? -3.618 3.678 2.882 1.00 1.00 3 GLU A C 14
ATOM 7088 O O . GLU A 1 3 ? -3.350 3.868 1.711 1.00 1.00 3 GLU A O 14
ATOM 7100 N N . ASP A 1 4 ? -4.057 2.524 3.300 1.00 1.00 4 ASP A N 14
ATOM 7101 C CA . ASP A 1 4 ? -4.244 1.404 2.337 1.00 1.00 4 ASP A CA 14
ATOM 7102 C C . ASP A 1 4 ? -5.329 1.764 1.318 1.00 1.00 4 ASP A C 14
ATOM 7103 O O . ASP A 1 4 ? -6.434 2.126 1.670 1.00 1.00 4 ASP A O 14
ATOM 7112 N N . LEU A 1 5 ? -5.017 1.654 0.054 1.00 1.00 5 LEU A N 14
ATOM 7113 C CA . LEU A 1 5 ? -6.022 1.975 -1.000 1.00 1.00 5 LEU A CA 14
ATOM 7114 C C . LEU A 1 5 ? -6.919 0.757 -1.244 1.00 1.00 5 LEU A C 14
ATOM 7115 O O . LEU A 1 5 ? -8.103 0.883 -1.479 1.00 1.00 5 LEU A O 14
ATOM 7131 N N . ASN A 1 6 ? -6.357 -0.421 -1.201 1.00 1.00 6 ASN A N 14
ATOM 7132 C CA . ASN A 1 6 ? -7.169 -1.647 -1.436 1.00 1.00 6 ASN A CA 14
ATOM 7133 C C . ASN A 1 6 ? -7.442 -2.352 -0.105 1.00 1.00 6 ASN A C 14
ATOM 7134 O O . ASN A 1 6 ? -6.598 -2.406 0.766 1.00 1.00 6 ASN A O 14
ATOM 7145 N N . ALA A 1 7 ? -8.618 -2.895 0.057 1.00 1.00 7 ALA A N 14
ATOM 7146 C CA . ALA A 1 7 ? -8.948 -3.598 1.326 1.00 1.00 7 ALA A CA 14
ATOM 7147 C C . ALA A 1 7 ? -8.061 -4.840 1.460 1.00 1.00 7 ALA A C 14
ATOM 7148 O O . ALA A 1 7 ? -7.783 -5.306 2.550 1.00 1.00 7 ALA A O 14
ATOM 7155 N N . HIS A 1 8 ? -7.613 -5.377 0.360 1.00 1.00 8 HIS A N 14
ATOM 7156 C CA . HIS A 1 8 ? -6.742 -6.583 0.413 1.00 1.00 8 HIS A CA 14
ATOM 7157 C C . HIS A 1 8 ? -5.296 -6.143 0.636 1.00 1.00 8 HIS A C 14
ATOM 7158 O O . HIS A 1 8 ? -4.369 -6.918 0.508 1.00 1.00 8 HIS A O 14
ATOM 7172 N N . CYS A 1 9 ? -5.102 -4.899 0.973 1.00 1.00 9 CYS A N 14
ATOM 7173 C CA . CYS A 1 9 ? -3.722 -4.398 1.206 1.00 1.00 9 CYS A CA 14
ATOM 7174 C C . CYS A 1 9 ? -3.024 -5.300 2.212 1.00 1.00 9 CYS A C 14
ATOM 7175 O O . CYS A 1 9 ? -2.002 -5.895 1.933 1.00 1.00 9 CYS A O 14
ATOM 7182 N N . GLU A 1 10 ? -3.575 -5.409 3.382 1.00 1.00 10 GLU A N 14
ATOM 7183 C CA . GLU A 1 10 ? -2.963 -6.272 4.419 1.00 1.00 10 GLU A CA 14
ATOM 7184 C C . GLU A 1 10 ? -2.903 -7.709 3.909 1.00 1.00 10 GLU A C 14
ATOM 7185 O O . GLU A 1 10 ? -1.965 -8.434 4.175 1.00 1.00 10 GLU A O 14
ATOM 7197 N N . MET A 1 11 ? -3.891 -8.125 3.171 1.00 1.00 11 MET A N 14
ATOM 7198 C CA . MET A 1 11 ? -3.882 -9.512 2.637 1.00 1.00 11 MET A CA 14
ATOM 7199 C C . MET A 1 11 ? -2.640 -9.691 1.762 1.00 1.00 11 MET A C 14
ATOM 7200 O O . MET A 1 11 ? -2.096 -10.770 1.647 1.00 1.00 11 MET A O 14
ATOM 7214 N N . TRP A 1 12 ? -2.206 -8.639 1.125 1.00 1.00 12 TRP A N 14
ATOM 7215 C CA . TRP A 1 12 ? -1.016 -8.737 0.230 1.00 1.00 12 TRP A CA 14
ATOM 7216 C C . TRP A 1 12 ? 0.280 -8.522 1.020 1.00 1.00 12 TRP A C 14
ATOM 7217 O O . TRP A 1 12 ? 1.269 -9.192 0.795 1.00 1.00 12 TRP A O 14
ATOM 7238 N N . GLN A 1 13 ? 0.294 -7.588 1.927 1.00 1.00 13 GLN A N 14
ATOM 7239 C CA . GLN A 1 13 ? 1.536 -7.331 2.706 1.00 1.00 13 GLN A CA 14
ATOM 7240 C C . GLN A 1 13 ? 1.827 -8.523 3.610 1.00 1.00 13 GLN A C 14
ATOM 7241 O O . GLN A 1 13 ? 2.966 -8.866 3.860 1.00 1.00 13 GLN A O 14
ATOM 7255 N N . GLN A 1 14 ? 0.804 -9.162 4.101 1.00 1.00 14 GLN A N 14
ATOM 7256 C CA . GLN A 1 14 ? 1.022 -10.336 4.985 1.00 1.00 14 GLN A CA 14
ATOM 7257 C C . GLN A 1 14 ? 1.691 -11.438 4.168 1.00 1.00 14 GLN A C 14
ATOM 7258 O O . GLN A 1 14 ? 2.485 -12.209 4.671 1.00 1.00 14 GLN A O 14
ATOM 7272 N N . LEU A 1 15 ? 1.392 -11.498 2.898 1.00 1.00 15 LEU A N 14
ATOM 7273 C CA . LEU A 1 15 ? 2.021 -12.526 2.024 1.00 1.00 15 LEU A CA 14
ATOM 7274 C C . LEU A 1 15 ? 3.401 -12.024 1.594 1.00 1.00 15 LEU A C 14
ATOM 7275 O O . LEU A 1 15 ? 4.178 -12.743 0.996 1.00 1.00 15 LEU A O 14
ATOM 7291 N N . GLY A 1 16 ? 3.721 -10.799 1.921 1.00 1.00 16 GLY A N 14
ATOM 7292 C CA . GLY A 1 16 ? 5.059 -10.248 1.562 1.00 1.00 16 GLY A CA 14
ATOM 7293 C C . GLY A 1 16 ? 4.998 -9.454 0.248 1.00 1.00 16 GLY A C 14
ATOM 7294 O O . GLY A 1 16 ? 6.020 -9.110 -0.315 1.00 1.00 16 GLY A O 14
ATOM 7298 N N . HIS A 1 17 ? 3.828 -9.152 -0.244 1.00 1.00 17 HIS A N 14
ATOM 7299 C CA . HIS A 1 17 ? 3.739 -8.379 -1.522 1.00 1.00 17 HIS A CA 14
ATOM 7300 C C . HIS A 1 17 ? 4.613 -7.128 -1.439 1.00 1.00 17 HIS A C 14
ATOM 7301 O O . HIS A 1 17 ? 5.165 -6.685 -2.426 1.00 1.00 17 HIS A O 14
ATOM 7315 N N . CYS A 1 18 ? 4.753 -6.555 -0.278 1.00 1.00 18 CYS A N 14
ATOM 7316 C CA . CYS A 1 18 ? 5.606 -5.345 -0.159 1.00 1.00 18 CYS A CA 14
ATOM 7317 C C . CYS A 1 18 ? 7.063 -5.779 -0.204 1.00 1.00 18 CYS A C 14
ATOM 7318 O O . CYS A 1 18 ? 7.898 -5.153 -0.824 1.00 1.00 18 CYS A O 14
ATOM 7325 N N . GLN A 1 19 ? 7.361 -6.866 0.441 1.00 1.00 19 GLN A N 14
ATOM 7326 C CA . GLN A 1 19 ? 8.750 -7.380 0.438 1.00 1.00 19 GLN A CA 14
ATOM 7327 C C . GLN A 1 19 ? 9.070 -7.938 -0.946 1.00 1.00 19 GLN A C 14
ATOM 7328 O O . GLN A 1 19 ? 10.191 -7.894 -1.408 1.00 1.00 19 GLN A O 14
ATOM 7342 N N . TYR A 1 20 ? 8.083 -8.482 -1.603 1.00 1.00 20 TYR A N 14
ATOM 7343 C CA . TYR A 1 20 ? 8.314 -9.066 -2.949 1.00 1.00 20 TYR A CA 14
ATOM 7344 C C . TYR A 1 20 ? 7.932 -8.063 -4.040 1.00 1.00 20 TYR A C 14
ATOM 7345 O O . TYR A 1 20 ? 8.661 -7.869 -4.991 1.00 1.00 20 TYR A O 14
ATOM 7363 N N . SER A 1 21 ? 6.788 -7.436 -3.933 1.00 1.00 21 SER A N 14
ATOM 7364 C CA . SER A 1 21 ? 6.382 -6.470 -4.994 1.00 1.00 21 SER A CA 14
ATOM 7365 C C . SER A 1 21 ? 5.936 -5.135 -4.384 1.00 1.00 21 SER A C 14
ATOM 7366 O O . SER A 1 21 ? 4.771 -4.785 -4.429 1.00 1.00 21 SER A O 14
ATOM 7374 N N . PRO A 1 22 ? 6.858 -4.382 -3.845 1.00 1.00 22 PRO A N 14
ATOM 7375 C CA . PRO A 1 22 ? 6.555 -3.050 -3.250 1.00 1.00 22 PRO A CA 14
ATOM 7376 C C . PRO A 1 22 ? 6.256 -2.009 -4.331 1.00 1.00 22 PRO A C 14
ATOM 7377 O O . PRO A 1 22 ? 5.725 -0.950 -4.064 1.00 1.00 22 PRO A O 14
ATOM 7388 N N . LYS A 1 23 ? 6.603 -2.307 -5.551 1.00 1.00 23 LYS A N 14
ATOM 7389 C CA . LYS A 1 23 ? 6.357 -1.344 -6.659 1.00 1.00 23 LYS A CA 14
ATOM 7390 C C . LYS A 1 23 ? 4.862 -1.038 -6.792 1.00 1.00 23 LYS A C 14
ATOM 7391 O O . LYS A 1 23 ? 4.485 0.053 -7.166 1.00 1.00 23 LYS A O 14
ATOM 7410 N N . TYR A 1 24 ? 4.002 -1.983 -6.509 1.00 1.00 24 TYR A N 14
ATOM 7411 C CA . TYR A 1 24 ? 2.542 -1.706 -6.651 1.00 1.00 24 TYR A CA 14
ATOM 7412 C C . TYR A 1 24 ? 1.917 -1.510 -5.269 1.00 1.00 24 TYR A C 14
ATOM 7413 O O . TYR A 1 24 ? 0.860 -0.927 -5.133 1.00 1.00 24 TYR A O 14
ATOM 7431 N N . MET A 1 25 ? 2.572 -1.971 -4.238 1.00 1.00 25 MET A N 14
ATOM 7432 C CA . MET A 1 25 ? 2.018 -1.790 -2.866 1.00 1.00 25 MET A CA 14
ATOM 7433 C C . MET A 1 25 ? 2.212 -0.337 -2.439 1.00 1.00 25 MET A C 14
ATOM 7434 O O . MET A 1 25 ? 1.339 0.277 -1.859 1.00 1.00 25 MET A O 14
ATOM 7448 N N . GLY A 1 26 ? 3.356 0.224 -2.727 1.00 1.00 26 GLY A N 14
ATOM 7449 C CA . GLY A 1 26 ? 3.607 1.640 -2.347 1.00 1.00 26 GLY A CA 14
ATOM 7450 C C . GLY A 1 26 ? 2.586 2.527 -3.052 1.00 1.00 26 GLY A C 14
ATOM 7451 O O . GLY A 1 26 ? 2.242 3.594 -2.590 1.00 1.00 26 GLY A O 14
ATOM 7455 N N . HIS A 1 27 ? 2.105 2.082 -4.177 1.00 1.00 27 HIS A N 14
ATOM 7456 C CA . HIS A 1 27 ? 1.109 2.881 -4.931 1.00 1.00 27 HIS A CA 14
ATOM 7457 C C . HIS A 1 27 ? -0.297 2.552 -4.429 1.00 1.00 27 HIS A C 14
ATOM 7458 O O . HIS A 1 27 ? -1.252 3.235 -4.738 1.00 1.00 27 HIS A O 14
ATOM 7472 N N . TYR A 1 28 ? -0.432 1.505 -3.664 1.00 1.00 28 TYR A N 14
ATOM 7473 C CA . TYR A 1 28 ? -1.775 1.123 -3.148 1.00 1.00 28 TYR A CA 14
ATOM 7474 C C . TYR A 1 28 ? -1.740 1.054 -1.629 1.00 1.00 28 TYR A C 14
ATOM 7475 O O . TYR A 1 28 ? -2.567 1.632 -0.951 1.00 1.00 28 TYR A O 14
ATOM 7493 N N . CYS A 1 29 ? -0.799 0.341 -1.082 1.00 1.00 29 CYS A N 14
ATOM 7494 C CA . CYS A 1 29 ? -0.731 0.232 0.393 1.00 1.00 29 CYS A CA 14
ATOM 7495 C C . CYS A 1 29 ? 0.455 1.039 0.920 1.00 1.00 29 CYS A C 14
ATOM 7496 O O . CYS A 1 29 ? 1.596 0.697 0.697 1.00 1.00 29 CYS A O 14
ATOM 7503 N N . LYS A 1 30 ? 0.192 2.102 1.629 1.00 1.00 30 LYS A N 14
ATOM 7504 C CA . LYS A 1 30 ? 1.304 2.923 2.184 1.00 1.00 30 LYS A CA 14
ATOM 7505 C C . LYS A 1 30 ? 1.706 2.362 3.550 1.00 1.00 30 LYS A C 14
ATOM 7506 O O . LYS A 1 30 ? 2.867 2.072 3.809 1.00 1.00 30 LYS A O 14
ATOM 7525 N N . LYS A 1 31 ? 0.749 2.203 4.423 1.00 1.00 31 LYS A N 14
ATOM 7526 C CA . LYS A 1 31 ? 1.037 1.652 5.772 1.00 1.00 31 LYS A CA 14
ATOM 7527 C C . LYS A 1 31 ? 1.530 0.217 5.640 1.00 1.00 31 LYS A C 14
ATOM 7528 O O . LYS A 1 31 ? 2.545 -0.164 6.190 1.00 1.00 31 LYS A O 14
ATOM 7547 N N . ALA A 1 32 ? 0.804 -0.581 4.912 1.00 1.00 32 ALA A N 14
ATOM 7548 C CA . ALA A 1 32 ? 1.199 -2.004 4.737 1.00 1.00 32 ALA A CA 14
ATOM 7549 C C . ALA A 1 32 ? 2.611 -2.077 4.160 1.00 1.00 32 ALA A C 14
ATOM 7550 O O . ALA A 1 32 ? 3.299 -3.067 4.307 1.00 1.00 32 ALA A O 14
ATOM 7557 N N . CYS A 1 33 ? 3.053 -1.035 3.512 1.00 1.00 33 CYS A N 14
ATOM 7558 C CA . CYS A 1 33 ? 4.422 -1.040 2.937 1.00 1.00 33 CYS A CA 14
ATOM 7559 C C . CYS A 1 33 ? 5.307 -0.139 3.794 1.00 1.00 33 CYS A C 14
ATOM 7560 O O . CYS A 1 33 ? 4.894 0.333 4.835 1.00 1.00 33 CYS A O 14
ATOM 7567 N N . GLY A 1 34 ? 6.519 0.092 3.387 1.00 1.00 34 GLY A N 14
ATOM 7568 C CA . GLY A 1 34 ? 7.425 0.947 4.203 1.00 1.00 34 GLY A CA 14
ATOM 7569 C C . GLY A 1 34 ? 7.117 2.430 3.972 1.00 1.00 34 GLY A C 14
ATOM 7570 O O . GLY A 1 34 ? 7.993 3.266 4.069 1.00 1.00 34 GLY A O 14
ATOM 7574 N N . LEU A 1 35 ? 5.892 2.777 3.670 1.00 1.00 35 LEU A N 14
ATOM 7575 C CA . LEU A 1 35 ? 5.585 4.217 3.444 1.00 1.00 35 LEU A CA 14
ATOM 7576 C C . LEU A 1 35 ? 5.015 4.823 4.726 1.00 1.00 35 LEU A C 14
ATOM 7577 O O . LEU A 1 35 ? 5.150 6.003 4.979 1.00 1.00 35 LEU A O 14
ATOM 7593 N N . CYS A 1 36 ? 4.386 4.023 5.542 1.00 1.00 36 CYS A N 14
ATOM 7594 C CA . CYS A 1 36 ? 3.818 4.561 6.807 1.00 1.00 36 CYS A CA 14
ATOM 7595 C C . CYS A 1 36 ? 3.927 3.502 7.908 1.00 1.00 36 CYS A C 14
ATOM 7596 O O . CYS A 1 36 ? 4.980 3.299 8.474 1.00 1.00 36 CYS A O 14
ATOM 7603 N N . VAL A 1 1 ? -2.194 12.259 1.897 1.00 1.00 1 VAL A N 15
ATOM 7604 C CA . VAL A 1 1 ? -2.527 11.279 2.970 1.00 1.00 1 VAL A CA 15
ATOM 7605 C C . VAL A 1 1 ? -2.094 9.883 2.529 1.00 1.00 1 VAL A C 15
ATOM 7606 O O . VAL A 1 1 ? -2.380 9.454 1.427 1.00 1.00 1 VAL A O 15
ATOM 7618 N N . CYS A 1 2 ? -1.410 9.165 3.377 1.00 1.00 2 CYS A N 15
ATOM 7619 C CA . CYS A 1 2 ? -0.969 7.799 2.993 1.00 1.00 2 CYS A CA 15
ATOM 7620 C C . CYS A 1 2 ? -1.831 6.768 3.727 1.00 1.00 2 CYS A C 15
ATOM 7621 O O . CYS A 1 2 ? -1.950 6.787 4.938 1.00 1.00 2 CYS A O 15
ATOM 7628 N N . GLU A 1 3 ? -2.437 5.869 3.002 1.00 1.00 3 GLU A N 15
ATOM 7629 C CA . GLU A 1 3 ? -3.297 4.839 3.649 1.00 1.00 3 GLU A CA 15
ATOM 7630 C C . GLU A 1 3 ? -3.533 3.689 2.670 1.00 1.00 3 GLU A C 15
ATOM 7631 O O . GLU A 1 3 ? -3.374 3.840 1.474 1.00 1.00 3 GLU A O 15
ATOM 7643 N N . ASP A 1 4 ? -3.899 2.539 3.162 1.00 1.00 4 ASP A N 15
ATOM 7644 C CA . ASP A 1 4 ? -4.127 1.385 2.250 1.00 1.00 4 ASP A CA 15
ATOM 7645 C C . ASP A 1 4 ? -5.239 1.704 1.247 1.00 1.00 4 ASP A C 15
ATOM 7646 O O . ASP A 1 4 ? -6.358 2.007 1.610 1.00 1.00 4 ASP A O 15
ATOM 7655 N N . LEU A 1 5 ? -4.932 1.623 -0.017 1.00 1.00 5 LEU A N 15
ATOM 7656 C CA . LEU A 1 5 ? -5.955 1.900 -1.065 1.00 1.00 5 LEU A CA 15
ATOM 7657 C C . LEU A 1 5 ? -6.860 0.675 -1.242 1.00 1.00 5 LEU A C 15
ATOM 7658 O O . LEU A 1 5 ? -8.046 0.795 -1.477 1.00 1.00 5 LEU A O 15
ATOM 7674 N N . ASN A 1 6 ? -6.302 -0.503 -1.147 1.00 1.00 6 ASN A N 15
ATOM 7675 C CA . ASN A 1 6 ? -7.115 -1.742 -1.327 1.00 1.00 6 ASN A CA 15
ATOM 7676 C C . ASN A 1 6 ? -7.409 -2.396 0.028 1.00 1.00 6 ASN A C 15
ATOM 7677 O O . ASN A 1 6 ? -6.571 -2.444 0.905 1.00 1.00 6 ASN A O 15
ATOM 7688 N N . ALA A 1 7 ? -8.597 -2.919 0.196 1.00 1.00 7 ALA A N 15
ATOM 7689 C CA . ALA A 1 7 ? -8.949 -3.589 1.482 1.00 1.00 7 ALA A CA 15
ATOM 7690 C C . ALA A 1 7 ? -8.101 -4.850 1.648 1.00 1.00 7 ALA A C 15
ATOM 7691 O O . ALA A 1 7 ? -7.898 -5.339 2.740 1.00 1.00 7 ALA A O 15
ATOM 7698 N N . HIS A 1 8 ? -7.606 -5.380 0.565 1.00 1.00 8 HIS A N 15
ATOM 7699 C CA . HIS A 1 8 ? -6.771 -6.609 0.649 1.00 1.00 8 HIS A CA 15
ATOM 7700 C C . HIS A 1 8 ? -5.314 -6.215 0.899 1.00 1.00 8 HIS A C 15
ATOM 7701 O O . HIS A 1 8 ? -4.417 -7.029 0.807 1.00 1.00 8 HIS A O 15
ATOM 7715 N N . CYS A 1 9 ? -5.065 -4.971 1.208 1.00 1.00 9 CYS A N 15
ATOM 7716 C CA . CYS A 1 9 ? -3.663 -4.538 1.457 1.00 1.00 9 CYS A CA 15
ATOM 7717 C C . CYS A 1 9 ? -3.028 -5.419 2.529 1.00 1.00 9 CYS A C 15
ATOM 7718 O O . CYS A 1 9 ? -1.905 -5.860 2.395 1.00 1.00 9 CYS A O 15
ATOM 7725 N N . GLU A 1 10 ? -3.733 -5.683 3.594 1.00 1.00 10 GLU A N 15
ATOM 7726 C CA . GLU A 1 10 ? -3.156 -6.541 4.659 1.00 1.00 10 GLU A CA 15
ATOM 7727 C C . GLU A 1 10 ? -2.904 -7.937 4.087 1.00 1.00 10 GLU A C 15
ATOM 7728 O O . GLU A 1 10 ? -1.903 -8.562 4.367 1.00 1.00 10 GLU A O 15
ATOM 7740 N N . MET A 1 11 ? -3.804 -8.425 3.277 1.00 1.00 11 MET A N 15
ATOM 7741 C CA . MET A 1 11 ? -3.608 -9.775 2.678 1.00 1.00 11 MET A CA 15
ATOM 7742 C C . MET A 1 11 ? -2.369 -9.749 1.783 1.00 1.00 11 MET A C 15
ATOM 7743 O O . MET A 1 11 ? -1.599 -10.684 1.732 1.00 1.00 11 MET A O 15
ATOM 7757 N N . TRP A 1 12 ? -2.179 -8.682 1.071 1.00 1.00 12 TRP A N 15
ATOM 7758 C CA . TRP A 1 12 ? -1.002 -8.596 0.167 1.00 1.00 12 TRP A CA 15
ATOM 7759 C C . TRP A 1 12 ? 0.274 -8.377 0.982 1.00 1.00 12 TRP A C 15
ATOM 7760 O O . TRP A 1 12 ? 1.295 -8.985 0.730 1.00 1.00 12 TRP A O 15
ATOM 7781 N N . GLN A 1 13 ? 0.228 -7.514 1.956 1.00 1.00 13 GLN A N 15
ATOM 7782 C CA . GLN A 1 13 ? 1.438 -7.260 2.778 1.00 1.00 13 GLN A CA 15
ATOM 7783 C C . GLN A 1 13 ? 1.738 -8.489 3.637 1.00 1.00 13 GLN A C 15
ATOM 7784 O O . GLN A 1 13 ? 2.881 -8.839 3.855 1.00 1.00 13 GLN A O 15
ATOM 7798 N N . GLN A 1 14 ? 0.726 -9.163 4.114 1.00 1.00 14 GLN A N 15
ATOM 7799 C CA . GLN A 1 14 ? 0.979 -10.370 4.941 1.00 1.00 14 GLN A CA 15
ATOM 7800 C C . GLN A 1 14 ? 1.575 -11.446 4.039 1.00 1.00 14 GLN A C 15
ATOM 7801 O O . GLN A 1 14 ? 2.367 -12.263 4.463 1.00 1.00 14 GLN A O 15
ATOM 7815 N N . LEU A 1 15 ? 1.219 -11.429 2.784 1.00 1.00 15 LEU A N 15
ATOM 7816 C CA . LEU A 1 15 ? 1.785 -12.424 1.835 1.00 1.00 15 LEU A CA 15
ATOM 7817 C C . LEU A 1 15 ? 3.169 -11.951 1.386 1.00 1.00 15 LEU A C 15
ATOM 7818 O O . LEU A 1 15 ? 3.882 -12.651 0.696 1.00 1.00 15 LEU A O 15
ATOM 7834 N N . GLY A 1 16 ? 3.565 -10.773 1.793 1.00 1.00 16 GLY A N 15
ATOM 7835 C CA . GLY A 1 16 ? 4.914 -10.263 1.409 1.00 1.00 16 GLY A CA 15
ATOM 7836 C C . GLY A 1 16 ? 4.856 -9.479 0.092 1.00 1.00 16 GLY A C 15
ATOM 7837 O O . GLY A 1 16 ? 5.864 -9.277 -0.554 1.00 1.00 16 GLY A O 15
ATOM 7841 N N . HIS A 1 17 ? 3.700 -9.028 -0.318 1.00 1.00 17 HIS A N 15
ATOM 7842 C CA . HIS A 1 17 ? 3.624 -8.256 -1.594 1.00 1.00 17 HIS A CA 15
ATOM 7843 C C . HIS A 1 17 ? 4.544 -7.035 -1.504 1.00 1.00 17 HIS A C 15
ATOM 7844 O O . HIS A 1 17 ? 5.076 -6.575 -2.493 1.00 1.00 17 HIS A O 15
ATOM 7858 N N . CYS A 1 18 ? 4.746 -6.512 -0.326 1.00 1.00 18 CYS A N 15
ATOM 7859 C CA . CYS A 1 18 ? 5.647 -5.335 -0.180 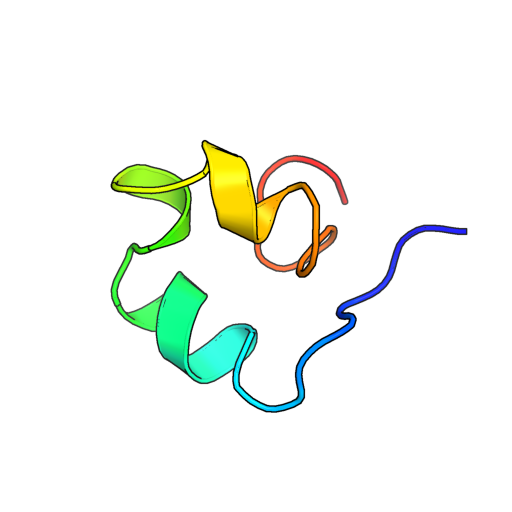1.00 1.00 18 CYS A CA 15
ATOM 7860 C C . CYS A 1 18 ? 7.083 -5.818 -0.321 1.00 1.00 18 CYS A C 15
ATOM 7861 O O . CYS A 1 18 ? 7.917 -5.184 -0.937 1.00 1.00 18 CYS A O 15
ATOM 7868 N N . GLN A 1 19 ? 7.365 -6.952 0.248 1.00 1.00 19 GLN A N 15
ATOM 7869 C CA . GLN A 1 19 ? 8.730 -7.523 0.159 1.00 1.00 19 GLN A CA 15
ATOM 7870 C C . GLN A 1 19 ? 8.978 -7.991 -1.271 1.00 1.00 19 GLN A C 15
ATOM 7871 O O . GLN A 1 19 ? 10.087 -7.966 -1.768 1.00 1.00 19 GLN A O 15
ATOM 7885 N N . TYR A 1 20 ? 7.944 -8.447 -1.920 1.00 1.00 20 TYR A N 15
ATOM 7886 C CA . TYR A 1 20 ? 8.085 -8.958 -3.310 1.00 1.00 20 TYR A CA 15
ATOM 7887 C C . TYR A 1 20 ? 7.682 -7.884 -4.327 1.00 1.00 20 TYR A C 15
ATOM 7888 O O . TYR A 1 20 ? 8.401 -7.619 -5.271 1.00 1.00 20 TYR A O 15
ATOM 7906 N N . SER A 1 21 ? 6.537 -7.278 -4.158 1.00 1.00 21 SER A N 15
ATOM 7907 C CA . SER A 1 21 ? 6.095 -6.243 -5.139 1.00 1.00 21 SER A CA 15
ATOM 7908 C C . SER A 1 21 ? 5.850 -4.906 -4.437 1.00 1.00 21 SER A C 15
ATOM 7909 O O . SER A 1 21 ? 4.735 -4.431 -4.345 1.00 1.00 21 SER A O 15
ATOM 7917 N N . PRO A 1 22 ? 6.892 -4.278 -3.973 1.00 1.00 22 PRO A N 15
ATOM 7918 C CA . PRO A 1 22 ? 6.789 -2.955 -3.303 1.00 1.00 22 PRO A CA 15
ATOM 7919 C C . PRO A 1 22 ? 6.437 -1.855 -4.307 1.00 1.00 22 PRO A C 15
ATOM 7920 O O . PRO A 1 22 ? 5.905 -0.818 -3.960 1.00 1.00 22 PRO A O 15
ATOM 7931 N N . LYS A 1 23 ? 6.739 -2.089 -5.556 1.00 1.00 23 LYS A N 15
ATOM 7932 C CA . LYS A 1 23 ? 6.446 -1.084 -6.616 1.00 1.00 23 LYS A CA 15
ATOM 7933 C C . LYS A 1 23 ? 4.944 -0.801 -6.687 1.00 1.00 23 LYS A C 15
ATOM 7934 O O . LYS A 1 23 ? 4.534 0.302 -6.987 1.00 1.00 23 LYS A O 15
ATOM 7953 N N . TYR A 1 24 ? 4.114 -1.778 -6.427 1.00 1.00 24 TYR A N 15
ATOM 7954 C CA . TYR A 1 24 ? 2.649 -1.517 -6.507 1.00 1.00 24 TYR A CA 15
ATOM 7955 C C . TYR A 1 24 ? 2.055 -1.437 -5.102 1.00 1.00 24 TYR A C 15
ATOM 7956 O O . TYR A 1 24 ? 1.018 -0.840 -4.897 1.00 1.00 24 TYR A O 15
ATOM 7974 N N . MET A 1 25 ? 2.707 -1.993 -4.119 1.00 1.00 25 MET A N 15
ATOM 7975 C CA . MET A 1 25 ? 2.152 -1.882 -2.743 1.00 1.00 25 MET A CA 15
ATOM 7976 C C . MET A 1 25 ? 2.326 -0.440 -2.280 1.00 1.00 25 MET A C 15
ATOM 7977 O O . MET A 1 25 ? 1.431 0.161 -1.726 1.00 1.00 25 MET A O 15
ATOM 7991 N N . GLY A 1 26 ? 3.475 0.125 -2.525 1.00 1.00 26 GLY A N 15
ATOM 7992 C CA . GLY A 1 26 ? 3.70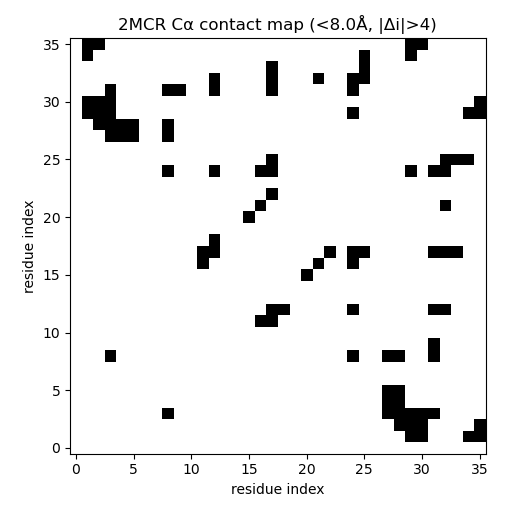8 1.535 -2.119 1.00 1.00 26 GLY A CA 15
ATOM 7993 C C . GLY A 1 26 ? 2.718 2.426 -2.863 1.00 1.00 26 GLY A C 15
ATOM 7994 O O . GLY A 1 26 ? 2.350 3.489 -2.407 1.00 1.00 26 GLY A O 15
ATOM 7998 N N . HIS A 1 27 ? 2.283 1.991 -4.013 1.00 1.00 27 HIS A N 15
ATOM 7999 C CA . HIS A 1 27 ? 1.315 2.796 -4.800 1.00 1.00 27 HIS A CA 15
ATOM 8000 C C . HIS A 1 27 ? -0.101 2.476 -4.327 1.00 1.00 27 HIS A C 15
ATOM 8001 O O . HIS A 1 27 ? -1.036 3.196 -4.610 1.00 1.00 27 HIS A O 15
ATOM 8015 N N . TYR A 1 28 ? -0.263 1.393 -3.615 1.00 1.00 28 TYR A N 15
ATOM 8016 C CA . TYR A 1 28 ? -1.617 1.019 -3.128 1.00 1.00 28 TYR A CA 15
ATOM 8017 C C . TYR A 1 28 ? -1.618 0.962 -1.607 1.00 1.00 28 TYR A C 15
ATOM 8018 O O . TYR A 1 28 ? -2.412 1.606 -0.953 1.00 1.00 28 TYR A O 15
ATOM 8036 N N . CYS A 1 29 ? -0.741 0.189 -1.035 1.00 1.00 29 CYS A N 15
ATOM 8037 C CA . CYS A 1 29 ? -0.705 0.094 0.443 1.00 1.00 29 CYS A CA 15
ATOM 8038 C C . CYS A 1 29 ? 0.494 0.875 0.967 1.00 1.00 29 CYS A C 15
ATOM 8039 O O . CYS A 1 29 ? 1.630 0.511 0.753 1.00 1.00 29 CYS A O 15
ATOM 8046 N N . LYS A 1 30 ? 0.244 1.949 1.656 1.00 1.00 30 LYS A N 15
ATOM 8047 C CA . LYS A 1 30 ? 1.361 2.760 2.204 1.00 1.00 30 LYS A CA 15
ATOM 8048 C C . LYS A 1 30 ? 1.741 2.227 3.585 1.00 1.00 30 LYS A C 15
ATOM 8049 O O . LYS A 1 30 ? 2.883 1.888 3.851 1.00 1.00 30 LYS A O 15
ATOM 8068 N N . LYS A 1 31 ? 0.774 2.146 4.458 1.00 1.00 31 LYS A N 15
ATOM 8069 C CA . LYS A 1 31 ? 1.024 1.635 5.831 1.00 1.00 31 LYS A CA 15
ATOM 8070 C C . LYS A 1 31 ? 1.489 0.190 5.761 1.00 1.00 31 LYS A C 15
ATOM 8071 O O . LYS A 1 31 ? 2.483 -0.192 6.346 1.00 1.00 31 LYS A O 15
ATOM 8090 N N . ALA A 1 32 ? 0.770 -0.616 5.041 1.00 1.00 32 ALA A N 15
ATOM 8091 C CA . ALA A 1 32 ? 1.149 -2.040 4.918 1.00 1.00 32 ALA A CA 15
ATOM 8092 C C . ALA A 1 32 ? 2.577 -2.129 4.382 1.00 1.00 32 ALA A C 15
ATOM 8093 O O . ALA A 1 32 ? 3.255 -3.124 4.548 1.00 1.00 32 ALA A O 15
ATOM 8100 N N . CYS A 1 33 ? 3.045 -1.086 3.754 1.00 1.00 33 CYS A N 15
ATOM 8101 C CA . CYS A 1 33 ? 4.430 -1.093 3.216 1.00 1.00 33 CYS A CA 15
ATOM 8102 C C . CYS A 1 33 ? 5.303 -0.205 4.095 1.00 1.00 33 CYS A C 15
ATOM 8103 O O . CYS A 1 33 ? 4.876 0.273 5.126 1.00 1.00 33 CYS A O 15
ATOM 8110 N N . GLY A 1 34 ? 6.524 0.010 3.710 1.00 1.00 34 GLY A N 15
ATOM 8111 C CA . GLY A 1 34 ? 7.414 0.860 4.541 1.00 1.00 34 GLY A CA 15
ATOM 8112 C C . GLY A 1 34 ? 7.152 2.344 4.258 1.00 1.00 34 GLY A C 15
ATOM 8113 O O . GLY A 1 34 ? 8.030 3.168 4.416 1.00 1.00 34 GLY A O 15
ATOM 8117 N N . LEU A 1 35 ? 5.960 2.703 3.845 1.00 1.00 35 LEU A N 15
ATOM 8118 C CA . LEU A 1 35 ? 5.686 4.145 3.568 1.00 1.00 35 LEU A CA 15
ATOM 8119 C C . LEU A 1 35 ? 5.142 4.819 4.830 1.00 1.00 35 LEU A C 15
ATOM 8120 O O . LEU A 1 35 ? 5.819 5.606 5.463 1.00 1.00 35 LEU A O 15
ATOM 8136 N N . CYS A 1 36 ? 3.924 4.524 5.198 1.00 1.00 36 CYS A N 15
ATOM 8137 C CA . CYS A 1 36 ? 3.339 5.155 6.415 1.00 1.00 36 CYS A CA 15
ATOM 8138 C C . CYS A 1 36 ? 2.984 4.072 7.437 1.00 1.00 36 CYS A C 15
ATOM 8139 O O . CYS A 1 36 ? 2.070 4.231 8.223 1.00 1.00 36 CYS A O 15
ATOM 8146 N N . VAL A 1 1 ? -1.507 12.059 3.588 1.00 1.00 1 VAL A N 16
ATOM 8147 C CA . VAL A 1 1 ? -1.848 10.986 4.564 1.00 1.00 1 VAL A CA 16
ATOM 8148 C C . VAL A 1 1 ? -1.583 9.620 3.932 1.00 1.00 1 VAL A C 16
ATOM 8149 O O . VAL A 1 1 ? -1.804 9.415 2.756 1.00 1.00 1 VAL A O 16
ATOM 8161 N N . CYS A 1 2 ? -1.115 8.681 4.708 1.00 1.00 2 CYS A N 16
ATOM 8162 C CA . CYS A 1 2 ? -0.839 7.329 4.154 1.00 1.00 2 CYS A CA 16
ATOM 8163 C C . CYS A 1 2 ? -1.956 6.374 4.579 1.00 1.00 2 CYS A C 16
ATOM 8164 O O . CYS A 1 2 ? -2.334 6.322 5.732 1.00 1.00 2 CYS A O 16
ATOM 8171 N N . GLU A 1 3 ? -2.488 5.618 3.659 1.00 1.00 3 GLU A N 16
ATOM 8172 C CA . GLU A 1 3 ? -3.580 4.669 4.013 1.00 1.00 3 GLU A CA 16
ATOM 8173 C C . GLU A 1 3 ? -3.713 3.610 2.920 1.00 1.00 3 GLU A C 16
ATOM 8174 O O . GLU A 1 3 ? -3.356 3.833 1.781 1.00 1.00 3 GLU A O 16
ATOM 8186 N N . ASP A 1 4 ? -4.214 2.458 3.257 1.00 1.00 4 ASP A N 16
ATOM 8187 C CA . ASP A 1 4 ? -4.350 1.384 2.236 1.00 1.00 4 ASP A CA 16
ATOM 8188 C C . ASP A 1 4 ? -5.415 1.748 1.201 1.00 1.00 4 ASP A C 16
ATOM 8189 O O . ASP A 1 4 ? -6.561 1.985 1.528 1.00 1.00 4 ASP A O 16
ATOM 8198 N N . LEU A 1 5 ? -5.048 1.765 -0.052 1.00 1.00 5 LEU A N 16
ATOM 8199 C CA . LEU A 1 5 ? -6.042 2.077 -1.114 1.00 1.00 5 LEU A CA 16
ATOM 8200 C C . LEU A 1 5 ? -6.920 0.845 -1.329 1.00 1.00 5 LEU A C 16
ATOM 8201 O O . LEU A 1 5 ? -8.110 0.940 -1.550 1.00 1.00 5 LEU A O 16
ATOM 8217 N N . ASN A 1 6 ? -6.327 -0.315 -1.255 1.00 1.00 6 ASN A N 16
ATOM 8218 C CA . ASN A 1 6 ? -7.099 -1.572 -1.444 1.00 1.00 6 ASN A CA 16
ATOM 8219 C C . ASN A 1 6 ? -7.342 -2.230 -0.084 1.00 1.00 6 ASN A C 16
ATOM 8220 O O . ASN A 1 6 ? -6.457 -2.315 0.744 1.00 1.00 6 ASN A O 16
ATOM 8231 N N . ALA A 1 7 ? -8.534 -2.703 0.149 1.00 1.00 7 ALA A N 16
ATOM 8232 C CA . ALA A 1 7 ? -8.835 -3.362 1.451 1.00 1.00 7 ALA A CA 16
ATOM 8233 C C . ALA A 1 7 ? -8.056 -4.674 1.540 1.00 1.00 7 ALA A C 16
ATOM 8234 O O . ALA A 1 7 ? -7.884 -5.235 2.605 1.00 1.00 7 ALA A O 16
ATOM 8241 N N . HIS A 1 8 ? -7.585 -5.168 0.430 1.00 1.00 8 HIS A N 16
ATOM 8242 C CA . HIS A 1 8 ? -6.817 -6.446 0.445 1.00 1.00 8 HIS A CA 16
ATOM 8243 C C . HIS A 1 8 ? -5.346 -6.147 0.725 1.00 1.00 8 HIS A C 16
ATOM 8244 O O . HIS A 1 8 ? -4.503 -7.023 0.679 1.00 1.00 8 HIS A O 16
ATOM 8258 N N . CYS A 1 9 ? -5.027 -4.916 1.011 1.00 1.00 9 CYS A N 16
ATOM 8259 C CA . CYS A 1 9 ? -3.611 -4.561 1.287 1.00 1.00 9 CYS A CA 16
ATOM 8260 C C . CYS A 1 9 ? -3.046 -5.493 2.357 1.00 1.00 9 CYS A C 16
ATOM 8261 O O . CYS A 1 9 ? -1.944 -5.990 2.239 1.00 1.00 9 CYS A O 16
ATOM 8268 N N . GLU A 1 10 ? -3.789 -5.738 3.399 1.00 1.00 10 GLU A N 16
ATOM 8269 C CA . GLU A 1 10 ? -3.284 -6.641 4.462 1.00 1.00 10 GLU A CA 16
ATOM 8270 C C . GLU A 1 10 ? -3.061 -8.034 3.875 1.00 1.00 10 GLU A C 16
ATOM 8271 O O . GLU A 1 10 ? -2.097 -8.703 4.188 1.00 1.00 10 GLU A O 16
ATOM 8283 N N . MET A 1 11 ? -3.939 -8.475 3.017 1.00 1.00 11 MET A N 16
ATOM 8284 C CA . MET A 1 11 ? -3.763 -9.822 2.405 1.00 1.00 11 MET A CA 16
ATOM 8285 C C . MET A 1 11 ? -2.498 -9.839 1.545 1.00 1.00 11 MET A C 16
ATOM 8286 O O . MET A 1 11 ? -1.841 -10.853 1.410 1.00 1.00 11 MET A O 16
ATOM 8300 N N . TRP A 1 12 ? -2.158 -8.729 0.949 1.00 1.00 12 TRP A N 16
ATOM 8301 C CA . TRP A 1 12 ? -0.939 -8.689 0.091 1.00 1.00 12 TRP A CA 16
ATOM 8302 C C . TRP A 1 12 ? 0.307 -8.425 0.940 1.00 1.00 12 TRP A C 16
ATOM 8303 O O . TRP A 1 12 ? 1.327 -9.063 0.772 1.00 1.00 12 TRP A O 16
ATOM 8324 N N . GLN A 1 13 ? 0.241 -7.485 1.842 1.00 1.00 13 GLN A N 16
ATOM 8325 C CA . GLN A 1 13 ? 1.431 -7.182 2.686 1.00 1.00 13 GLN A CA 16
ATOM 8326 C C . GLN A 1 13 ? 1.749 -8.373 3.586 1.00 1.00 13 GLN A C 16
ATOM 8327 O O . GLN A 1 13 ? 2.896 -8.676 3.847 1.00 1.00 13 GLN A O 16
ATOM 8341 N N . GLN A 1 14 ? 0.742 -9.044 4.070 1.00 1.00 14 GLN A N 16
ATOM 8342 C CA . GLN A 1 14 ? 0.989 -10.206 4.962 1.00 1.00 14 GLN A CA 16
ATOM 8343 C C . GLN A 1 14 ? 1.721 -11.298 4.183 1.00 1.00 14 GLN A C 16
ATOM 8344 O O . GLN A 1 14 ? 2.522 -12.032 4.729 1.00 1.00 14 GLN A O 16
ATOM 8358 N N . LEU A 1 15 ? 1.463 -11.402 2.908 1.00 1.00 15 LEU A N 16
ATOM 8359 C CA . LEU A 1 15 ? 2.159 -12.436 2.093 1.00 1.00 15 LEU A CA 16
ATOM 8360 C C . LEU A 1 15 ? 3.529 -11.907 1.667 1.00 1.00 15 LEU A C 16
ATOM 8361 O O . LEU A 1 15 ? 4.335 -12.620 1.103 1.00 1.00 15 LEU A O 16
ATOM 8377 N N . GLY A 1 16 ? 3.806 -10.663 1.947 1.00 1.00 16 GLY A N 16
ATOM 8378 C CA . GLY A 1 16 ? 5.132 -10.099 1.576 1.00 1.00 16 GLY A CA 16
ATOM 8379 C C . GLY A 1 16 ? 5.048 -9.339 0.250 1.00 1.00 16 GLY A C 16
ATOM 8380 O O . GLY A 1 16 ? 6.055 -8.981 -0.325 1.00 1.00 16 GLY A O 16
ATOM 8384 N N . HIS A 1 17 ? 3.869 -9.078 -0.246 1.00 1.00 17 HIS A N 16
ATOM 8385 C CA . HIS A 1 17 ? 3.771 -8.333 -1.534 1.00 1.00 17 HIS A CA 16
ATOM 8386 C C . HIS A 1 17 ? 4.627 -7.070 -1.440 1.00 1.00 17 HIS A C 16
ATOM 8387 O O . HIS A 1 17 ? 5.201 -6.628 -2.412 1.00 1.00 17 HIS A O 16
ATOM 8401 N N . CYS A 1 18 ? 4.737 -6.500 -0.270 1.00 1.00 18 CYS A N 16
ATOM 8402 C CA . CYS A 1 18 ? 5.580 -5.285 -0.120 1.00 1.00 18 CYS A CA 16
ATOM 8403 C C . CYS A 1 18 ? 7.040 -5.721 -0.143 1.00 1.00 18 CYS A C 16
ATOM 8404 O O . CYS A 1 18 ? 7.887 -5.095 -0.747 1.00 1.00 18 CYS A O 16
ATOM 8411 N N . GLN A 1 19 ? 7.327 -6.810 0.507 1.00 1.00 19 GLN A N 16
ATOM 8412 C CA . GLN A 1 19 ? 8.713 -7.332 0.533 1.00 1.00 19 GLN A CA 16
ATOM 8413 C C . GLN A 1 19 ? 9.068 -7.895 -0.841 1.00 1.00 19 GLN A C 16
ATOM 8414 O O . GLN A 1 19 ? 10.207 -7.861 -1.268 1.00 1.00 19 GLN A O 16
ATOM 8428 N N . TYR A 1 20 ? 8.099 -8.436 -1.527 1.00 1.00 20 TYR A N 16
ATOM 8429 C CA . TYR A 1 20 ? 8.365 -9.034 -2.863 1.00 1.00 20 TYR A CA 16
ATOM 8430 C C . TYR A 1 20 ? 7.942 -8.080 -3.986 1.00 1.00 20 TYR A C 16
ATOM 8431 O O . TYR A 1 20 ? 8.664 -7.887 -4.943 1.00 1.00 20 TYR A O 16
ATOM 8449 N N . SER A 1 21 ? 6.777 -7.495 -3.896 1.00 1.00 21 SER A N 16
ATOM 8450 C CA . SER A 1 21 ? 6.331 -6.574 -4.984 1.00 1.00 21 SER A CA 16
ATOM 8451 C C . SER A 1 21 ? 5.913 -5.223 -4.398 1.00 1.00 21 SER A C 16
ATOM 8452 O O . SER A 1 21 ? 4.748 -4.879 -4.383 1.00 1.00 21 SER A O 16
ATOM 8460 N N . PRO A 1 22 ? 6.860 -4.457 -3.930 1.00 1.00 22 PRO A N 16
ATOM 8461 C CA . PRO A 1 22 ? 6.591 -3.113 -3.345 1.00 1.00 22 PRO A CA 16
ATOM 8462 C C . PRO A 1 22 ? 6.230 -2.083 -4.421 1.00 1.00 22 PRO A C 16
ATOM 8463 O O . PRO A 1 22 ? 5.653 -1.051 -4.143 1.00 1.00 22 PRO A O 16
ATOM 8474 N N . LYS A 1 23 ? 6.584 -2.360 -5.646 1.00 1.00 23 LYS A N 16
ATOM 8475 C CA . LYS A 1 23 ? 6.290 -1.411 -6.757 1.00 1.00 23 LYS A CA 16
ATOM 8476 C C . LYS A 1 23 ? 4.786 -1.138 -6.858 1.00 1.00 23 LYS A C 16
ATOM 8477 O O . LYS A 1 23 ? 4.373 -0.059 -7.235 1.00 1.00 23 LYS A O 16
ATOM 8496 N N . TYR A 1 24 ? 3.961 -2.101 -6.548 1.00 1.00 24 TYR A N 16
ATOM 8497 C CA . TYR A 1 24 ? 2.492 -1.870 -6.661 1.00 1.00 24 TYR A CA 16
ATOM 8498 C C . TYR A 1 24 ? 1.885 -1.668 -5.273 1.00 1.00 24 TYR A C 16
ATOM 8499 O O . TYR A 1 24 ? 0.808 -1.123 -5.134 1.00 1.00 24 TYR A O 16
ATOM 8517 N N . MET A 1 25 ? 2.568 -2.081 -4.241 1.00 1.00 25 MET A N 16
ATOM 8518 C CA . MET A 1 25 ? 2.020 -1.881 -2.871 1.00 1.00 25 MET A CA 16
ATOM 8519 C C . MET A 1 25 ? 2.215 -0.421 -2.468 1.00 1.00 25 MET A C 16
ATOM 8520 O O . MET A 1 25 ? 1.349 0.196 -1.878 1.00 1.00 25 MET A O 16
ATOM 8534 N N . GLY A 1 26 ? 3.352 0.135 -2.780 1.00 1.00 26 GLY A N 16
ATOM 8535 C CA . GLY A 1 26 ? 3.620 1.551 -2.419 1.00 1.00 26 GLY A CA 16
ATOM 8536 C C . GLY A 1 26 ? 2.613 2.454 -3.129 1.00 1.00 26 GLY A C 16
ATOM 8537 O O . GLY A 1 26 ? 2.290 3.527 -2.663 1.00 1.00 26 GLY A O 16
ATOM 8541 N N . HIS A 1 27 ? 2.124 2.031 -4.260 1.00 1.00 27 HIS A N 16
ATOM 8542 C CA . HIS A 1 27 ? 1.145 2.867 -5.006 1.00 1.00 27 HIS A CA 16
ATOM 8543 C C . HIS A 1 27 ? -0.273 2.546 -4.525 1.00 1.00 27 HIS A C 16
ATOM 8544 O O . HIS A 1 27 ? -1.224 3.216 -4.877 1.00 1.00 27 HIS A O 16
ATOM 8558 N N . TYR A 1 28 ? -0.424 1.523 -3.729 1.00 1.00 28 TYR A N 16
ATOM 8559 C CA . TYR A 1 28 ? -1.778 1.158 -3.232 1.00 1.00 28 TYR A CA 16
ATOM 8560 C C . TYR A 1 28 ? -1.766 1.091 -1.709 1.00 1.00 28 TYR A C 16
ATOM 8561 O O . TYR A 1 28 ? -2.584 1.696 -1.045 1.00 1.00 28 TYR A O 16
ATOM 8579 N N . CYS A 1 29 ? -0.850 0.358 -1.146 1.00 1.00 29 CYS A N 16
ATOM 8580 C CA . CYS A 1 29 ? -0.803 0.259 0.334 1.00 1.00 29 CYS A CA 16
ATOM 8581 C C . CYS A 1 29 ? 0.347 1.105 0.874 1.00 1.00 29 CYS A C 16
ATOM 8582 O O . CYS A 1 29 ? 1.503 0.805 0.657 1.00 1.00 29 CYS A O 16
ATOM 8589 N N . LYS A 1 30 ? 0.042 2.155 1.583 1.00 1.00 30 LYS A N 16
ATOM 8590 C CA . LYS A 1 30 ? 1.123 3.009 2.145 1.00 1.00 30 LYS A CA 16
ATOM 8591 C C . LYS A 1 30 ? 1.534 2.472 3.521 1.00 1.00 30 LYS A C 16
ATOM 8592 O O . LYS A 1 30 ? 2.691 2.191 3.769 1.00 1.00 30 LYS A O 16
ATOM 8611 N N . LYS A 1 31 ? 0.590 2.330 4.414 1.00 1.00 31 LYS A N 16
ATOM 8612 C CA . LYS A 1 31 ? 0.911 1.813 5.775 1.00 1.00 31 LYS A CA 16
ATOM 8613 C C . LYS A 1 31 ? 1.411 0.375 5.686 1.00 1.00 31 LYS A C 16
ATOM 8614 O O . LYS A 1 31 ? 2.391 0.005 6.300 1.00 1.00 31 LYS A O 16
ATOM 8633 N N . ALA A 1 32 ? 0.732 -0.437 4.934 1.00 1.00 32 ALA A N 16
ATOM 8634 C CA . ALA A 1 32 ? 1.140 -1.861 4.803 1.00 1.00 32 ALA A CA 16
ATOM 8635 C C . ALA A 1 32 ? 2.570 -1.947 4.266 1.00 1.00 32 ALA A C 16
ATOM 8636 O O . ALA A 1 32 ? 3.235 -2.952 4.418 1.00 1.00 32 ALA A O 16
ATOM 8643 N N . CYS A 1 33 ? 3.049 -0.907 3.643 1.00 1.00 33 CYS A N 16
ATOM 8644 C CA . CYS A 1 33 ? 4.434 -0.939 3.106 1.00 1.00 33 CYS A CA 16
ATOM 8645 C C . CYS A 1 33 ? 5.328 -0.054 3.978 1.00 1.00 33 CYS A C 16
ATOM 8646 O O . CYS A 1 33 ? 4.903 0.472 4.986 1.00 1.00 33 CYS A O 16
ATOM 8653 N N . GLY A 1 34 ? 6.568 0.105 3.606 1.00 1.00 34 GLY A N 16
ATOM 8654 C CA . GLY A 1 34 ? 7.490 0.943 4.424 1.00 1.00 34 GLY A CA 16
ATOM 8655 C C . GLY A 1 34 ? 7.202 2.427 4.190 1.00 1.00 34 GLY A C 16
ATOM 8656 O O . GLY A 1 34 ? 7.937 3.288 4.634 1.00 1.00 34 GLY A O 16
ATOM 8660 N N . LEU A 1 35 ? 6.143 2.737 3.496 1.00 1.00 35 LEU A N 16
ATOM 8661 C CA . LEU A 1 35 ? 5.823 4.172 3.237 1.00 1.00 35 LEU A CA 16
ATOM 8662 C C . LEU A 1 35 ? 5.315 4.830 4.520 1.00 1.00 35 LEU A C 16
ATOM 8663 O O . LEU A 1 35 ? 5.624 5.968 4.808 1.00 1.00 35 LEU A O 16
ATOM 8679 N N . CYS A 1 36 ? 4.528 4.128 5.286 1.00 1.00 36 CYS A N 16
ATOM 8680 C CA . CYS A 1 36 ? 3.992 4.725 6.542 1.00 1.00 36 CYS A CA 16
ATOM 8681 C C . CYS A 1 36 ? 3.697 3.616 7.555 1.00 1.00 36 CYS A C 16
ATOM 8682 O O . CYS A 1 36 ? 3.394 3.883 8.700 1.00 1.00 36 CYS A O 16
ATOM 8689 N N . VAL A 1 1 ? -0.089 11.649 4.665 1.00 1.00 1 VAL A N 17
ATOM 8690 C CA . VAL A 1 1 ? -1.378 11.057 4.207 1.00 1.00 1 VAL A CA 17
ATOM 8691 C C . VAL A 1 1 ? -1.138 9.644 3.675 1.00 1.00 1 VAL A C 17
ATOM 8692 O O . VAL A 1 1 ? -1.247 9.396 2.492 1.00 1.00 1 VAL A O 17
ATOM 8704 N N . CYS A 1 2 ? -0.814 8.714 4.537 1.00 1.00 2 CYS A N 17
ATOM 8705 C CA . CYS A 1 2 ? -0.577 7.325 4.066 1.00 1.00 2 CYS A CA 17
ATOM 8706 C C . CYS A 1 2 ? -1.724 6.424 4.528 1.00 1.00 2 CYS A C 17
ATOM 8707 O O . CYS A 1 2 ? -2.112 6.434 5.678 1.00 1.00 2 CYS A O 17
ATOM 8714 N N . GLU A 1 3 ? -2.267 5.637 3.645 1.00 1.00 3 GLU A N 17
ATOM 8715 C CA . GLU A 1 3 ? -3.381 4.738 4.053 1.00 1.00 3 GLU A CA 17
ATOM 8716 C C . GLU A 1 3 ? -3.559 3.637 3.014 1.00 1.00 3 GLU A C 17
ATOM 8717 O O . GLU A 1 3 ? -3.174 3.777 1.870 1.00 1.00 3 GLU A O 17
ATOM 8729 N N . ASP A 1 4 ? -4.128 2.534 3.407 1.00 1.00 4 ASP A N 17
ATOM 8730 C CA . ASP A 1 4 ? -4.319 1.423 2.442 1.00 1.00 4 ASP A CA 17
ATOM 8731 C C . ASP A 1 4 ? -5.379 1.813 1.408 1.00 1.00 4 ASP A C 17
ATOM 8732 O O . ASP A 1 4 ? -6.430 2.322 1.737 1.00 1.00 4 ASP A O 17
ATOM 8741 N N . LEU A 1 5 ? -5.099 1.580 0.152 1.00 1.00 5 LEU A N 17
ATOM 8742 C CA . LEU A 1 5 ? -6.079 1.937 -0.915 1.00 1.00 5 LEU A CA 17
ATOM 8743 C C . LEU A 1 5 ? -6.828 0.682 -1.361 1.00 1.00 5 LEU A C 17
ATOM 8744 O O . LEU A 1 5 ? -7.947 0.747 -1.823 1.00 1.00 5 LEU A O 17
ATOM 8760 N N . ASN A 1 6 ? -6.217 -0.460 -1.222 1.00 1.00 6 ASN A N 17
ATOM 8761 C CA . ASN A 1 6 ? -6.890 -1.721 -1.631 1.00 1.00 6 ASN A CA 17
ATOM 8762 C C . ASN A 1 6 ? -7.373 -2.456 -0.381 1.00 1.00 6 ASN A C 17
ATOM 8763 O O . ASN A 1 6 ? -6.675 -2.538 0.607 1.00 1.00 6 ASN A O 17
ATOM 8774 N N . ALA A 1 7 ? -8.556 -2.997 -0.412 1.00 1.00 7 ALA A N 17
ATOM 8775 C CA . ALA A 1 7 ? -9.061 -3.726 0.784 1.00 1.00 7 ALA A CA 17
ATOM 8776 C C . ALA A 1 7 ? -8.185 -4.954 1.031 1.00 1.00 7 ALA A C 17
ATOM 8777 O O . ALA A 1 7 ? -8.086 -5.438 2.139 1.00 1.00 7 ALA A O 17
ATOM 8784 N N . HIS A 1 8 ? -7.546 -5.454 0.010 1.00 1.00 8 HIS A N 17
ATOM 8785 C CA . HIS A 1 8 ? -6.669 -6.650 0.190 1.00 1.00 8 HIS A CA 17
ATOM 8786 C C . HIS A 1 8 ? -5.254 -6.182 0.548 1.00 1.00 8 HIS A C 17
ATOM 8787 O O . HIS A 1 8 ? -4.315 -6.953 0.532 1.00 1.00 8 HIS A O 17
ATOM 8801 N N . CYS A 1 9 ? -5.093 -4.926 0.865 1.00 1.00 9 CYS A N 17
ATOM 8802 C CA . CYS A 1 9 ? -3.736 -4.421 1.217 1.00 1.00 9 CYS A CA 17
ATOM 8803 C C . CYS A 1 9 ? -3.108 -5.327 2.285 1.00 1.00 9 CYS A C 17
ATOM 8804 O O . CYS A 1 9 ? -2.025 -5.850 2.109 1.00 1.00 9 CYS A O 17
ATOM 8811 N N . GLU A 1 10 ? -3.782 -5.524 3.389 1.00 1.00 10 GLU A N 17
ATOM 8812 C CA . GLU A 1 10 ? -3.220 -6.404 4.457 1.00 1.00 10 GLU A CA 17
ATOM 8813 C C . GLU A 1 10 ? -3.033 -7.808 3.891 1.00 1.00 10 GLU A C 17
ATOM 8814 O O . GLU A 1 10 ? -2.078 -8.497 4.190 1.00 1.00 10 GLU A O 17
ATOM 8826 N N . MET A 1 11 ? -3.951 -8.240 3.075 1.00 1.00 11 MET A N 17
ATOM 8827 C CA . MET A 1 11 ? -3.843 -9.599 2.486 1.00 1.00 11 MET A CA 17
ATOM 8828 C C . MET A 1 11 ? -2.576 -9.694 1.638 1.00 1.00 11 MET A C 17
ATOM 8829 O O . MET A 1 11 ? -1.988 -10.747 1.498 1.00 1.00 11 MET A O 17
ATOM 8843 N N . TRP A 1 12 ? -2.169 -8.610 1.046 1.00 1.00 12 TRP A N 17
ATOM 8844 C CA . TRP A 1 12 ? -0.956 -8.646 0.180 1.00 1.00 12 TRP A CA 17
ATOM 8845 C C . TRP A 1 12 ? 0.316 -8.415 1.004 1.00 1.00 12 TRP A C 17
ATOM 8846 O O . TRP A 1 12 ? 1.318 -9.076 0.802 1.00 1.00 12 TRP A O 17
ATOM 8867 N N . GLN A 1 13 ? 0.294 -7.484 1.913 1.00 1.00 13 GLN A N 17
ATOM 8868 C CA . GLN A 1 13 ? 1.507 -7.213 2.726 1.00 1.00 13 GLN A CA 17
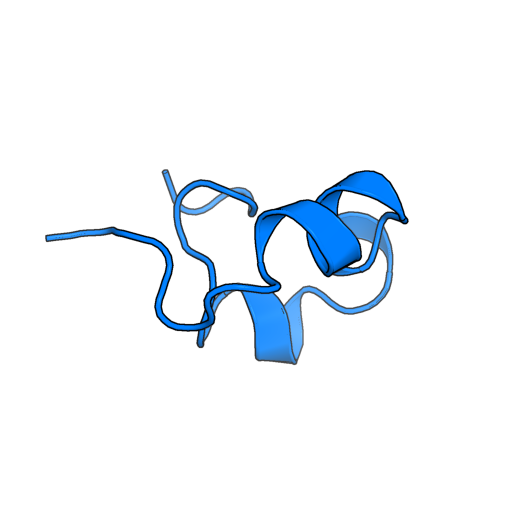ATOM 8869 C C . GLN A 1 13 ? 1.784 -8.402 3.637 1.00 1.00 13 GLN A C 17
ATOM 8870 O O . GLN A 1 13 ? 2.920 -8.730 3.924 1.00 1.00 13 GLN A O 17
ATOM 8884 N N . GLN A 1 14 ? 0.751 -9.046 4.105 1.00 1.00 14 GLN A N 17
ATOM 8885 C CA . GLN A 1 14 ? 0.947 -10.207 5.011 1.00 1.00 14 GLN A CA 17
ATOM 8886 C C . GLN A 1 14 ? 1.655 -11.319 4.245 1.00 1.00 14 GLN A C 17
ATOM 8887 O O . GLN A 1 14 ? 2.400 -12.102 4.805 1.00 1.00 14 GLN A O 17
ATOM 8901 N N . LEU A 1 15 ? 1.443 -11.382 2.965 1.00 1.00 15 LEU A N 17
ATOM 8902 C CA . LEU A 1 15 ? 2.113 -12.421 2.150 1.00 1.00 15 LEU A CA 17
ATOM 8903 C C . LEU A 1 15 ? 3.495 -11.909 1.729 1.00 1.00 15 LEU A C 17
ATOM 8904 O O . LEU A 1 15 ? 4.286 -12.627 1.150 1.00 1.00 15 LEU A O 17
ATOM 8920 N N . GLY A 1 16 ? 3.796 -10.670 2.029 1.00 1.00 16 GLY A N 17
ATOM 8921 C CA . GLY A 1 16 ? 5.135 -10.111 1.662 1.00 1.00 16 GLY A CA 17
ATOM 8922 C C . GLY A 1 16 ? 5.070 -9.370 0.322 1.00 1.00 16 GLY A C 17
ATOM 8923 O O . GLY A 1 16 ? 6.087 -9.079 -0.281 1.00 1.00 16 GLY A O 17
ATOM 8927 N N . HIS A 1 17 ? 3.896 -9.046 -0.149 1.00 1.00 17 HIS A N 17
ATOM 8928 C CA . HIS A 1 17 ? 3.799 -8.310 -1.443 1.00 1.00 17 HIS A CA 17
ATOM 8929 C C . HIS A 1 17 ? 4.677 -7.059 -1.384 1.00 1.00 17 HIS A C 17
ATOM 8930 O O . HIS A 1 17 ? 5.212 -6.625 -2.382 1.00 1.00 17 HIS A O 17
ATOM 8944 N N . CYS A 1 18 ? 4.842 -6.480 -0.225 1.00 1.00 18 CYS A N 17
ATOM 8945 C CA . CYS A 1 18 ? 5.705 -5.271 -0.131 1.00 1.00 18 CYS A CA 17
ATOM 8946 C C . CYS A 1 18 ? 7.156 -5.719 -0.180 1.00 1.00 18 CYS A C 17
ATOM 8947 O O . CYS A 1 18 ? 7.996 -5.113 -0.819 1.00 1.00 18 CYS A O 17
ATOM 8954 N N . GLN A 1 19 ? 7.453 -6.795 0.487 1.00 1.00 19 GLN A N 17
ATOM 8955 C CA . GLN A 1 19 ? 8.843 -7.319 0.486 1.00 1.00 19 GLN A CA 17
ATOM 8956 C C . GLN A 1 19 ? 9.165 -7.878 -0.900 1.00 1.00 19 GLN A C 17
ATOM 8957 O O . GLN A 1 19 ? 10.290 -7.850 -1.357 1.00 1.00 19 GLN A O 17
ATOM 8971 N N . TYR A 1 20 ? 8.172 -8.409 -1.552 1.00 1.00 20 TYR A N 17
ATOM 8972 C CA . TYR A 1 20 ? 8.376 -9.005 -2.899 1.00 1.00 20 TYR A CA 17
ATOM 8973 C C . TYR A 1 20 ? 7.969 -8.020 -4.004 1.00 1.00 20 TYR A C 17
ATOM 8974 O O . TYR A 1 20 ? 8.699 -7.801 -4.950 1.00 1.00 20 TYR A O 17
ATOM 8992 N N . SER A 1 21 ? 6.798 -7.443 -3.908 1.00 1.00 21 SER A N 17
ATOM 8993 C CA . SER A 1 21 ? 6.352 -6.498 -4.977 1.00 1.00 21 SER A CA 17
ATOM 8994 C C . SER A 1 21 ? 5.858 -5.179 -4.375 1.00 1.00 21 SER A C 17
ATOM 8995 O O . SER A 1 21 ? 4.679 -4.883 -4.398 1.00 1.00 21 SER A O 17
ATOM 9003 N N . PRO A 1 22 ? 6.757 -4.382 -3.869 1.00 1.00 22 PRO A N 17
ATOM 9004 C CA . PRO A 1 22 ? 6.418 -3.061 -3.281 1.00 1.00 22 PRO A CA 17
ATOM 9005 C C . PRO A 1 22 ? 6.084 -2.049 -4.373 1.00 1.00 22 PRO A C 17
ATOM 9006 O O . PRO A 1 22 ? 5.585 -0.971 -4.117 1.00 1.00 22 PRO A O 17
ATOM 9017 N N . LYS A 1 23 ? 6.368 -2.396 -5.593 1.00 1.00 23 LYS A N 17
ATOM 9018 C CA . LYS A 1 23 ? 6.085 -1.473 -6.722 1.00 1.00 23 LYS A CA 17
ATOM 9019 C C . LYS A 1 23 ? 4.585 -1.175 -6.794 1.00 1.00 23 LYS A C 17
ATOM 9020 O O . LYS A 1 23 ? 4.179 -0.095 -7.177 1.00 1.00 23 LYS A O 17
ATOM 9039 N N . TYR A 1 24 ? 3.755 -2.123 -6.450 1.00 1.00 24 TYR A N 17
ATOM 9040 C CA . TYR A 1 24 ? 2.286 -1.877 -6.531 1.00 1.00 24 TYR A CA 17
ATOM 9041 C C . TYR A 1 24 ? 1.715 -1.663 -5.134 1.00 1.00 24 TYR A C 17
ATOM 9042 O O . TYR A 1 24 ? 0.627 -1.136 -4.972 1.00 1.00 24 TYR A O 17
ATOM 9060 N N . MET A 1 25 ? 2.428 -2.051 -4.122 1.00 1.00 25 MET A N 17
ATOM 9061 C CA . MET A 1 25 ? 1.905 -1.848 -2.753 1.00 1.00 25 MET A CA 17
ATOM 9062 C C . MET A 1 25 ? 2.109 -0.385 -2.365 1.00 1.00 25 MET A C 17
ATOM 9063 O O . MET A 1 25 ? 1.236 0.248 -1.808 1.00 1.00 25 MET A O 17
ATOM 9077 N N . GLY A 1 26 ? 3.254 0.163 -2.669 1.00 1.00 26 GLY A N 17
ATOM 9078 C CA . GLY A 1 26 ? 3.510 1.588 -2.329 1.00 1.00 26 GLY A CA 17
ATOM 9079 C C . GLY A 1 26 ? 2.522 2.473 -3.091 1.00 1.00 26 GLY A C 17
ATOM 9080 O O . GLY A 1 26 ? 2.224 3.579 -2.692 1.00 1.00 26 GLY A O 17
ATOM 9084 N N . HIS A 1 27 ? 2.017 1.989 -4.188 1.00 1.00 27 HIS A N 17
ATOM 9085 C CA . HIS A 1 27 ? 1.051 2.790 -4.989 1.00 1.00 27 HIS A CA 17
ATOM 9086 C C . HIS A 1 27 ? -0.365 2.535 -4.482 1.00 1.00 27 HIS A C 17
ATOM 9087 O O . HIS A 1 27 ? -1.293 3.225 -4.846 1.00 1.00 27 HIS A O 17
ATOM 9101 N N . TYR A 1 28 ? -0.542 1.543 -3.654 1.00 1.00 28 TYR A N 17
ATOM 9102 C CA . TYR A 1 28 ? -1.907 1.246 -3.137 1.00 1.00 28 TYR A CA 17
ATOM 9103 C C . TYR A 1 28 ? -1.885 1.192 -1.616 1.00 1.00 28 TYR A C 17
ATOM 9104 O O . TYR A 1 28 ? -2.699 1.802 -0.953 1.00 1.00 28 TYR A O 17
ATOM 9122 N N . CYS A 1 29 ? -0.969 0.460 -1.055 1.00 1.00 29 CYS A N 17
ATOM 9123 C CA . CYS A 1 29 ? -0.912 0.369 0.423 1.00 1.00 29 CYS A CA 17
ATOM 9124 C C . CYS A 1 29 ? 0.313 1.131 0.939 1.00 1.00 29 CYS A C 17
ATOM 9125 O O . CYS A 1 29 ? 1.436 0.730 0.727 1.00 1.00 29 CYS A O 17
ATOM 9132 N N . LYS A 1 30 ? 0.101 2.220 1.627 1.00 1.00 30 LYS A N 17
ATOM 9133 C CA . LYS A 1 30 ? 1.252 2.999 2.166 1.00 1.00 30 LYS A CA 17
ATOM 9134 C C . LYS A 1 30 ? 1.642 2.443 3.538 1.00 1.00 30 LYS A C 17
ATOM 9135 O O . LYS A 1 30 ? 2.782 2.092 3.776 1.00 1.00 30 LYS A O 17
ATOM 9154 N N . LYS A 1 31 ? 0.704 2.351 4.440 1.00 1.00 31 LYS A N 17
ATOM 9155 C CA . LYS A 1 31 ? 1.018 1.805 5.785 1.00 1.00 31 LYS A CA 17
ATOM 9156 C C . LYS A 1 31 ? 1.479 0.359 5.647 1.00 1.00 31 LYS A C 17
ATOM 9157 O O . LYS A 1 31 ? 2.484 -0.049 6.195 1.00 1.00 31 LYS A O 17
ATOM 9176 N N . ALA A 1 32 ? 0.742 -0.419 4.913 1.00 1.00 32 ALA A N 17
ATOM 9177 C CA . ALA A 1 32 ? 1.114 -1.846 4.725 1.00 1.00 32 ALA A CA 17
ATOM 9178 C C . ALA A 1 32 ? 2.535 -1.941 4.168 1.00 1.00 32 ALA A C 17
ATOM 9179 O O . ALA A 1 32 ? 3.189 -2.958 4.291 1.00 1.00 32 ALA A O 17
ATOM 9186 N N . CYS A 1 33 ? 3.027 -0.895 3.559 1.00 1.00 33 CYS A N 17
ATOM 9187 C CA . CYS A 1 33 ? 4.409 -0.940 3.009 1.00 1.00 33 CYS A CA 17
ATOM 9188 C C . CYS A 1 33 ? 5.323 -0.090 3.892 1.00 1.00 33 CYS A C 17
ATOM 9189 O O . CYS A 1 33 ? 4.919 0.396 4.932 1.00 1.00 33 CYS A O 17
ATOM 9196 N N . GLY A 1 34 ? 6.553 0.081 3.504 1.00 1.00 34 GLY A N 17
ATOM 9197 C CA . GLY A 1 34 ? 7.485 0.884 4.341 1.00 1.00 34 GLY A CA 17
ATOM 9198 C C . GLY A 1 34 ? 7.239 2.377 4.117 1.00 1.00 34 GLY A C 17
ATOM 9199 O O . GLY A 1 34 ? 8.020 3.212 4.534 1.00 1.00 34 GLY A O 17
ATOM 9203 N N . LEU A 1 35 ? 6.163 2.725 3.472 1.00 1.00 35 LEU A N 17
ATOM 9204 C CA . LEU A 1 35 ? 5.880 4.169 3.240 1.00 1.00 35 LEU A CA 17
ATOM 9205 C C . LEU A 1 35 ? 5.384 4.792 4.541 1.00 1.00 35 LEU A C 17
ATOM 9206 O O . LEU A 1 35 ? 5.676 5.929 4.848 1.00 1.00 35 LEU A O 17
ATOM 9222 N N . CYS A 1 36 ? 4.626 4.056 5.307 1.00 1.00 36 CYS A N 17
ATOM 9223 C CA . CYS A 1 36 ? 4.102 4.612 6.584 1.00 1.00 36 CYS A CA 17
ATOM 9224 C C . CYS A 1 36 ? 3.795 3.472 7.560 1.00 1.00 36 CYS A C 17
ATOM 9225 O O . CYS A 1 36 ? 3.218 3.690 8.608 1.00 1.00 36 CYS A O 17
ATOM 9232 N N . VAL A 1 1 ? -0.707 12.503 2.826 1.00 1.00 1 VAL A N 18
ATOM 9233 C CA . VAL A 1 1 ? -1.564 11.474 3.478 1.00 1.00 1 VAL A CA 18
ATOM 9234 C C . VAL A 1 1 ? -1.113 10.078 3.047 1.00 1.00 1 VAL A C 18
ATOM 9235 O O . VAL A 1 1 ? -0.694 9.867 1.926 1.00 1.00 1 VAL A O 18
ATOM 9247 N N . CYS A 1 2 ? -1.199 9.120 3.927 1.00 1.00 2 CYS A N 18
ATOM 9248 C CA . CYS A 1 2 ? -0.782 7.737 3.567 1.00 1.00 2 CYS A CA 18
ATOM 9249 C C . CYS A 1 2 ? -1.793 6.744 4.148 1.00 1.00 2 CYS A C 18
ATOM 9250 O O . CYS A 1 2 ? -2.078 6.755 5.329 1.00 1.00 2 CYS A O 18
ATOM 9257 N N . GLU A 1 3 ? -2.336 5.882 3.329 1.00 1.00 3 GLU A N 18
ATOM 9258 C CA . GLU A 1 3 ? -3.326 4.893 3.841 1.00 1.00 3 GLU A CA 18
ATOM 9259 C C . GLU A 1 3 ? -3.503 3.764 2.826 1.00 1.00 3 GLU A C 18
ATOM 9260 O O . GLU A 1 3 ? -3.212 3.917 1.657 1.00 1.00 3 GLU A O 18
ATOM 9272 N N . ASP A 1 4 ? -3.990 2.636 3.258 1.00 1.00 4 ASP A N 18
ATOM 9273 C CA . ASP A 1 4 ? -4.192 1.507 2.311 1.00 1.00 4 ASP A CA 18
ATOM 9274 C C . ASP A 1 4 ? -5.215 1.912 1.247 1.00 1.00 4 ASP A C 18
ATOM 9275 O O . ASP A 1 4 ? -6.171 2.610 1.521 1.00 1.00 4 ASP A O 18
ATOM 9284 N N . LEU A 1 5 ? -5.023 1.478 0.032 1.00 1.00 5 LEU A N 18
ATOM 9285 C CA . LEU A 1 5 ? -5.989 1.834 -1.045 1.00 1.00 5 LEU A CA 18
ATOM 9286 C C . LEU A 1 5 ? -6.839 0.609 -1.385 1.00 1.00 5 LEU A C 18
ATOM 9287 O O . LEU A 1 5 ? -7.992 0.726 -1.751 1.00 1.00 5 LEU A O 18
ATOM 9303 N N . ASN A 1 6 ? -6.283 -0.566 -1.258 1.00 1.00 6 ASN A N 18
ATOM 9304 C CA . ASN A 1 6 ? -7.063 -1.797 -1.565 1.00 1.00 6 ASN A CA 18
ATOM 9305 C C . ASN A 1 6 ? -7.481 -2.475 -0.262 1.00 1.00 6 ASN A C 18
ATOM 9306 O O . ASN A 1 6 ? -6.753 -2.479 0.712 1.00 1.00 6 ASN A O 18
ATOM 9317 N N . ALA A 1 7 ? -8.648 -3.056 -0.229 1.00 1.00 7 ALA A N 18
ATOM 9318 C CA . ALA A 1 7 ? -9.108 -3.736 1.013 1.00 1.00 7 ALA A CA 18
ATOM 9319 C C . ALA A 1 7 ? -8.225 -4.962 1.283 1.00 1.00 7 ALA A C 18
ATOM 9320 O O . ALA A 1 7 ? -8.127 -5.433 2.399 1.00 1.00 7 ALA A O 18
ATOM 9327 N N . HIS A 1 8 ? -7.585 -5.481 0.269 1.00 1.00 8 HIS A N 18
ATOM 9328 C CA . HIS A 1 8 ? -6.711 -6.675 0.470 1.00 1.00 8 HIS A CA 18
ATOM 9329 C C . HIS A 1 8 ? -5.286 -6.222 0.783 1.00 1.00 8 HIS A C 18
ATOM 9330 O O . HIS A 1 8 ? -4.365 -7.015 0.796 1.00 1.00 8 HIS A O 18
ATOM 9344 N N . CYS A 1 9 ? -5.089 -4.955 1.023 1.00 1.00 9 CYS A N 18
ATOM 9345 C CA . CYS A 1 9 ? -3.717 -4.458 1.321 1.00 1.00 9 CYS A CA 18
ATOM 9346 C C . CYS A 1 9 ? -3.079 -5.302 2.426 1.00 1.00 9 CYS A C 18
ATOM 9347 O O . CYS A 1 9 ? -1.947 -5.728 2.311 1.00 1.00 9 CYS A O 18
ATOM 9354 N N . GLU A 1 10 ? -3.784 -5.551 3.497 1.00 1.00 10 GLU A N 18
ATOM 9355 C CA . GLU A 1 10 ? -3.189 -6.370 4.591 1.00 1.00 10 GLU A CA 18
ATOM 9356 C C . GLU A 1 10 ? -2.913 -7.780 4.077 1.00 1.00 10 GLU A C 18
ATOM 9357 O O . GLU A 1 10 ? -1.889 -8.367 4.362 1.00 1.00 10 GLU A O 18
ATOM 9369 N N . MET A 1 11 ? -3.820 -8.329 3.320 1.00 1.00 11 MET A N 18
ATOM 9370 C CA . MET A 1 11 ? -3.609 -9.702 2.790 1.00 1.00 11 MET A CA 18
ATOM 9371 C C . MET A 1 11 ? -2.357 -9.721 1.915 1.00 1.00 11 MET A C 18
ATOM 9372 O O . MET A 1 11 ? -1.575 -10.647 1.938 1.00 1.00 11 MET A O 18
ATOM 9386 N N . TRP A 1 12 ? -2.158 -8.701 1.139 1.00 1.00 12 TRP A N 18
ATOM 9387 C CA . TRP A 1 12 ? -0.965 -8.660 0.256 1.00 1.00 12 TRP A CA 18
ATOM 9388 C C . TRP A 1 12 ? 0.298 -8.405 1.077 1.00 1.00 12 TRP A C 18
ATOM 9389 O O . TRP A 1 12 ? 1.322 -9.024 0.863 1.00 1.00 12 TRP A O 18
ATOM 9410 N N . GLN A 1 13 ? 0.244 -7.495 2.006 1.00 1.00 13 GLN A N 18
ATOM 9411 C CA . GLN A 1 13 ? 1.449 -7.204 2.820 1.00 1.00 13 GLN A CA 18
ATOM 9412 C C . GLN A 1 13 ? 1.766 -8.400 3.713 1.00 1.00 13 GLN A C 18
ATOM 9413 O O . GLN A 1 13 ? 2.913 -8.728 3.937 1.00 1.00 13 GLN A O 18
ATOM 9427 N N . GLN A 1 14 ? 0.765 -9.069 4.213 1.00 1.00 14 GLN A N 18
ATOM 9428 C CA . GLN A 1 14 ? 1.031 -10.247 5.077 1.00 1.00 14 GLN A CA 18
ATOM 9429 C C . GLN A 1 14 ? 1.635 -11.351 4.211 1.00 1.00 14 GLN A C 18
ATOM 9430 O O . GLN A 1 14 ? 2.427 -12.150 4.667 1.00 1.00 14 GLN A O 18
ATOM 9444 N N . LEU A 1 15 ? 1.286 -11.378 2.953 1.00 1.00 15 LEU A N 18
ATOM 9445 C CA . LEU A 1 15 ? 1.868 -12.404 2.048 1.00 1.00 15 LEU A CA 18
ATOM 9446 C C . LEU A 1 15 ? 3.259 -11.945 1.601 1.00 1.00 15 LEU A C 18
ATOM 9447 O O . LEU A 1 15 ? 3.987 -12.674 0.959 1.00 1.00 15 LEU A O 18
ATOM 9463 N N . GLY A 1 16 ? 3.639 -10.743 1.955 1.00 1.00 16 GLY A N 18
ATOM 9464 C CA . GLY A 1 16 ? 4.990 -10.239 1.569 1.00 1.00 16 GLY A CA 18
ATOM 9465 C C . GLY A 1 16 ? 4.921 -9.468 0.245 1.00 1.00 16 GLY A C 18
ATOM 9466 O O . GLY A 1 16 ? 5.927 -9.207 -0.380 1.00 1.00 16 GLY A O 18
ATOM 9470 N N . HIS A 1 17 ? 3.748 -9.098 -0.190 1.00 1.00 17 HIS A N 18
ATOM 9471 C CA . HIS A 1 17 ? 3.641 -8.343 -1.471 1.00 1.00 17 HIS A CA 18
ATOM 9472 C C . HIS A 1 17 ? 4.541 -7.110 -1.423 1.00 1.00 17 HIS A C 18
ATOM 9473 O O . HIS A 1 17 ? 5.051 -6.664 -2.432 1.00 1.00 17 HIS A O 18
ATOM 9487 N N . CYS A 1 18 ? 4.759 -6.556 -0.264 1.00 1.00 18 CYS A N 18
ATOM 9488 C CA . CYS A 1 18 ? 5.644 -5.362 -0.174 1.00 1.00 18 CYS A CA 18
ATOM 9489 C C . CYS A 1 18 ? 7.086 -5.826 -0.337 1.00 1.00 18 CYS A C 18
ATOM 9490 O O . CYS A 1 18 ? 7.889 -5.199 -0.998 1.00 1.00 18 CYS A O 18
ATOM 9497 N N . GLN A 1 19 ? 7.410 -6.939 0.256 1.00 1.00 19 GLN A N 18
ATOM 9498 C CA . GLN A 1 19 ? 8.786 -7.474 0.136 1.00 1.00 19 GLN A CA 18
ATOM 9499 C C . GLN A 1 19 ? 9.002 -7.971 -1.290 1.00 1.00 19 GLN A C 18
ATOM 9500 O O . GLN A 1 19 ? 10.097 -7.937 -1.818 1.00 1.00 19 GLN A O 18
ATOM 9514 N N . TYR A 1 20 ? 7.962 -8.456 -1.908 1.00 1.00 20 TYR A N 18
ATOM 9515 C CA . TYR A 1 20 ? 8.086 -8.984 -3.293 1.00 1.00 20 TYR A CA 18
ATOM 9516 C C . TYR A 1 20 ? 7.674 -7.925 -4.323 1.00 1.00 20 TYR A C 18
ATOM 9517 O O . TYR A 1 20 ? 8.379 -7.682 -5.283 1.00 1.00 20 TYR A O 18
ATOM 9535 N N . SER A 1 21 ? 6.537 -7.303 -4.150 1.00 1.00 21 SER A N 18
ATOM 9536 C CA . SER A 1 21 ? 6.099 -6.280 -5.148 1.00 1.00 21 SER A CA 18
ATOM 9537 C C . SER A 1 21 ? 5.820 -4.938 -4.457 1.00 1.00 21 SER A C 18
ATOM 9538 O O . SER A 1 21 ? 4.691 -4.484 -4.383 1.00 1.00 21 SER A O 18
ATOM 9546 N N . PRO A 1 22 ? 6.843 -4.289 -3.979 1.00 1.00 22 PRO A N 18
ATOM 9547 C CA . PRO A 1 22 ? 6.702 -2.966 -3.315 1.00 1.00 22 PRO A CA 18
ATOM 9548 C C . PRO A 1 22 ? 6.358 -1.876 -4.327 1.00 1.00 22 PRO A C 18
ATOM 9549 O O . PRO A 1 22 ? 5.821 -0.838 -3.992 1.00 1.00 22 PRO A O 18
ATOM 9560 N N . LYS A 1 23 ? 6.676 -2.115 -5.567 1.00 1.00 23 LYS A N 18
ATOM 9561 C CA . LYS A 1 23 ? 6.391 -1.115 -6.629 1.00 1.00 23 LYS A CA 18
ATOM 9562 C C . LYS A 1 23 ? 4.891 -0.832 -6.709 1.00 1.00 23 LYS A C 18
ATOM 9563 O O . LYS A 1 23 ? 4.481 0.270 -7.015 1.00 1.00 23 LYS A O 18
ATOM 9582 N N . TYR A 1 24 ? 4.062 -1.809 -6.451 1.00 1.00 24 TYR A N 18
ATOM 9583 C CA . TYR A 1 24 ? 2.600 -1.551 -6.537 1.00 1.00 24 TYR A CA 18
ATOM 9584 C C . TYR A 1 24 ? 2.003 -1.475 -5.132 1.00 1.00 24 TYR A C 18
ATOM 9585 O O . TYR A 1 24 ? 0.971 -0.868 -4.927 1.00 1.00 24 TYR A O 18
ATOM 9603 N N . MET A 1 25 ? 2.648 -2.042 -4.150 1.00 1.00 25 MET A N 18
ATOM 9604 C CA . MET A 1 25 ? 2.092 -1.932 -2.775 1.00 1.00 25 MET A CA 18
ATOM 9605 C C . MET A 1 25 ? 2.256 -0.488 -2.311 1.00 1.00 25 MET A C 18
ATOM 9606 O O . MET A 1 25 ? 1.355 0.112 -1.765 1.00 1.00 25 MET A O 18
ATOM 9620 N N . GLY A 1 26 ? 3.403 0.082 -2.551 1.00 1.00 26 GLY A N 18
ATOM 9621 C CA . GLY A 1 26 ? 3.634 1.492 -2.149 1.00 1.00 26 GLY A CA 18
ATOM 9622 C C . GLY A 1 26 ? 2.640 2.386 -2.889 1.00 1.00 26 GLY A C 18
ATOM 9623 O O . GLY A 1 26 ? 2.262 3.438 -2.415 1.00 1.00 26 GLY A O 18
ATOM 9627 N N . HIS A 1 27 ? 2.213 1.970 -4.048 1.00 1.00 27 HIS A N 18
ATOM 9628 C CA . HIS A 1 27 ? 1.244 2.787 -4.824 1.00 1.00 27 HIS A CA 18
ATOM 9629 C C . HIS A 1 27 ? -0.170 2.493 -4.339 1.00 1.00 27 HIS A C 18
ATOM 9630 O O . HIS A 1 27 ? -1.096 3.238 -4.595 1.00 1.00 27 HIS A O 18
ATOM 9644 N N . TYR A 1 28 ? -0.349 1.399 -3.652 1.00 1.00 28 TYR A N 18
ATOM 9645 C CA . TYR A 1 28 ? -1.703 1.042 -3.161 1.00 1.00 28 TYR A CA 18
ATOM 9646 C C . TYR A 1 28 ? -1.695 0.969 -1.639 1.00 1.00 28 TYR A C 18
ATOM 9647 O O . TYR A 1 28 ? -2.501 1.589 -0.976 1.00 1.00 28 TYR A O 18
ATOM 9665 N N . CYS A 1 29 ? -0.790 0.221 -1.074 1.00 1.00 29 CYS A N 18
ATOM 9666 C CA . CYS A 1 29 ? -0.744 0.125 0.406 1.00 1.00 29 CYS A CA 18
ATOM 9667 C C . CYS A 1 29 ? 0.443 0.936 0.928 1.00 1.00 29 CYS A C 18
ATOM 9668 O O . CYS A 1 29 ? 1.585 0.599 0.701 1.00 1.00 29 CYS A O 18
ATOM 9675 N N . LYS A 1 30 ? 0.176 2.007 1.624 1.00 1.00 30 LYS A N 18
ATOM 9676 C CA . LYS A 1 30 ? 1.282 2.849 2.166 1.00 1.00 30 LYS A CA 18
ATOM 9677 C C . LYS A 1 30 ? 1.691 2.333 3.552 1.00 1.00 30 LYS A C 18
ATOM 9678 O O . LYS A 1 30 ? 2.852 2.041 3.811 1.00 1.00 30 LYS A O 18
ATOM 9697 N N . LYS A 1 31 ? 0.738 2.223 4.440 1.00 1.00 31 LYS A N 18
ATOM 9698 C CA . LYS A 1 31 ? 1.033 1.719 5.811 1.00 1.00 31 LYS A CA 18
ATOM 9699 C C . LYS A 1 31 ? 1.516 0.280 5.719 1.00 1.00 31 LYS A C 18
ATOM 9700 O O . LYS A 1 31 ? 2.513 -0.102 6.300 1.00 1.00 31 LYS A O 18
ATOM 9719 N N . ALA A 1 32 ? 0.799 -0.519 4.988 1.00 1.00 32 ALA A N 18
ATOM 9720 C CA . ALA A 1 32 ? 1.178 -1.946 4.835 1.00 1.00 32 ALA A CA 18
ATOM 9721 C C . ALA A 1 32 ? 2.596 -2.034 4.269 1.00 1.00 32 ALA A C 18
ATOM 9722 O O . ALA A 1 32 ? 3.277 -3.027 4.429 1.00 1.00 32 ALA A O 18
ATOM 9729 N N . CYS A 1 33 ? 3.051 -0.996 3.623 1.00 1.00 33 CYS A N 18
ATOM 9730 C CA . CYS A 1 33 ? 4.429 -1.011 3.066 1.00 1.00 33 CYS A CA 18
ATOM 9731 C C . CYS A 1 33 ? 5.300 -0.089 3.917 1.00 1.00 33 CYS A C 18
ATOM 9732 O O . CYS A 1 33 ? 4.871 0.419 4.934 1.00 1.00 33 CYS A O 18
ATOM 9739 N N . GLY A 1 34 ? 6.521 0.126 3.523 1.00 1.00 34 GLY A N 18
ATOM 9740 C CA . GLY A 1 34 ? 7.411 1.003 4.326 1.00 1.00 34 GLY A CA 18
ATOM 9741 C C . GLY A 1 34 ? 7.109 2.475 4.037 1.00 1.00 34 GLY A C 18
ATOM 9742 O O . GLY A 1 34 ? 7.981 3.317 4.133 1.00 1.00 34 GLY A O 18
ATOM 9746 N N . LEU A 1 35 ? 5.892 2.810 3.693 1.00 1.00 35 LEU A N 18
ATOM 9747 C CA . LEU A 1 35 ? 5.587 4.242 3.421 1.00 1.00 35 LEU A CA 18
ATOM 9748 C C . LEU A 1 35 ? 4.951 4.853 4.664 1.00 1.00 35 LEU A C 18
ATOM 9749 O O . LEU A 1 35 ? 5.008 6.046 4.887 1.00 1.00 35 LEU A O 18
ATOM 9765 N N . CYS A 1 36 ? 4.339 4.038 5.475 1.00 1.00 36 CYS A N 18
ATOM 9766 C CA . CYS A 1 36 ? 3.691 4.564 6.702 1.00 1.00 36 CYS A CA 18
ATOM 9767 C C . CYS A 1 36 ? 3.519 3.429 7.715 1.00 1.00 36 CYS A C 18
ATOM 9768 O O . CYS A 1 36 ? 2.960 3.619 8.775 1.00 1.00 36 CYS A O 18
ATOM 9775 N N . VAL A 1 1 ? -0.853 12.366 2.851 1.00 1.00 1 VAL A N 19
ATOM 9776 C CA . VAL A 1 1 ? -1.635 11.335 3.591 1.00 1.00 1 VAL A CA 19
ATOM 9777 C C . VAL A 1 1 ? -1.199 9.943 3.137 1.00 1.00 1 VAL A C 19
ATOM 9778 O O . VAL A 1 1 ? -0.851 9.734 1.994 1.00 1.00 1 VAL A O 19
ATOM 9790 N N . CYS A 1 2 ? -1.218 8.989 4.024 1.00 1.00 2 CYS A N 19
ATOM 9791 C CA . CYS A 1 2 ? -0.807 7.615 3.639 1.00 1.00 2 CYS A CA 19
ATOM 9792 C C . CYS A 1 2 ? -1.804 6.608 4.217 1.00 1.00 2 CYS A C 19
ATOM 9793 O O . CYS A 1 2 ? -2.058 6.581 5.405 1.00 1.00 2 CYS A O 19
ATOM 9800 N N . GLU A 1 3 ? -2.367 5.775 3.386 1.00 1.00 3 GLU A N 19
ATOM 9801 C CA . GLU A 1 3 ? -3.343 4.772 3.888 1.00 1.00 3 GLU A CA 19
ATOM 9802 C C . GLU A 1 3 ? -3.539 3.682 2.837 1.00 1.00 3 GLU A C 19
ATOM 9803 O O . GLU A 1 3 ? -3.253 3.872 1.672 1.00 1.00 3 GLU A O 19
ATOM 9815 N N . ASP A 1 4 ? -4.012 2.537 3.239 1.00 1.00 4 ASP A N 19
ATOM 9816 C CA . ASP A 1 4 ? -4.207 1.435 2.261 1.00 1.00 4 ASP A CA 19
ATOM 9817 C C . ASP A 1 4 ? -5.346 1.775 1.303 1.00 1.00 4 ASP A C 19
ATOM 9818 O O . ASP A 1 4 ? -6.465 2.019 1.704 1.00 1.00 4 ASP A O 19
ATOM 9827 N N . LEU A 1 5 ? -5.061 1.786 0.031 1.00 1.00 5 LEU A N 19
ATOM 9828 C CA . LEU A 1 5 ? -6.115 2.101 -0.969 1.00 1.00 5 LEU A CA 19
ATOM 9829 C C . LEU A 1 5 ? -6.998 0.871 -1.175 1.00 1.00 5 LEU A C 19
ATOM 9830 O O . LEU A 1 5 ? -8.192 0.976 -1.382 1.00 1.00 5 LEU A O 19
ATOM 9846 N N . ASN A 1 6 ? -6.420 -0.296 -1.123 1.00 1.00 6 ASN A N 19
ATOM 9847 C CA . ASN A 1 6 ? -7.228 -1.529 -1.318 1.00 1.00 6 ASN A CA 19
ATOM 9848 C C . ASN A 1 6 ? -7.488 -2.195 0.031 1.00 1.00 6 ASN A C 19
ATOM 9849 O O . ASN A 1 6 ? -6.660 -2.169 0.920 1.00 1.00 6 ASN A O 19
ATOM 9860 N N . ALA A 1 7 ? -8.635 -2.790 0.189 1.00 1.00 7 ALA A N 19
ATOM 9861 C CA . ALA A 1 7 ? -8.961 -3.464 1.474 1.00 1.00 7 ALA A CA 19
ATOM 9862 C C . ALA A 1 7 ? -8.146 -4.756 1.602 1.00 1.00 7 ALA A C 19
ATOM 9863 O O . ALA A 1 7 ? -8.005 -5.309 2.675 1.00 1.00 7 ALA A O 19
ATOM 9870 N N . HIS A 1 8 ? -7.617 -5.245 0.514 1.00 1.00 8 HIS A N 19
ATOM 9871 C CA . HIS A 1 8 ? -6.818 -6.502 0.565 1.00 1.00 8 HIS A CA 19
ATOM 9872 C C . HIS A 1 8 ? -5.351 -6.164 0.834 1.00 1.00 8 HIS A C 19
ATOM 9873 O O . HIS A 1 8 ? -4.494 -7.026 0.832 1.00 1.00 8 HIS A O 19
ATOM 9887 N N . CYS A 1 9 ? -5.052 -4.915 1.061 1.00 1.00 9 CYS A N 19
ATOM 9888 C CA . CYS A 1 9 ? -3.638 -4.523 1.321 1.00 1.00 9 CYS A CA 19
ATOM 9889 C C . CYS A 1 9 ? -3.026 -5.435 2.381 1.00 1.00 9 CYS A C 19
ATOM 9890 O O . CYS A 1 9 ? -1.933 -5.943 2.217 1.00 1.00 9 CYS A O 19
ATOM 9897 N N . GLU A 1 10 ? -3.715 -5.660 3.468 1.00 1.00 10 GLU A N 19
ATOM 9898 C CA . GLU A 1 10 ? -3.156 -6.551 4.520 1.00 1.00 10 GLU A CA 19
ATOM 9899 C C . GLU A 1 10 ? -3.023 -7.961 3.949 1.00 1.00 10 GLU A C 19
ATOM 9900 O O . GLU A 1 10 ? -2.073 -8.670 4.221 1.00 1.00 10 GLU A O 19
ATOM 9912 N N . MET A 1 11 ? -3.972 -8.369 3.150 1.00 1.00 11 MET A N 19
ATOM 9913 C CA . MET A 1 11 ? -3.913 -9.729 2.551 1.00 1.00 11 MET A CA 19
ATOM 9914 C C . MET A 1 11 ? -2.653 -9.849 1.687 1.00 1.00 11 MET A C 19
ATOM 9915 O O . MET A 1 11 ? -2.066 -10.903 1.576 1.00 1.00 11 MET A O 19
ATOM 9929 N N . TRP A 1 12 ? -2.243 -8.780 1.058 1.00 1.00 12 TRP A N 19
ATOM 9930 C CA . TRP A 1 12 ? -1.033 -8.845 0.185 1.00 1.00 12 TRP A CA 19
ATOM 9931 C C . TRP A 1 12 ? 0.246 -8.604 0.997 1.00 1.00 12 TRP A C 19
ATOM 9932 O O . TRP A 1 12 ? 1.248 -9.260 0.795 1.00 1.00 12 TRP A O 19
ATOM 9953 N N . GLN A 1 13 ? 0.234 -7.654 1.892 1.00 1.00 13 GLN A N 19
ATOM 9954 C CA . GLN A 1 13 ? 1.464 -7.367 2.687 1.00 1.00 13 GLN A CA 19
ATOM 9955 C C . GLN A 1 13 ? 1.772 -8.545 3.600 1.00 1.00 13 GLN A C 19
ATOM 9956 O O . GLN A 1 13 ? 2.915 -8.864 3.861 1.00 1.00 13 GLN A O 19
ATOM 9970 N N . GLN A 1 14 ? 0.760 -9.197 4.085 1.00 1.00 14 GLN A N 19
ATOM 9971 C CA . GLN A 1 14 ? 0.993 -10.355 4.977 1.00 1.00 14 GLN A CA 19
ATOM 9972 C C . GLN A 1 14 ? 1.692 -11.453 4.179 1.00 1.00 14 GLN A C 19
ATOM 9973 O O . GLN A 1 14 ? 2.470 -12.222 4.708 1.00 1.00 14 GLN A O 19
ATOM 9987 N N . LEU A 1 15 ? 1.437 -11.513 2.901 1.00 1.00 15 LEU A N 19
ATOM 9988 C CA . LEU A 1 15 ? 2.102 -12.540 2.056 1.00 1.00 15 LEU A CA 19
ATOM 9989 C C . LEU A 1 15 ? 3.484 -12.018 1.644 1.00 1.00 15 LEU A C 19
ATOM 9990 O O . LEU A 1 15 ? 4.286 -12.731 1.077 1.00 1.00 15 LEU A O 19
ATOM 10006 N N . GLY A 1 16 ? 3.771 -10.777 1.952 1.00 1.00 16 GLY A N 19
ATOM 10007 C CA . GLY A 1 16 ? 5.104 -10.201 1.607 1.00 1.00 16 GLY A CA 19
ATOM 10008 C C . GLY A 1 16 ? 5.038 -9.412 0.291 1.00 1.00 16 GLY A C 19
ATOM 10009 O O . GLY A 1 16 ? 6.055 -9.046 -0.263 1.00 1.00 16 GLY A O 19
ATOM 10013 N N . HIS A 1 17 ? 3.864 -9.142 -0.215 1.00 1.00 17 HIS A N 19
ATOM 10014 C CA . HIS A 1 17 ? 3.774 -8.376 -1.492 1.00 1.00 17 HIS A CA 19
ATOM 10015 C C . HIS A 1 17 ? 4.601 -7.093 -1.381 1.00 1.00 17 HIS A C 19
ATOM 10016 O O . HIS A 1 17 ? 5.209 -6.653 -2.339 1.00 1.00 17 HIS A O 19
ATOM 10030 N N . CYS A 1 18 ? 4.653 -6.502 -0.220 1.00 1.00 18 CYS A N 19
ATOM 10031 C CA . CYS A 1 18 ? 5.468 -5.265 -0.057 1.00 1.00 18 CYS A CA 19
ATOM 10032 C C . CYS A 1 18 ? 6.934 -5.671 -0.002 1.00 1.00 18 CYS A C 19
ATOM 10033 O O . CYS A 1 18 ? 7.801 -5.020 -0.553 1.00 1.00 18 CYS A O 19
ATOM 10040 N N . GLN A 1 19 ? 7.212 -6.761 0.652 1.00 1.00 19 GLN A N 19
ATOM 10041 C CA . GLN A 1 19 ? 8.611 -7.243 0.739 1.00 1.00 19 GLN A CA 19
ATOM 10042 C C . GLN A 1 19 ? 9.039 -7.767 -0.630 1.00 1.00 19 GLN A C 19
ATOM 10043 O O . GLN A 1 19 ? 10.191 -7.706 -1.004 1.00 1.00 19 GLN A O 19
ATOM 10057 N N . TYR A 1 20 ? 8.110 -8.314 -1.368 1.00 1.00 20 TYR A N 19
ATOM 10058 C CA . TYR A 1 20 ? 8.438 -8.884 -2.702 1.00 1.00 20 TYR A CA 19
ATOM 10059 C C . TYR A 1 20 ? 8.090 -7.898 -3.829 1.00 1.00 20 TYR A C 19
ATOM 10060 O O . TYR A 1 20 ? 8.885 -7.660 -4.716 1.00 1.00 20 TYR A O 19
ATOM 10078 N N . SER A 1 21 ? 6.906 -7.341 -3.817 1.00 1.00 21 SER A N 19
ATOM 10079 C CA . SER A 1 21 ? 6.520 -6.394 -4.911 1.00 1.00 21 SER A CA 19
ATOM 10080 C C . SER A 1 21 ? 6.018 -5.068 -4.329 1.00 1.00 21 SER A C 19
ATOM 10081 O O . SER A 1 21 ? 4.848 -4.755 -4.405 1.00 1.00 21 SER A O 19
ATOM 10089 N N . PRO A 1 22 ? 6.903 -4.292 -3.765 1.00 1.00 22 PRO A N 19
ATOM 10090 C CA . PRO A 1 22 ? 6.554 -2.967 -3.176 1.00 1.00 22 PRO A CA 19
ATOM 10091 C C . PRO A 1 22 ? 6.290 -1.915 -4.260 1.00 1.00 22 PRO A C 19
ATOM 10092 O O . PRO A 1 22 ? 5.728 -0.870 -4.008 1.00 1.00 22 PRO A O 19
ATOM 10103 N N . LYS A 1 23 ? 6.715 -2.191 -5.461 1.00 1.00 23 LYS A N 19
ATOM 10104 C CA . LYS A 1 23 ? 6.525 -1.225 -6.580 1.00 1.00 23 LYS A CA 19
ATOM 10105 C C . LYS A 1 23 ? 5.040 -0.931 -6.799 1.00 1.00 23 LYS A C 19
ATOM 10106 O O . LYS A 1 23 ? 4.673 0.163 -7.182 1.00 1.00 23 LYS A O 19
ATOM 10125 N N . TYR A 1 24 ? 4.182 -1.889 -6.581 1.00 1.00 24 TYR A N 19
ATOM 10126 C CA . TYR A 1 24 ? 2.730 -1.630 -6.802 1.00 1.00 24 TYR A CA 19
ATOM 10127 C C . TYR A 1 24 ? 2.029 -1.443 -5.458 1.00 1.00 24 TYR A C 19
ATOM 10128 O O . TYR A 1 24 ? 0.955 -0.881 -5.382 1.00 1.00 24 TYR A O 19
ATOM 10146 N N . MET A 1 25 ? 2.628 -1.897 -4.396 1.00 1.00 25 MET A N 19
ATOM 10147 C CA . MET A 1 25 ? 1.992 -1.729 -3.060 1.00 1.00 25 MET A CA 19
ATOM 10148 C C . MET A 1 25 ? 2.153 -0.281 -2.611 1.00 1.00 25 MET A C 19
ATOM 10149 O O . MET A 1 25 ? 1.274 0.300 -2.005 1.00 1.00 25 MET A O 19
ATOM 10163 N N . GLY A 1 26 ? 3.278 0.305 -2.902 1.00 1.00 26 GLY A N 19
ATOM 10164 C CA . GLY A 1 26 ? 3.508 1.712 -2.493 1.00 1.00 26 GLY A CA 19
ATOM 10165 C C . GLY A 1 26 ? 2.462 2.606 -3.155 1.00 1.00 26 GLY A C 19
ATOM 10166 O O . GLY A 1 26 ? 2.130 3.665 -2.662 1.00 1.00 26 GLY A O 19
ATOM 10170 N N . HIS A 1 27 ? 1.951 2.187 -4.279 1.00 1.00 27 HIS A N 19
ATOM 10171 C CA . HIS A 1 27 ? 0.934 3.009 -4.992 1.00 1.00 27 HIS A CA 19
ATOM 10172 C C . HIS A 1 27 ? -0.459 2.681 -4.455 1.00 1.00 27 HIS A C 19
ATOM 10173 O O . HIS A 1 27 ? -1.415 3.384 -4.717 1.00 1.00 27 HIS A O 19
ATOM 10187 N N . TYR A 1 28 ? -0.580 1.617 -3.711 1.00 1.00 28 TYR A N 19
ATOM 10188 C CA . TYR A 1 28 ? -1.910 1.238 -3.160 1.00 1.00 28 TYR A CA 19
ATOM 10189 C C . TYR A 1 28 ? -1.822 1.119 -1.638 1.00 1.00 28 TYR A C 19
ATOM 10190 O O . TYR A 1 28 ? -2.567 1.752 -0.916 1.00 1.00 28 TYR A O 19
ATOM 10208 N N . CYS A 1 29 ? -0.921 0.318 -1.140 1.00 1.00 29 CYS A N 19
ATOM 10209 C CA . CYS A 1 29 ? -0.807 0.176 0.334 1.00 1.00 29 CYS A CA 19
ATOM 10210 C C . CYS A 1 29 ? 0.395 0.974 0.833 1.00 1.00 29 CYS A C 19
ATOM 10211 O O . CYS A 1 29 ? 1.529 0.642 0.563 1.00 1.00 29 CYS A O 19
ATOM 10218 N N . LYS A 1 30 ? 0.152 2.024 1.566 1.00 1.00 30 LYS A N 19
ATOM 10219 C CA . LYS A 1 30 ? 1.277 2.841 2.095 1.00 1.00 30 LYS A CA 19
ATOM 10220 C C . LYS A 1 30 ? 1.714 2.285 3.448 1.00 1.00 30 LYS A C 19
ATOM 10221 O O . LYS A 1 30 ? 2.876 1.981 3.673 1.00 1.00 30 LYS A O 19
ATOM 10240 N N . LYS A 1 31 ? 0.780 2.150 4.350 1.00 1.00 31 LYS A N 19
ATOM 10241 C CA . LYS A 1 31 ? 1.107 1.611 5.696 1.00 1.00 31 LYS A CA 19
ATOM 10242 C C . LYS A 1 31 ? 1.597 0.179 5.553 1.00 1.00 31 LYS A C 19
ATOM 10243 O O . LYS A 1 31 ? 2.627 -0.201 6.078 1.00 1.00 31 LYS A O 19
ATOM 10262 N N . ALA A 1 32 ? 0.860 -0.611 4.837 1.00 1.00 32 ALA A N 19
ATOM 10263 C CA . ALA A 1 32 ? 1.254 -2.025 4.641 1.00 1.00 32 ALA A CA 19
ATOM 10264 C C . ALA A 1 32 ? 2.655 -2.075 4.036 1.00 1.00 32 ALA A C 19
ATOM 10265 O O . ALA A 1 32 ? 3.355 -3.060 4.152 1.00 1.00 32 ALA A O 19
ATOM 10272 N N . CYS A 1 33 ? 3.078 -1.014 3.406 1.00 1.00 33 CYS A N 19
ATOM 10273 C CA . CYS A 1 33 ? 4.436 -0.992 2.811 1.00 1.00 33 CYS A CA 19
ATOM 10274 C C . CYS A 1 33 ? 5.326 -0.082 3.658 1.00 1.00 33 CYS A C 19
ATOM 10275 O O . CYS A 1 33 ? 4.882 0.519 4.624 1.00 1.00 33 CYS A O 19
ATOM 10282 N N . GLY A 1 34 ? 6.579 0.020 3.316 1.00 1.00 34 GLY A N 19
ATOM 10283 C CA . GLY A 1 34 ? 7.501 0.877 4.107 1.00 1.00 34 GLY A CA 19
ATOM 10284 C C . GLY A 1 34 ? 7.159 2.346 3.892 1.00 1.00 34 GLY A C 19
ATOM 10285 O O . GLY A 1 34 ? 7.997 3.211 4.056 1.00 1.00 34 GLY A O 19
ATOM 10289 N N . LEU A 1 35 ? 5.942 2.652 3.540 1.00 1.00 35 LEU A N 19
ATOM 10290 C CA . LEU A 1 35 ? 5.603 4.079 3.339 1.00 1.00 35 LEU A CA 19
ATOM 10291 C C . LEU A 1 35 ? 4.979 4.613 4.617 1.00 1.00 35 LEU A C 19
ATOM 10292 O O . LEU A 1 35 ? 5.003 5.797 4.886 1.00 1.00 35 LEU A O 19
ATOM 10308 N N . CYS A 1 36 ? 4.425 3.748 5.416 1.00 1.00 36 CYS A N 19
ATOM 10309 C CA . CYS A 1 36 ? 3.801 4.215 6.679 1.00 1.00 36 CYS A CA 19
ATOM 10310 C C . CYS A 1 36 ? 3.721 3.055 7.671 1.00 1.00 36 CYS A C 19
ATOM 10311 O O . CYS A 1 36 ? 4.277 1.998 7.441 1.00 1.00 36 CYS A O 19
ATOM 10318 N N . VAL A 1 1 ? -2.572 11.705 3.735 1.00 1.00 1 VAL A N 20
ATOM 10319 C CA . VAL A 1 1 ? -1.593 10.952 4.568 1.00 1.00 1 VAL A CA 20
ATOM 10320 C C . VAL A 1 1 ? -1.343 9.577 3.943 1.00 1.00 1 VAL A C 20
ATOM 10321 O O . VAL A 1 1 ? -1.505 9.387 2.754 1.00 1.00 1 VAL A O 20
ATOM 10333 N N . CYS A 1 2 ? -0.953 8.618 4.737 1.00 1.00 2 CYS A N 20
ATOM 10334 C CA . CYS A 1 2 ? -0.697 7.258 4.187 1.00 1.00 2 CYS A CA 20
ATOM 10335 C C . CYS A 1 2 ? -1.843 6.327 4.579 1.00 1.00 2 CYS A C 20
ATOM 10336 O O . CYS A 1 2 ? -2.203 6.221 5.735 1.00 1.00 2 CYS A O 20
ATOM 10343 N N . GLU A 1 3 ? -2.421 5.647 3.626 1.00 1.00 3 GLU A N 20
ATOM 10344 C CA . GLU A 1 3 ? -3.543 4.719 3.943 1.00 1.00 3 GLU A CA 20
ATOM 10345 C C . GLU A 1 3 ? -3.624 3.637 2.865 1.00 1.00 3 GLU A C 20
ATOM 10346 O O . GLU A 1 3 ? -3.143 3.807 1.765 1.00 1.00 3 GLU A O 20
ATOM 10358 N N . ASP A 1 4 ? -4.225 2.520 3.170 1.00 1.00 4 ASP A N 20
ATOM 10359 C CA . ASP A 1 4 ? -4.323 1.431 2.159 1.00 1.00 4 ASP A CA 20
ATOM 10360 C C . ASP A 1 4 ? -5.411 1.748 1.131 1.00 1.00 4 ASP A C 20
ATOM 10361 O O . ASP A 1 4 ? -6.559 1.962 1.467 1.00 1.00 4 ASP A O 20
ATOM 10370 N N . LEU A 1 5 ? -5.059 1.763 -0.126 1.00 1.00 5 LEU A N 20
ATOM 10371 C CA . LEU A 1 5 ? -6.073 2.044 -1.180 1.00 1.00 5 LEU A CA 20
ATOM 10372 C C . LEU A 1 5 ? -6.952 0.808 -1.360 1.00 1.00 5 LEU A C 20
ATOM 10373 O O . LEU A 1 5 ? -8.144 0.901 -1.573 1.00 1.00 5 LEU A O 20
ATOM 10389 N N . ASN A 1 6 ? -6.359 -0.352 -1.280 1.00 1.00 6 ASN A N 20
ATOM 10390 C CA . ASN A 1 6 ? -7.135 -1.609 -1.446 1.00 1.00 6 ASN A CA 20
ATOM 10391 C C . ASN A 1 6 ? -7.374 -2.253 -0.077 1.00 1.00 6 ASN A C 20
ATOM 10392 O O . ASN A 1 6 ? -6.499 -2.284 0.765 1.00 1.00 6 ASN A O 20
ATOM 10403 N N . ALA A 1 7 ? -8.552 -2.771 0.148 1.00 1.00 7 ALA A N 20
ATOM 10404 C CA . ALA A 1 7 ? -8.853 -3.417 1.457 1.00 1.00 7 ALA A CA 20
ATOM 10405 C C . ALA A 1 7 ? -8.034 -4.699 1.594 1.00 1.00 7 ALA A C 20
ATOM 10406 O O . ALA A 1 7 ? -7.839 -5.215 2.677 1.00 1.00 7 ALA A O 20
ATOM 10413 N N . HIS A 1 8 ? -7.563 -5.222 0.498 1.00 1.00 8 HIS A N 20
ATOM 10414 C CA . HIS A 1 8 ? -6.761 -6.476 0.550 1.00 1.00 8 HIS A CA 20
ATOM 10415 C C . HIS A 1 8 ? -5.291 -6.137 0.793 1.00 1.00 8 HIS A C 20
ATOM 10416 O O . HIS A 1 8 ? -4.431 -6.995 0.759 1.00 1.00 8 HIS A O 20
ATOM 10430 N N . CYS A 1 9 ? -4.992 -4.889 1.039 1.00 1.00 9 CYS A N 20
ATOM 10431 C CA . CYS A 1 9 ? -3.576 -4.502 1.282 1.00 1.00 9 CYS A CA 20
ATOM 10432 C C . CYS A 1 9 ? -2.976 -5.401 2.361 1.00 1.00 9 CYS A C 20
ATOM 10433 O O . CYS A 1 9 ? -1.881 -5.907 2.219 1.00 1.00 9 CYS A O 20
ATOM 10440 N N . GLU A 1 10 ? -3.683 -5.615 3.436 1.00 1.00 10 GLU A N 20
ATOM 10441 C CA . GLU A 1 10 ? -3.142 -6.490 4.509 1.00 1.00 10 GLU A CA 20
ATOM 10442 C C . GLU A 1 10 ? -2.976 -7.907 3.957 1.00 1.00 10 GLU A C 20
ATOM 10443 O O . GLU A 1 10 ? -2.020 -8.595 4.253 1.00 1.00 10 GLU A O 20
ATOM 10455 N N . MET A 1 11 ? -3.904 -8.343 3.150 1.00 1.00 11 MET A N 20
ATOM 10456 C CA . MET A 1 11 ? -3.811 -9.711 2.571 1.00 1.00 11 MET A CA 20
ATOM 10457 C C . MET A 1 11 ? -2.544 -9.824 1.720 1.00 1.00 11 MET A C 20
ATOM 10458 O O . MET A 1 11 ? -1.935 -10.870 1.632 1.00 1.00 11 MET A O 20
ATOM 10472 N N . TRP A 1 12 ? -2.157 -8.757 1.077 1.00 1.00 12 TRP A N 20
ATOM 10473 C CA . TRP A 1 12 ? -0.941 -8.806 0.213 1.00 1.00 12 TRP A CA 20
ATOM 10474 C C . TRP A 1 12 ? 0.320 -8.517 1.033 1.00 1.00 12 TRP A C 20
ATOM 10475 O O . TRP A 1 12 ? 1.339 -9.152 0.855 1.00 1.00 12 TRP A O 20
ATOM 10496 N N . GLN A 1 13 ? 0.275 -7.560 1.919 1.00 1.00 13 GLN A N 20
ATOM 10497 C CA . GLN A 1 13 ? 1.488 -7.247 2.725 1.00 1.00 13 GLN A CA 20
ATOM 10498 C C . GLN A 1 13 ? 1.783 -8.398 3.684 1.00 1.00 13 GLN A C 20
ATOM 10499 O O . GLN A 1 13 ? 2.924 -8.714 3.957 1.00 1.00 13 GLN A O 20
ATOM 10513 N N . GLN A 1 14 ? 0.767 -9.033 4.195 1.00 1.00 14 GLN A N 20
ATOM 10514 C CA . GLN A 1 14 ? 1.001 -10.164 5.128 1.00 1.00 14 GLN A CA 20
ATOM 10515 C C . GLN A 1 14 ? 1.705 -11.284 4.368 1.00 1.00 14 GLN A C 20
ATOM 10516 O O . GLN A 1 14 ? 2.488 -12.031 4.920 1.00 1.00 14 GLN A O 20
ATOM 10530 N N . LEU A 1 15 ? 1.445 -11.392 3.092 1.00 1.00 15 LEU A N 20
ATOM 10531 C CA . LEU A 1 15 ? 2.114 -12.448 2.288 1.00 1.00 15 LEU A CA 20
ATOM 10532 C C . LEU A 1 15 ? 3.488 -11.935 1.845 1.00 1.00 15 LEU A C 20
ATOM 10533 O O . LEU A 1 15 ? 4.293 -12.668 1.306 1.00 1.00 15 LEU A O 20
ATOM 10549 N N . GLY A 1 16 ? 3.769 -10.680 2.091 1.00 1.00 16 GLY A N 20
ATOM 10550 C CA . GLY A 1 16 ? 5.097 -10.119 1.707 1.00 1.00 16 GLY A CA 20
ATOM 10551 C C . GLY A 1 16 ? 5.020 -9.412 0.350 1.00 1.00 16 GLY A C 20
ATOM 10552 O O . GLY A 1 16 ? 6.030 -9.053 -0.224 1.00 1.00 16 GLY A O 20
ATOM 10556 N N . HIS A 1 17 ? 3.844 -9.199 -0.176 1.00 1.00 17 HIS A N 20
ATOM 10557 C CA . HIS A 1 17 ? 3.741 -8.508 -1.495 1.00 1.00 17 HIS A CA 20
ATOM 10558 C C . HIS A 1 17 ? 4.535 -7.200 -1.448 1.00 1.00 17 HIS A C 20
ATOM 10559 O O . HIS A 1 17 ? 5.084 -6.762 -2.438 1.00 1.00 17 HIS A O 20
ATOM 10573 N N . CYS A 1 18 ? 4.606 -6.571 -0.305 1.00 1.00 18 CYS A N 20
ATOM 10574 C CA . CYS A 1 18 ? 5.376 -5.298 -0.205 1.00 1.00 18 CYS A CA 20
ATOM 10575 C C . CYS A 1 18 ? 6.860 -5.635 -0.249 1.00 1.00 18 CYS A C 20
ATOM 10576 O O . CYS A 1 18 ? 7.651 -4.970 -0.887 1.00 1.00 18 CYS A O 20
ATOM 10583 N N . GLN A 1 19 ? 7.233 -6.684 0.424 1.00 1.00 19 GLN A N 20
ATOM 10584 C CA . GLN A 1 19 ? 8.654 -7.109 0.437 1.00 1.00 19 GLN A CA 20
ATOM 10585 C C . GLN A 1 19 ? 9.030 -7.643 -0.943 1.00 1.00 19 GLN A C 20
ATOM 10586 O O . GLN A 1 19 ? 10.140 -7.476 -1.409 1.00 1.00 19 GLN A O 20
ATOM 10600 N N . TYR A 1 20 ? 8.111 -8.310 -1.586 1.00 1.00 20 TYR A N 20
ATOM 10601 C CA . TYR A 1 20 ? 8.400 -8.892 -2.923 1.00 1.00 20 TYR A CA 20
ATOM 10602 C C . TYR A 1 20 ? 8.038 -7.909 -4.041 1.00 1.00 20 TYR A C 20
ATOM 10603 O O . TYR A 1 20 ? 8.822 -7.670 -4.938 1.00 1.00 20 TYR A O 20
ATOM 10621 N N . SER A 1 21 ? 6.860 -7.347 -4.011 1.00 1.00 21 SER A N 20
ATOM 10622 C CA . SER A 1 21 ? 6.474 -6.401 -5.095 1.00 1.00 21 SER A CA 20
ATOM 10623 C C . SER A 1 21 ? 5.980 -5.079 -4.502 1.00 1.00 21 SER A C 20
ATOM 10624 O O . SER A 1 21 ? 4.816 -4.747 -4.596 1.00 1.00 21 SER A O 20
ATOM 10632 N N . PRO A 1 22 ? 6.865 -4.315 -3.919 1.00 1.00 22 PRO A N 20
ATOM 10633 C CA . PRO A 1 22 ? 6.514 -2.994 -3.328 1.00 1.00 22 PRO A CA 20
ATOM 10634 C C . PRO A 1 22 ? 6.178 -1.969 -4.414 1.00 1.00 22 PRO A C 20
ATOM 10635 O O . PRO A 1 22 ? 5.585 -0.941 -4.154 1.00 1.00 22 PRO A O 20
ATOM 10646 N N . LYS A 1 23 ? 6.561 -2.250 -5.630 1.00 1.00 23 LYS A N 20
ATOM 10647 C CA . LYS A 1 23 ? 6.274 -1.305 -6.742 1.00 1.00 23 LYS A CA 20
ATOM 10648 C C . LYS A 1 23 ? 4.767 -1.080 -6.867 1.00 1.00 23 LYS A C 20
ATOM 10649 O O . LYS A 1 23 ? 4.323 -0.014 -7.241 1.00 1.00 23 LYS A O 20
ATOM 10668 N N . TYR A 1 24 ? 3.970 -2.075 -6.575 1.00 1.00 24 TYR A N 20
ATOM 10669 C CA . TYR A 1 24 ? 2.496 -1.898 -6.704 1.00 1.00 24 TYR A CA 20
ATOM 10670 C C . TYR A 1 24 ? 1.878 -1.651 -5.328 1.00 1.00 24 TYR A C 20
ATOM 10671 O O . TYR A 1 24 ? 0.781 -1.145 -5.216 1.00 1.00 24 TYR A O 20
ATOM 10689 N N . MET A 1 25 ? 2.571 -1.990 -4.276 1.00 1.00 25 MET A N 20
ATOM 10690 C CA . MET A 1 25 ? 2.006 -1.742 -2.924 1.00 1.00 25 MET A CA 20
ATOM 10691 C C . MET A 1 25 ? 2.213 -0.274 -2.564 1.00 1.00 25 MET A C 20
ATOM 10692 O O . MET A 1 25 ? 1.349 0.370 -2.007 1.00 1.00 25 MET A O 20
ATOM 10706 N N . GLY A 1 26 ? 3.357 0.260 -2.885 1.00 1.00 26 GLY A N 20
ATOM 10707 C CA . GLY A 1 26 ? 3.627 1.686 -2.567 1.00 1.00 26 GLY A CA 20
ATOM 10708 C C . GLY A 1 26 ? 2.618 2.564 -3.303 1.00 1.00 26 GLY A C 20
ATOM 10709 O O . GLY A 1 26 ? 2.325 3.670 -2.897 1.00 1.00 26 GLY A O 20
ATOM 10713 N N . HIS A 1 27 ? 2.088 2.077 -4.387 1.00 1.00 27 HIS A N 20
ATOM 10714 C CA . HIS A 1 27 ? 1.097 2.873 -5.157 1.00 1.00 27 HIS A CA 20
ATOM 10715 C C . HIS A 1 27 ? -0.308 2.558 -4.647 1.00 1.00 27 HIS A C 20
ATOM 10716 O O . HIS A 1 27 ? -1.260 3.247 -4.958 1.00 1.00 27 HIS A O 20
ATOM 10730 N N . TYR A 1 28 ? -0.447 1.515 -3.873 1.00 1.00 28 TYR A N 20
ATOM 10731 C CA . TYR A 1 28 ? -1.795 1.149 -3.351 1.00 1.00 28 TYR A CA 20
ATOM 10732 C C . TYR A 1 28 ? -1.763 1.076 -1.827 1.00 1.00 28 TYR A C 20
ATOM 10733 O O . TYR A 1 28 ? -2.604 1.641 -1.156 1.00 1.00 28 TYR A O 20
ATOM 10751 N N . CYS A 1 29 ? -0.815 0.378 -1.271 1.00 1.00 29 CYS A N 20
ATOM 10752 C CA . CYS A 1 29 ? -0.762 0.272 0.209 1.00 1.00 29 CYS A CA 20
ATOM 10753 C C . CYS A 1 29 ? 0.431 1.059 0.751 1.00 1.00 29 CYS A C 20
ATOM 10754 O O . CYS A 1 29 ? 1.573 0.697 0.556 1.00 1.00 29 CYS A O 20
ATOM 10761 N N . LYS A 1 30 ? 0.166 2.131 1.445 1.00 1.00 30 LYS A N 20
ATOM 10762 C CA . LYS A 1 30 ? 1.268 2.946 2.029 1.00 1.00 30 LYS A CA 20
ATOM 10763 C C . LYS A 1 30 ? 1.595 2.425 3.432 1.00 1.00 30 LYS A C 20
ATOM 10764 O O . LYS A 1 30 ? 2.734 2.134 3.757 1.00 1.00 30 LYS A O 20
ATOM 10783 N N . LYS A 1 31 ? 0.598 2.312 4.269 1.00 1.00 31 LYS A N 20
ATOM 10784 C CA . LYS A 1 31 ? 0.830 1.813 5.654 1.00 1.00 31 LYS A CA 20
ATOM 10785 C C . LYS A 1 31 ? 1.311 0.364 5.595 1.00 1.00 31 LYS A C 20
ATOM 10786 O O . LYS A 1 31 ? 2.219 -0.034 6.298 1.00 1.00 31 LYS A O 20
ATOM 10805 N N . ALA A 1 32 ? 0.696 -0.424 4.762 1.00 1.00 32 ALA A N 20
ATOM 10806 C CA . ALA A 1 32 ? 1.090 -1.855 4.642 1.00 1.00 32 ALA A CA 20
ATOM 10807 C C . ALA A 1 32 ? 2.534 -1.949 4.152 1.00 1.00 32 ALA A C 20
ATOM 10808 O O . ALA A 1 32 ? 3.183 -2.966 4.297 1.00 1.00 32 ALA A O 20
ATOM 10815 N N . CYS A 1 33 ? 3.043 -0.896 3.574 1.00 1.00 33 CYS A N 20
ATOM 10816 C CA . CYS A 1 33 ? 4.443 -0.923 3.077 1.00 1.00 33 CYS A CA 20
ATOM 10817 C C . CYS A 1 33 ? 5.318 -0.054 3.987 1.00 1.00 33 CYS A C 20
ATOM 10818 O O . CYS A 1 33 ? 4.840 0.564 4.920 1.00 1.00 33 CYS A O 20
ATOM 10825 N N . GLY A 1 34 ? 6.595 -0.009 3.725 1.00 1.00 34 GLY A N 20
ATOM 10826 C CA . GLY A 1 34 ? 7.507 0.807 4.577 1.00 1.00 34 GLY A CA 20
ATOM 10827 C C . GLY A 1 34 ? 7.188 2.289 4.409 1.00 1.00 34 GLY A C 20
ATOM 10828 O O . GLY A 1 34 ? 7.856 3.142 4.959 1.00 1.00 34 GLY A O 20
ATOM 10832 N N . LEU A 1 35 ? 6.176 2.603 3.657 1.00 1.00 35 LEU A N 20
ATOM 10833 C CA . LEU A 1 35 ? 5.823 4.035 3.464 1.00 1.00 35 LEU A CA 20
ATOM 10834 C C . LEU A 1 35 ? 5.195 4.574 4.746 1.00 1.00 35 LEU A C 20
ATOM 10835 O O . LEU A 1 35 ? 5.325 5.737 5.070 1.00 1.00 35 LEU A O 20
ATOM 10851 N N . CYS A 1 36 ? 4.504 3.742 5.481 1.00 1.00 36 CYS A N 20
ATOM 10852 C CA . CYS A 1 36 ? 3.867 4.226 6.739 1.00 1.00 36 CYS A CA 20
ATOM 10853 C C . CYS A 1 36 ? 3.514 3.034 7.631 1.00 1.00 36 CYS A C 20
ATOM 10854 O O . CYS A 1 36 ? 2.964 3.197 8.703 1.00 1.00 36 CYS A O 20
ATOM 10861 N N . VAL A 1 1 ? -1.302 12.534 2.817 1.00 1.00 1 VAL A N 21
ATOM 10862 C CA . VAL A 1 1 ? -1.941 11.467 3.641 1.00 1.00 1 VAL A CA 21
ATOM 10863 C C . VAL A 1 1 ? -1.494 10.092 3.136 1.00 1.00 1 VAL A C 21
ATOM 10864 O O . VAL A 1 1 ? -1.186 9.917 1.973 1.00 1.00 1 VAL A O 21
ATOM 10876 N N . CYS A 1 2 ? -1.452 9.114 4.005 1.00 1.00 2 CYS A N 21
ATOM 10877 C CA . CYS A 1 2 ? -1.021 7.753 3.578 1.00 1.00 2 CYS A CA 21
ATOM 10878 C C . CYS A 1 2 ? -1.999 6.714 4.133 1.00 1.00 2 CYS A C 21
ATOM 10879 O O . CYS A 1 2 ? -2.272 6.675 5.314 1.00 1.00 2 CYS A O 21
ATOM 10886 N N . GLU A 1 3 ? -2.524 5.868 3.290 1.00 1.00 3 GLU A N 21
ATOM 10887 C CA . GLU A 1 3 ? -3.478 4.828 3.770 1.00 1.00 3 GLU A CA 21
ATOM 10888 C C . GLU A 1 3 ? -3.596 3.729 2.719 1.00 1.00 3 GLU A C 21
ATOM 10889 O O . GLU A 1 3 ? -3.288 3.927 1.560 1.00 1.00 3 GLU A O 21
ATOM 10901 N N . ASP A 1 4 ? -4.034 2.566 3.111 1.00 1.00 4 ASP A N 21
ATOM 10902 C CA . ASP A 1 4 ? -4.156 1.457 2.128 1.00 1.00 4 ASP A CA 21
ATOM 10903 C C . ASP A 1 4 ? -5.289 1.742 1.143 1.00 1.00 4 ASP A C 21
ATOM 10904 O O . ASP A 1 4 ? -6.423 1.963 1.520 1.00 1.00 4 ASP A O 21
ATOM 10913 N N . LEU A 1 5 ? -4.982 1.731 -0.128 1.00 1.00 5 LEU A N 21
ATOM 10914 C CA . LEU A 1 5 ? -6.026 1.988 -1.155 1.00 1.00 5 LEU A CA 21
ATOM 10915 C C . LEU A 1 5 ? -6.921 0.756 -1.296 1.00 1.00 5 LEU A C 21
ATOM 10916 O O . LEU A 1 5 ? -8.116 0.858 -1.490 1.00 1.00 5 LEU A O 21
ATOM 10932 N N . ASN A 1 6 ? -6.345 -0.410 -1.203 1.00 1.00 6 ASN A N 21
ATOM 10933 C CA . ASN A 1 6 ? -7.146 -1.660 -1.334 1.00 1.00 6 ASN A CA 21
ATOM 10934 C C . ASN A 1 6 ? -7.377 -2.279 0.048 1.00 1.00 6 ASN A C 21
ATOM 10935 O O . ASN A 1 6 ? -6.498 -2.295 0.885 1.00 1.00 6 ASN A O 21
ATOM 10946 N N . ALA A 1 7 ? -8.552 -2.801 0.288 1.00 1.00 7 ALA A N 21
ATOM 10947 C CA . ALA A 1 7 ? -8.832 -3.429 1.611 1.00 1.00 7 ALA A CA 21
ATOM 10948 C C . ALA A 1 7 ? -8.055 -4.743 1.717 1.00 1.00 7 ALA A C 21
ATOM 10949 O O . ALA A 1 7 ? -7.876 -5.284 2.790 1.00 1.00 7 ALA A O 21
ATOM 10956 N N . HIS A 1 8 ? -7.590 -5.258 0.612 1.00 1.00 8 HIS A N 21
ATOM 10957 C CA . HIS A 1 8 ? -6.821 -6.534 0.643 1.00 1.00 8 HIS A CA 21
ATOM 10958 C C . HIS A 1 8 ? -5.343 -6.219 0.876 1.00 1.00 8 HIS A C 21
ATOM 10959 O O . HIS A 1 8 ? -4.504 -7.095 0.894 1.00 1.00 8 HIS A O 21
ATOM 10973 N N . CYS A 1 9 ? -5.019 -4.968 1.051 1.00 1.00 9 CYS A N 21
ATOM 10974 C CA . CYS A 1 9 ? -3.598 -4.594 1.282 1.00 1.00 9 CYS A CA 21
ATOM 10975 C C . CYS A 1 9 ? -3.001 -5.481 2.375 1.00 1.00 9 CYS A C 21
ATOM 10976 O O . CYS A 1 9 ? -1.922 -6.020 2.227 1.00 1.00 9 CYS A O 21
ATOM 10983 N N . GLU A 1 10 ? -3.695 -5.653 3.465 1.00 1.00 10 GLU A N 21
ATOM 10984 C CA . GLU A 1 10 ? -3.157 -6.522 4.545 1.00 1.00 10 GLU A CA 21
ATOM 10985 C C . GLU A 1 10 ? -2.999 -7.936 3.993 1.00 1.00 10 GLU A C 21
ATOM 10986 O O . GLU A 1 10 ? -2.060 -8.641 4.303 1.00 1.00 10 GLU A O 21
ATOM 10998 N N . MET A 1 11 ? -3.923 -8.352 3.169 1.00 1.00 11 MET A N 21
ATOM 10999 C CA . MET A 1 11 ? -3.851 -9.715 2.582 1.00 1.00 11 MET A CA 21
ATOM 11000 C C . MET A 1 11 ? -2.599 -9.837 1.708 1.00 1.00 11 MET A C 21
ATOM 11001 O O . MET A 1 11 ? -2.021 -10.898 1.581 1.00 1.00 11 MET A O 21
ATOM 11015 N N . TRP A 1 12 ? -2.196 -8.765 1.084 1.00 1.00 12 TRP A N 21
ATOM 11016 C CA . TRP A 1 12 ? -0.999 -8.824 0.199 1.00 1.00 12 TRP A CA 21
ATOM 11017 C C . TRP A 1 12 ? 0.281 -8.563 1.002 1.00 1.00 12 TRP A C 21
ATOM 11018 O O . TRP A 1 12 ? 1.286 -9.214 0.807 1.00 1.00 12 TRP A O 21
ATOM 11039 N N . GLN A 1 13 ? 0.257 -7.614 1.895 1.00 1.00 13 GLN A N 21
ATOM 11040 C CA . GLN A 1 13 ? 1.479 -7.317 2.698 1.00 1.00 13 GLN A CA 21
ATOM 11041 C C . GLN A 1 13 ? 1.769 -8.481 3.641 1.00 1.00 13 GLN A C 21
ATOM 11042 O O . GLN A 1 13 ? 2.906 -8.802 3.918 1.00 1.00 13 GLN A O 21
ATOM 11056 N N . GLN A 1 14 ? 0.746 -9.112 4.141 1.00 1.00 14 GLN A N 21
ATOM 11057 C CA . GLN A 1 14 ? 0.965 -10.251 5.066 1.00 1.00 14 GLN A CA 21
ATOM 11058 C C . GLN A 1 14 ? 1.656 -11.375 4.301 1.00 1.00 14 GLN A C 21
ATOM 11059 O O . GLN A 1 14 ? 2.386 -12.168 4.858 1.00 1.00 14 GLN A O 21
ATOM 11073 N N . LEU A 1 15 ? 1.446 -11.429 3.016 1.00 1.00 15 LEU A N 21
ATOM 11074 C CA . LEU A 1 15 ? 2.106 -12.477 2.195 1.00 1.00 15 LEU A CA 21
ATOM 11075 C C . LEU A 1 15 ? 3.469 -11.950 1.734 1.00 1.00 15 LEU A C 21
ATOM 11076 O O . LEU A 1 15 ? 4.270 -12.670 1.170 1.00 1.00 15 LEU A O 21
ATOM 11092 N N . GLY A 1 16 ? 3.744 -10.699 1.995 1.00 1.00 16 GLY A N 21
ATOM 11093 C CA . GLY A 1 16 ? 5.059 -10.121 1.600 1.00 1.00 16 GLY A CA 21
ATOM 11094 C C . GLY A 1 16 ? 4.958 -9.413 0.247 1.00 1.00 16 GLY A C 21
ATOM 11095 O O . GLY A 1 16 ? 5.956 -9.065 -0.349 1.00 1.00 16 GLY A O 21
ATOM 11099 N N . HIS A 1 17 ? 3.772 -9.185 -0.249 1.00 1.00 17 HIS A N 21
ATOM 11100 C CA . HIS A 1 17 ? 3.652 -8.492 -1.564 1.00 1.00 17 HIS A CA 21
ATOM 11101 C C . HIS A 1 17 ? 4.470 -7.202 -1.530 1.00 1.00 17 HIS A C 21
ATOM 11102 O O . HIS A 1 17 ? 4.984 -6.754 -2.536 1.00 1.00 17 HIS A O 21
ATOM 11116 N N . CYS A 1 18 ? 4.607 -6.604 -0.377 1.00 1.00 18 CYS A N 21
ATOM 11117 C CA . CYS A 1 18 ? 5.408 -5.353 -0.287 1.00 1.00 18 CYS A CA 21
ATOM 11118 C C . CYS A 1 18 ? 6.881 -5.729 -0.365 1.00 1.00 18 CYS A C 21
ATOM 11119 O O . CYS A 1 18 ? 7.672 -5.078 -1.013 1.00 1.00 18 CYS A O 21
ATOM 11126 N N . GLN A 1 19 ? 7.244 -6.793 0.293 1.00 1.00 19 GLN A N 21
ATOM 11127 C CA . GLN A 1 19 ? 8.660 -7.243 0.267 1.00 1.00 19 GLN A CA 21
ATOM 11128 C C . GLN A 1 19 ? 8.989 -7.786 -1.124 1.00 1.00 19 GLN A C 21
ATOM 11129 O O . GLN A 1 19 ? 10.076 -7.608 -1.632 1.00 1.00 19 GLN A O 21
ATOM 11143 N N . TYR A 1 20 ? 8.054 -8.462 -1.733 1.00 1.00 20 TYR A N 21
ATOM 11144 C CA . TYR A 1 20 ? 8.301 -9.038 -3.082 1.00 1.00 20 TYR A CA 21
ATOM 11145 C C . TYR A 1 20 ? 7.977 -8.017 -4.178 1.00 1.00 20 TYR A C 21
ATOM 11146 O O . TYR A 1 20 ? 8.753 -7.818 -5.094 1.00 1.00 20 TYR A O 21
ATOM 11164 N N . SER A 1 21 ? 6.836 -7.379 -4.112 1.00 1.00 21 SER A N 21
ATOM 11165 C CA . SER A 1 21 ? 6.481 -6.394 -5.175 1.00 1.00 21 SER A CA 21
ATOM 11166 C C . SER A 1 21 ? 6.010 -5.073 -4.557 1.00 1.00 21 SER A C 21
ATOM 11167 O O . SER A 1 21 ? 4.852 -4.717 -4.653 1.00 1.00 21 SER A O 21
ATOM 11175 N N . PRO A 1 22 ? 6.904 -4.339 -3.952 1.00 1.00 22 PRO A N 21
ATOM 11176 C CA . PRO A 1 22 ? 6.573 -3.023 -3.339 1.00 1.00 22 PRO A CA 21
ATOM 11177 C C . PRO A 1 22 ? 6.277 -1.972 -4.412 1.00 1.00 22 PRO A C 21
ATOM 11178 O O . PRO A 1 22 ? 5.724 -0.924 -4.140 1.00 1.00 22 PRO A O 21
ATOM 11189 N N . LYS A 1 23 ? 6.652 -2.251 -5.632 1.00 1.00 23 LYS A N 21
ATOM 11190 C CA . LYS A 1 23 ? 6.411 -1.283 -6.738 1.00 1.00 23 LYS A CA 21
ATOM 11191 C C . LYS A 1 23 ? 4.918 -0.976 -6.851 1.00 1.00 23 LYS A C 21
ATOM 11192 O O . LYS A 1 23 ? 4.532 0.110 -7.236 1.00 1.00 23 LYS A O 21
ATOM 11211 N N . TYR A 1 24 ? 4.067 -1.916 -6.536 1.00 1.00 24 TYR A N 21
ATOM 11212 C CA . TYR A 1 24 ? 2.607 -1.645 -6.653 1.00 1.00 24 TYR A CA 21
ATOM 11213 C C . TYR A 1 24 ? 1.989 -1.462 -5.264 1.00 1.00 24 TYR A C 21
ATOM 11214 O O . TYR A 1 24 ? 0.940 -0.869 -5.123 1.00 1.00 24 TYR A O 21
ATOM 11232 N N . MET A 1 25 ? 2.632 -1.942 -4.227 1.00 1.00 25 MET A N 21
ATOM 11233 C CA . MET A 1 25 ? 2.057 -1.747 -2.866 1.00 1.00 25 MET A CA 21
ATOM 11234 C C . MET A 1 25 ? 2.265 -0.298 -2.443 1.00 1.00 25 MET A C 21
ATOM 11235 O O . MET A 1 25 ? 1.386 0.339 -1.896 1.00 1.00 25 MET A O 21
ATOM 11249 N N . GLY A 1 26 ? 3.427 0.232 -2.697 1.00 1.00 26 GLY A N 21
ATOM 11250 C CA . GLY A 1 26 ? 3.698 1.639 -2.313 1.00 1.00 26 GLY A CA 21
ATOM 11251 C C . GLY A 1 26 ? 2.701 2.546 -3.024 1.00 1.00 26 GLY A C 21
ATOM 11252 O O . GLY A 1 26 ? 2.389 3.627 -2.568 1.00 1.00 26 GLY A O 21
ATOM 11256 N N . HIS A 1 27 ? 2.202 2.110 -4.147 1.00 1.00 27 HIS A N 21
ATOM 11257 C CA . HIS A 1 27 ? 1.225 2.936 -4.901 1.00 1.00 27 HIS A CA 21
ATOM 11258 C C . HIS A 1 27 ? -0.190 2.608 -4.432 1.00 1.00 27 HIS A C 21
ATOM 11259 O O . HIS A 1 27 ? -1.126 3.334 -4.699 1.00 1.00 27 HIS A O 21
ATOM 11273 N N . TYR A 1 28 ? -0.354 1.515 -3.742 1.00 1.00 28 TYR A N 21
ATOM 11274 C CA . TYR A 1 28 ? -1.710 1.132 -3.259 1.00 1.00 28 TYR A CA 21
ATOM 11275 C C . TYR A 1 28 ? -1.702 1.037 -1.738 1.00 1.00 28 TYR A C 21
ATOM 11276 O O . TYR A 1 28 ? -2.515 1.640 -1.064 1.00 1.00 28 TYR A O 21
ATOM 11294 N N . CYS A 1 29 ? -0.796 0.281 -1.187 1.00 1.00 29 CYS A N 21
ATOM 11295 C CA . CYS A 1 29 ? -0.755 0.152 0.291 1.00 1.00 29 CYS A CA 21
ATOM 11296 C C . CYS A 1 29 ? 0.415 0.963 0.846 1.00 1.00 29 CYS A C 21
ATOM 11297 O O . CYS A 1 29 ? 1.565 0.629 0.650 1.00 1.00 29 CYS A O 21
ATOM 11304 N N . LYS A 1 30 ? 0.130 2.023 1.555 1.00 1.00 30 LYS A N 21
ATOM 11305 C CA . LYS A 1 30 ? 1.228 2.844 2.138 1.00 1.00 30 LYS A CA 21
ATOM 11306 C C . LYS A 1 30 ? 1.585 2.303 3.524 1.00 1.00 30 LYS A C 21
ATOM 11307 O O . LYS A 1 30 ? 2.725 1.987 3.804 1.00 1.00 30 LYS A O 21
ATOM 11326 N N . LYS A 1 31 ? 0.616 2.191 4.391 1.00 1.00 31 LYS A N 21
ATOM 11327 C CA . LYS A 1 31 ? 0.890 1.661 5.757 1.00 1.00 31 LYS A CA 21
ATOM 11328 C C . LYS A 1 31 ? 1.395 0.231 5.656 1.00 1.00 31 LYS A C 21
ATOM 11329 O O . LYS A 1 31 ? 2.370 -0.149 6.274 1.00 1.00 31 LYS A O 21
ATOM 11348 N N . ALA A 1 32 ? 0.722 -0.564 4.882 1.00 1.00 32 ALA A N 21
ATOM 11349 C CA . ALA A 1 32 ? 1.131 -1.981 4.727 1.00 1.00 32 ALA A CA 21
ATOM 11350 C C . ALA A 1 32 ? 2.576 -2.042 4.243 1.00 1.00 32 ALA A C 21
ATOM 11351 O O . ALA A 1 32 ? 3.257 -3.034 4.414 1.00 1.00 32 ALA A O 21
ATOM 11358 N N . CYS A 1 33 ? 3.057 -0.986 3.647 1.00 1.00 33 CYS A N 21
ATOM 11359 C CA . CYS A 1 33 ? 4.462 -0.983 3.161 1.00 1.00 33 CYS A CA 21
ATOM 11360 C C . CYS A 1 33 ? 5.301 -0.092 4.077 1.00 1.00 33 CYS A C 21
ATOM 11361 O O . CYS A 1 33 ? 4.825 0.407 5.078 1.00 1.00 33 CYS A O 21
ATOM 11368 N N . GLY A 1 34 ? 6.547 0.102 3.754 1.00 1.00 34 GLY A N 21
ATOM 11369 C CA . GLY A 1 34 ? 7.414 0.951 4.619 1.00 1.00 34 GLY A CA 21
ATOM 11370 C C . GLY A 1 34 ? 7.089 2.429 4.398 1.00 1.00 34 GLY A C 21
ATOM 11371 O O . GLY A 1 34 ? 7.795 3.301 4.862 1.00 1.00 34 GLY A O 21
ATOM 11375 N N . LEU A 1 35 ? 6.031 2.724 3.697 1.00 1.00 35 LEU A N 21
ATOM 11376 C CA . LEU A 1 35 ? 5.681 4.151 3.465 1.00 1.00 35 LEU A CA 21
ATOM 11377 C C . LEU A 1 35 ? 5.092 4.738 4.746 1.00 1.00 35 LEU A C 21
ATOM 11378 O O . LEU A 1 35 ? 5.295 5.892 5.062 1.00 1.00 35 LEU A O 21
ATOM 11394 N N . CYS A 1 36 ? 4.369 3.946 5.489 1.00 1.00 36 CYS A N 21
ATOM 11395 C CA . CYS A 1 36 ? 3.770 4.455 6.752 1.00 1.00 36 CYS A CA 21
ATOM 11396 C C . CYS A 1 36 ? 3.840 3.362 7.821 1.00 1.00 36 CYS A C 21
ATOM 11397 O O . CYS A 1 36 ? 3.962 3.645 8.994 1.00 1.00 36 CYS A O 21
ATOM 11404 N N . VAL A 1 1 ? -2.175 12.003 3.301 1.00 1.00 1 VAL A N 22
ATOM 11405 C CA . VAL A 1 1 ? -1.614 11.114 4.354 1.00 1.00 1 VAL A CA 22
ATOM 11406 C C . VAL A 1 1 ? -1.387 9.721 3.772 1.00 1.00 1 VAL A C 22
ATOM 11407 O O . VAL A 1 1 ? -1.628 9.479 2.605 1.00 1.00 1 VAL A O 22
ATOM 11419 N N . CYS A 1 2 ? -0.923 8.798 4.569 1.00 1.00 2 CYS A N 22
ATOM 11420 C CA . CYS A 1 2 ? -0.681 7.423 4.053 1.00 1.00 2 CYS A CA 22
ATOM 11421 C C . CYS A 1 2 ? -1.786 6.487 4.537 1.00 1.00 2 CYS A C 22
ATOM 11422 O O . CYS A 1 2 ? -2.129 6.469 5.702 1.00 1.00 2 CYS A O 22
ATOM 11429 N N . GLU A 1 3 ? -2.339 5.703 3.659 1.00 1.00 3 GLU A N 22
ATOM 11430 C CA . GLU A 1 3 ? -3.411 4.761 4.079 1.00 1.00 3 GLU A CA 22
ATOM 11431 C C . GLU A 1 3 ? -3.589 3.684 3.016 1.00 1.00 3 GLU A C 22
ATOM 11432 O O . GLU A 1 3 ? -3.302 3.888 1.854 1.00 1.00 3 GLU A O 22
ATOM 11444 N N . ASP A 1 4 ? -4.064 2.535 3.404 1.00 1.00 4 ASP A N 22
ATOM 11445 C CA . ASP A 1 4 ? -4.259 1.447 2.413 1.00 1.00 4 ASP A CA 22
ATOM 11446 C C . ASP A 1 4 ? -5.306 1.867 1.383 1.00 1.00 4 ASP A C 22
ATOM 11447 O O . ASP A 1 4 ? -6.301 2.485 1.703 1.00 1.00 4 ASP A O 22
ATOM 11456 N N . LEU A 1 5 ? -5.086 1.539 0.138 1.00 1.00 5 LEU A N 22
ATOM 11457 C CA . LEU A 1 5 ? -6.069 1.917 -0.914 1.00 1.00 5 LEU A CA 22
ATOM 11458 C C . LEU A 1 5 ? -6.890 0.685 -1.297 1.00 1.00 5 LEU A C 22
ATOM 11459 O O . LEU A 1 5 ? -8.030 0.788 -1.706 1.00 1.00 5 LEU A O 22
ATOM 11475 N N . ASN A 1 6 ? -6.322 -0.481 -1.154 1.00 1.00 6 ASN A N 22
ATOM 11476 C CA . ASN A 1 6 ? -7.069 -1.722 -1.496 1.00 1.00 6 ASN A CA 22
ATOM 11477 C C . ASN A 1 6 ? -7.515 -2.410 -0.207 1.00 1.00 6 ASN A C 22
ATOM 11478 O O . ASN A 1 6 ? -6.813 -2.405 0.785 1.00 1.00 6 ASN A O 22
ATOM 11489 N N . ALA A 1 7 ? -8.665 -3.016 -0.211 1.00 1.00 7 ALA A N 22
ATOM 11490 C CA . ALA A 1 7 ? -9.132 -3.714 1.016 1.00 1.00 7 ALA A CA 22
ATOM 11491 C C . ALA A 1 7 ? -8.254 -4.945 1.247 1.00 1.00 7 ALA A C 22
ATOM 11492 O O . ALA A 1 7 ? -8.201 -5.491 2.330 1.00 1.00 7 ALA A O 22
ATOM 11499 N N . HIS A 1 8 ? -7.566 -5.388 0.227 1.00 1.00 8 HIS A N 22
ATOM 11500 C CA . HIS A 1 8 ? -6.692 -6.587 0.376 1.00 1.00 8 HIS A CA 22
ATOM 11501 C C . HIS A 1 8 ? -5.260 -6.146 0.696 1.00 1.00 8 HIS A C 22
ATOM 11502 O O . HIS A 1 8 ? -4.334 -6.927 0.629 1.00 1.00 8 HIS A O 22
ATOM 11516 N N . CYS A 1 9 ? -5.064 -4.900 1.033 1.00 1.00 9 CYS A N 22
ATOM 11517 C CA . CYS A 1 9 ? -3.685 -4.429 1.344 1.00 1.00 9 CYS A CA 22
ATOM 11518 C C . CYS A 1 9 ? -3.065 -5.307 2.432 1.00 1.00 9 CYS A C 22
ATOM 11519 O O . CYS A 1 9 ? -1.947 -5.767 2.305 1.00 1.00 9 CYS A O 22
ATOM 11526 N N . GLU A 1 10 ? -3.775 -5.551 3.502 1.00 1.00 10 GLU A N 22
ATOM 11527 C CA . GLU A 1 10 ? -3.207 -6.406 4.583 1.00 1.00 10 GLU A CA 22
ATOM 11528 C C . GLU A 1 10 ? -2.947 -7.801 4.022 1.00 1.00 10 GLU A C 22
ATOM 11529 O O . GLU A 1 10 ? -1.945 -8.423 4.309 1.00 1.00 10 GLU A O 22
ATOM 11541 N N . MET A 1 11 ? -3.845 -8.290 3.216 1.00 1.00 11 MET A N 22
ATOM 11542 C CA . MET A 1 11 ? -3.658 -9.641 2.624 1.00 1.00 11 MET A CA 22
ATOM 11543 C C . MET A 1 11 ? -2.398 -9.643 1.757 1.00 1.00 11 MET A C 22
ATOM 11544 O O . MET A 1 11 ? -1.636 -10.588 1.738 1.00 1.00 11 MET A O 22
ATOM 11558 N N . TRP A 1 12 ? -2.178 -8.591 1.028 1.00 1.00 12 TRP A N 22
ATOM 11559 C CA . TRP A 1 12 ? -0.979 -8.537 0.151 1.00 1.00 12 TRP A CA 22
ATOM 11560 C C . TRP A 1 12 ? 0.282 -8.313 0.984 1.00 1.00 12 TRP A C 22
ATOM 11561 O O . TRP A 1 12 ? 1.304 -8.929 0.754 1.00 1.00 12 TRP A O 22
ATOM 11582 N N . GLN A 1 13 ? 0.230 -7.437 1.944 1.00 1.00 13 GLN A N 22
ATOM 11583 C CA . GLN A 1 13 ? 1.436 -7.186 2.772 1.00 1.00 13 GLN A CA 22
ATOM 11584 C C . GLN A 1 13 ? 1.728 -8.415 3.634 1.00 1.00 13 GLN A C 22
ATOM 11585 O O . GLN A 1 13 ? 2.868 -8.765 3.860 1.00 1.00 13 GLN A O 22
ATOM 11599 N N . GLN A 1 14 ? 0.712 -9.088 4.101 1.00 1.00 14 GLN A N 22
ATOM 11600 C CA . GLN A 1 14 ? 0.956 -10.298 4.931 1.00 1.00 14 GLN A CA 22
ATOM 11601 C C . GLN A 1 14 ? 1.571 -11.379 4.046 1.00 1.00 14 GLN A C 22
ATOM 11602 O O . GLN A 1 14 ? 2.367 -12.182 4.490 1.00 1.00 14 GLN A O 22
ATOM 11616 N N . LEU A 1 15 ? 1.231 -11.390 2.783 1.00 1.00 15 LEU A N 22
ATOM 11617 C CA . LEU A 1 15 ? 1.829 -12.399 1.865 1.00 1.00 15 LEU A CA 22
ATOM 11618 C C . LEU A 1 15 ? 3.229 -11.935 1.456 1.00 1.00 15 LEU A C 22
ATOM 11619 O O . LEU A 1 15 ? 3.966 -12.650 0.805 1.00 1.00 15 LEU A O 22
ATOM 11635 N N . GLY A 1 16 ? 3.607 -10.746 1.849 1.00 1.00 16 GLY A N 22
ATOM 11636 C CA . GLY A 1 16 ? 4.966 -10.241 1.497 1.00 1.00 16 GLY A CA 22
ATOM 11637 C C . GLY A 1 16 ? 4.932 -9.456 0.179 1.00 1.00 16 GLY A C 22
ATOM 11638 O O . GLY A 1 16 ? 5.953 -9.251 -0.448 1.00 1.00 16 GLY A O 22
ATOM 11642 N N . HIS A 1 17 ? 3.781 -9.011 -0.254 1.00 1.00 17 HIS A N 22
ATOM 11643 C CA . HIS A 1 17 ? 3.727 -8.238 -1.532 1.00 1.00 17 HIS A CA 22
ATOM 11644 C C . HIS A 1 17 ? 4.630 -7.011 -1.423 1.00 1.00 17 HIS A C 22
ATOM 11645 O O . HIS A 1 17 ? 5.182 -6.552 -2.399 1.00 1.00 17 HIS A O 22
ATOM 11659 N N . CYS A 1 18 ? 4.793 -6.477 -0.244 1.00 1.00 18 CYS A N 22
ATOM 11660 C CA . CYS A 1 18 ? 5.680 -5.290 -0.099 1.00 1.00 18 CYS A CA 22
ATOM 11661 C C . CYS A 1 18 ? 7.123 -5.770 -0.140 1.00 1.00 18 CYS A C 22
ATOM 11662 O O . CYS A 1 18 ? 7.978 -5.173 -0.760 1.00 1.00 18 CYS A O 22
ATOM 11669 N N . GLN A 1 19 ? 7.383 -6.868 0.506 1.00 1.00 19 GLN A N 22
ATOM 11670 C CA . GLN A 1 19 ? 8.753 -7.432 0.506 1.00 1.00 19 GLN A CA 22
ATOM 11671 C C . GLN A 1 19 ? 9.066 -7.942 -0.897 1.00 1.00 19 GLN A C 22
ATOM 11672 O O . GLN A 1 19 ? 10.197 -7.931 -1.341 1.00 1.00 19 GLN A O 22
ATOM 11686 N N . TYR A 1 20 ? 8.063 -8.408 -1.589 1.00 1.00 20 TYR A N 22
ATOM 11687 C CA . TYR A 1 20 ? 8.279 -8.949 -2.959 1.00 1.00 20 TYR A CA 22
ATOM 11688 C C . TYR A 1 20 ? 7.870 -7.927 -4.023 1.00 1.00 20 TYR A C 22
ATOM 11689 O O . TYR A 1 20 ? 8.595 -7.689 -4.969 1.00 1.00 20 TYR A O 22
ATOM 11707 N N . SER A 1 21 ? 6.715 -7.333 -3.894 1.00 1.00 21 SER A N 22
ATOM 11708 C CA . SER A 1 21 ? 6.277 -6.346 -4.924 1.00 1.00 21 SER A CA 22
ATOM 11709 C C . SER A 1 21 ? 5.952 -4.994 -4.274 1.00 1.00 21 SER A C 22
ATOM 11710 O O . SER A 1 21 ? 4.815 -4.553 -4.249 1.00 1.00 21 SER A O 22
ATOM 11718 N N . PRO A 1 22 ? 6.954 -4.317 -3.789 1.00 1.00 22 PRO A N 22
ATOM 11719 C CA . PRO A 1 22 ? 6.779 -2.976 -3.169 1.00 1.00 22 PRO A CA 22
ATOM 11720 C C . PRO A 1 22 ? 6.407 -1.932 -4.220 1.00 1.00 22 PRO A C 22
ATOM 11721 O O . PRO A 1 22 ? 5.806 -0.917 -3.930 1.00 1.00 22 PRO A O 22
ATOM 11732 N N . LYS A 1 23 ? 6.774 -2.185 -5.448 1.00 1.00 23 LYS A N 22
ATOM 11733 C CA . LYS A 1 23 ? 6.469 -1.227 -6.547 1.00 1.00 23 LYS A CA 22
ATOM 11734 C C . LYS A 1 23 ? 4.955 -1.058 -6.709 1.00 1.00 23 LYS A C 22
ATOM 11735 O O . LYS A 1 23 ? 4.486 -0.001 -7.084 1.00 1.00 23 LYS A O 22
ATOM 11754 N N . TYR A 1 24 ? 4.179 -2.079 -6.447 1.00 1.00 24 TYR A N 22
ATOM 11755 C CA . TYR A 1 24 ? 2.705 -1.930 -6.620 1.00 1.00 24 TYR A CA 22
ATOM 11756 C C . TYR A 1 24 ? 2.038 -1.757 -5.258 1.00 1.00 24 TYR A C 22
ATOM 11757 O O . TYR A 1 24 ? 0.943 -1.233 -5.159 1.00 1.00 24 TYR A O 22
ATOM 11775 N N . MET A 1 25 ? 2.685 -2.162 -4.204 1.00 1.00 25 MET A N 22
ATOM 11776 C CA . MET A 1 25 ? 2.072 -1.976 -2.860 1.00 1.00 25 MET A CA 22
ATOM 11777 C C . MET A 1 25 ? 2.193 -0.505 -2.473 1.00 1.00 25 MET A C 22
ATOM 11778 O O . MET A 1 25 ? 1.296 0.080 -1.897 1.00 1.00 25 MET A O 22
ATOM 11792 N N . GLY A 1 26 ? 3.303 0.102 -2.794 1.00 1.00 26 GLY A N 22
ATOM 11793 C CA . GLY A 1 26 ? 3.500 1.537 -2.458 1.00 1.00 26 GLY A CA 22
ATOM 11794 C C . GLY A 1 26 ? 2.469 2.383 -3.202 1.00 1.00 26 GLY A C 22
ATOM 11795 O O . GLY A 1 26 ? 2.126 3.471 -2.789 1.00 1.00 26 GLY A O 22
ATOM 11799 N N . HIS A 1 27 ? 1.978 1.892 -4.304 1.00 1.00 27 HIS A N 22
ATOM 11800 C CA . HIS A 1 27 ? 0.975 2.669 -5.082 1.00 1.00 27 HIS A CA 22
ATOM 11801 C C . HIS A 1 27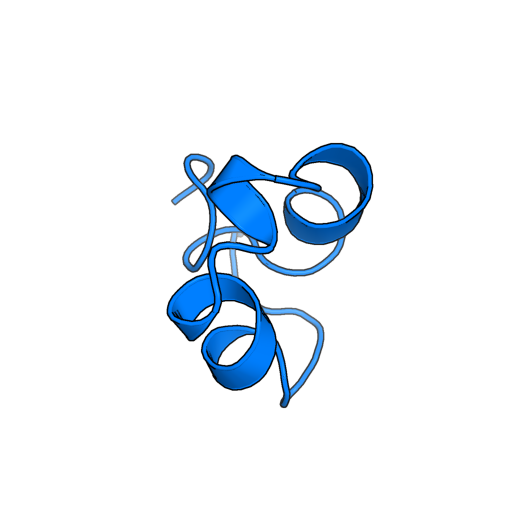 ? -0.426 2.387 -4.539 1.00 1.00 27 HIS A C 22
ATOM 11802 O O . HIS A 1 27 ? -1.384 3.038 -4.903 1.00 1.00 27 HIS A O 22
ATOM 11816 N N . TYR A 1 28 ? -0.556 1.410 -3.685 1.00 1.00 28 TYR A N 22
ATOM 11817 C CA . TYR A 1 28 ? -1.899 1.082 -3.138 1.00 1.00 28 TYR A CA 22
ATOM 11818 C C . TYR A 1 28 ? -1.845 1.010 -1.613 1.00 1.00 28 TYR A C 22
ATOM 11819 O O . TYR A 1 28 ? -2.690 1.551 -0.932 1.00 1.00 28 TYR A O 22
ATOM 11837 N N . CYS A 1 29 ? -0.871 0.341 -1.069 1.00 1.00 29 CYS A N 22
ATOM 11838 C CA . CYS A 1 29 ? -0.793 0.245 0.412 1.00 1.00 29 CYS A CA 22
ATOM 11839 C C . CYS A 1 29 ? 0.402 1.056 0.916 1.00 1.00 29 CYS A C 22
ATOM 11840 O O . CYS A 1 29 ? 1.538 0.720 0.668 1.00 1.00 29 CYS A O 22
ATOM 11847 N N . LYS A 1 30 ? 0.150 2.122 1.627 1.00 1.00 30 LYS A N 22
ATOM 11848 C CA . LYS A 1 30 ? 1.276 2.944 2.151 1.00 1.00 30 LYS A CA 22
ATOM 11849 C C . LYS A 1 30 ? 1.703 2.411 3.520 1.00 1.00 30 LYS A C 22
ATOM 11850 O O . LYS A 1 30 ? 2.864 2.104 3.756 1.00 1.00 30 LYS A O 22
ATOM 11869 N N . LYS A 1 31 ? 0.764 2.302 4.425 1.00 1.00 31 LYS A N 22
ATOM 11870 C CA . LYS A 1 31 ? 1.079 1.788 5.781 1.00 1.00 31 LYS A CA 22
ATOM 11871 C C . LYS A 1 31 ? 1.538 0.339 5.685 1.00 1.00 31 LYS A C 22
ATOM 11872 O O . LYS A 1 31 ? 2.539 -0.051 6.249 1.00 1.00 31 LYS A O 22
ATOM 11891 N N . ALA A 1 32 ? 0.805 -0.463 4.970 1.00 1.00 32 ALA A N 22
ATOM 11892 C CA . ALA A 1 32 ? 1.185 -1.890 4.831 1.00 1.00 32 ALA A CA 22
ATOM 11893 C C . ALA A 1 32 ? 2.590 -1.983 4.235 1.00 1.00 32 ALA A C 22
ATOM 11894 O O . ALA A 1 32 ? 3.274 -2.975 4.382 1.00 1.00 32 ALA A O 22
ATOM 11901 N N . CYS A 1 33 ? 3.030 -0.945 3.573 1.00 1.00 33 CYS A N 22
ATOM 11902 C CA . CYS A 1 33 ? 4.393 -0.966 2.978 1.00 1.00 33 CYS A CA 22
ATOM 11903 C C . CYS A 1 33 ? 5.304 -0.046 3.787 1.00 1.00 33 CYS A C 22
ATOM 11904 O O . CYS A 1 33 ? 4.915 0.497 4.802 1.00 1.00 33 CYS A O 22
ATOM 11911 N N . GLY A 1 34 ? 6.518 0.126 3.351 1.00 1.00 34 GLY A N 22
ATOM 11912 C CA . GLY A 1 34 ? 7.460 1.003 4.098 1.00 1.00 34 GLY A CA 22
ATOM 11913 C C . GLY A 1 34 ? 7.156 2.473 3.807 1.00 1.00 34 GLY A C 22
ATOM 11914 O O . GLY A 1 34 ? 8.025 3.315 3.890 1.00 1.00 34 GLY A O 22
ATOM 11918 N N . LEU A 1 35 ? 5.935 2.804 3.467 1.00 1.00 35 LEU A N 22
ATOM 11919 C CA . LEU A 1 35 ? 5.631 4.233 3.188 1.00 1.00 35 LEU A CA 22
ATOM 11920 C C . LEU A 1 35 ? 5.070 4.875 4.452 1.00 1.00 35 LEU A C 22
ATOM 11921 O O . LEU A 1 35 ? 5.166 6.070 4.653 1.00 1.00 35 LEU A O 22
ATOM 11937 N N . CYS A 1 36 ? 4.484 4.088 5.308 1.00 1.00 36 CYS A N 22
ATOM 11938 C CA . CYS A 1 36 ? 3.915 4.656 6.557 1.00 1.00 36 CYS A CA 22
ATOM 11939 C C . CYS A 1 36 ? 3.594 3.524 7.535 1.00 1.00 36 CYS A C 22
ATOM 11940 O O . CYS A 1 36 ? 3.016 3.750 8.581 1.00 1.00 36 CYS A O 22
ATOM 11947 N N . VAL A 1 1 ? -0.130 11.770 3.599 1.00 1.00 1 VAL A N 23
ATOM 11948 C CA . VAL A 1 1 ? -1.275 10.904 3.997 1.00 1.00 1 VAL A CA 23
ATOM 11949 C C . VAL A 1 1 ? -1.050 9.485 3.472 1.00 1.00 1 VAL A C 23
ATOM 11950 O O . VAL A 1 1 ? -1.189 9.217 2.296 1.00 1.00 1 VAL A O 23
ATOM 11962 N N . CYS A 1 2 ? -0.707 8.575 4.338 1.00 1.00 2 CYS A N 23
ATOM 11963 C CA . CYS A 1 2 ? -0.480 7.175 3.894 1.00 1.00 2 CYS A CA 23
ATOM 11964 C C . CYS A 1 2 ? -1.693 6.325 4.277 1.00 1.00 2 CYS A C 23
ATOM 11965 O O . CYS A 1 2 ? -2.165 6.373 5.395 1.00 1.00 2 CYS A O 23
ATOM 11972 N N . GLU A 1 3 ? -2.201 5.546 3.363 1.00 1.00 3 GLU A N 23
ATOM 11973 C CA . GLU A 1 3 ? -3.383 4.699 3.685 1.00 1.00 3 GLU A CA 23
ATOM 11974 C C . GLU A 1 3 ? -3.476 3.547 2.688 1.00 1.00 3 GLU A C 23
ATOM 11975 O O . GLU A 1 3 ? -2.893 3.589 1.622 1.00 1.00 3 GLU A O 23
ATOM 11987 N N . ASP A 1 4 ? -4.193 2.514 3.029 1.00 1.00 4 ASP A N 23
ATOM 11988 C CA . ASP A 1 4 ? -4.312 1.365 2.095 1.00 1.00 4 ASP A CA 23
ATOM 11989 C C . ASP A 1 4 ? -5.376 1.658 1.037 1.00 1.00 4 ASP A C 23
ATOM 11990 O O . ASP A 1 4 ? -6.528 1.891 1.339 1.00 1.00 4 ASP A O 23
ATOM 11999 N N . LEU A 1 5 ? -4.995 1.638 -0.207 1.00 1.00 5 LEU A N 23
ATOM 12000 C CA . LEU A 1 5 ? -5.974 1.900 -1.296 1.00 1.00 5 LEU A CA 23
ATOM 12001 C C . LEU A 1 5 ? -6.796 0.636 -1.542 1.00 1.00 5 LEU A C 23
ATOM 12002 O O . LEU A 1 5 ? -7.951 0.695 -1.913 1.00 1.00 5 LEU A O 23
ATOM 12018 N N . ASN A 1 6 ? -6.203 -0.509 -1.341 1.00 1.00 6 ASN A N 23
ATOM 12019 C CA . ASN A 1 6 ? -6.944 -1.781 -1.567 1.00 1.00 6 ASN A CA 23
ATOM 12020 C C . ASN A 1 6 ? -7.357 -2.385 -0.221 1.00 1.00 6 ASN A C 23
ATOM 12021 O O . ASN A 1 6 ? -6.618 -2.349 0.742 1.00 1.00 6 ASN A O 23
ATOM 12032 N N . ALA A 1 7 ? -8.530 -2.951 -0.150 1.00 1.00 7 ALA A N 23
ATOM 12033 C CA . ALA A 1 7 ? -8.985 -3.569 1.127 1.00 1.00 7 ALA A CA 23
ATOM 12034 C C . ALA A 1 7 ? -8.167 -4.834 1.397 1.00 1.00 7 ALA A C 23
ATOM 12035 O O . ALA A 1 7 ? -8.153 -5.356 2.493 1.00 1.00 7 ALA A O 23
ATOM 12042 N N . HIS A 1 8 ? -7.494 -5.334 0.398 1.00 1.00 8 HIS A N 23
ATOM 12043 C CA . HIS A 1 8 ? -6.684 -6.571 0.584 1.00 1.00 8 HIS A CA 23
ATOM 12044 C C . HIS A 1 8 ? -5.227 -6.198 0.867 1.00 1.00 8 HIS A C 23
ATOM 12045 O O . HIS A 1 8 ? -4.351 -7.039 0.868 1.00 1.00 8 HIS A O 23
ATOM 12059 N N . CYS A 1 9 ? -4.955 -4.944 1.102 1.00 1.00 9 CYS A N 23
ATOM 12060 C CA . CYS A 1 9 ? -3.552 -4.531 1.379 1.00 1.00 9 CYS A CA 23
ATOM 12061 C C . CYS A 1 9 ? -2.964 -5.402 2.489 1.00 1.00 9 CYS A C 23
ATOM 12062 O O . CYS A 1 9 ? -1.873 -5.922 2.363 1.00 1.00 9 CYS A O 23
ATOM 12069 N N . GLU A 1 10 ? -3.671 -5.572 3.574 1.00 1.00 10 GLU A N 23
ATOM 12070 C CA . GLU A 1 10 ? -3.138 -6.419 4.676 1.00 1.00 10 GLU A CA 23
ATOM 12071 C C . GLU A 1 10 ? -2.958 -7.846 4.159 1.00 1.00 10 GLU A C 23
ATOM 12072 O O . GLU A 1 10 ? -1.993 -8.516 4.465 1.00 1.00 10 GLU A O 23
ATOM 12084 N N . MET A 1 11 ? -3.886 -8.309 3.368 1.00 1.00 11 MET A N 23
ATOM 12085 C CA . MET A 1 11 ? -3.786 -9.690 2.815 1.00 1.00 11 MET A CA 23
ATOM 12086 C C . MET A 1 11 ? -2.533 -9.806 1.950 1.00 1.00 11 MET A C 23
ATOM 12087 O O . MET A 1 11 ? -1.917 -10.848 1.866 1.00 1.00 11 MET A O 23
ATOM 12101 N N . TRP A 1 12 ? -2.165 -8.748 1.285 1.00 1.00 12 TRP A N 23
ATOM 12102 C CA . TRP A 1 12 ? -0.968 -8.792 0.401 1.00 1.00 12 TRP A CA 23
ATOM 12103 C C . TRP A 1 12 ? 0.308 -8.520 1.213 1.00 1.00 12 TRP A C 23
ATOM 12104 O O . TRP A 1 12 ? 1.309 -9.205 1.075 1.00 1.00 12 TRP A O 23
ATOM 12125 N N . GLN A 1 13 ? 0.289 -7.528 2.056 1.00 1.00 13 GLN A N 23
ATOM 12126 C CA . GLN A 1 13 ? 1.506 -7.223 2.858 1.00 1.00 13 GLN A CA 23
ATOM 12127 C C . GLN A 1 13 ? 1.814 -8.400 3.774 1.00 1.00 13 GLN A C 23
ATOM 12128 O O . GLN A 1 13 ? 2.958 -8.746 3.992 1.00 1.00 13 GLN A O 23
ATOM 12142 N N . GLN A 1 14 ? 0.803 -9.026 4.307 1.00 1.00 14 GLN A N 23
ATOM 12143 C CA . GLN A 1 14 ? 1.044 -10.184 5.201 1.00 1.00 14 GLN A CA 23
ATOM 12144 C C . GLN A 1 14 ? 1.667 -11.305 4.371 1.00 1.00 14 GLN A C 23
ATOM 12145 O O . GLN A 1 14 ? 2.374 -12.154 4.879 1.00 1.00 14 GLN A O 23
ATOM 12159 N N . LEU A 1 15 ? 1.426 -11.299 3.088 1.00 1.00 15 LEU A N 23
ATOM 12160 C CA . LEU A 1 15 ? 2.021 -12.344 2.211 1.00 1.00 15 LEU A CA 23
ATOM 12161 C C . LEU A 1 15 ? 3.404 -11.880 1.749 1.00 1.00 15 LEU A C 23
ATOM 12162 O O . LEU A 1 15 ? 4.181 -12.645 1.218 1.00 1.00 15 LEU A O 23
ATOM 12178 N N . GLY A 1 16 ? 3.723 -10.631 1.969 1.00 1.00 16 GLY A N 23
ATOM 12179 C CA . GLY A 1 16 ? 5.066 -10.121 1.565 1.00 1.00 16 GLY A CA 23
ATOM 12180 C C . GLY A 1 16 ? 4.978 -9.375 0.233 1.00 1.00 16 GLY A C 23
ATOM 12181 O O . GLY A 1 16 ? 5.976 -9.082 -0.392 1.00 1.00 16 GLY A O 23
ATOM 12185 N N . HIS A 1 17 ? 3.794 -9.060 -0.211 1.00 1.00 17 HIS A N 23
ATOM 12186 C CA . HIS A 1 17 ? 3.659 -8.329 -1.501 1.00 1.00 17 HIS A CA 23
ATOM 12187 C C . HIS A 1 17 ? 4.462 -7.032 -1.434 1.00 1.00 17 HIS A C 23
ATOM 12188 O O . HIS A 1 17 ? 4.940 -6.536 -2.432 1.00 1.00 17 HIS A O 23
ATOM 12202 N N . CYS A 1 18 ? 4.622 -6.482 -0.264 1.00 1.00 18 CYS A N 23
ATOM 12203 C CA . CYS A 1 18 ? 5.409 -5.227 -0.139 1.00 1.00 18 CYS A CA 23
ATOM 12204 C C . CYS A 1 18 ? 6.883 -5.578 -0.279 1.00 1.00 18 CYS A C 23
ATOM 12205 O O . CYS A 1 18 ? 7.650 -4.882 -0.916 1.00 1.00 18 CYS A O 23
ATOM 12212 N N . GLN A 1 19 ? 7.277 -6.672 0.306 1.00 1.00 19 GLN A N 23
ATOM 12213 C CA . GLN A 1 19 ? 8.690 -7.110 0.212 1.00 1.00 19 GLN A CA 23
ATOM 12214 C C . GLN A 1 19 ? 8.950 -7.662 -1.188 1.00 1.00 19 GLN A C 23
ATOM 12215 O O . GLN A 1 19 ? 10.041 -7.570 -1.715 1.00 1.00 19 GLN A O 23
ATOM 12229 N N . TYR A 1 20 ? 7.952 -8.253 -1.783 1.00 1.00 20 TYR A N 23
ATOM 12230 C CA . TYR A 1 20 ? 8.126 -8.838 -3.142 1.00 1.00 20 TYR A CA 23
ATOM 12231 C C . TYR A 1 20 ? 7.578 -7.892 -4.214 1.00 1.00 20 TYR A C 23
ATOM 12232 O O . TYR A 1 20 ? 8.108 -7.810 -5.305 1.00 1.00 20 TYR A O 23
ATOM 12250 N N . SER A 1 21 ? 6.522 -7.179 -3.926 1.00 1.00 21 SER A N 23
ATOM 12251 C CA . SER A 1 21 ? 5.962 -6.250 -4.952 1.00 1.00 21 SER A CA 23
ATOM 12252 C C . SER A 1 21 ? 5.724 -4.868 -4.343 1.00 1.00 21 SER A C 23
ATOM 12253 O O . SER A 1 21 ? 4.601 -4.426 -4.195 1.00 1.00 21 SER A O 23
ATOM 12261 N N . PRO A 1 22 ? 6.776 -4.173 -4.020 1.00 1.00 22 PRO A N 23
ATOM 12262 C CA . PRO A 1 22 ? 6.682 -2.805 -3.451 1.00 1.00 22 PRO A CA 23
ATOM 12263 C C . PRO A 1 22 ? 6.318 -1.783 -4.528 1.00 1.00 22 PRO A C 23
ATOM 12264 O O . PRO A 1 22 ? 5.808 -0.717 -4.249 1.00 1.00 22 PRO A O 23
ATOM 12275 N N . LYS A 1 23 ? 6.590 -2.115 -5.759 1.00 1.00 23 LYS A N 23
ATOM 12276 C CA . LYS A 1 23 ? 6.285 -1.187 -6.883 1.00 1.00 23 LYS A CA 23
ATOM 12277 C C . LYS A 1 23 ? 4.789 -0.876 -6.932 1.00 1.00 23 LYS A C 23
ATOM 12278 O O . LYS A 1 23 ? 4.393 0.219 -7.281 1.00 1.00 23 LYS A O 23
ATOM 12297 N N . TYR A 1 24 ? 3.946 -1.821 -6.602 1.00 1.00 24 TYR A N 23
ATOM 12298 C CA . TYR A 1 24 ? 2.483 -1.537 -6.659 1.00 1.00 24 TYR A CA 23
ATOM 12299 C C . TYR A 1 24 ? 1.919 -1.418 -5.244 1.00 1.00 24 TYR A C 23
ATOM 12300 O O . TYR A 1 24 ? 0.901 -0.791 -5.029 1.00 1.00 24 TYR A O 23
ATOM 12318 N N . MET A 1 25 ? 2.577 -1.976 -4.264 1.00 1.00 25 MET A N 23
ATOM 12319 C CA . MET A 1 25 ? 2.056 -1.840 -2.877 1.00 1.00 25 MET A CA 23
ATOM 12320 C C . MET A 1 25 ? 2.265 -0.396 -2.430 1.00 1.00 25 MET A C 23
ATOM 12321 O O . MET A 1 25 ? 1.394 0.224 -1.860 1.00 1.00 25 MET A O 23
ATOM 12335 N N . GLY A 1 26 ? 3.416 0.152 -2.708 1.00 1.00 26 GLY A N 23
ATOM 12336 C CA . GLY A 1 26 ? 3.675 1.561 -2.321 1.00 1.00 26 GLY A CA 23
ATOM 12337 C C . GLY A 1 26 ? 2.684 2.460 -3.052 1.00 1.00 26 GLY A C 23
ATOM 12338 O O . GLY A 1 26 ? 2.330 3.525 -2.590 1.00 1.00 26 GLY A O 23
ATOM 12342 N N . HIS A 1 27 ? 2.231 2.033 -4.199 1.00 1.00 27 HIS A N 23
ATOM 12343 C CA . HIS A 1 27 ? 1.260 2.849 -4.973 1.00 1.00 27 HIS A CA 23
ATOM 12344 C C . HIS A 1 27 ? -0.164 2.519 -4.521 1.00 1.00 27 HIS A C 23
ATOM 12345 O O . HIS A 1 27 ? -1.102 3.220 -4.842 1.00 1.00 27 HIS A O 23
ATOM 12359 N N . TYR A 1 28 ? -0.337 1.451 -3.790 1.00 1.00 28 TYR A N 23
ATOM 12360 C CA . TYR A 1 28 ? -1.704 1.072 -3.330 1.00 1.00 28 TYR A CA 23
ATOM 12361 C C . TYR A 1 28 ? -1.740 0.998 -1.811 1.00 1.00 28 TYR A C 23
ATOM 12362 O O . TYR A 1 28 ? -2.629 1.527 -1.177 1.00 1.00 28 TYR A O 23
ATOM 12380 N N . CYS A 1 29 ? -0.792 0.339 -1.218 1.00 1.00 29 CYS A N 23
ATOM 12381 C CA . CYS A 1 29 ? -0.791 0.233 0.260 1.00 1.00 29 CYS A CA 23
ATOM 12382 C C . CYS A 1 29 ? 0.382 1.025 0.825 1.00 1.00 29 CYS A C 23
ATOM 12383 O O . CYS A 1 29 ? 1.528 0.667 0.642 1.00 1.00 29 CYS A O 23
ATOM 12390 N N . LYS A 1 30 ? 0.111 2.099 1.512 1.00 1.00 30 LYS A N 23
ATOM 12391 C CA . LYS A 1 30 ? 1.224 2.904 2.093 1.00 1.00 30 LYS A CA 23
ATOM 12392 C C . LYS A 1 30 ? 1.569 2.370 3.487 1.00 1.00 30 LYS A C 23
ATOM 12393 O O . LYS A 1 30 ? 2.707 2.048 3.781 1.00 1.00 30 LYS A O 23
ATOM 12412 N N . LYS A 1 31 ? 0.592 2.278 4.347 1.00 1.00 31 LYS A N 23
ATOM 12413 C CA . LYS A 1 31 ? 0.846 1.765 5.721 1.00 1.00 31 LYS A CA 23
ATOM 12414 C C . LYS A 1 31 ? 1.309 0.316 5.650 1.00 1.00 31 LYS A C 23
ATOM 12415 O O . LYS A 1 31 ? 2.254 -0.086 6.301 1.00 1.00 31 LYS A O 23
ATOM 12434 N N . ALA A 1 32 ? 0.644 -0.473 4.860 1.00 1.00 32 ALA A N 23
ATOM 12435 C CA . ALA A 1 32 ? 1.032 -1.898 4.736 1.00 1.00 32 ALA A CA 23
ATOM 12436 C C . ALA A 1 32 ? 2.470 -1.985 4.225 1.00 1.00 32 ALA A C 23
ATOM 12437 O O . ALA A 1 32 ? 3.126 -3.000 4.364 1.00 1.00 32 ALA A O 23
ATOM 12444 N N . CYS A 1 33 ? 2.969 -0.929 3.644 1.00 1.00 33 CYS A N 23
ATOM 12445 C CA . CYS A 1 33 ? 4.365 -0.946 3.135 1.00 1.00 33 CYS A CA 23
ATOM 12446 C C . CYS A 1 33 ? 5.244 -0.074 4.039 1.00 1.00 33 CYS A C 23
ATOM 12447 O O . CYS A 1 33 ? 4.768 0.569 4.958 1.00 1.00 33 CYS A O 23
ATOM 12454 N N . GLY A 1 34 ? 6.526 -0.057 3.790 1.00 1.00 34 GLY A N 23
ATOM 12455 C CA . GLY A 1 34 ? 7.441 0.757 4.639 1.00 1.00 34 GLY A CA 23
ATOM 12456 C C . GLY A 1 34 ? 7.152 2.241 4.442 1.00 1.00 34 GLY A C 23
ATOM 12457 O O . GLY A 1 34 ? 7.845 3.092 4.963 1.00 1.00 34 GLY A O 23
ATOM 12461 N N . LEU A 1 35 ? 6.133 2.564 3.699 1.00 1.00 35 LEU A N 23
ATOM 12462 C CA . LEU A 1 35 ? 5.811 4.000 3.487 1.00 1.00 35 LEU A CA 23
ATOM 12463 C C . LEU A 1 35 ? 5.198 4.563 4.763 1.00 1.00 35 LEU A C 23
ATOM 12464 O O . LEU A 1 35 ? 5.372 5.721 5.089 1.00 1.00 35 LEU A O 23
ATOM 12480 N N . CYS A 1 36 ? 4.475 3.755 5.492 1.00 1.00 36 CYS A N 23
ATOM 12481 C CA . CYS A 1 36 ? 3.847 4.258 6.745 1.00 1.00 36 CYS A CA 23
ATOM 12482 C C . CYS A 1 36 ? 3.480 3.083 7.652 1.00 1.00 36 CYS A C 23
ATOM 12483 O O . CYS A 1 36 ? 2.705 3.227 8.577 1.00 1.00 36 CYS A O 23
ATOM 12490 N N . VAL A 1 1 ? -1.423 12.083 3.179 1.00 1.00 1 VAL A N 24
ATOM 12491 C CA . VAL A 1 1 ? -1.613 11.066 4.252 1.00 1.00 1 VAL A CA 24
ATOM 12492 C C . VAL A 1 1 ? -1.344 9.671 3.687 1.00 1.00 1 VAL A C 24
ATOM 12493 O O . VAL A 1 1 ? -1.483 9.434 2.505 1.00 1.00 1 VAL A O 24
ATOM 12505 N N . CYS A 1 2 ? -0.962 8.745 4.524 1.00 1.00 2 CYS A N 24
ATOM 12506 C CA . CYS A 1 2 ? -0.690 7.367 4.035 1.00 1.00 2 CYS A CA 24
ATOM 12507 C C . CYS A 1 2 ? -1.830 6.445 4.466 1.00 1.00 2 CYS A C 24
ATOM 12508 O O . CYS A 1 2 ? -2.225 6.426 5.615 1.00 1.00 2 CYS A O 24
ATOM 12515 N N . GLU A 1 3 ? -2.358 5.673 3.559 1.00 1.00 3 GLU A N 24
ATOM 12516 C CA . GLU A 1 3 ? -3.463 4.751 3.933 1.00 1.00 3 GLU A CA 24
ATOM 12517 C C . GLU A 1 3 ? -3.611 3.675 2.861 1.00 1.00 3 GLU A C 24
ATOM 12518 O O . GLU A 1 3 ? -3.239 3.862 1.721 1.00 1.00 3 GLU A O 24
ATOM 12530 N N . ASP A 1 4 ? -4.149 2.549 3.226 1.00 1.00 4 ASP A N 24
ATOM 12531 C CA . ASP A 1 4 ? -4.315 1.454 2.237 1.00 1.00 4 ASP A CA 24
ATOM 12532 C C . ASP A 1 4 ? -5.337 1.861 1.173 1.00 1.00 4 ASP A C 24
ATOM 12533 O O . ASP A 1 4 ? -6.309 2.537 1.449 1.00 1.00 4 ASP A O 24
ATOM 12542 N N . LEU A 1 5 ? -5.121 1.449 -0.044 1.00 1.00 5 LEU A N 24
ATOM 12543 C CA . LEU A 1 5 ? -6.070 1.802 -1.134 1.00 1.00 5 LEU A CA 24
ATOM 12544 C C . LEU A 1 5 ? -6.927 0.579 -1.470 1.00 1.00 5 LEU A C 24
ATOM 12545 O O . LEU A 1 5 ? -8.091 0.694 -1.804 1.00 1.00 5 LEU A O 24
ATOM 12561 N N . ASN A 1 6 ? -6.363 -0.595 -1.373 1.00 1.00 6 ASN A N 24
ATOM 12562 C CA . ASN A 1 6 ? -7.142 -1.830 -1.674 1.00 1.00 6 ASN A CA 24
ATOM 12563 C C . ASN A 1 6 ? -7.532 -2.515 -0.361 1.00 1.00 6 ASN A C 24
ATOM 12564 O O . ASN A 1 6 ? -6.792 -2.496 0.600 1.00 1.00 6 ASN A O 24
ATOM 12575 N N . ALA A 1 7 ? -8.685 -3.124 -0.312 1.00 1.00 7 ALA A N 24
ATOM 12576 C CA . ALA A 1 7 ? -9.108 -3.809 0.943 1.00 1.00 7 ALA A CA 24
ATOM 12577 C C . ALA A 1 7 ? -8.166 -4.984 1.233 1.00 1.00 7 ALA A C 24
ATOM 12578 O O . ALA A 1 7 ? -7.996 -5.387 2.365 1.00 1.00 7 ALA A O 24
ATOM 12585 N N . HIS A 1 8 ? -7.552 -5.534 0.218 1.00 1.00 8 HIS A N 24
ATOM 12586 C CA . HIS A 1 8 ? -6.622 -6.684 0.437 1.00 1.00 8 HIS A CA 24
ATOM 12587 C C . HIS A 1 8 ? -5.201 -6.162 0.673 1.00 1.00 8 HIS A C 24
ATOM 12588 O O . HIS A 1 8 ? -4.246 -6.913 0.674 1.00 1.00 8 HIS A O 24
ATOM 12602 N N . CYS A 1 9 ? -5.058 -4.885 0.870 1.00 1.00 9 CYS A N 24
ATOM 12603 C CA . CYS A 1 9 ? -3.704 -4.309 1.106 1.00 1.00 9 CYS A CA 24
ATOM 12604 C C . CYS A 1 9 ? -3.009 -5.072 2.231 1.00 1.00 9 CYS A C 24
ATOM 12605 O O . CYS A 1 9 ? -1.910 -5.568 2.075 1.00 1.00 9 CYS A O 24
ATOM 12612 N N . GLU A 1 10 ? -3.642 -5.165 3.364 1.00 1.00 10 GLU A N 24
ATOM 12613 C CA . GLU A 1 10 ? -3.027 -5.891 4.505 1.00 1.00 10 GLU A CA 24
ATOM 12614 C C . GLU A 1 10 ? -2.810 -7.352 4.121 1.00 1.00 10 GLU A C 24
ATOM 12615 O O . GLU A 1 10 ? -1.813 -7.951 4.467 1.00 1.00 10 GLU A O 24
ATOM 12627 N N . MET A 1 11 ? -3.728 -7.931 3.403 1.00 1.00 11 MET A N 24
ATOM 12628 C CA . MET A 1 11 ? -3.560 -9.351 2.998 1.00 1.00 11 MET A CA 24
ATOM 12629 C C . MET A 1 11 ? -2.321 -9.477 2.109 1.00 1.00 11 MET A C 24
ATOM 12630 O O . MET A 1 11 ? -1.571 -10.428 2.190 1.00 1.00 11 MET A O 24
ATOM 12644 N N . TRP A 1 12 ? -2.105 -8.521 1.255 1.00 1.00 12 TRP A N 24
ATOM 12645 C CA . TRP A 1 12 ? -0.926 -8.581 0.350 1.00 1.00 12 TRP A CA 24
ATOM 12646 C C . TRP A 1 12 ? 0.365 -8.346 1.136 1.00 1.00 12 TRP A C 24
ATOM 12647 O O . TRP A 1 12 ? 1.364 -9.004 0.913 1.00 1.00 12 TRP A O 24
ATOM 12668 N N . GLN A 1 13 ? 0.361 -7.416 2.047 1.00 1.00 13 GLN A N 24
ATOM 12669 C CA . GLN A 1 13 ? 1.593 -7.147 2.831 1.00 1.00 13 GLN A CA 24
ATOM 12670 C C . GLN A 1 13 ? 1.909 -8.349 3.716 1.00 1.00 13 GLN A C 24
ATOM 12671 O O . GLN A 1 13 ? 3.055 -8.705 3.907 1.00 1.00 13 GLN A O 24
ATOM 12685 N N . GLN A 1 14 ? 0.907 -8.994 4.246 1.00 1.00 14 GLN A N 24
ATOM 12686 C CA . GLN A 1 14 ? 1.174 -10.178 5.101 1.00 1.00 14 GLN A CA 24
ATOM 12687 C C . GLN A 1 14 ? 1.735 -11.288 4.217 1.00 1.00 14 GLN A C 24
ATOM 12688 O O . GLN A 1 14 ? 2.552 -12.081 4.640 1.00 1.00 14 GLN A O 24
ATOM 12702 N N . LEU A 1 15 ? 1.330 -11.329 2.975 1.00 1.00 15 LEU A N 24
ATOM 12703 C CA . LEU A 1 15 ? 1.874 -12.364 2.056 1.00 1.00 15 LEU A CA 24
ATOM 12704 C C . LEU A 1 15 ? 3.263 -11.922 1.577 1.00 1.00 15 LEU A C 24
ATOM 12705 O O . LEU A 1 15 ? 3.975 -12.669 0.933 1.00 1.00 15 LEU A O 24
ATOM 12721 N N . GLY A 1 16 ? 3.660 -10.720 1.907 1.00 1.00 16 GLY A N 24
ATOM 12722 C CA . GLY A 1 16 ? 5.009 -10.237 1.492 1.00 1.00 16 GLY A CA 24
ATOM 12723 C C . GLY A 1 16 ? 4.934 -9.479 0.162 1.00 1.00 16 GLY A C 24
ATOM 12724 O O . GLY A 1 16 ? 5.935 -9.259 -0.487 1.00 1.00 16 GLY A O 24
ATOM 12728 N N . HIS A 1 17 ? 3.766 -9.076 -0.257 1.00 1.00 17 HIS A N 24
ATOM 12729 C CA . HIS A 1 17 ? 3.665 -8.333 -1.546 1.00 1.00 17 HIS A CA 24
ATOM 12730 C C . HIS A 1 17 ? 4.547 -7.086 -1.488 1.00 1.00 17 HIS A C 24
ATOM 12731 O O . HIS A 1 17 ? 5.039 -6.614 -2.492 1.00 1.00 17 HIS A O 24
ATOM 12745 N N . CYS A 1 18 ? 4.762 -6.548 -0.319 1.00 1.00 18 CYS A N 24
ATOM 12746 C CA . CYS A 1 18 ? 5.630 -5.345 -0.213 1.00 1.00 18 CYS A CA 24
ATOM 12747 C C . CYS A 1 18 ? 7.077 -5.799 -0.351 1.00 1.00 18 CYS A C 24
ATOM 12748 O O . CYS A 1 18 ? 7.885 -5.177 -1.015 1.00 1.00 18 CYS A O 24
ATOM 12755 N N . GLN A 1 19 ? 7.400 -6.902 0.260 1.00 1.00 19 GLN A N 24
ATOM 12756 C CA . GLN A 1 19 ? 8.777 -7.441 0.166 1.00 1.00 19 GLN A CA 24
ATOM 12757 C C . GLN A 1 19 ? 9.001 -7.974 -1.249 1.00 1.00 19 GLN A C 24
ATOM 12758 O O . GLN A 1 19 ? 10.094 -7.933 -1.782 1.00 1.00 19 GLN A O 24
ATOM 12772 N N . TYR A 1 20 ? 7.966 -8.493 -1.853 1.00 1.00 20 TYR A N 24
ATOM 12773 C CA . TYR A 1 20 ? 8.099 -9.059 -3.226 1.00 1.00 20 TYR A CA 24
ATOM 12774 C C . TYR A 1 20 ? 7.605 -8.055 -4.274 1.00 1.00 20 TYR A C 24
ATOM 12775 O O . TYR A 1 20 ? 8.199 -7.912 -5.325 1.00 1.00 20 TYR A O 24
ATOM 12793 N N . SER A 1 21 ? 6.523 -7.368 -4.012 1.00 1.00 21 SER A N 24
ATOM 12794 C CA . SER A 1 21 ? 6.004 -6.392 -5.018 1.00 1.00 21 SER A CA 24
ATOM 12795 C C . SER A 1 21 ? 5.761 -5.022 -4.370 1.00 1.00 21 SER A C 24
ATOM 12796 O O . SER A 1 21 ? 4.636 -4.569 -4.242 1.00 1.00 21 SER A O 24
ATOM 12804 N N . PRO A 1 22 ? 6.81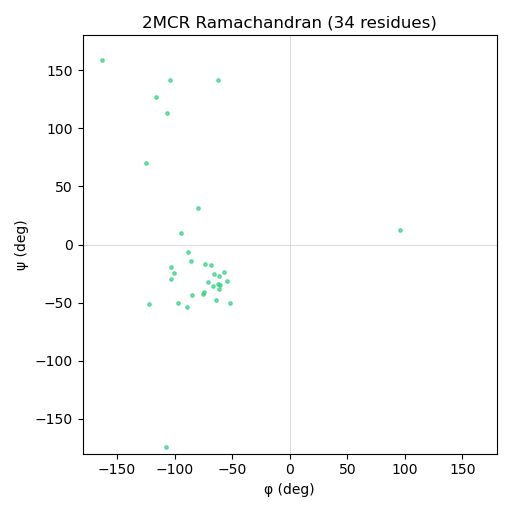1 -4.346 -3.998 1.00 1.00 22 PRO A N 24
ATOM 12805 C CA . PRO A 1 22 ? 6.715 -2.993 -3.389 1.00 1.00 22 PRO A CA 24
ATOM 12806 C C . PRO A 1 22 ? 6.348 -1.941 -4.435 1.00 1.00 22 PRO A C 24
ATOM 12807 O O . PRO A 1 22 ? 5.833 -0.885 -4.125 1.00 1.00 22 PRO A O 24
ATOM 12818 N N . LYS A 1 23 ? 6.623 -2.233 -5.679 1.00 1.00 23 LYS A N 24
ATOM 12819 C CA . LYS A 1 23 ? 6.314 -1.271 -6.771 1.00 1.00 23 LYS A CA 24
ATOM 12820 C C . LYS A 1 23 ? 4.815 -0.969 -6.811 1.00 1.00 23 LYS A C 24
ATOM 12821 O O . LYS A 1 23 ? 4.410 0.136 -7.117 1.00 1.00 23 LYS A O 24
ATOM 12840 N N . TYR A 1 24 ? 3.980 -1.934 -6.520 1.00 1.00 24 TYR A N 24
ATOM 12841 C CA . TYR A 1 24 ? 2.515 -1.664 -6.566 1.00 1.00 24 TYR A CA 24
ATOM 12842 C C . TYR A 1 24 ? 1.958 -1.548 -5.148 1.00 1.00 24 TYR A C 24
ATOM 12843 O O . TYR A 1 24 ? 0.941 -0.924 -4.929 1.00 1.00 24 TYR A O 24
ATOM 12861 N N . MET A 1 25 ? 2.618 -2.101 -4.168 1.00 1.00 25 MET A N 24
ATOM 12862 C CA . MET A 1 25 ? 2.090 -1.950 -2.783 1.00 1.00 25 MET A CA 24
ATOM 12863 C C . MET A 1 25 ? 2.294 -0.500 -2.351 1.00 1.00 25 MET A C 24
ATOM 12864 O O . MET A 1 25 ? 1.419 0.127 -1.788 1.00 1.00 25 MET A O 24
ATOM 12878 N N . GLY A 1 26 ? 3.446 0.047 -2.629 1.00 1.00 26 GLY A N 24
ATOM 12879 C CA . GLY A 1 26 ? 3.715 1.459 -2.255 1.00 1.00 26 GLY A CA 24
ATOM 12880 C C . GLY A 1 26 ? 2.719 2.367 -2.974 1.00 1.00 26 GLY A C 24
ATOM 12881 O O . GLY A 1 26 ? 2.435 3.464 -2.536 1.00 1.00 26 GLY A O 24
ATOM 12885 N N . HIS A 1 27 ? 2.194 1.919 -4.079 1.00 1.00 27 HIS A N 24
ATOM 12886 C CA . HIS A 1 27 ? 1.222 2.751 -4.835 1.00 1.00 27 HIS A CA 24
ATOM 12887 C C . HIS A 1 27 ? -0.198 2.445 -4.361 1.00 1.00 27 HIS A C 24
ATOM 12888 O O . HIS A 1 27 ? -1.121 3.191 -4.622 1.00 1.00 27 HIS A O 24
ATOM 12902 N N . TYR A 1 28 ? -0.384 1.351 -3.674 1.00 1.00 28 TYR A N 24
ATOM 12903 C CA . TYR A 1 28 ? -1.749 1.004 -3.193 1.00 1.00 28 TYR A CA 24
ATOM 12904 C C . TYR A 1 28 ? -1.749 0.929 -1.673 1.00 1.00 28 TYR A C 24
ATOM 12905 O O . TYR A 1 28 ? -2.637 1.436 -1.017 1.00 1.00 28 TYR A O 24
ATOM 12923 N N . CYS A 1 29 ? -0.763 0.298 -1.102 1.00 1.00 29 CYS A N 24
ATOM 12924 C CA . CYS A 1 29 ? -0.719 0.199 0.378 1.00 1.00 29 CYS A CA 24
ATOM 12925 C C . CYS A 1 29 ? 0.461 1.006 0.910 1.00 1.00 29 CYS A C 24
ATOM 12926 O O . CYS A 1 29 ? 1.603 0.658 0.705 1.00 1.00 29 CYS A O 24
ATOM 12933 N N . LYS A 1 30 ? 0.189 2.079 1.596 1.00 1.00 30 LYS A N 24
ATOM 12934 C CA . LYS A 1 30 ? 1.292 2.907 2.155 1.00 1.00 30 LYS A CA 24
ATOM 12935 C C . LYS A 1 30 ? 1.660 2.384 3.547 1.00 1.00 30 LYS A C 24
ATOM 12936 O O . LYS A 1 30 ? 2.815 2.092 3.841 1.00 1.00 30 LYS A O 24
ATOM 12955 N N . LYS A 1 31 ? 0.681 2.264 4.410 1.00 1.00 31 LYS A N 24
ATOM 12956 C CA . LYS A 1 31 ? 0.944 1.752 5.782 1.00 1.00 31 LYS A CA 24
ATOM 12957 C C . LYS A 1 31 ? 1.411 0.302 5.697 1.00 1.00 31 LYS A C 24
ATOM 12958 O O . LYS A 1 31 ? 2.385 -0.090 6.312 1.00 1.00 31 LYS A O 24
ATOM 12977 N N . ALA A 1 32 ? 0.716 -0.496 4.939 1.00 1.00 32 ALA A N 24
ATOM 12978 C CA . ALA A 1 32 ? 1.095 -1.928 4.807 1.00 1.00 32 ALA A CA 24
ATOM 12979 C C . ALA A 1 32 ? 2.521 -2.029 4.269 1.00 1.00 32 ALA A C 24
ATOM 12980 O O . ALA A 1 32 ? 3.184 -3.036 4.428 1.00 1.00 32 ALA A O 24
ATOM 12987 N N . CYS A 1 33 ? 3.007 -0.990 3.644 1.00 1.00 33 CYS A N 24
ATOM 12988 C CA . CYS A 1 33 ? 4.397 -1.020 3.112 1.00 1.00 33 CYS A CA 24
ATOM 12989 C C . CYS A 1 33 ? 5.272 -0.116 3.977 1.00 1.00 33 CYS A C 24
ATOM 12990 O O . CYS A 1 33 ? 4.835 0.410 4.981 1.00 1.00 33 CYS A O 24
ATOM 12997 N N . GLY A 1 34 ? 6.504 0.065 3.603 1.00 1.00 34 GLY A N 24
ATOM 12998 C CA . GLY A 1 34 ? 7.403 0.931 4.412 1.00 1.00 34 GLY A CA 24
ATOM 12999 C C . GLY A 1 34 ? 7.111 2.405 4.124 1.00 1.00 34 GLY A C 24
ATOM 13000 O O . GLY A 1 34 ? 7.977 3.248 4.260 1.00 1.00 34 GLY A O 24
ATOM 13004 N N . LEU A 1 35 ? 5.906 2.743 3.734 1.00 1.00 35 LEU A N 24
ATOM 13005 C CA . LEU A 1 35 ? 5.616 4.178 3.458 1.00 1.00 35 LEU A CA 24
ATOM 13006 C C . LEU A 1 35 ? 4.994 4.804 4.702 1.00 1.00 35 LEU A C 24
ATOM 13007 O O . LEU A 1 35 ? 5.064 5.999 4.909 1.00 1.00 35 LEU A O 24
ATOM 13023 N N . CYS A 1 36 ? 4.386 4.006 5.535 1.00 1.00 36 CYS A N 24
ATOM 13024 C CA . CYS A 1 36 ? 3.759 4.563 6.764 1.00 1.00 36 CYS A CA 24
ATOM 13025 C C . CYS A 1 36 ? 3.399 3.426 7.724 1.00 1.00 36 CYS A C 24
ATOM 13026 O O . CYS A 1 36 ? 2.712 3.631 8.704 1.00 1.00 36 CYS A O 24
ATOM 13033 N N . VAL A 1 1 ? 0.259 11.617 3.571 1.00 1.00 1 VAL A N 25
ATOM 13034 C CA . VAL A 1 1 ? -1.015 10.865 3.742 1.00 1.00 1 VAL A CA 25
ATOM 13035 C C . VAL A 1 1 ? -0.805 9.411 3.311 1.00 1.00 1 VAL A C 25
ATOM 13036 O O . VAL A 1 1 ? -0.814 9.096 2.139 1.00 1.00 1 VAL A O 25
ATOM 13048 N N . CYS A 1 2 ? -0.625 8.523 4.249 1.00 1.00 2 CYS A N 25
ATOM 13049 C CA . CYS A 1 2 ? -0.425 7.093 3.882 1.00 1.00 2 CYS A CA 25
ATOM 13050 C C . CYS A 1 2 ? -1.665 6.295 4.280 1.00 1.00 2 CYS A C 25
ATOM 13051 O O . CYS A 1 2 ? -2.176 6.427 5.373 1.00 1.00 2 CYS A O 25
ATOM 13058 N N . GLU A 1 3 ? -2.156 5.472 3.400 1.00 1.00 3 GLU A N 25
ATOM 13059 C CA . GLU A 1 3 ? -3.365 4.671 3.729 1.00 1.00 3 GLU A CA 25
ATOM 13060 C C . GLU A 1 3 ? -3.488 3.503 2.756 1.00 1.00 3 GLU A C 25
ATOM 13061 O O . GLU A 1 3 ? -2.910 3.505 1.689 1.00 1.00 3 GLU A O 25
ATOM 13073 N N . ASP A 1 4 ? -4.232 2.497 3.111 1.00 1.00 4 ASP A N 25
ATOM 13074 C CA . ASP A 1 4 ? -4.380 1.344 2.191 1.00 1.00 4 ASP A CA 25
ATOM 13075 C C . ASP A 1 4 ? -5.457 1.654 1.156 1.00 1.00 4 ASP A C 25
ATOM 13076 O O . ASP A 1 4 ? -6.594 1.922 1.485 1.00 1.00 4 ASP A O 25
ATOM 13085 N N . LEU A 1 5 ? -5.101 1.618 -0.098 1.00 1.00 5 LEU A N 25
ATOM 13086 C CA . LEU A 1 5 ? -6.097 1.900 -1.167 1.00 1.00 5 LEU A CA 25
ATOM 13087 C C . LEU A 1 5 ? -6.906 0.633 -1.449 1.00 1.00 5 LEU A C 25
ATOM 13088 O O . LEU A 1 5 ? -8.067 0.689 -1.805 1.00 1.00 5 LEU A O 25
ATOM 13104 N N . ASN A 1 6 ? -6.298 -0.512 -1.296 1.00 1.00 6 ASN A N 25
ATOM 13105 C CA . ASN A 1 6 ? -7.025 -1.785 -1.559 1.00 1.00 6 ASN A CA 25
ATOM 13106 C C . ASN A 1 6 ? -7.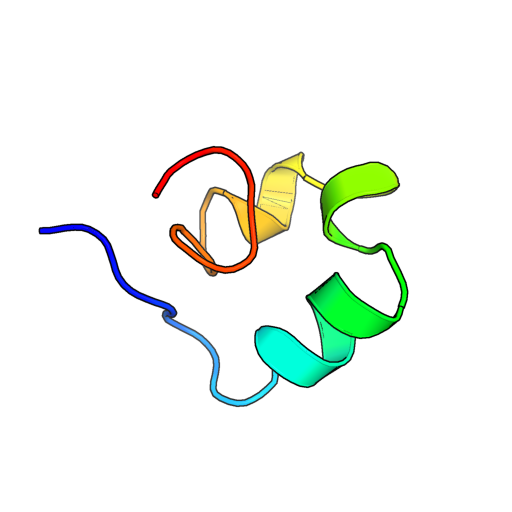423 -2.435 -0.233 1.00 1.00 6 ASN A C 25
ATOM 13107 O O . ASN A 1 6 ? -6.667 -2.442 0.719 1.00 1.00 6 ASN A O 25
ATOM 13118 N N . ALA A 1 7 ? -8.599 -2.992 -0.165 1.00 1.00 7 ALA A N 25
ATOM 13119 C CA . ALA A 1 7 ? -9.031 -3.652 1.097 1.00 1.00 7 ALA A CA 25
ATOM 13120 C C . ALA A 1 7 ? -8.175 -4.897 1.334 1.00 1.00 7 ALA A C 25
ATOM 13121 O O . ALA A 1 7 ? -8.085 -5.404 2.434 1.00 1.00 7 ALA A O 25
ATOM 13128 N N . HIS A 1 8 ? -7.551 -5.399 0.303 1.00 1.00 8 HIS A N 25
ATOM 13129 C CA . HIS A 1 8 ? -6.707 -6.614 0.460 1.00 1.00 8 HIS A CA 25
ATOM 13130 C C . HIS A 1 8 ? -5.269 -6.209 0.786 1.00 1.00 8 HIS A C 25
ATOM 13131 O O . HIS A 1 8 ? -4.369 -7.023 0.776 1.00 1.00 8 HIS A O 25
ATOM 13145 N N . CYS A 1 9 ? -5.039 -4.956 1.068 1.00 1.00 9 CYS A N 25
ATOM 13146 C CA . CYS A 1 9 ? -3.654 -4.516 1.387 1.00 1.00 9 CYS A CA 25
ATOM 13147 C C . CYS A 1 9 ? -3.076 -5.401 2.495 1.00 1.00 9 CYS A C 25
ATOM 13148 O O . CYS A 1 9 ? -1.951 -5.854 2.411 1.00 1.00 9 CYS A O 25
ATOM 13155 N N . GLU A 1 10 ? -3.831 -5.657 3.528 1.00 1.00 10 GLU A N 25
ATOM 13156 C CA . GLU A 1 10 ? -3.309 -6.520 4.621 1.00 1.00 10 GLU A CA 25
ATOM 13157 C C . GLU A 1 10 ? -3.106 -7.933 4.076 1.00 1.00 10 GLU A C 25
ATOM 13158 O O . GLU A 1 10 ? -2.150 -8.604 4.399 1.00 1.00 10 GLU A O 25
ATOM 13170 N N . MET A 1 11 ? -4.008 -8.385 3.246 1.00 1.00 11 MET A N 25
ATOM 13171 C CA . MET A 1 11 ? -3.885 -9.756 2.669 1.00 1.00 11 MET A CA 25
ATOM 13172 C C . MET A 1 11 ? -2.607 -9.858 1.835 1.00 1.00 11 MET A C 25
ATOM 13173 O O . MET A 1 11 ? -2.005 -10.905 1.727 1.00 1.00 11 MET A O 25
ATOM 13187 N N . TRP A 1 12 ? -2.209 -8.783 1.220 1.00 1.00 12 TRP A N 25
ATOM 13188 C CA . TRP A 1 12 ? -0.987 -8.815 0.365 1.00 1.00 12 TRP A CA 25
ATOM 13189 C C . TRP A 1 12 ? 0.268 -8.540 1.202 1.00 1.00 12 TRP A C 25
ATOM 13190 O O . TRP A 1 12 ? 1.275 -9.215 1.084 1.00 1.00 12 TRP A O 25
ATOM 13211 N N . GLN A 1 13 ? 0.228 -7.551 2.050 1.00 1.00 13 GLN A N 25
ATOM 13212 C CA . GLN A 1 13 ? 1.424 -7.249 2.878 1.00 1.00 13 GLN A CA 25
ATOM 13213 C C . GLN A 1 13 ? 1.714 -8.443 3.780 1.00 1.00 13 GLN A C 25
ATOM 13214 O O . GLN A 1 13 ? 2.852 -8.794 4.019 1.00 1.00 13 GLN A O 25
ATOM 13228 N N . GLN A 1 14 ? 0.689 -9.075 4.272 1.00 1.00 14 GLN A N 25
ATOM 13229 C CA . GLN A 1 14 ? 0.903 -10.252 5.148 1.00 1.00 14 GLN A CA 25
ATOM 13230 C C . GLN A 1 14 ? 1.579 -11.352 4.329 1.00 1.00 14 GLN A C 25
ATOM 13231 O O . GLN A 1 14 ? 2.317 -12.163 4.852 1.00 1.00 14 GLN A O 25
ATOM 13245 N N . LEU A 1 15 ? 1.351 -11.373 3.040 1.00 1.00 15 LEU A N 25
ATOM 13246 C CA . LEU A 1 15 ? 2.002 -12.404 2.188 1.00 1.00 15 LEU A CA 25
ATOM 13247 C C . LEU A 1 15 ? 3.384 -11.894 1.755 1.00 1.00 15 LEU A C 25
ATOM 13248 O O . LEU A 1 15 ? 4.199 -12.643 1.251 1.00 1.00 15 LEU A O 25
ATOM 13264 N N . GLY A 1 16 ? 3.662 -10.634 1.973 1.00 1.00 16 GLY A N 25
ATOM 13265 C CA . GLY A 1 16 ? 5.006 -10.091 1.602 1.00 1.00 16 GLY A CA 25
ATOM 13266 C C . GLY A 1 16 ? 4.950 -9.359 0.261 1.00 1.00 16 GLY A C 25
ATOM 13267 O O . GLY A 1 16 ? 5.968 -9.082 -0.340 1.00 1.00 16 GLY A O 25
ATOM 13271 N N . HIS A 1 17 ? 3.783 -9.039 -0.216 1.00 1.00 17 HIS A N 25
ATOM 13272 C CA . HIS A 1 17 ? 3.690 -8.317 -1.518 1.00 1.00 17 HIS A CA 25
ATOM 13273 C C . HIS A 1 17 ? 4.506 -7.022 -1.441 1.00 1.00 17 HIS A C 25
ATOM 13274 O O . HIS A 1 17 ? 4.977 -6.515 -2.439 1.00 1.00 17 HIS A O 25
ATOM 13288 N N . CYS A 1 18 ? 4.685 -6.487 -0.266 1.00 1.00 18 CYS A N 25
ATOM 13289 C CA . CYS A 1 18 ? 5.487 -5.238 -0.139 1.00 1.00 18 CYS A CA 25
ATOM 13290 C C . CYS A 1 18 ? 6.960 -5.611 -0.235 1.00 1.00 18 CYS A C 25
ATOM 13291 O O . CYS A 1 18 ? 7.751 -4.944 -0.875 1.00 1.00 18 CYS A O 25
ATOM 13298 N N . GLN A 1 19 ? 7.322 -6.696 0.387 1.00 1.00 19 GLN A N 25
ATOM 13299 C CA . GLN A 1 19 ? 8.729 -7.160 0.337 1.00 1.00 19 GLN A CA 25
ATOM 13300 C C . GLN A 1 19 ? 9.025 -7.678 -1.068 1.00 1.00 19 GLN A C 25
ATOM 13301 O O . GLN A 1 19 ? 10.129 -7.576 -1.565 1.00 1.00 19 GLN A O 25
ATOM 13315 N N . TYR A 1 20 ? 8.041 -8.252 -1.702 1.00 1.00 20 TYR A N 25
ATOM 13316 C CA . TYR A 1 20 ? 8.244 -8.804 -3.066 1.00 1.00 20 TYR A CA 25
ATOM 13317 C C . TYR A 1 20 ? 7.728 -7.828 -4.128 1.00 1.00 20 TYR A C 25
ATOM 13318 O O . TYR A 1 20 ? 8.311 -7.692 -5.185 1.00 1.00 20 TYR A O 25
ATOM 13336 N N . SER A 1 21 ? 6.638 -7.150 -3.867 1.00 1.00 21 SER A N 25
ATOM 13337 C CA . SER A 1 21 ? 6.103 -6.194 -4.884 1.00 1.00 21 SER A CA 25
ATOM 13338 C C . SER A 1 21 ? 5.813 -4.830 -4.247 1.00 1.00 21 SER A C 25
ATOM 13339 O O . SER A 1 21 ? 4.675 -4.409 -4.143 1.00 1.00 21 SER A O 25
ATOM 13347 N N . PRO A 1 22 ? 6.833 -4.123 -3.860 1.00 1.00 22 PRO A N 25
ATOM 13348 C CA . PRO A 1 22 ? 6.679 -2.775 -3.260 1.00 1.00 22 PRO A CA 25
ATOM 13349 C C . PRO A 1 22 ? 6.342 -1.740 -4.335 1.00 1.00 22 PRO A C 25
ATOM 13350 O O . PRO A 1 22 ? 5.806 -0.684 -4.060 1.00 1.00 22 PRO A O 25
ATOM 13361 N N . LYS A 1 23 ? 6.661 -2.055 -5.560 1.00 1.00 23 LYS A N 25
ATOM 13362 C CA . LYS A 1 23 ? 6.384 -1.118 -6.686 1.00 1.00 23 LYS A CA 25
ATOM 13363 C C . LYS A 1 23 ? 4.889 -0.819 -6.784 1.00 1.00 23 LYS A C 25
ATOM 13364 O O . LYS A 1 23 ? 4.499 0.282 -7.119 1.00 1.00 23 LYS A O 25
ATOM 13383 N N . TYR A 1 24 ? 4.041 -1.777 -6.509 1.00 1.00 24 TYR A N 25
ATOM 13384 C CA . TYR A 1 24 ? 2.578 -1.503 -6.612 1.00 1.00 24 TYR A CA 25
ATOM 13385 C C . TYR A 1 24 ? 1.971 -1.404 -5.213 1.00 1.00 24 TYR A C 25
ATOM 13386 O O . TYR A 1 24 ? 0.946 -0.784 -5.020 1.00 1.00 24 TYR A O 25
ATOM 13404 N N . MET A 1 25 ? 2.602 -1.972 -4.224 1.00 1.00 25 MET A N 25
ATOM 13405 C CA . MET A 1 25 ? 2.039 -1.846 -2.854 1.00 1.00 25 MET A CA 25
ATOM 13406 C C . MET A 1 25 ? 2.189 -0.394 -2.416 1.00 1.00 25 MET A C 25
ATOM 13407 O O . MET A 1 25 ? 1.285 0.203 -1.872 1.00 1.00 25 MET A O 25
ATOM 13421 N N . GLY A 1 26 ? 3.329 0.183 -2.675 1.00 1.00 26 GLY A N 25
ATOM 13422 C CA . GLY A 1 26 ? 3.549 1.602 -2.298 1.00 1.00 26 GLY A CA 25
ATOM 13423 C C . GLY A 1 26 ? 2.558 2.476 -3.060 1.00 1.00 26 GLY A C 25
ATOM 13424 O O . GLY A 1 26 ? 2.220 3.563 -2.640 1.00 1.00 26 GLY A O 25
ATOM 13428 N N . HIS A 1 27 ? 2.095 2.009 -4.185 1.00 1.00 27 HIS A N 25
ATOM 13429 C CA . HIS A 1 27 ? 1.130 2.808 -4.981 1.00 1.00 27 HIS A CA 25
ATOM 13430 C C . HIS A 1 27 ? -0.288 2.530 -4.484 1.00 1.00 27 HIS A C 25
ATOM 13431 O O . HIS A 1 27 ? -1.211 3.271 -4.752 1.00 1.00 27 HIS A O 25
ATOM 13445 N N . TYR A 1 28 ? -0.467 1.457 -3.764 1.00 1.00 28 TYR A N 25
ATOM 13446 C CA . TYR A 1 28 ? -1.821 1.121 -3.249 1.00 1.00 28 TYR A CA 25
ATOM 13447 C C . TYR A 1 28 ? -1.793 1.042 -1.729 1.00 1.00 28 TYR A C 25
ATOM 13448 O O . TYR A 1 28 ? -2.592 1.654 -1.052 1.00 1.00 28 TYR A O 25
ATOM 13466 N N . CYS A 1 29 ? -0.887 0.291 -1.181 1.00 1.00 29 CYS A N 25
ATOM 13467 C CA . CYS A 1 29 ? -0.833 0.187 0.298 1.00 1.00 29 CYS A CA 25
ATOM 13468 C C . CYS A 1 29 ? 0.348 0.999 0.821 1.00 1.00 29 CYS A C 25
ATOM 13469 O O . CYS A 1 29 ? 1.492 0.649 0.622 1.00 1.00 29 CYS A O 25
ATOM 13476 N N . LYS A 1 30 ? 0.078 2.082 1.501 1.00 1.00 30 LYS A N 25
ATOM 13477 C CA . LYS A 1 30 ? 1.189 2.912 2.047 1.00 1.00 30 LYS A CA 25
ATOM 13478 C C . LYS A 1 30 ? 1.567 2.410 3.442 1.00 1.00 30 LYS A C 25
ATOM 13479 O O . LYS A 1 30 ? 2.714 2.119 3.727 1.00 1.00 30 LYS A O 25
ATOM 13498 N N . LYS A 1 31 ? 0.604 2.314 4.315 1.00 1.00 31 LYS A N 25
ATOM 13499 C CA . LYS A 1 31 ? 0.886 1.833 5.695 1.00 1.00 31 LYS A CA 25
ATOM 13500 C C . LYS A 1 31 ? 1.369 0.386 5.648 1.00 1.00 31 LYS A C 25
ATOM 13501 O O . LYS A 1 31 ? 2.286 0.000 6.344 1.00 1.00 31 LYS A O 25
ATOM 13520 N N . ALA A 1 32 ? 0.750 -0.416 4.834 1.00 1.00 32 ALA A N 25
ATOM 13521 C CA . ALA A 1 32 ? 1.150 -1.846 4.735 1.00 1.00 32 ALA A CA 25
ATOM 13522 C C . ALA A 1 32 ? 2.577 -1.956 4.185 1.00 1.00 32 ALA A C 25
ATOM 13523 O O . ALA A 1 32 ? 3.220 -2.978 4.307 1.00 1.00 32 ALA A O 25
ATOM 13530 N N . CYS A 1 33 ? 3.078 -0.914 3.585 1.00 1.00 33 CYS A N 25
ATOM 13531 C CA . CYS A 1 33 ? 4.460 -0.966 3.036 1.00 1.00 33 CYS A CA 25
ATOM 13532 C C . CYS A 1 33 ? 5.383 -0.136 3.925 1.00 1.00 33 CYS A C 25
ATOM 13533 O O . CYS A 1 33 ? 4.982 0.350 4.964 1.00 1.00 33 CYS A O 25
ATOM 13540 N N . GLY A 1 34 ? 6.620 0.020 3.539 1.00 1.00 34 GLY A N 25
ATOM 13541 C CA . GLY A 1 34 ? 7.561 0.809 4.379 1.00 1.00 34 GLY A CA 25
ATOM 13542 C C . GLY A 1 34 ? 7.280 2.297 4.203 1.00 1.00 34 GLY A C 25
ATOM 13543 O O . GLY A 1 34 ? 7.998 3.138 4.707 1.00 1.00 34 GLY A O 25
ATOM 13547 N N . LEU A 1 35 ? 6.237 2.637 3.496 1.00 1.00 35 LEU A N 25
ATOM 13548 C CA . LEU A 1 35 ? 5.918 4.076 3.305 1.00 1.00 35 LEU A CA 25
ATOM 13549 C C . LEU A 1 35 ? 5.417 4.646 4.633 1.00 1.00 35 LEU A C 25
ATOM 13550 O O . LEU A 1 35 ? 5.737 5.756 5.001 1.00 1.00 35 LEU A O 25
ATOM 13566 N N . CYS A 1 36 ? 4.636 3.890 5.359 1.00 1.00 36 CYS A N 25
ATOM 13567 C CA . CYS A 1 36 ? 4.120 4.394 6.664 1.00 1.00 36 CYS A CA 25
ATOM 13568 C C . CYS A 1 36 ? 3.908 3.226 7.630 1.00 1.00 36 CYS A C 25
ATOM 13569 O O . CYS A 1 36 ? 3.955 2.076 7.239 1.00 1.00 36 CYS A O 25
ATOM 13576 N N . VAL A 1 1 ? -2.809 11.983 4.113 1.00 1.00 1 VAL A N 26
ATOM 13577 C CA . VAL A 1 1 ? -2.221 10.992 5.058 1.00 1.00 1 VAL A CA 26
ATOM 13578 C C . VAL A 1 1 ? -1.917 9.691 4.308 1.00 1.00 1 VAL A C 26
ATOM 13579 O O . VAL A 1 1 ? -2.214 9.555 3.140 1.00 1.00 1 VAL A O 26
ATOM 13591 N N . CYS A 1 2 ? -1.322 8.736 4.971 1.00 1.00 2 CYS A N 26
ATOM 13592 C CA . CYS A 1 2 ? -0.994 7.448 4.295 1.00 1.00 2 CYS A CA 26
ATOM 13593 C C . CYS A 1 2 ? -2.006 6.385 4.718 1.00 1.00 2 CYS A C 26
ATOM 13594 O O . CYS A 1 2 ? -2.307 6.235 5.885 1.00 1.00 2 CYS A O 26
ATOM 13601 N N . GLU A 1 3 ? -2.524 5.638 3.782 1.00 1.00 3 GLU A N 26
ATOM 13602 C CA . GLU A 1 3 ? -3.504 4.580 4.148 1.00 1.00 3 GLU A CA 26
ATOM 13603 C C . GLU A 1 3 ? -3.627 3.576 3.006 1.00 1.00 3 GLU A C 26
ATOM 13604 O O . GLU A 1 3 ? -3.293 3.857 1.872 1.00 1.00 3 GLU A O 26
ATOM 13616 N N . ASP A 1 4 ? -4.094 2.399 3.305 1.00 1.00 4 ASP A N 26
ATOM 13617 C CA . ASP A 1 4 ? -4.226 1.359 2.250 1.00 1.00 4 ASP A CA 26
ATOM 13618 C C . ASP A 1 4 ? -5.352 1.707 1.276 1.00 1.00 4 ASP A C 26
ATOM 13619 O O . ASP A 1 4 ? -6.494 1.875 1.656 1.00 1.00 4 ASP A O 26
ATOM 13628 N N . LEU A 1 5 ? -5.036 1.797 0.015 1.00 1.00 5 LEU A N 26
ATOM 13629 C CA . LEU A 1 5 ? -6.079 2.112 -1.001 1.00 1.00 5 LEU A CA 26
ATOM 13630 C C . LEU A 1 5 ? -6.976 0.888 -1.208 1.00 1.00 5 LEU A C 26
ATOM 13631 O O . LEU A 1 5 ? -8.175 1.005 -1.379 1.00 1.00 5 LEU A O 26
ATOM 13647 N N . ASN A 1 6 ? -6.407 -0.284 -1.192 1.00 1.00 6 ASN A N 26
ATOM 13648 C CA . ASN A 1 6 ? -7.227 -1.512 -1.386 1.00 1.00 6 ASN A CA 26
ATOM 13649 C C . ASN A 1 6 ? -7.438 -2.192 -0.034 1.00 1.00 6 ASN A C 26
ATOM 13650 O O . ASN A 1 6 ? -6.546 -2.247 0.790 1.00 1.00 6 ASN A O 26
ATOM 13661 N N . ALA A 1 7 ? -8.609 -2.715 0.200 1.00 1.00 7 ALA A N 26
ATOM 13662 C CA . ALA A 1 7 ? -8.873 -3.398 1.493 1.00 1.00 7 ALA A CA 26
ATOM 13663 C C . ALA A 1 7 ? -8.096 -4.718 1.532 1.00 1.00 7 ALA A C 26
ATOM 13664 O O . ALA A 1 7 ? -7.984 -5.353 2.562 1.00 1.00 7 ALA A O 26
ATOM 13671 N N . HIS A 1 8 ? -7.555 -5.133 0.416 1.00 1.00 8 HIS A N 26
ATOM 13672 C CA . HIS A 1 8 ? -6.780 -6.405 0.388 1.00 1.00 8 HIS A CA 26
ATOM 13673 C C . HIS A 1 8 ? -5.310 -6.114 0.711 1.00 1.00 8 HIS A C 26
ATOM 13674 O O . HIS A 1 8 ? -4.483 -7.003 0.746 1.00 1.00 8 HIS A O 26
ATOM 13688 N N . CYS A 1 9 ? -4.978 -4.871 0.945 1.00 1.00 9 CYS A N 26
ATOM 13689 C CA . CYS A 1 9 ? -3.562 -4.525 1.260 1.00 1.00 9 CYS A CA 26
ATOM 13690 C C . CYS A 1 9 ? -3.025 -5.469 2.331 1.00 1.00 9 CYS A C 26
ATOM 13691 O O . CYS A 1 9 ? -1.940 -6.002 2.216 1.00 1.00 9 CYS A O 26
ATOM 13698 N N . GLU A 1 10 ? -3.773 -5.688 3.373 1.00 1.00 10 GLU A N 26
ATOM 13699 C CA . GLU A 1 10 ? -3.298 -6.602 4.443 1.00 1.00 10 GLU A CA 26
ATOM 13700 C C . GLU A 1 10 ? -3.126 -8.002 3.853 1.00 1.00 10 GLU A C 26
ATOM 13701 O O . GLU A 1 10 ? -2.209 -8.723 4.187 1.00 1.00 10 GLU A O 26
ATOM 13713 N N . MET A 1 11 ? -4.005 -8.385 2.968 1.00 1.00 11 MET A N 26
ATOM 13714 C CA . MET A 1 11 ? -3.899 -9.733 2.343 1.00 1.00 11 MET A CA 26
ATOM 13715 C C . MET A 1 11 ? -2.607 -9.827 1.530 1.00 1.00 11 MET A C 26
ATOM 13716 O O . MET A 1 11 ? -1.998 -10.873 1.439 1.00 1.00 11 MET A O 26
ATOM 13730 N N . TRP A 1 12 ? -2.196 -8.751 0.922 1.00 1.00 12 TRP A N 26
ATOM 13731 C CA . TRP A 1 12 ? -0.952 -8.790 0.098 1.00 1.00 12 TRP A CA 26
ATOM 13732 C C . TRP A 1 12 ? 0.281 -8.521 0.965 1.00 1.00 12 TRP A C 26
ATOM 13733 O O . TRP A 1 12 ? 1.307 -9.154 0.810 1.00 1.00 12 TRP A O 26
ATOM 13754 N N . GLN A 1 13 ? 0.203 -7.580 1.864 1.00 1.00 13 GLN A N 26
ATOM 13755 C CA . GLN A 1 13 ? 1.386 -7.272 2.715 1.00 1.00 13 GLN A CA 26
ATOM 13756 C C . GLN A 1 13 ? 1.663 -8.443 3.648 1.00 1.00 13 GLN A C 26
ATOM 13757 O O . GLN A 1 13 ? 2.797 -8.750 3.962 1.00 1.00 13 GLN A O 26
ATOM 13771 N N . GLN A 1 14 ? 0.637 -9.107 4.093 1.00 1.00 14 GLN A N 26
ATOM 13772 C CA . GLN A 1 14 ? 0.847 -10.261 4.996 1.00 1.00 14 GLN A CA 26
ATOM 13773 C C . GLN A 1 14 ? 1.585 -11.349 4.219 1.00 1.00 14 GLN A C 26
ATOM 13774 O O . GLN A 1 14 ? 2.359 -12.105 4.770 1.00 1.00 14 GLN A O 26
ATOM 13788 N N . LEU A 1 15 ? 1.370 -11.416 2.933 1.00 1.00 15 LEU A N 26
ATOM 13789 C CA . LEU A 1 15 ? 2.075 -12.432 2.109 1.00 1.00 15 LEU A CA 26
ATOM 13790 C C . LEU A 1 15 ? 3.465 -11.901 1.746 1.00 1.00 15 LEU A C 26
ATOM 13791 O O . LEU A 1 15 ? 4.294 -12.609 1.215 1.00 1.00 15 LEU A O 26
ATOM 13807 N N . GLY A 1 16 ? 3.729 -10.654 2.050 1.00 1.00 16 GLY A N 26
ATOM 13808 C CA . GLY A 1 16 ? 5.069 -10.074 1.743 1.00 1.00 16 GLY A CA 26
ATOM 13809 C C . GLY A 1 16 ? 5.050 -9.343 0.397 1.00 1.00 16 GLY A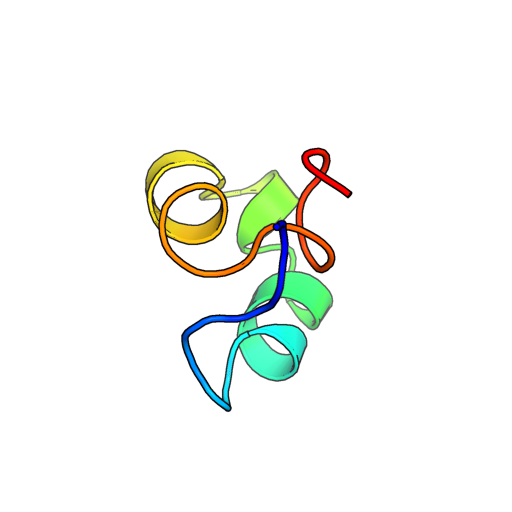 C 26
ATOM 13810 O O . GLY A 1 16 ? 6.081 -8.976 -0.127 1.00 1.00 16 GLY A O 26
ATOM 13814 N N . HIS A 1 17 ? 3.893 -9.124 -0.170 1.00 1.00 17 HIS A N 26
ATOM 13815 C CA . HIS A 1 17 ? 3.835 -8.413 -1.481 1.00 1.00 17 HIS A CA 26
ATOM 13816 C C . HIS A 1 17 ? 4.663 -7.134 -1.406 1.00 1.00 17 HIS A C 26
ATOM 13817 O O . HIS A 1 17 ? 5.207 -6.677 -2.394 1.00 1.00 17 HIS A O 26
ATOM 13831 N N . CYS A 1 18 ? 4.781 -6.554 -0.246 1.00 1.00 18 CYS A N 26
ATOM 13832 C CA . CYS A 1 18 ? 5.595 -5.319 -0.126 1.00 1.00 18 CYS A CA 26
ATOM 13833 C C . CYS A 1 18 ? 7.061 -5.727 -0.135 1.00 1.00 18 CYS A C 26
ATOM 13834 O O . CYS A 1 18 ? 7.898 -5.101 -0.754 1.00 1.00 18 CYS A O 26
ATOM 13841 N N . GLN A 1 19 ? 7.365 -6.798 0.537 1.00 1.00 19 GLN A N 26
ATOM 13842 C CA . GLN A 1 19 ? 8.764 -7.292 0.572 1.00 1.00 19 GLN A CA 26
ATOM 13843 C C . GLN A 1 19 ? 9.117 -7.870 -0.793 1.00 1.00 19 GLN A C 26
ATOM 13844 O O . GLN A 1 19 ? 10.257 -7.867 -1.210 1.00 1.00 19 GLN A O 26
ATOM 13858 N N . TYR A 1 20 ? 8.143 -8.395 -1.479 1.00 1.00 20 TYR A N 26
ATOM 13859 C CA . TYR A 1 20 ? 8.407 -9.007 -2.806 1.00 1.00 20 TYR A CA 26
ATOM 13860 C C . TYR A 1 20 ? 8.017 -8.053 -3.940 1.00 1.00 20 TYR A C 26
ATOM 13861 O O . TYR A 1 20 ? 8.762 -7.869 -4.882 1.00 1.00 20 TYR A O 26
ATOM 13879 N N . SER A 1 21 ? 6.856 -7.461 -3.875 1.00 1.00 21 SER A N 26
ATOM 13880 C CA . SER A 1 21 ? 6.433 -6.546 -4.974 1.00 1.00 21 SER A CA 26
ATOM 13881 C C . SER A 1 21 ? 5.973 -5.203 -4.398 1.00 1.00 21 SER A C 26
ATOM 13882 O O . SER A 1 21 ? 4.805 -4.868 -4.438 1.00 1.00 21 SER A O 26
ATOM 13890 N N . PRO A 1 22 ? 6.892 -4.436 -3.885 1.00 1.00 22 PRO A N 26
ATOM 13891 C CA . PRO A 1 22 ? 6.597 -3.098 -3.309 1.00 1.00 22 PRO A CA 26
ATOM 13892 C C . PRO A 1 22 ? 6.299 -2.063 -4.402 1.00 1.00 22 PRO A C 26
ATOM 13893 O O . PRO A 1 22 ? 5.740 -1.013 -4.147 1.00 1.00 22 PRO A O 26
ATOM 13904 N N . LYS A 1 23 ? 6.676 -2.358 -5.617 1.00 1.00 23 LYS A N 26
ATOM 13905 C CA . LYS A 1 23 ? 6.431 -1.403 -6.739 1.00 1.00 23 LYS A CA 26
ATOM 13906 C C . LYS A 1 23 ? 4.930 -1.118 -6.880 1.00 1.00 23 LYS A C 26
ATOM 13907 O O . LYS A 1 23 ? 4.533 -0.038 -7.274 1.00 1.00 23 LYS A O 26
ATOM 13926 N N . TYR A 1 24 ? 4.091 -2.077 -6.579 1.00 1.00 24 TYR A N 26
ATOM 13927 C CA . TYR A 1 24 ? 2.621 -1.845 -6.722 1.00 1.00 24 TYR A CA 26
ATOM 13928 C C . TYR A 1 24 ? 1.990 -1.650 -5.346 1.00 1.00 24 TYR A C 26
ATOM 13929 O O . TYR A 1 24 ? 0.914 -1.100 -5.220 1.00 1.00 24 TYR A O 26
ATOM 13947 N N . MET A 1 25 ? 2.645 -2.079 -4.309 1.00 1.00 25 MET A N 26
ATOM 13948 C CA . MET A 1 25 ? 2.063 -1.890 -2.958 1.00 1.00 25 MET A CA 26
ATOM 13949 C C . MET A 1 25 ? 2.219 -0.430 -2.551 1.00 1.00 25 MET A C 26
ATOM 13950 O O . MET A 1 25 ? 1.336 0.164 -1.971 1.00 1.00 25 MET A O 26
ATOM 13964 N N . GLY A 1 26 ? 3.342 0.152 -2.850 1.00 1.00 26 GLY A N 26
ATOM 13965 C CA . GLY A 1 26 ? 3.564 1.573 -2.480 1.00 1.00 26 GLY A CA 26
ATOM 13966 C C . GLY A 1 26 ? 2.540 2.455 -3.194 1.00 1.00 26 GLY A C 26
ATOM 13967 O O . GLY A 1 26 ? 2.224 3.542 -2.749 1.00 1.00 26 GLY A O 26
ATOM 13971 N N . HIS A 1 27 ? 2.032 2.004 -4.305 1.00 1.00 27 HIS A N 26
ATOM 13972 C CA . HIS A 1 27 ? 1.042 2.824 -5.055 1.00 1.00 27 HIS A CA 26
ATOM 13973 C C . HIS A 1 27 ? -0.359 2.540 -4.524 1.00 1.00 27 HIS A C 26
ATOM 13974 O O . HIS A 1 27 ? -1.306 3.235 -4.839 1.00 1.00 27 HIS A O 26
ATOM 13988 N N . TYR A 1 28 ? -0.501 1.519 -3.729 1.00 1.00 28 TYR A N 26
ATOM 13989 C CA . TYR A 1 28 ? -1.841 1.183 -3.183 1.00 1.00 28 TYR A CA 26
ATOM 13990 C C . TYR A 1 28 ? -1.776 1.110 -1.666 1.00 1.00 28 TYR A C 26
ATOM 13991 O O . TYR A 1 28 ? -2.593 1.681 -0.976 1.00 1.00 28 TYR A O 26
ATOM 14009 N N . CYS A 1 29 ? -0.821 0.400 -1.138 1.00 1.00 29 CYS A N 26
ATOM 14010 C CA . CYS A 1 29 ? -0.730 0.288 0.339 1.00 1.00 29 CYS A CA 26
ATOM 14011 C C . CYS A 1 29 ? 0.461 1.096 0.849 1.00 1.00 29 CYS A C 26
ATOM 14012 O O . CYS A 1 29 ? 1.600 0.763 0.599 1.00 1.00 29 CYS A O 26
ATOM 14019 N N . LYS A 1 30 ? 0.201 2.148 1.572 1.00 1.00 30 LYS A N 26
ATOM 14020 C CA . LYS A 1 30 ? 1.311 2.977 2.120 1.00 1.00 30 LYS A CA 26
ATOM 14021 C C . LYS A 1 30 ? 1.733 2.417 3.483 1.00 1.00 30 LYS A C 26
ATOM 14022 O O . LYS A 1 30 ? 2.897 2.128 3.726 1.00 1.00 30 LYS A O 26
ATOM 14041 N N . LYS A 1 31 ? 0.788 2.263 4.378 1.00 1.00 31 LYS A N 26
ATOM 14042 C CA . LYS A 1 31 ? 1.109 1.716 5.726 1.00 1.00 31 LYS A CA 26
ATOM 14043 C C . LYS A 1 31 ? 1.582 0.276 5.595 1.00 1.00 31 LYS A C 26
ATOM 14044 O O . LYS A 1 31 ? 2.591 -0.116 6.145 1.00 1.00 31 LYS A O 26
ATOM 14063 N N . ALA A 1 32 ? 0.846 -0.516 4.872 1.00 1.00 32 ALA A N 26
ATOM 14064 C CA . ALA A 1 32 ? 1.224 -1.942 4.701 1.00 1.00 32 ALA A CA 26
ATOM 14065 C C . ALA A 1 32 ? 2.634 -2.029 4.126 1.00 1.00 32 ALA A C 26
ATOM 14066 O O . ALA A 1 32 ? 3.316 -3.025 4.270 1.00 1.00 32 ALA A O 26
ATOM 14073 N N . CYS A 1 33 ? 3.078 -0.990 3.485 1.00 1.00 33 CYS A N 26
ATOM 14074 C CA . CYS A 1 33 ? 4.441 -0.994 2.909 1.00 1.00 33 CYS A CA 26
ATOM 14075 C C . CYS A 1 33 ? 5.328 -0.087 3.759 1.00 1.00 33 CYS A C 26
ATOM 14076 O O . CYS A 1 33 ? 4.925 0.374 4.807 1.00 1.00 33 CYS A O 26
ATOM 14083 N N . GLY A 1 34 ? 6.533 0.156 3.332 1.00 1.00 34 GLY A N 26
ATOM 14084 C CA . GLY A 1 34 ? 7.443 1.022 4.131 1.00 1.00 34 GLY A CA 26
ATOM 14085 C C . GLY A 1 34 ? 7.174 2.495 3.828 1.00 1.00 34 GLY A C 26
ATOM 14086 O O . GLY A 1 34 ? 8.075 3.309 3.846 1.00 1.00 34 GLY A O 26
ATOM 14090 N N . LEU A 1 35 ? 5.948 2.858 3.553 1.00 1.00 35 LEU A N 26
ATOM 14091 C CA . LEU A 1 35 ? 5.671 4.291 3.260 1.00 1.00 35 LEU A CA 26
ATOM 14092 C C . LEU A 1 35 ? 5.072 4.946 4.498 1.00 1.00 35 LEU A C 26
ATOM 14093 O O . LEU A 1 35 ? 5.174 6.141 4.694 1.00 1.00 35 LEU A O 26
ATOM 14109 N N . CYS A 1 36 ? 4.455 4.168 5.339 1.00 1.00 36 CYS A N 26
ATOM 14110 C CA . CYS A 1 36 ? 3.850 4.737 6.571 1.00 1.00 36 CYS A CA 26
ATOM 14111 C C . CYS A 1 36 ? 3.512 3.600 7.533 1.00 1.00 36 CYS A C 26
ATOM 14112 O O . CYS A 1 36 ? 2.886 3.808 8.551 1.00 1.00 36 CYS A O 26
ATOM 14119 N N . VAL A 1 1 ? -1.869 12.387 2.278 1.00 1.00 1 VAL A N 27
ATOM 14120 C CA . VAL A 1 1 ? -2.397 11.370 3.231 1.00 1.00 1 VAL A CA 27
ATOM 14121 C C . VAL A 1 1 ? -2.037 9.968 2.732 1.00 1.00 1 VAL A C 27
ATOM 14122 O O . VAL A 1 1 ? -2.429 9.559 1.657 1.00 1.00 1 VAL A O 27
ATOM 14134 N N . CYS A 1 2 ? -1.288 9.227 3.504 1.00 1.00 2 CYS A N 27
ATOM 14135 C CA . CYS A 1 2 ? -0.902 7.857 3.070 1.00 1.00 2 CYS A CA 27
ATOM 14136 C C . CYS A 1 2 ? -1.761 6.827 3.809 1.00 1.00 2 CYS A C 27
ATOM 14137 O O . CYS A 1 2 ? -1.845 6.830 5.022 1.00 1.00 2 CYS A O 27
ATOM 14144 N N . GLU A 1 3 ? -2.405 5.952 3.086 1.00 1.00 3 GLU A N 27
ATOM 14145 C CA . GLU A 1 3 ? -3.264 4.929 3.743 1.00 1.00 3 GLU A CA 27
ATOM 14146 C C . GLU A 1 3 ? -3.547 3.789 2.761 1.00 1.00 3 GLU A C 27
ATOM 14147 O O . GLU A 1 3 ? -3.411 3.939 1.563 1.00 1.00 3 GLU A O 27
ATOM 14159 N N . ASP A 1 4 ? -3.931 2.645 3.263 1.00 1.00 4 ASP A N 27
ATOM 14160 C CA . ASP A 1 4 ? -4.211 1.488 2.366 1.00 1.00 4 ASP A CA 27
ATOM 14161 C C . ASP A 1 4 ? -5.272 1.870 1.325 1.00 1.00 4 ASP A C 27
ATOM 14162 O O . ASP A 1 4 ? -6.219 2.576 1.613 1.00 1.00 4 ASP A O 27
ATOM 14171 N N . LEU A 1 5 ? -5.111 1.410 0.112 1.00 1.00 5 LEU A N 27
ATOM 14172 C CA . LEU A 1 5 ? -6.093 1.742 -0.960 1.00 1.00 5 LEU A CA 27
ATOM 14173 C C . LEU A 1 5 ? -6.933 0.509 -1.301 1.00 1.00 5 LEU A C 27
ATOM 14174 O O . LEU A 1 5 ? -8.088 0.615 -1.664 1.00 1.00 5 LEU A O 27
ATOM 14190 N N . ASN A 1 6 ? -6.364 -0.659 -1.192 1.00 1.00 6 ASN A N 27
ATOM 14191 C CA . ASN A 1 6 ? -7.132 -1.893 -1.516 1.00 1.00 6 ASN A CA 27
ATOM 14192 C C . ASN A 1 6 ? -7.558 -2.588 -0.221 1.00 1.00 6 ASN A C 27
ATOM 14193 O O . ASN A 1 6 ? -6.822 -2.626 0.744 1.00 1.00 6 ASN A O 27
ATOM 14204 N N . ALA A 1 7 ? -8.736 -3.149 -0.191 1.00 1.00 7 ALA A N 27
ATOM 14205 C CA . ALA A 1 7 ? -9.191 -3.846 1.045 1.00 1.00 7 ALA A CA 27
ATOM 14206 C C . ALA A 1 7 ? -8.268 -5.037 1.322 1.00 1.00 7 ALA A C 27
ATOM 14207 O O . ALA A 1 7 ? -8.149 -5.495 2.441 1.00 1.00 7 ALA A O 27
ATOM 14214 N N . HIS A 1 8 ? -7.615 -5.543 0.310 1.00 1.00 8 HIS A N 27
ATOM 14215 C CA . HIS A 1 8 ? -6.699 -6.706 0.508 1.00 1.00 8 HIS A CA 27
ATOM 14216 C C . HIS A 1 8 ? -5.277 -6.199 0.758 1.00 1.00 8 HIS A C 27
ATOM 14217 O O . HIS A 1 8 ? -4.320 -6.944 0.696 1.00 1.00 8 HIS A O 27
ATOM 14231 N N . CYS A 1 9 ? -5.135 -4.933 1.036 1.00 1.00 9 CYS A N 27
ATOM 14232 C CA . CYS A 1 9 ? -3.783 -4.365 1.288 1.00 1.00 9 CYS A CA 27
ATOM 14233 C C . CYS A 1 9 ? -3.063 -5.178 2.360 1.00 1.00 9 CYS A C 27
ATOM 14234 O O . CYS A 1 9 ? -1.970 -5.670 2.158 1.00 1.00 9 CYS A O 27
ATOM 14241 N N . GLU A 1 10 ? -3.668 -5.311 3.503 1.00 1.00 10 GLU A N 27
ATOM 14242 C CA . GLU A 1 10 ? -3.033 -6.079 4.602 1.00 1.00 10 GLU A CA 27
ATOM 14243 C C . GLU A 1 10 ? -2.801 -7.525 4.164 1.00 1.00 10 GLU A C 27
ATOM 14244 O O . GLU A 1 10 ? -1.778 -8.113 4.452 1.00 1.00 10 GLU A O 27
ATOM 14256 N N . MET A 1 11 ? -3.739 -8.102 3.473 1.00 1.00 11 MET A N 27
ATOM 14257 C CA . MET A 1 11 ? -3.570 -9.511 3.019 1.00 1.00 11 MET A CA 27
ATOM 14258 C C . MET A 1 11 ? -2.358 -9.599 2.090 1.00 1.00 11 MET A C 27
ATOM 14259 O O . MET A 1 11 ? -1.606 -10.550 2.114 1.00 1.00 11 MET A O 27
ATOM 14273 N N . TRP A 1 12 ? -2.168 -8.614 1.266 1.00 1.00 12 TRP A N 27
ATOM 14274 C CA . TRP A 1 12 ? -1.017 -8.637 0.326 1.00 1.00 12 TRP A CA 27
ATOM 14275 C C . TRP A 1 12 ? 0.293 -8.411 1.076 1.00 1.00 12 TRP A C 27
ATOM 14276 O O . TRP A 1 12 ? 1.284 -9.068 0.824 1.00 1.00 12 TRP A O 27
ATOM 14297 N N . GLN A 1 13 ? 0.317 -7.487 1.988 1.00 1.00 13 GLN A N 27
ATOM 14298 C CA . GLN A 1 13 ? 1.571 -7.231 2.733 1.00 1.00 13 GLN A CA 27
ATOM 14299 C C . GLN A 1 13 ? 1.894 -8.443 3.603 1.00 1.00 13 GLN A C 27
ATOM 14300 O O . GLN A 1 13 ? 3.037 -8.815 3.769 1.00 1.00 13 GLN A O 27
ATOM 14314 N N . GLN A 1 14 ? 0.893 -9.075 4.150 1.00 1.00 14 GLN A N 27
ATOM 14315 C CA . GLN A 1 14 ? 1.152 -10.266 4.997 1.00 1.00 14 GLN A CA 27
ATOM 14316 C C . GLN A 1 14 ? 1.697 -11.384 4.108 1.00 1.00 14 GLN A C 27
ATOM 14317 O O . GLN A 1 14 ? 2.505 -12.185 4.528 1.00 1.00 14 GLN A O 27
ATOM 14331 N N . LEU A 1 15 ? 1.282 -11.424 2.868 1.00 1.00 15 LEU A N 27
ATOM 14332 C CA . LEU A 1 15 ? 1.810 -12.468 1.948 1.00 1.00 15 LEU A CA 27
ATOM 14333 C C . LEU A 1 15 ? 3.202 -12.042 1.469 1.00 1.00 15 LEU A C 27
ATOM 14334 O O . LEU A 1 15 ? 3.913 -12.803 0.842 1.00 1.00 15 LEU A O 27
ATOM 14350 N N . GLY A 1 16 ? 3.607 -10.837 1.780 1.00 1.00 16 GLY A N 27
ATOM 14351 C CA . GLY A 1 16 ? 4.961 -10.373 1.360 1.00 1.00 16 GLY A CA 27
ATOM 14352 C C . GLY A 1 16 ? 4.876 -9.555 0.068 1.00 1.00 16 GLY A C 27
ATOM 14353 O O . GLY A 1 16 ? 5.871 -9.299 -0.578 1.00 1.00 16 GLY A O 27
ATOM 14357 N N . HIS A 1 17 ? 3.703 -9.136 -0.321 1.00 1.00 17 HIS A N 27
ATOM 14358 C CA . HIS A 1 17 ? 3.587 -8.335 -1.572 1.00 1.00 17 HIS A CA 27
ATOM 14359 C C . HIS A 1 17 ? 4.518 -7.126 -1.495 1.00 1.00 17 HIS A C 27
ATOM 14360 O O . HIS A 1 17 ? 5.028 -6.663 -2.492 1.00 1.00 17 HIS A O 27
ATOM 14374 N N . CYS A 1 18 ? 4.758 -6.617 -0.319 1.00 1.00 18 CYS A N 27
ATOM 14375 C CA . CYS A 1 18 ? 5.676 -5.454 -0.200 1.00 1.00 18 CYS A CA 27
ATOM 14376 C C . CYS A 1 18 ? 7.101 -5.956 -0.382 1.00 1.00 18 CYS A C 27
ATOM 14377 O O . CYS A 1 18 ? 7.920 -5.331 -1.024 1.00 1.00 18 CYS A O 27
ATOM 14384 N N . GLN A 1 19 ? 7.391 -7.095 0.169 1.00 1.00 19 GLN A N 27
ATOM 14385 C CA . GLN A 1 19 ? 8.750 -7.668 0.022 1.00 1.00 19 GLN A CA 27
ATOM 14386 C C . GLN A 1 19 ? 8.948 -8.132 -1.419 1.00 1.00 19 GLN A C 27
ATOM 14387 O O . GLN A 1 19 ? 10.036 -8.088 -1.959 1.00 1.00 19 GLN A O 27
ATOM 14401 N N . TYR A 1 20 ? 7.898 -8.600 -2.038 1.00 1.00 20 TYR A N 27
ATOM 14402 C CA . TYR A 1 20 ? 8.013 -9.097 -3.436 1.00 1.00 20 TYR A CA 27
ATOM 14403 C C . TYR A 1 20 ? 7.648 -7.997 -4.438 1.00 1.00 20 TYR A C 27
ATOM 14404 O O . TYR A 1 20 ? 8.337 -7.798 -5.420 1.00 1.00 20 TYR A O 27
ATOM 14422 N N . SER A 1 21 ? 6.575 -7.281 -4.216 1.00 1.00 21 SER A N 27
ATOM 14423 C CA . SER A 1 21 ? 6.196 -6.209 -5.185 1.00 1.00 21 SER A CA 27
ATOM 14424 C C . SER A 1 21 ? 5.893 -4.893 -4.456 1.00 1.00 21 SER A C 27
ATOM 14425 O O . SER A 1 21 ? 4.769 -4.424 -4.429 1.00 1.00 21 SER A O 27
ATOM 14433 N N . PRO A 1 22 ? 6.898 -4.275 -3.901 1.00 1.00 22 PRO A N 27
ATOM 14434 C CA . PRO A 1 22 ? 6.736 -2.972 -3.200 1.00 1.00 22 PRO A CA 27
ATOM 14435 C C . PRO A 1 22 ? 6.417 -1.853 -4.194 1.00 1.00 22 PRO A C 27
ATOM 14436 O O . PRO A 1 22 ? 5.865 -0.826 -3.843 1.00 1.00 22 PRO A O 27
ATOM 14447 N N . LYS A 1 23 ? 6.773 -2.050 -5.433 1.00 1.00 23 LYS A N 27
ATOM 14448 C CA . LYS A 1 23 ? 6.514 -1.014 -6.470 1.00 1.00 23 LYS A CA 27
ATOM 14449 C C . LYS A 1 23 ? 5.018 -0.717 -6.578 1.00 1.00 23 LYS A C 27
ATOM 14450 O O . LYS A 1 23 ? 4.626 0.401 -6.850 1.00 1.00 23 LYS A O 27
ATOM 14469 N N . TYR A 1 24 ? 4.171 -1.696 -6.386 1.00 1.00 24 TYR A N 27
ATOM 14470 C CA . TYR A 1 24 ? 2.711 -1.421 -6.504 1.00 1.00 24 TYR A CA 27
ATOM 14471 C C . TYR A 1 24 ? 2.083 -1.370 -5.116 1.00 1.00 24 TYR A C 27
ATOM 14472 O O . TYR A 1 24 ? 1.056 -0.752 -4.912 1.00 1.00 24 TYR A O 27
ATOM 14490 N N . MET A 1 25 ? 2.702 -1.971 -4.141 1.00 1.00 25 MET A N 27
ATOM 14491 C CA . MET A 1 25 ? 2.127 -1.895 -2.774 1.00 1.00 25 MET A CA 27
ATOM 14492 C C . MET A 1 25 ? 2.256 -0.456 -2.292 1.00 1.00 25 MET A C 27
ATOM 14493 O O . MET A 1 25 ? 1.343 0.112 -1.731 1.00 1.00 25 MET A O 27
ATOM 14507 N N . GLY A 1 26 ? 3.385 0.141 -2.530 1.00 1.00 26 GLY A N 27
ATOM 14508 C CA . GLY A 1 26 ? 3.582 1.548 -2.106 1.00 1.00 26 GLY A CA 27
ATOM 14509 C C . GLY A 1 26 ? 2.575 2.433 -2.836 1.00 1.00 26 GLY A C 27
ATOM 14510 O O . GLY A 1 26 ? 2.185 3.478 -2.357 1.00 1.00 26 GLY A O 27
ATOM 14514 N N . HIS A 1 27 ? 2.156 2.022 -3.997 1.00 1.00 27 HIS A N 27
ATOM 14515 C CA . HIS A 1 27 ? 1.179 2.833 -4.769 1.00 1.00 27 HIS A CA 27
ATOM 14516 C C . HIS A 1 27 ? -0.235 2.507 -4.294 1.00 1.00 27 HIS A C 27
ATOM 14517 O O . HIS A 1 27 ? -1.174 3.231 -4.555 1.00 1.00 27 HIS A O 27
ATOM 14531 N N . TYR A 1 28 ? -0.392 1.416 -3.600 1.00 1.00 28 TYR A N 27
ATOM 14532 C CA . TYR A 1 28 ? -1.743 1.034 -3.109 1.00 1.00 28 TYR A CA 27
ATOM 14533 C C . TYR A 1 28 ? -1.730 0.943 -1.590 1.00 1.00 28 TYR A C 27
ATOM 14534 O O . TYR A 1 28 ? -2.563 1.512 -0.918 1.00 1.00 28 TYR A O 27
ATOM 14552 N N . CYS A 1 29 ? -0.788 0.232 -1.038 1.00 1.00 29 CYS A N 27
ATOM 14553 C CA . CYS A 1 29 ? -0.737 0.122 0.440 1.00 1.00 29 CYS A CA 27
ATOM 14554 C C . CYS A 1 29 ? 0.473 0.889 0.966 1.00 1.00 29 CYS A C 27
ATOM 14555 O O . CYS A 1 29 ? 1.605 0.518 0.736 1.00 1.00 29 CYS A O 27
ATOM 14562 N N . LYS A 1 30 ? 0.239 1.957 1.673 1.00 1.00 30 LYS A N 27
ATOM 14563 C CA . LYS A 1 30 ? 1.372 2.746 2.228 1.00 1.00 30 LYS A CA 27
ATOM 14564 C C . LYS A 1 30 ? 1.746 2.195 3.603 1.00 1.00 30 LYS A C 27
ATOM 14565 O O . LYS A 1 30 ? 2.883 1.830 3.860 1.00 1.00 30 LYS A O 27
ATOM 14584 N N . LYS A 1 31 ? 0.787 2.132 4.488 1.00 1.00 31 LYS A N 27
ATOM 14585 C CA . LYS A 1 31 ? 1.049 1.604 5.853 1.00 1.00 31 LYS A CA 27
ATOM 14586 C C . LYS A 1 31 ? 1.499 0.157 5.754 1.00 1.00 31 LYS A C 27
ATOM 14587 O O . LYS A 1 31 ? 2.479 -0.248 6.346 1.00 1.00 31 LYS A O 27
ATOM 14606 N N . ALA A 1 32 ? 0.779 -0.624 5.003 1.00 1.00 32 ALA A N 27
ATOM 14607 C CA . ALA A 1 32 ? 1.144 -2.054 4.851 1.00 1.00 32 ALA A CA 27
ATOM 14608 C C . ALA A 1 32 ? 2.574 -2.151 4.329 1.00 1.00 32 ALA A C 27
ATOM 14609 O O . ALA A 1 32 ? 3.238 -3.153 4.498 1.00 1.00 32 ALA A O 27
ATOM 14616 N N . CYS A 1 33 ? 3.057 -1.112 3.706 1.00 1.00 33 CYS A N 27
ATOM 14617 C CA . CYS A 1 33 ? 4.450 -1.141 3.189 1.00 1.00 33 CYS A CA 27
ATOM 14618 C C . CYS A 1 33 ? 5.313 -0.252 4.084 1.00 1.00 33 CYS A C 27
ATOM 14619 O O . CYS A 1 33 ? 4.863 0.234 5.101 1.00 1.00 33 CYS A O 27
ATOM 14626 N N . GLY A 1 34 ? 6.549 -0.047 3.731 1.00 1.00 34 GLY A N 27
ATOM 14627 C CA . GLY A 1 34 ? 7.428 0.798 4.586 1.00 1.00 34 GLY A CA 27
ATOM 14628 C C . GLY A 1 34 ? 7.184 2.279 4.287 1.00 1.00 34 GLY A C 27
ATOM 14629 O O . GLY A 1 34 ? 8.079 3.094 4.407 1.00 1.00 34 GLY A O 27
ATOM 14633 N N . LEU A 1 35 ? 5.990 2.645 3.898 1.00 1.00 35 LEU A N 27
ATOM 14634 C CA . LEU A 1 35 ? 5.729 4.081 3.598 1.00 1.00 35 LEU A CA 27
ATOM 14635 C C . LEU A 1 35 ? 5.223 4.792 4.851 1.00 1.00 35 LEU A C 27
ATOM 14636 O O . LEU A 1 35 ? 5.923 5.585 5.449 1.00 1.00 35 LEU A O 27
ATOM 14652 N N . CYS A 1 36 ? 4.013 4.523 5.248 1.00 1.00 36 CYS A N 27
ATOM 14653 C CA . CYS A 1 36 ? 3.465 5.192 6.458 1.00 1.00 36 CYS A CA 27
ATOM 14654 C C . CYS A 1 36 ? 3.109 4.137 7.505 1.00 1.00 36 CYS A C 27
ATOM 14655 O O . CYS A 1 36 ? 2.265 4.356 8.352 1.00 1.00 36 CYS A O 27
ATOM 14662 N N . VAL A 1 1 ? -2.354 12.156 2.121 1.00 1.00 1 VAL A N 28
ATOM 14663 C CA . VAL A 1 1 ? -2.164 11.305 3.329 1.00 1.00 1 VAL A CA 28
ATOM 14664 C C . VAL A 1 1 ? -1.774 9.887 2.907 1.00 1.00 1 VAL A C 28
ATOM 14665 O O . VAL A 1 1 ? -1.974 9.484 1.779 1.00 1.00 1 VAL A O 28
ATOM 14677 N N . CYS A 1 2 ? -1.213 9.127 3.808 1.00 1.00 2 CYS A N 28
ATOM 14678 C CA . CYS A 1 2 ? -0.805 7.736 3.465 1.00 1.00 2 CYS A CA 28
ATOM 14679 C C . CYS A 1 2 ? -1.807 6.747 4.069 1.00 1.00 2 CYS A C 28
ATOM 14680 O O . CYS A 1 2 ? -2.078 6.774 5.254 1.00 1.00 2 CYS A O 28
ATOM 14687 N N . GLU A 1 3 ? -2.363 5.873 3.268 1.00 1.00 3 GLU A N 28
ATOM 14688 C CA . GLU A 1 3 ? -3.346 4.883 3.806 1.00 1.00 3 GLU A CA 28
ATOM 14689 C C . GLU A 1 3 ? -3.545 3.737 2.807 1.00 1.00 3 GLU A C 28
ATOM 14690 O O . GLU A 1 3 ? -3.271 3.870 1.631 1.00 1.00 3 GLU A O 28
ATOM 14702 N N . ASP A 1 4 ? -4.028 2.613 3.269 1.00 1.00 4 ASP A N 28
ATOM 14703 C CA . ASP A 1 4 ? -4.254 1.458 2.349 1.00 1.00 4 ASP A CA 28
ATOM 14704 C C . ASP A 1 4 ? -5.273 1.841 1.269 1.00 1.00 4 ASP A C 28
ATOM 14705 O O . ASP A 1 4 ? -6.275 2.470 1.543 1.00 1.00 4 ASP A O 28
ATOM 14714 N N . LEU A 1 5 ? -5.024 1.466 0.041 1.00 1.00 5 LEU A N 28
ATOM 14715 C CA . LEU A 1 5 ? -5.982 1.809 -1.050 1.00 1.00 5 LEU A CA 28
ATOM 14716 C C . LEU A 1 5 ? -6.795 0.570 -1.428 1.00 1.00 5 LEU A C 28
ATOM 14717 O O . LEU A 1 5 ? -7.930 0.665 -1.852 1.00 1.00 5 LEU A O 28
ATOM 14733 N N . ASN A 1 6 ? -6.226 -0.592 -1.275 1.00 1.00 6 ASN A N 28
ATOM 14734 C CA . ASN A 1 6 ? -6.966 -1.835 -1.621 1.00 1.00 6 ASN A CA 28
ATOM 14735 C C . ASN A 1 6 ? -7.442 -2.528 -0.341 1.00 1.00 6 ASN A C 28
ATOM 14736 O O . ASN A 1 6 ? -6.746 -2.554 0.655 1.00 1.00 6 ASN A O 28
ATOM 14747 N N . ALA A 1 7 ? -8.614 -3.099 -0.357 1.00 1.00 7 ALA A N 28
ATOM 14748 C CA . ALA A 1 7 ? -9.120 -3.795 0.858 1.00 1.00 7 ALA A CA 28
ATOM 14749 C C . ALA A 1 7 ? -8.212 -4.986 1.179 1.00 1.00 7 ALA A C 28
ATOM 14750 O O . ALA A 1 7 ? -8.101 -5.409 2.311 1.00 1.00 7 ALA A O 28
ATOM 14757 N N . HIS A 1 8 ? -7.563 -5.529 0.186 1.00 1.00 8 HIS A N 28
ATOM 14758 C CA . HIS A 1 8 ? -6.660 -6.693 0.427 1.00 1.00 8 HIS A CA 28
ATOM 14759 C C . HIS A 1 8 ? -5.239 -6.186 0.687 1.00 1.00 8 HIS A C 28
ATOM 14760 O O . HIS A 1 8 ? -4.284 -6.933 0.653 1.00 1.00 8 HIS A O 28
ATOM 14774 N N . CYS A 1 9 ? -5.099 -4.915 0.939 1.00 1.00 9 CYS A N 28
ATOM 14775 C CA . CYS A 1 9 ? -3.748 -4.343 1.195 1.00 1.00 9 CYS A CA 28
ATOM 14776 C C . CYS A 1 9 ? -3.041 -5.137 2.289 1.00 1.00 9 CYS A C 28
ATOM 14777 O O . CYS A 1 9 ? -1.951 -5.642 2.103 1.00 1.00 9 CYS A O 28
ATOM 14784 N N . GLU A 1 10 ? -3.651 -5.243 3.432 1.00 1.00 10 GLU A N 28
ATOM 14785 C CA . GLU A 1 10 ? -3.018 -5.993 4.546 1.00 1.00 10 GLU A CA 28
ATOM 14786 C C . GLU A 1 10 ? -2.783 -7.444 4.129 1.00 1.00 10 GLU A C 28
ATOM 14787 O O . GLU A 1 10 ? -1.773 -8.033 4.454 1.00 1.00 10 GLU A O 28
ATOM 14799 N N . MET A 1 11 ? -3.699 -8.028 3.411 1.00 1.00 11 MET A N 28
ATOM 14800 C CA . MET A 1 11 ? -3.502 -9.439 2.985 1.00 1.00 11 MET A CA 28
ATOM 14801 C C . MET A 1 11 ? -2.276 -9.523 2.075 1.00 1.00 11 MET A C 28
ATOM 14802 O O . MET A 1 11 ? -1.520 -10.471 2.114 1.00 1.00 11 MET A O 28
ATOM 14816 N N . TRP A 1 12 ? -2.080 -8.541 1.249 1.00 1.00 12 TRP A N 28
ATOM 14817 C CA . TRP A 1 12 ? -0.916 -8.567 0.323 1.00 1.00 12 TRP A CA 28
ATOM 14818 C C . TRP A 1 12 ? 0.390 -8.353 1.085 1.00 1.00 12 TRP A C 28
ATOM 14819 O O . TRP A 1 12 ? 1.377 -9.016 0.837 1.00 1.00 12 TRP A O 28
ATOM 14840 N N . GLN A 1 13 ? 0.410 -7.436 2.006 1.00 1.00 13 GLN A N 28
ATOM 14841 C CA . GLN A 1 13 ? 1.658 -7.191 2.771 1.00 1.00 13 GLN A CA 28
ATOM 14842 C C . GLN A 1 13 ? 1.960 -8.406 3.647 1.00 1.00 13 GLN A C 28
ATOM 14843 O O . GLN A 1 13 ? 3.101 -8.785 3.829 1.00 1.00 13 GLN A O 28
ATOM 14857 N N . GLN A 1 14 ? 0.948 -9.031 4.181 1.00 1.00 14 GLN A N 28
ATOM 14858 C CA . GLN A 1 14 ? 1.183 -10.223 5.034 1.00 1.00 14 GLN A CA 28
ATOM 14859 C C . GLN A 1 14 ? 1.725 -11.345 4.151 1.00 1.00 14 GLN A C 28
ATOM 14860 O O . GLN A 1 14 ? 2.505 -12.170 4.584 1.00 1.00 14 GLN A O 28
ATOM 14874 N N . LEU A 1 15 ? 1.340 -11.361 2.900 1.00 1.00 15 LEU A N 28
ATOM 14875 C CA . LEU A 1 15 ? 1.860 -12.403 1.972 1.00 1.00 15 LEU A CA 28
ATOM 14876 C C . LEU A 1 15 ? 3.250 -11.983 1.486 1.00 1.00 15 LEU A C 28
ATOM 14877 O O . LEU A 1 15 ? 3.935 -12.732 0.817 1.00 1.00 15 LEU A O 28
ATOM 14893 N N . GLY A 1 16 ? 3.675 -10.793 1.828 1.00 1.00 16 GLY A N 28
ATOM 14894 C CA . GLY A 1 16 ? 5.026 -10.331 1.394 1.00 1.00 16 GLY A CA 28
ATOM 14895 C C . GLY A 1 16 ? 4.932 -9.519 0.096 1.00 1.00 16 GLY A C 28
ATOM 14896 O O . GLY A 1 16 ? 5.926 -9.258 -0.551 1.00 1.00 16 GLY A O 28
ATOM 14900 N N . HIS A 1 17 ? 3.756 -9.114 -0.298 1.00 1.00 17 HIS A N 28
ATOM 14901 C CA . HIS A 1 17 ? 3.634 -8.320 -1.556 1.00 1.00 17 HIS A CA 28
ATOM 14902 C C . HIS A 1 17 ? 4.516 -7.073 -1.466 1.00 1.00 17 HIS A C 28
ATOM 14903 O O . HIS A 1 17 ? 5.011 -6.581 -2.460 1.00 1.00 17 HIS A O 28
ATOM 14917 N N . CYS A 1 18 ? 4.730 -6.556 -0.287 1.00 1.00 18 CYS A N 28
ATOM 14918 C CA . CYS A 1 18 ? 5.595 -5.352 -0.160 1.00 1.00 18 CYS A CA 28
ATOM 14919 C C . CYS A 1 18 ? 7.045 -5.788 -0.325 1.00 1.00 18 CYS A C 28
ATOM 14920 O O . CYS A 1 18 ? 7.840 -5.138 -0.973 1.00 1.00 18 CYS A O 28
ATOM 14927 N N . GLN A 1 19 ? 7.379 -6.903 0.250 1.00 1.00 19 GLN A N 28
ATOM 14928 C CA . GLN A 1 19 ? 8.762 -7.419 0.131 1.00 1.00 19 GLN A CA 28
ATOM 14929 C C . GLN A 1 19 ? 8.983 -7.941 -1.288 1.00 1.00 19 GLN A C 28
ATOM 14930 O O . GLN A 1 19 ? 10.071 -7.892 -1.822 1.00 1.00 19 GLN A O 28
ATOM 14944 N N . TYR A 1 20 ? 7.952 -8.463 -1.895 1.00 1.00 20 TYR A N 28
ATOM 14945 C CA . TYR A 1 20 ? 8.093 -9.012 -3.271 1.00 1.00 20 TYR A CA 28
ATOM 14946 C C . TYR A 1 20 ? 7.625 -7.993 -4.316 1.00 1.00 20 TYR A C 28
ATOM 14947 O O . TYR A 1 20 ? 8.283 -7.783 -5.317 1.00 1.00 20 TYR A O 28
ATOM 14965 N N . SER A 1 21 ? 6.500 -7.364 -4.106 1.00 1.00 21 SER A N 28
ATOM 14966 C CA . SER A 1 21 ? 6.014 -6.373 -5.112 1.00 1.00 21 SER A CA 28
ATOM 14967 C C . SER A 1 21 ? 5.749 -5.018 -4.440 1.00 1.00 21 SER A C 28
ATOM 14968 O O . SER A 1 21 ? 4.623 -4.561 -4.350 1.00 1.00 21 SER A O 28
ATOM 14976 N N . PRO A 1 22 ? 6.786 -4.362 -4.004 1.00 1.00 22 PRO A N 28
ATOM 14977 C CA . PRO A 1 22 ? 6.669 -3.022 -3.366 1.00 1.00 22 PRO A CA 28
ATOM 14978 C C . PRO A 1 22 ? 6.270 -1.960 -4.386 1.00 1.00 22 PRO A C 28
ATOM 14979 O O . PRO A 1 22 ? 5.743 -0.917 -4.052 1.00 1.00 22 PRO A O 28
ATOM 14990 N N . LYS A 1 23 ? 6.537 -2.227 -5.637 1.00 1.00 23 LYS A N 28
ATOM 14991 C CA . LYS A 1 23 ? 6.200 -1.252 -6.708 1.00 1.00 23 LYS A CA 28
ATOM 14992 C C . LYS A 1 23 ? 4.694 -0.974 -6.722 1.00 1.00 23 LYS A C 28
ATOM 14993 O O . LYS A 1 23 ? 4.268 0.121 -7.023 1.00 1.00 23 LYS A O 28
ATOM 15012 N N . TYR A 1 24 ? 3.881 -1.953 -6.417 1.00 1.00 24 TYR A N 28
ATOM 15013 C CA . TYR A 1 24 ? 2.414 -1.705 -6.442 1.00 1.00 24 TYR A CA 28
ATOM 15014 C C . TYR A 1 24 ? 1.884 -1.568 -5.019 1.00 1.00 24 TYR A C 28
ATOM 15015 O O . TYR A 1 24 ? 0.850 -0.974 -4.793 1.00 1.00 24 TYR A O 28
ATOM 15033 N N . MET A 1 25 ? 2.585 -2.079 -4.044 1.00 1.00 25 MET A N 28
ATOM 15034 C CA . MET A 1 25 ? 2.086 -1.916 -2.654 1.00 1.00 25 MET A CA 28
ATOM 15035 C C . MET A 1 25 ? 2.284 -0.462 -2.238 1.00 1.00 25 MET A C 28
ATOM 15036 O O . MET A 1 25 ? 1.396 0.176 -1.713 1.00 1.00 25 MET A O 28
ATOM 15050 N N . GLY A 1 26 ? 3.446 0.070 -2.489 1.00 1.00 26 GLY A N 28
ATOM 15051 C CA . GLY A 1 26 ? 3.710 1.486 -2.121 1.00 1.00 26 GLY A CA 28
ATOM 15052 C C . GLY A 1 26 ? 2.719 2.387 -2.851 1.00 1.00 26 GLY A C 28
ATOM 15053 O O . GLY A 1 26 ? 2.390 3.465 -2.397 1.00 1.00 26 GLY A O 28
ATOM 15057 N N . HIS A 1 27 ? 2.242 1.957 -3.987 1.00 1.00 27 HIS A N 28
ATOM 15058 C CA . HIS A 1 27 ? 1.278 2.796 -4.747 1.00 1.00 27 HIS A CA 28
ATOM 15059 C C . HIS A 1 27 ? -0.147 2.506 -4.274 1.00 1.00 27 HIS A C 28
ATOM 15060 O O . HIS A 1 27 ? -1.059 3.271 -4.520 1.00 1.00 27 HIS A O 28
ATOM 15074 N N . TYR A 1 28 ? -0.349 1.404 -3.609 1.00 1.00 28 TYR A N 28
ATOM 15075 C CA . TYR A 1 28 ? -1.718 1.066 -3.133 1.00 1.00 28 TYR A CA 28
ATOM 15076 C C . TYR A 1 28 ? -1.723 0.978 -1.612 1.00 1.00 28 TYR A C 28
ATOM 15077 O O . TYR A 1 28 ? -2.573 1.540 -0.952 1.00 1.00 28 TYR A O 28
ATOM 15095 N N . CYS A 1 29 ? -0.782 0.277 -1.049 1.00 1.00 29 CYS A N 28
ATOM 15096 C CA . CYS A 1 29 ? -0.741 0.161 0.428 1.00 1.00 29 CYS A CA 28
ATOM 15097 C C . CYS A 1 29 ? 0.457 0.941 0.957 1.00 1.00 29 CYS A C 28
ATOM 15098 O O . CYS A 1 29 ? 1.590 0.573 0.741 1.00 1.00 29 CYS A O 28
ATOM 15105 N N . LYS A 1 30 ? 0.213 2.015 1.651 1.00 1.00 30 LYS A N 28
ATOM 15106 C CA . LYS A 1 30 ? 1.335 2.820 2.204 1.00 1.00 30 LYS A CA 28
ATOM 15107 C C . LYS A 1 30 ? 1.702 2.290 3.593 1.00 1.00 30 LYS A C 28
ATOM 15108 O O . LYS A 1 30 ? 2.846 1.957 3.874 1.00 1.00 30 LYS A O 28
ATOM 15127 N N . LYS A 1 31 ? 0.728 2.205 4.464 1.00 1.00 31 LYS A N 28
ATOM 15128 C CA . LYS A 1 31 ? 0.980 1.684 5.836 1.00 1.00 31 LYS A CA 28
ATOM 15129 C C . LYS A 1 31 ? 1.445 0.239 5.736 1.00 1.00 31 LYS A C 28
ATOM 15130 O O . LYS A 1 31 ? 2.432 -0.157 6.325 1.00 1.00 31 LYS A O 28
ATOM 15149 N N . ALA A 1 32 ? 0.731 -0.549 4.987 1.00 1.00 32 ALA A N 28
ATOM 15150 C CA . ALA A 1 32 ? 1.104 -1.975 4.831 1.00 1.00 32 ALA A CA 28
ATOM 15151 C C . ALA A 1 32 ? 2.532 -2.055 4.295 1.00 1.00 32 ALA A C 28
ATOM 15152 O O . ALA A 1 32 ? 3.218 -3.039 4.475 1.00 1.00 32 ALA A O 28
ATOM 15159 N N . CYS A 1 33 ? 2.995 -1.012 3.656 1.00 1.00 33 CYS A N 28
ATOM 15160 C CA . CYS A 1 33 ? 4.385 -1.023 3.137 1.00 1.00 33 CYS A CA 28
ATOM 15161 C C . CYS A 1 33 ? 5.237 -0.108 4.010 1.00 1.00 33 CYS A C 28
ATOM 15162 O O . CYS A 1 33 ? 4.777 0.433 4.996 1.00 1.00 33 CYS A O 28
ATOM 15169 N N . GLY A 1 34 ? 6.478 0.061 3.665 1.00 1.00 34 GLY A N 28
ATOM 15170 C CA . GLY A 1 34 ? 7.360 0.931 4.486 1.00 1.00 34 GLY A CA 28
ATOM 15171 C C . GLY A 1 34 ? 7.076 2.404 4.190 1.00 1.00 34 GLY A C 28
ATOM 15172 O O . GLY A 1 34 ? 7.939 3.246 4.335 1.00 1.00 34 GLY A O 28
ATOM 15176 N N . LEU A 1 35 ? 5.878 2.737 3.783 1.00 1.00 35 LEU A N 28
ATOM 15177 C CA . LEU A 1 35 ? 5.589 4.167 3.500 1.00 1.00 35 LEU A CA 28
ATOM 15178 C C . LEU A 1 35 ? 4.933 4.791 4.726 1.00 1.00 35 LEU A C 28
ATOM 15179 O O . LEU A 1 35 ? 4.987 5.986 4.934 1.00 1.00 35 LEU A O 28
ATOM 15195 N N . CYS A 1 36 ? 4.304 3.989 5.532 1.00 1.00 36 CYS A N 28
ATOM 15196 C CA . CYS A 1 36 ? 3.633 4.529 6.741 1.00 1.00 36 CYS A CA 28
ATOM 15197 C C . CYS A 1 36 ? 3.430 3.402 7.757 1.00 1.00 36 CYS A C 28
ATOM 15198 O O . CYS A 1 36 ? 2.793 3.586 8.774 1.00 1.00 36 CYS A O 28
ATOM 15205 N N . VAL A 1 1 ? -1.057 12.540 3.218 1.00 1.00 1 VAL A N 29
ATOM 15206 C CA . VAL A 1 1 ? -1.966 11.491 3.760 1.00 1.00 1 VAL A CA 29
ATOM 15207 C C . VAL A 1 1 ? -1.505 10.112 3.274 1.00 1.00 1 VAL A C 29
ATOM 15208 O O . VAL A 1 1 ? -1.256 9.912 2.103 1.00 1.00 1 VAL A O 29
ATOM 15220 N N . CYS A 1 2 ? -1.386 9.160 4.166 1.00 1.00 2 CYS A N 29
ATOM 15221 C CA . CYS A 1 2 ? -0.942 7.801 3.745 1.00 1.00 2 CYS A CA 29
ATOM 15222 C C . CYS A 1 2 ? -1.888 6.759 4.343 1.00 1.00 2 CYS A C 29
ATOM 15223 O O . CYS A 1 2 ? -2.125 6.739 5.531 1.00 1.00 2 CYS A O 29
ATOM 15230 N N . GLU A 1 3 ? -2.440 5.898 3.534 1.00 1.00 3 GLU A N 29
ATOM 15231 C CA . GLU A 1 3 ? -3.373 4.871 4.079 1.00 1.00 3 GLU A CA 29
ATOM 15232 C C . GLU A 1 3 ? -3.570 3.769 3.045 1.00 1.00 3 GLU A C 29
ATOM 15233 O O . GLU A 1 3 ? -3.324 3.961 1.874 1.00 1.00 3 GLU A O 29
ATOM 15245 N N . ASP A 1 4 ? -4.003 2.614 3.464 1.00 1.00 4 ASP A N 29
ATOM 15246 C CA . ASP A 1 4 ? -4.202 1.509 2.489 1.00 1.00 4 ASP A CA 29
ATOM 15247 C C . ASP A 1 4 ? -5.231 1.929 1.442 1.00 1.00 4 ASP A C 29
ATOM 15248 O O . ASP A 1 4 ? -6.201 2.598 1.737 1.00 1.00 4 ASP A O 29
ATOM 15257 N N . LEU A 1 5 ? -5.027 1.547 0.209 1.00 1.00 5 LEU A N 29
ATOM 15258 C CA . LEU A 1 5 ? -5.995 1.925 -0.853 1.00 1.00 5 LEU A CA 29
ATOM 15259 C C . LEU A 1 5 ? -6.800 0.699 -1.254 1.00 1.00 5 LEU A C 29
ATOM 15260 O O . LEU A 1 5 ? -7.944 0.795 -1.636 1.00 1.00 5 LEU A O 29
ATOM 15276 N N . ASN A 1 6 ? -6.215 -0.459 -1.160 1.00 1.00 6 ASN A N 29
ATOM 15277 C CA . ASN A 1 6 ? -6.962 -1.684 -1.532 1.00 1.00 6 ASN A CA 29
ATOM 15278 C C . ASN A 1 6 ? -7.410 -2.404 -0.263 1.00 1.00 6 ASN A C 29
ATOM 15279 O O . ASN A 1 6 ? -6.683 -2.464 0.710 1.00 1.00 6 ASN A O 29
ATOM 15290 N N . ALA A 1 7 ? -8.597 -2.954 -0.260 1.00 1.00 7 ALA A N 29
ATOM 15291 C CA . ALA A 1 7 ? -9.073 -3.676 0.954 1.00 1.00 7 ALA A CA 29
ATOM 15292 C C . ALA A 1 7 ? -8.174 -4.887 1.187 1.00 1.00 7 ALA A C 29
ATOM 15293 O O . ALA A 1 7 ? -8.004 -5.348 2.297 1.00 1.00 7 ALA A O 29
ATOM 15300 N N . HIS A 1 8 ? -7.602 -5.409 0.140 1.00 1.00 8 HIS A N 29
ATOM 15301 C CA . HIS A 1 8 ? -6.710 -6.598 0.281 1.00 1.00 8 HIS A CA 29
ATOM 15302 C C . HIS A 1 8 ? -5.281 -6.129 0.578 1.00 1.00 8 HIS A C 29
ATOM 15303 O O . HIS A 1 8 ? -4.334 -6.888 0.492 1.00 1.00 8 HIS A O 29
ATOM 15317 N N . CYS A 1 9 ? -5.120 -4.884 0.923 1.00 1.00 9 CYS A N 29
ATOM 15318 C CA . CYS A 1 9 ? -3.760 -4.367 1.214 1.00 1.00 9 CYS A CA 29
ATOM 15319 C C . CYS A 1 9 ? -3.069 -5.272 2.227 1.00 1.00 9 CYS A C 29
ATOM 15320 O O . CYS A 1 9 ? -1.998 -5.796 1.987 1.00 1.00 9 CYS A O 29
ATOM 15327 N N . GLU A 1 10 ? -3.679 -5.465 3.359 1.00 1.00 10 GLU A N 29
ATOM 15328 C CA . GLU A 1 10 ? -3.074 -6.333 4.398 1.00 1.00 10 GLU A CA 29
ATOM 15329 C C . GLU A 1 10 ? -2.977 -7.762 3.873 1.00 1.00 10 GLU A C 29
ATOM 15330 O O . GLU A 1 10 ? -2.046 -8.483 4.174 1.00 1.00 10 GLU A O 29
ATOM 15342 N N . MET A 1 11 ? -3.923 -8.173 3.079 1.00 1.00 11 MET A N 29
ATOM 15343 C CA . MET A 1 11 ? -3.881 -9.547 2.519 1.00 1.00 11 MET A CA 29
ATOM 15344 C C . MET A 1 11 ? -2.625 -9.698 1.652 1.00 1.00 11 MET A C 29
ATOM 15345 O O . MET A 1 11 ? -2.068 -10.768 1.522 1.00 1.00 11 MET A O 29
ATOM 15359 N N . TRP A 1 12 ? -2.188 -8.633 1.042 1.00 1.00 12 TRP A N 29
ATOM 15360 C CA . TRP A 1 12 ? -0.980 -8.716 0.169 1.00 1.00 12 TRP A CA 29
ATOM 15361 C C . TRP A 1 12 ? 0.298 -8.507 0.994 1.00 1.00 12 TRP A C 29
ATOM 15362 O O . TRP A 1 12 ? 1.276 -9.210 0.827 1.00 1.00 12 TRP A O 29
ATOM 15383 N N . GLN A 1 13 ? 0.303 -7.544 1.875 1.00 1.00 13 GLN A N 29
ATOM 15384 C CA . GLN A 1 13 ? 1.519 -7.288 2.694 1.00 1.00 13 GLN A CA 29
ATOM 15385 C C . GLN A 1 13 ? 1.769 -8.481 3.605 1.00 1.00 13 GLN A C 29
ATOM 15386 O O . GLN A 1 13 ? 2.896 -8.840 3.881 1.00 1.00 13 GLN A O 29
ATOM 15400 N N . GLN A 1 14 ? 0.726 -9.103 4.073 1.00 1.00 14 GLN A N 29
ATOM 15401 C CA . GLN A 1 14 ? 0.907 -10.275 4.964 1.00 1.00 14 GLN A CA 29
ATOM 15402 C C . GLN A 1 14 ? 1.622 -11.382 4.179 1.00 1.00 14 GLN A C 29
ATOM 15403 O O . GLN A 1 14 ? 2.390 -12.145 4.731 1.00 1.00 14 GLN A O 29
ATOM 15417 N N . LEU A 1 15 ? 1.395 -11.459 2.895 1.00 1.00 15 LEU A N 29
ATOM 15418 C CA . LEU A 1 15 ? 2.077 -12.494 2.078 1.00 1.00 15 LEU A CA 29
ATOM 15419 C C . LEU A 1 15 ? 3.464 -11.979 1.679 1.00 1.00 15 LEU A C 29
ATOM 15420 O O . LEU A 1 15 ? 4.270 -12.705 1.128 1.00 1.00 15 LEU A O 29
ATOM 15436 N N . GLY A 1 16 ? 3.751 -10.736 1.975 1.00 1.00 16 GLY A N 29
ATOM 15437 C CA . GLY A 1 16 ? 5.091 -10.165 1.641 1.00 1.00 16 GLY A CA 29
ATOM 15438 C C . GLY A 1 16 ? 5.053 -9.401 0.311 1.00 1.00 16 GLY A C 29
ATOM 15439 O O . GLY A 1 16 ? 6.084 -9.088 -0.254 1.00 1.00 16 GLY A O 29
ATOM 15443 N N . HIS A 1 17 ? 3.892 -9.097 -0.199 1.00 1.00 17 HIS A N 29
ATOM 15444 C CA . HIS A 1 17 ? 3.826 -8.358 -1.494 1.00 1.00 17 HIS A CA 29
ATOM 15445 C C . HIS A 1 17 ? 4.710 -7.112 -1.425 1.00 1.00 17 HIS A C 29
ATOM 15446 O O . HIS A 1 17 ? 5.268 -6.685 -2.415 1.00 1.00 17 HIS A O 29
ATOM 15460 N N . CYS A 1 18 ? 4.853 -6.529 -0.271 1.00 1.00 18 CYS A N 29
ATOM 15461 C CA . CYS A 1 18 ? 5.714 -5.323 -0.161 1.00 1.00 18 CYS A CA 29
ATOM 15462 C C . CYS A 1 18 ? 7.162 -5.773 -0.219 1.00 1.00 18 CYS A C 29
ATOM 15463 O O . CYS A 1 18 ? 8.001 -5.167 -0.856 1.00 1.00 18 CYS A O 29
ATOM 15470 N N . GLN A 1 19 ? 7.455 -6.850 0.441 1.00 1.00 19 GLN A N 29
ATOM 15471 C CA . GLN A 1 19 ? 8.838 -7.366 0.427 1.00 1.00 19 GLN A CA 29
ATOM 15472 C C . GLN A 1 19 ? 9.133 -7.949 -0.951 1.00 1.00 19 GLN A C 29
ATOM 15473 O O . GLN A 1 19 ? 10.256 -7.948 -1.413 1.00 1.00 19 GLN A O 29
ATOM 15487 N N . TYR A 1 20 ? 8.135 -8.458 -1.609 1.00 1.00 20 TYR A N 29
ATOM 15488 C CA . TYR A 1 20 ? 8.365 -9.051 -2.946 1.00 1.00 20 TYR A CA 29
ATOM 15489 C C . TYR A 1 20 ? 7.965 -8.065 -4.049 1.00 1.00 20 TYR A C 29
ATOM 15490 O O . TYR A 1 20 ? 8.698 -7.858 -4.992 1.00 1.00 20 TYR A O 29
ATOM 15508 N N . SER A 1 21 ? 6.807 -7.469 -3.959 1.00 1.00 21 SER A N 29
ATOM 15509 C CA . SER A 1 21 ? 6.385 -6.520 -5.036 1.00 1.00 21 SER A CA 29
ATOM 15510 C C . SER A 1 21 ? 5.919 -5.188 -4.439 1.00 1.00 21 SER A C 29
ATOM 15511 O O . SER A 1 21 ? 4.746 -4.867 -4.464 1.00 1.00 21 SER A O 29
ATOM 15519 N N . PRO A 1 22 ? 6.829 -4.406 -3.925 1.00 1.00 22 PRO A N 29
ATOM 15520 C CA . PRO A 1 22 ? 6.497 -3.079 -3.337 1.00 1.00 22 PRO A CA 29
ATOM 15521 C C . PRO A 1 22 ? 6.145 -2.051 -4.415 1.00 1.00 22 PRO A C 29
ATOM 15522 O O . PRO A 1 22 ? 5.601 -1.002 -4.141 1.00 1.00 22 PRO A O 29
ATOM 15533 N N . LYS A 1 23 ? 6.464 -2.359 -5.642 1.00 1.00 23 LYS A N 29
ATOM 15534 C CA . LYS A 1 23 ? 6.165 -1.421 -6.761 1.00 1.00 23 LYS A CA 29
ATOM 15535 C C . LYS A 1 23 ? 4.661 -1.142 -6.825 1.00 1.00 23 LYS A C 29
ATOM 15536 O O . LYS A 1 23 ? 4.246 -0.061 -7.197 1.00 1.00 23 LYS A O 29
ATOM 15555 N N . TYR A 1 24 ? 3.834 -2.098 -6.482 1.00 1.00 24 TYR A N 29
ATOM 15556 C CA . TYR A 1 24 ? 2.363 -1.851 -6.552 1.00 1.00 24 TYR A CA 29
ATOM 15557 C C . TYR A 1 24 ? 1.795 -1.645 -5.144 1.00 1.00 24 TYR A C 29
ATOM 15558 O O . TYR A 1 24 ? 0.727 -1.090 -4.974 1.00 1.00 24 TYR A O 29
ATOM 15576 N N . MET A 1 25 ? 2.497 -2.074 -4.128 1.00 1.00 25 MET A N 29
ATOM 15577 C CA . MET A 1 25 ? 1.979 -1.878 -2.742 1.00 1.00 25 MET A CA 29
ATOM 15578 C C . MET A 1 25 ? 2.189 -0.420 -2.343 1.00 1.00 25 MET A C 29
ATOM 15579 O O . MET A 1 25 ? 1.330 0.209 -1.763 1.00 1.00 25 MET A O 29
ATOM 15593 N N . GLY A 1 26 ? 3.331 0.121 -2.663 1.00 1.00 26 GLY A N 29
ATOM 15594 C CA . GLY A 1 26 ? 3.605 1.536 -2.312 1.00 1.00 26 GLY A CA 29
ATOM 15595 C C . GLY A 1 26 ? 2.615 2.438 -3.047 1.00 1.00 26 GLY A C 29
ATOM 15596 O O . GLY A 1 26 ? 2.347 3.548 -2.637 1.00 1.00 26 GLY A O 29
ATOM 15600 N N . HIS A 1 27 ? 2.075 1.970 -4.141 1.00 1.00 27 HIS A N 29
ATOM 15601 C CA . HIS A 1 27 ? 1.111 2.800 -4.908 1.00 1.00 27 HIS A CA 29
ATOM 15602 C C . HIS A 1 27 ? -0.304 2.517 -4.419 1.00 1.00 27 HIS A C 29
ATOM 15603 O O . HIS A 1 27 ? -1.238 3.210 -4.771 1.00 1.00 27 HIS A O 29
ATOM 15617 N N . TYR A 1 28 ? -0.474 1.506 -3.605 1.00 1.00 28 TYR A N 29
ATOM 15618 C CA . TYR A 1 28 ? -1.834 1.187 -3.092 1.00 1.00 28 TYR A CA 29
ATOM 15619 C C . TYR A 1 28 ? -1.794 1.094 -1.570 1.00 1.00 28 TYR A C 29
ATOM 15620 O O . TYR A 1 28 ? -2.610 1.676 -0.886 1.00 1.00 28 TYR A O 29
ATOM 15638 N N . CYS A 1 29 ? -0.858 0.366 -1.029 1.00 1.00 29 CYS A N 29
ATOM 15639 C CA . CYS A 1 29 ? -0.786 0.253 0.449 1.00 1.00 29 CYS A CA 29
ATOM 15640 C C . CYS A 1 29 ? 0.417 1.044 0.975 1.00 1.00 29 CYS A C 29
ATOM 15641 O O . CYS A 1 29 ? 1.556 0.693 0.735 1.00 1.00 29 CYS A O 29
ATOM 15648 N N . LYS A 1 30 ? 0.177 2.103 1.701 1.00 1.00 30 LYS A N 29
ATOM 15649 C CA . LYS A 1 30 ? 1.311 2.900 2.252 1.00 1.00 30 LYS A CA 29
ATOM 15650 C C . LYS A 1 30 ? 1.719 2.331 3.617 1.00 1.00 30 LYS A C 29
ATOM 15651 O O . LYS A 1 30 ? 2.872 2.000 3.857 1.00 1.00 30 LYS A O 29
ATOM 15670 N N . LYS A 1 31 ? 0.776 2.226 4.520 1.00 1.00 31 LYS A N 29
ATOM 15671 C CA . LYS A 1 31 ? 1.082 1.679 5.869 1.00 1.00 31 LYS A CA 29
ATOM 15672 C C . LYS A 1 31 ? 1.560 0.241 5.729 1.00 1.00 31 LYS A C 29
ATOM 15673 O O . LYS A 1 31 ? 2.562 -0.160 6.289 1.00 1.00 31 LYS A O 29
ATOM 15692 N N . ALA A 1 32 ? 0.831 -0.534 4.980 1.00 1.00 32 ALA A N 29
ATOM 15693 C CA . ALA A 1 32 ? 1.208 -1.953 4.782 1.00 1.00 32 ALA A CA 29
ATOM 15694 C C . ALA A 1 32 ? 2.625 -2.023 4.210 1.00 1.00 32 ALA A C 29
ATOM 15695 O O . ALA A 1 32 ? 3.314 -3.011 4.364 1.00 1.00 32 ALA A O 29
ATOM 15702 N N . CYS A 1 33 ? 3.068 -0.978 3.558 1.00 1.00 33 CYS A N 29
ATOM 15703 C CA . CYS A 1 33 ? 4.442 -0.989 2.987 1.00 1.00 33 CYS A CA 29
ATOM 15704 C C . CYS A 1 33 ? 5.336 -0.075 3.829 1.00 1.00 33 CYS A C 29
ATOM 15705 O O . CYS A 1 33 ? 4.918 0.443 4.847 1.00 1.00 33 CYS A O 29
ATOM 15712 N N . GLY A 1 34 ? 6.558 0.130 3.422 1.00 1.00 34 GLY A N 29
ATOM 15713 C CA . GLY A 1 34 ? 7.463 1.007 4.211 1.00 1.00 34 GLY A CA 29
ATOM 15714 C C . GLY A 1 34 ? 7.155 2.477 3.924 1.00 1.00 34 GLY A C 29
ATOM 15715 O O . GLY A 1 34 ? 8.031 3.315 3.997 1.00 1.00 34 GLY A O 29
ATOM 15719 N N . LEU A 1 35 ? 5.926 2.811 3.603 1.00 1.00 35 LEU A N 29
ATOM 15720 C CA . LEU A 1 35 ? 5.608 4.245 3.331 1.00 1.00 35 LEU A CA 29
ATOM 15721 C C . LEU A 1 35 ? 4.990 4.867 4.579 1.00 1.00 35 LEU A C 29
ATOM 15722 O O . LEU A 1 35 ? 5.042 6.066 4.778 1.00 1.00 35 LEU A O 29
ATOM 15738 N N . CYS A 1 36 ? 4.401 4.058 5.416 1.00 1.00 36 CYS A N 29
ATOM 15739 C CA . CYS A 1 36 ? 3.769 4.586 6.651 1.00 1.00 36 CYS A CA 29
ATOM 15740 C C . CYS A 1 36 ? 3.643 3.457 7.680 1.00 1.00 36 CYS A C 29
ATOM 15741 O O . CYS A 1 36 ? 4.366 2.482 7.628 1.00 1.00 36 CYS A O 29
ATOM 15748 N N . VAL A 1 1 ? -2.480 11.667 2.937 1.00 1.00 1 VAL A N 30
ATOM 15749 C CA . VAL A 1 1 ? -1.485 11.020 3.837 1.00 1.00 1 VAL A CA 30
ATOM 15750 C C . VAL A 1 1 ? -1.215 9.597 3.351 1.00 1.00 1 VAL A C 30
ATOM 15751 O O . VAL A 1 1 ? -1.301 9.307 2.176 1.00 1.00 1 VAL A O 30
ATOM 15763 N N . CYS A 1 2 ? -0.893 8.706 4.247 1.00 1.00 2 CYS A N 30
ATOM 15764 C CA . CYS A 1 2 ? -0.625 7.306 3.834 1.00 1.00 2 CYS A CA 30
ATOM 15765 C C . CYS A 1 2 ? -1.779 6.418 4.294 1.00 1.00 2 CYS A C 30
ATOM 15766 O O . CYS A 1 2 ? -2.131 6.398 5.458 1.00 1.00 2 CYS A O 30
ATOM 15773 N N . GLU A 1 3 ? -2.359 5.667 3.405 1.00 1.00 3 GLU A N 30
ATOM 15774 C CA . GLU A 1 3 ? -3.474 4.771 3.817 1.00 1.00 3 GLU A CA 30
ATOM 15775 C C . GLU A 1 3 ? -3.667 3.678 2.774 1.00 1.00 3 GLU A C 30
ATOM 15776 O O . GLU A 1 3 ? -3.388 3.856 1.606 1.00 1.00 3 GLU A O 30
ATOM 15788 N N . ASP A 1 4 ? -4.143 2.547 3.194 1.00 1.00 4 ASP A N 30
ATOM 15789 C CA . ASP A 1 4 ? -4.358 1.433 2.242 1.00 1.00 4 ASP A CA 30
ATOM 15790 C C . ASP A 1 4 ? -5.384 1.839 1.182 1.00 1.00 4 ASP A C 30
ATOM 15791 O O . ASP A 1 4 ? -6.315 2.572 1.445 1.00 1.00 4 ASP A O 30
ATOM 15800 N N . LEU A 1 5 ? -5.211 1.365 -0.021 1.00 1.00 5 LEU A N 30
ATOM 15801 C CA . LEU A 1 5 ? -6.168 1.712 -1.111 1.00 1.00 5 LEU A CA 30
ATOM 15802 C C . LEU A 1 5 ? -7.036 0.497 -1.422 1.00 1.00 5 LEU A C 30
ATOM 15803 O O . LEU A 1 5 ? -8.205 0.613 -1.733 1.00 1.00 5 LEU A O 30
ATOM 15819 N N . ASN A 1 6 ? -6.468 -0.671 -1.334 1.00 1.00 6 ASN A N 30
ATOM 15820 C CA . ASN A 1 6 ? -7.247 -1.905 -1.616 1.00 1.00 6 ASN A CA 30
ATOM 15821 C C . ASN A 1 6 ? -7.604 -2.594 -0.299 1.00 1.00 6 ASN A C 30
ATOM 15822 O O . ASN A 1 6 ? -6.822 -2.619 0.629 1.00 1.00 6 ASN A O 30
ATOM 15833 N N . ALA A 1 7 ? -8.774 -3.160 -0.210 1.00 1.00 7 ALA A N 30
ATOM 15834 C CA . ALA A 1 7 ? -9.168 -3.848 1.050 1.00 1.00 7 ALA A CA 30
ATOM 15835 C C . ALA A 1 7 ? -8.226 -5.030 1.304 1.00 1.00 7 ALA A C 30
ATOM 15836 O O . ALA A 1 7 ? -8.064 -5.476 2.423 1.00 1.00 7 ALA A O 30
ATOM 15843 N N . HIS A 1 8 ? -7.607 -5.539 0.274 1.00 1.00 8 HIS A N 30
ATOM 15844 C CA . HIS A 1 8 ? -6.679 -6.693 0.450 1.00 1.00 8 HIS A CA 30
ATOM 15845 C C . HIS A 1 8 ? -5.262 -6.180 0.706 1.00 1.00 8 HIS A C 30
ATOM 15846 O O . HIS A 1 8 ? -4.303 -6.925 0.668 1.00 1.00 8 HIS A O 30
ATOM 15860 N N . CYS A 1 9 ? -5.125 -4.911 0.965 1.00 1.00 9 CYS A N 30
ATOM 15861 C CA . CYS A 1 9 ? -3.776 -4.342 1.223 1.00 1.00 9 CYS A CA 30
ATOM 15862 C C . CYS A 1 9 ? -3.077 -5.148 2.311 1.00 1.00 9 CYS A C 30
ATOM 15863 O O . CYS A 1 9 ? -1.985 -5.647 2.127 1.00 1.00 9 CYS A O 30
ATOM 15870 N N . GLU A 1 10 ? -3.701 -5.280 3.444 1.00 1.00 10 GLU A N 30
ATOM 15871 C CA . GLU A 1 10 ? -3.077 -6.054 4.548 1.00 1.00 10 GLU A CA 30
ATOM 15872 C C . GLU A 1 10 ? -2.845 -7.492 4.094 1.00 1.00 10 GLU A C 30
ATOM 15873 O O . GLU A 1 10 ? -1.840 -8.096 4.406 1.00 1.00 10 GLU A O 30
ATOM 15885 N N . MET A 1 11 ? -3.760 -8.045 3.351 1.00 1.00 11 MET A N 30
ATOM 15886 C CA . MET A 1 11 ? -3.575 -9.441 2.877 1.00 1.00 11 MET A CA 30
ATOM 15887 C C . MET A 1 11 ? -2.347 -9.514 1.966 1.00 1.00 11 MET A C 30
ATOM 15888 O O . MET A 1 11 ? -1.576 -10.448 2.020 1.00 1.00 11 MET A O 30
ATOM 15902 N N . TRP A 1 12 ? -2.156 -8.536 1.127 1.00 1.00 12 TRP A N 30
ATOM 15903 C CA . TRP A 1 12 ? -0.981 -8.559 0.210 1.00 1.00 12 TRP A CA 30
ATOM 15904 C C . TRP A 1 12 ? 0.311 -8.350 0.998 1.00 1.00 12 TRP A C 30
ATOM 15905 O O . TRP A 1 12 ? 1.309 -9.002 0.761 1.00 1.00 12 TRP A O 30
ATOM 15926 N N . GLN A 1 13 ? 0.308 -7.442 1.930 1.00 1.00 13 GLN A N 30
ATOM 15927 C CA . GLN A 1 13 ? 1.538 -7.190 2.721 1.00 1.00 13 GLN A CA 30
ATOM 15928 C C . GLN A 1 13 ? 1.835 -8.401 3.601 1.00 1.00 13 GLN A C 30
ATOM 15929 O O . GLN A 1 13 ? 2.974 -8.760 3.817 1.00 1.00 13 GLN A O 30
ATOM 15943 N N . GLN A 1 14 ? 0.818 -9.045 4.103 1.00 1.00 14 GLN A N 30
ATOM 15944 C CA . GLN A 1 14 ? 1.054 -10.236 4.956 1.00 1.00 14 GLN A CA 30
ATOM 15945 C C . GLN A 1 14 ? 1.642 -11.344 4.087 1.00 1.00 14 GLN A C 30
ATOM 15946 O O . GLN A 1 14 ? 2.429 -12.151 4.539 1.00 1.00 14 GLN A O 30
ATOM 15960 N N . LEU A 1 15 ? 1.288 -11.370 2.827 1.00 1.00 15 LEU A N 30
ATOM 15961 C CA . LEU A 1 15 ? 1.855 -12.403 1.921 1.00 1.00 15 LEU A CA 30
ATOM 15962 C C . LEU A 1 15 ? 3.255 -11.958 1.486 1.00 1.00 15 LEU A C 30
ATOM 15963 O O . LEU A 1 15 ? 3.986 -12.699 0.859 1.00 1.00 15 LEU A O 30
ATOM 15979 N N . GLY A 1 16 ? 3.638 -10.754 1.830 1.00 1.00 16 GLY A N 30
ATOM 15980 C CA . GLY A 1 16 ? 4.994 -10.262 1.454 1.00 1.00 16 GLY A CA 30
ATOM 15981 C C . GLY A 1 16 ? 4.938 -9.466 0.144 1.00 1.00 16 GLY A C 30
ATOM 15982 O O . GLY A 1 16 ? 5.947 -9.253 -0.498 1.00 1.00 16 GLY A O 30
ATOM 15986 N N . HIS A 1 17 ? 3.780 -9.022 -0.266 1.00 1.00 17 HIS A N 30
ATOM 15987 C CA . HIS A 1 17 ? 3.696 -8.240 -1.532 1.00 1.00 17 HIS A CA 30
ATOM 15988 C C . HIS A 1 17 ? 4.594 -7.007 -1.430 1.00 1.00 17 HIS A C 30
ATOM 15989 O O . HIS A 1 17 ? 5.126 -6.537 -2.412 1.00 1.00 17 HIS A O 30
ATOM 16003 N N . CYS A 1 18 ? 4.777 -6.482 -0.251 1.00 1.00 18 CYS A N 30
ATOM 16004 C CA . CYS A 1 18 ? 5.657 -5.295 -0.112 1.00 1.00 18 CYS A CA 30
ATOM 16005 C C . CYS A 1 18 ? 7.101 -5.768 -0.225 1.00 1.00 18 CYS A C 30
ATOM 16006 O O . CYS A 1 18 ? 7.929 -5.148 -0.859 1.00 1.00 18 CYS A O 30
ATOM 16013 N N . GLN A 1 19 ? 7.391 -6.887 0.374 1.00 1.00 19 GLN A N 30
ATOM 16014 C CA . GLN A 1 19 ? 8.764 -7.445 0.296 1.00 1.00 19 GLN A CA 30
ATOM 16015 C C . GLN A 1 19 ? 9.012 -7.933 -1.128 1.00 1.00 19 GLN A C 30
ATOM 16016 O O . GLN A 1 19 ? 10.113 -7.891 -1.636 1.00 1.00 19 GLN A O 30
ATOM 16030 N N . TYR A 1 20 ? 7.984 -8.427 -1.762 1.00 1.00 20 TYR A N 30
ATOM 16031 C CA . TYR A 1 20 ? 8.134 -8.958 -3.144 1.00 1.00 20 TYR A CA 30
ATOM 16032 C C . TYR A 1 20 ? 7.692 -7.928 -4.185 1.00 1.00 20 TYR A C 30
ATOM 16033 O O . TYR A 1 20 ? 8.385 -7.686 -5.153 1.00 1.00 20 TYR A O 30
ATOM 16051 N N . SER A 1 21 ? 6.542 -7.336 -4.016 1.00 1.00 21 SER A N 30
ATOM 16052 C CA . SER A 1 21 ? 6.067 -6.345 -5.027 1.00 1.00 21 SER A CA 30
ATOM 16053 C C . SER A 1 21 ? 5.792 -4.987 -4.369 1.00 1.00 21 SER A C 30
ATOM 16054 O O . SER A 1 21 ? 4.661 -4.538 -4.279 1.00 1.00 21 SER A O 30
ATOM 16062 N N . PRO A 1 22 ? 6.824 -4.314 -3.946 1.00 1.00 22 PRO A N 30
ATOM 16063 C CA . PRO A 1 22 ? 6.695 -2.971 -3.323 1.00 1.00 22 PRO A CA 30
ATOM 16064 C C . PRO A 1 22 ? 6.343 -1.916 -4.373 1.00 1.00 22 PRO A C 30
ATOM 16065 O O . PRO A 1 22 ? 5.828 -0.857 -4.070 1.00 1.00 22 PRO A O 30
ATOM 16076 N N . LYS A 1 23 ? 6.625 -2.212 -5.615 1.00 1.00 23 LYS A N 30
ATOM 16077 C CA . LYS A 1 23 ? 6.325 -1.253 -6.714 1.00 1.00 23 LYS A CA 30
ATOM 16078 C C . LYS A 1 23 ? 4.828 -0.959 -6.762 1.00 1.00 23 LYS A C 30
ATOM 16079 O O . LYS A 1 23 ? 4.420 0.141 -7.079 1.00 1.00 23 LYS A O 30
ATOM 16098 N N . TYR A 1 24 ? 4.004 -1.927 -6.471 1.00 1.00 24 TYR A N 30
ATOM 16099 C CA . TYR A 1 24 ? 2.540 -1.670 -6.533 1.00 1.00 24 TYR A CA 30
ATOM 16100 C C . TYR A 1 24 ? 1.972 -1.543 -5.118 1.00 1.00 24 TYR A C 30
ATOM 16101 O O . TYR A 1 24 ? 0.940 -0.937 -4.912 1.00 1.00 24 TYR A O 30
ATOM 16119 N N . MET A 1 25 ? 2.642 -2.065 -4.129 1.00 1.00 25 MET A N 30
ATOM 16120 C CA . MET A 1 25 ? 2.106 -1.909 -2.749 1.00 1.00 25 MET A CA 30
ATOM 16121 C C . MET A 1 25 ? 2.304 -0.460 -2.311 1.00 1.00 25 MET A C 30
ATOM 16122 O O . MET A 1 25 ? 1.418 0.161 -1.758 1.00 1.00 25 MET A O 30
ATOM 16136 N N . GLY A 1 26 ? 3.455 0.089 -2.571 1.00 1.00 26 GLY A N 30
ATOM 16137 C CA . GLY A 1 26 ? 3.705 1.503 -2.184 1.00 1.00 26 GLY A CA 30
ATOM 16138 C C . GLY A 1 26 ? 2.696 2.400 -2.896 1.00 1.00 26 GLY A C 30
ATOM 16139 O O . GLY A 1 26 ? 2.369 3.477 -2.437 1.00 1.00 26 GLY A O 30
ATOM 16143 N N . HIS A 1 27 ? 2.204 1.962 -4.023 1.00 1.00 27 HIS A N 30
ATOM 16144 C CA . HIS A 1 27 ? 1.220 2.781 -4.782 1.00 1.00 27 HIS A CA 30
ATOM 16145 C C . HIS A 1 27 ? -0.196 2.444 -4.319 1.00 1.00 27 HIS A C 30
ATOM 16146 O O . HIS A 1 27 ? -1.130 3.181 -4.570 1.00 1.00 27 HIS A O 30
ATOM 16160 N N . TYR A 1 28 ? -0.369 1.337 -3.653 1.00 1.00 28 TYR A N 30
ATOM 16161 C CA . TYR A 1 28 ? -1.729 0.962 -3.186 1.00 1.00 28 TYR A CA 30
ATOM 16162 C C . TYR A 1 28 ? -1.751 0.908 -1.664 1.00 1.00 28 TYR A C 30
ATOM 16163 O O . TYR A 1 28 ? -2.629 1.458 -1.028 1.00 1.00 28 TYR A O 30
ATOM 16181 N N . CYS A 1 29 ? -0.797 0.254 -1.073 1.00 1.00 29 CYS A N 30
ATOM 16182 C CA . CYS A 1 29 ? -0.778 0.177 0.406 1.00 1.00 29 CYS A CA 30
ATOM 16183 C C . CYS A 1 29 ? 0.389 1.007 0.941 1.00 1.00 29 CYS A C 30
ATOM 16184 O O . CYS A 1 29 ? 1.539 0.670 0.752 1.00 1.00 29 CYS A O 30
ATOM 16191 N N . LYS A 1 30 ? 0.099 2.086 1.610 1.00 1.00 30 LYS A N 30
ATOM 16192 C CA . LYS A 1 30 ? 1.187 2.936 2.166 1.00 1.00 30 LYS A CA 30
ATOM 16193 C C . LYS A 1 30 ? 1.567 2.423 3.556 1.00 1.00 30 LYS A C 30
ATOM 16194 O O . LYS A 1 30 ? 2.720 2.145 3.835 1.00 1.00 30 LYS A O 30
ATOM 16213 N N . LYS A 1 31 ? 0.606 2.287 4.428 1.00 1.00 31 LYS A N 30
ATOM 16214 C CA . LYS A 1 31 ? 0.890 1.781 5.800 1.00 1.00 31 LYS A CA 30
ATOM 16215 C C . LYS A 1 31 ? 1.387 0.339 5.729 1.00 1.00 31 LYS A C 30
ATOM 16216 O O . LYS A 1 31 ? 2.356 -0.036 6.361 1.00 1.00 31 LYS A O 30
ATOM 16235 N N . ALA A 1 32 ? 0.712 -0.471 4.969 1.00 1.00 32 ALA A N 30
ATOM 16236 C CA . ALA A 1 32 ? 1.105 -1.899 4.847 1.00 1.00 32 ALA A CA 30
ATOM 16237 C C . ALA A 1 32 ? 2.533 -1.994 4.309 1.00 1.00 32 ALA A C 30
ATOM 16238 O O . ALA A 1 32 ? 3.190 -3.007 4.449 1.00 1.00 32 ALA A O 30
ATOM 16245 N N . CYS A 1 33 ? 3.027 -0.946 3.709 1.00 1.00 33 CYS A N 30
ATOM 16246 C CA . CYS A 1 33 ? 4.415 -0.982 3.178 1.00 1.00 33 CYS A CA 30
ATOM 16247 C C . CYS A 1 33 ? 5.308 -0.115 4.063 1.00 1.00 33 CYS A C 30
ATOM 16248 O O . CYS A 1 33 ? 4.885 0.381 5.089 1.00 1.00 33 CYS A O 30
ATOM 16255 N N . GLY A 1 34 ? 6.542 0.061 3.687 1.00 1.00 34 GLY A N 30
ATOM 16256 C CA . GLY A 1 34 ? 7.459 0.885 4.522 1.00 1.00 34 GLY A CA 30
ATOM 16257 C C . GLY A 1 34 ? 7.214 2.372 4.263 1.00 1.00 34 GLY A C 30
ATOM 16258 O O . GLY A 1 34 ? 7.986 3.217 4.674 1.00 1.00 34 GLY A O 30
ATOM 16262 N N . LEU A 1 35 ? 6.152 2.706 3.583 1.00 1.00 35 LEU A N 30
ATOM 16263 C CA . LEU A 1 35 ? 5.875 4.142 3.305 1.00 1.00 35 LEU A CA 30
ATOM 16264 C C . LEU A 1 35 ? 5.410 4.831 4.590 1.00 1.00 35 LEU A C 30
ATOM 16265 O O . LEU A 1 35 ? 5.799 5.944 4.882 1.00 1.00 35 LEU A O 30
ATOM 16281 N N . CYS A 1 36 ? 4.574 4.180 5.355 1.00 1.00 36 CYS A N 30
ATOM 16282 C CA . CYS A 1 36 ? 4.079 4.802 6.615 1.00 1.00 36 CYS A CA 30
ATOM 16283 C C . CYS A 1 36 ? 3.842 3.712 7.660 1.00 1.00 36 CYS A C 30
ATOM 16284 O O . CYS A 1 36 ? 3.568 3.996 8.809 1.00 1.00 36 CYS A O 30
#

Radius of gyration: 7.99 Å; Cα contacts (8 Å, |Δi|>4): 49; chains: 1; bounding box: 18×24×13 Å

Nearest PDB structures (foldseek):
  2mcr-assembly1_A  TM=1.021E+00  e=6.251E-07  Brugia malayi
  2k72-assembly1_A  TM=7.832E-01  e=3.342E-01  unclassified
  2mcr-assembly1_A  TM=1.021E+00  e=2.095E-07  Brugia malayi
  2k72-assembly1_A  TM=7.911E-01  e=4.990E-01  unclassified
  2mcr-assembly1_A  TM=1.020E+00  e=7.496E-07  Brugia malayi

B-factor: mean 1.0, std 0.0, range [1.0, 1.0]

Foldseek 3Di:
DFAAQDPCLLVCLVVVCCVVPVVVSVVGHCPSHVND

Organism: Brugia malayi (NCBI:txid6279)

Solvent-accessible surface area: 2820 Å² total; per-residue (Å²): 181,42,93,75,109,40,98,101,2,117,95,76,65,88,108,13,65,20,138,157,42,52,165,155,5,14,126,101,0,49,124,27,14,83,92,89